Protein AF-0000000084346451 (afdb_homodimer)

Sequence (960 aa):
MKPGKTVTTVLALTLLNGCMVGPHYEKPTTPPISLVTAQKALFAQQAPAQAQWWSFFDDAELDHLIDTALAHNHDIRQAQANLLASRAVFDDRRLDQYPGVTARTAYGRSLEQQLPFDGGPPERMLSQTYRAGFDVQWEIDVFGRLQRLTASAMARSQAAQADLALMQLSIAADVARYYYEQQGLSRSLEVAQAQVSAWRETLTLTSAQVRAGSGQFEDQQNAHANLLLSEAAIPPLLTRIQETGYRLDVLTGQPPRQQQALAKAHFLAPLARQLPLGDVDQLIRNRPDVVSAERMLAASTEDVGVATADLYPRLNLGGFIGFFALRGGDLGSASRAYELAPSVDWPAFRLGNVRARLRASQAQAEGALARYQQSLLKAQEDVENALMRLAQDQTRLGALLASATHAEQAIDIASKRYRSGSGTYMAVLENQRAFFLIKKDVADAETASYLNAIALYKALGWGSGGAAQAQSADKPLASNMKPGKTVTTVLALTLLNGCMVGPHYEKPTTPPISLVTAQKALFAQQAPAQAQWWSFFDDAELDHLIDTALAHNHDIRQAQANLLASRAVFDDRRLDQYPGVTARTAYGRSLEQQLPFDGGPPERMLSQTYRAGFDVQWEIDVFGRLQRLTASAMARSQAAQADLALMQLSIAADVARYYYEQQGLSRSLEVAQAQVSAWRETLTLTSAQVRAGSGQFEDQQNAHANLLLSEAAIPPLLTRIQETGYRLDVLTGQPPRQQQALAKAHFLAPLARQLPLGDVDQLIRNRPDVVSAERMLAASTEDVGVATADLYPRLNLGGFIGFFALRGGDLGSASRAYELAPSVDWPAFRLGNVRARLRASQAQAEGALARYQQSLLKAQEDVENALMRLAQDQTRLGALLASATHAEQAIDIASKRYRSGSGTYMAVLENQRAFFLIKKDVADAETASYLNAIALYKALGWGSGGAAQAQSADKPLASN

Radius of gyration: 39.96 Å; Cα contacts (8 Å, |Δi|>4): 1493; chains: 2; bounding box: 71×135×92 Å

pLDDT: mean 83.05, std 15.13, range [22.14, 97.12]

InterPro domains:
  IPR003423 Outer membrane efflux protein [PF02321] (65-253)
  IPR003423 Outer membrane efflux protein [PF02321] (281-461)
  IPR010131 Multidrug resistance outer membrane protein MdtP/Nodulation protein T-like [PTHR30203] (6-468)
  IPR010131 Multidrug resistance outer membrane protein MdtP/Nodulation protein T-like [TIGR01845] (11-463)

Solvent-accessible surface area (backbone atoms only — not comparable to full-atom values): 48076 Å² total; per-residue (Å²): 130,69,72,64,63,56,51,50,54,52,50,56,56,58,62,37,76,67,47,58,47,55,66,78,79,66,84,78,88,68,78,85,59,75,82,82,63,79,64,58,76,70,34,34,61,78,42,80,88,84,54,59,63,72,61,77,68,73,44,71,67,58,51,51,50,38,53,42,20,75,74,42,19,38,70,51,47,30,34,51,16,51,27,48,23,33,45,20,51,23,50,26,40,53,50,62,64,46,61,33,30,30,38,37,39,36,41,38,42,32,37,28,44,38,72,45,70,85,69,52,74,70,40,66,39,81,44,45,38,39,36,40,35,37,36,36,43,28,60,56,61,47,40,27,34,50,61,22,49,23,50,18,32,44,24,45,25,51,16,32,48,21,47,34,43,36,45,50,50,50,52,43,45,49,48,52,41,40,53,47,48,35,44,28,42,45,44,43,44,52,52,43,52,50,51,30,53,50,28,50,51,50,29,52,51,35,46,52,31,37,75,71,68,76,39,54,69,38,58,30,26,42,30,50,14,50,26,27,45,39,54,30,59,46,32,64,43,54,36,52,39,50,44,34,44,24,49,49,26,40,49,38,53,36,66,49,58,68,68,67,76,73,64,79,58,68,81,72,71,73,82,78,66,64,53,49,63,36,62,56,41,60,30,46,61,51,14,29,67,32,41,19,32,46,24,43,25,44,16,32,34,22,45,28,11,29,35,45,26,60,76,45,66,44,40,35,42,35,33,36,45,36,35,49,24,65,54,87,88,47,80,52,83,88,9,58,40,71,45,80,47,74,45,76,50,60,62,76,92,46,45,68,60,40,51,52,51,28,51,51,32,47,53,50,24,52,50,30,46,53,50,28,54,47,39,52,54,50,38,52,50,42,33,53,49,23,50,52,50,40,55,53,42,53,54,49,40,54,52,38,54,54,48,42,54,55,30,52,52,49,29,51,53,29,46,52,30,32,75,73,65,78,40,46,70,64,53,30,53,54,30,47,54,51,33,54,53,41,50,49,50,38,36,51,38,52,34,44,48,56,45,27,52,46,46,28,42,53,38,34,30,58,63,59,62,66,69,66,64,63,69,72,70,60,77,69,81,73,81,122,131,68,72,63,64,55,49,51,52,52,50,56,54,57,63,36,74,69,48,58,46,54,66,79,79,66,84,79,88,68,77,85,59,70,84,55,62,77,63,56,76,69,35,33,60,76,44,81,91,84,56,60,64,72,62,76,67,72,43,70,67,59,51,52,51,37,54,43,20,76,73,42,19,63,69,50,51,51,33,50,51,49,28,53,51,33,47,50,51,24,52,53,38,53,55,61,64,46,67,44,76,44,80,48,74,47,79,42,77,44,76,42,74,39,69,44,69,84,69,49,75,69,38,79,41,82,44,44,40,41,37,41,36,40,37,36,43,29,58,57,62,45,40,27,34,52,57,22,48,24,51,18,31,44,25,45,25,52,16,33,48,23,48,34,45,36,44,48,50,50,51,43,42,47,47,53,41,40,52,46,49,33,44,27,40,43,44,43,46,49,53,42,52,51,51,29,52,52,27,50,53,50,28,53,52,34,47,52,28,36,74,70,68,77,37,53,68,68,57,28,51,49,30,49,53,51,27,52,52,37,52,63,58,44,59,66,43,54,50,50,39,46,51,34,41,30,50,48,26,47,51,37,54,38,75,68,59,85,66,64,75,73,64,79,55,69,81,74,70,74,84,78,66,63,53,50,63,35,61,54,43,59,32,48,63,49,14,28,68,34,41,19,34,47,23,43,27,43,17,31,33,22,46,28,11,29,35,44,25,59,76,48,66,43,39,35,39,36,34,35,45,36,34,29,21,62,52,89,88,48,80,51,83,61,7,48,23,41,34,44,35,44,30,37,44,25,55,66,61,35,44,67,37,41,49,20,50,27,48,19,31,46,21,48,26,52,22,30,48,29,51,29,55,43,40,52,36,51,38,50,37,40,34,52,42,23,51,42,46,40,55,29,43,53,56,21,40,55,28,30,54,56,14,42,53,30,20,52,53,16,30,52,50,26,45,54,30,33,75,71,66,78,39,49,68,67,52,31,52,53,31,48,53,51,31,53,55,41,49,49,51,37,36,51,37,52,33,46,49,54,46,27,51,46,46,30,42,54,38,37,29,60,65,57,60,67,67,64,64,62,65,73,70,62,76,70,80,74,78,121

Nearest PDB structures (foldseek):
  5azs-assembly1_B  TM=8.892E-01  e=1.170E-25  Pseudomonas aeruginosa PAO1
  6zre-assembly2_B  TM=9.127E-01  e=3.983E-24  Pseudomonas aeruginosa PAO1
  1wp1-assembly1_A  TM=9.079E-01  e=5.895E-24  Pseudomonas aeruginosa
  7akz-assembly1_A  TM=9.043E-01  e=4.539E-24  Pseudomonas aeruginosa PAO1
  4k7r-assembly1_A  TM=8.711E-01  e=1.537E-23  Escherichia coli K-12

Secondary structure (DSSP, 8-state):
--HHHHHHHHHHHHGGGG---SPPP-----PPP----GGGGGSBS---TT--GGGGG--HHHHHHHHHHHHH-HHHHHHHHHHHHHHHHHHHHHHTTS-EEEEEEEEEEEEEEE--TTS-S-EEEEEEEEEEEEEEEEEE-TTSHHHHHHHHHHHHHHHHHHHHHHHHHHHHHHHHHHHHHHHHHHHHHHHHHHHHHHHHHHHHHHHHHHHTTSS-HHHHHHHHHHHHHHHTTHHHHHHHHHHHHHHHHHHTT----------S--------S--B---HHHHHHT-HHHHHHHHHHHHHHHHHHHHHHTTSPEEEEEEEEEEEESSTT--SGGGEEEEEEEEEE--GGGHHHHHHHHHHHHHHHHHHHHHHHHHHHHHHHHHHHHHHHHHHHHHHHHHHHHHHHHHHHHHHHHHHHHHHTSS-HHHHHHHHHHHHHHHHHHHHHHHHHHHHHHHHHHHHTTTSSHHHHHHHSS------/--HHHHHHHHHHHHGGGG---SPPP-PPP-PPP----GGGGGSBS---TT--GGGGG--HHHHHHHHHHHHH-HHHHHHHHHHHHHHHHHHHHHHTTS-EEEEEEEEEEEEEEE--TTS-S-EEEEEEEEEEEEEEEEEE-TTSHHHHHHHHHHHHHHHHHHHHHHHHHHHHHHHHHHHHHHHHHHHHHHHHHHHHHHHHHHHHHHHHHHHTT-S-HHHHHHHHHHHHHHHHTHHHHHHHHHHHHHHHHHHTT----------S--------S--B---HHHHHHT-HHHHHHHHHHHHHHHHHHHHHHTTS-EEEEEEEEEEEESSTT--SGGGEEEEEEEEEEE-GGGHHHHHHHHHHHHHHHHHHHHHHHHHHHHHHHHHHHHHHHHHHHHHHHHHHHHHHHHHHHHHHHHHHHHHHTSS-HHHHHHHHHHHHHHHHHHHHHHHHHHHHHHHHHHHHTTTSSTTHHHHHSS------

Organism: NCBI:txid76758

Foldseek 3Di:
DDPPVVVVVVVVLVVLVPAADADDDDQDDDDFDDAPDPLCVLFAADDDAFDDLCCLLVDVVLVVLLVLLLVAAVVLVVLVVVLVVLVVVLVVLVCLQDKDKDWDWDKDWDWDWDQDPVRDGTDTDIWIKTWTWIKIKHWNCSHCLSVLLSQLSVLLSQLSVLVSLLVSLVLSLLLLLLVLVLLLLLLLLVLLVVLLVVLVVQLVLQVVCVVVVNHDPVLNVVSVVSSVVSVVVNVVSVVSNQVSQQVSQNSSNHGRDDDDPPPRSDPLPQSPDRHHCYSLSVLLCSNSQLSSLSSNLSSLSSVLSNLRSLQAKIKMWIKIWAFMDRDPPPRDPVGTDMDIDIDIGHPPVCSVVSVVVSVVSVVVSVVSVVSSVVSSVVLSVQLNVLSVQLVVLVVVLVVLVVVLVVLVVQLVVQVVCVSVVNHDSVSNVVSSVSNSVSSSVNSVSSSSNSSSSSSNCSSSSPNSPPPVVPPVPPDDPPPD/DDPPVVVVVVVVLVVLVPAADADAD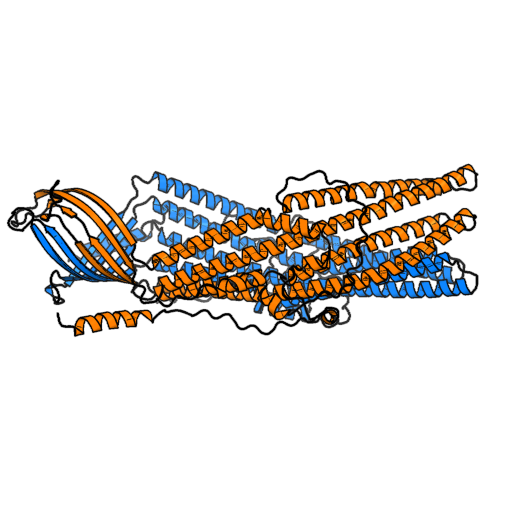DQDDDDFDDADDPLCVLFAADDDPFDDLCCLLVDVVLVVLLVLLLVAAVVLVVLVVVLVVLVVVLVVLVCLQDKDKDWDWDKDWDFDFDQDPVNDDTDTDIWIKTDTFIKIKHWNCRHCLSVLLSQLSVLLSQLSVLVSLLVSLVLSLLLLLLVLVLLLLLLLLVLLVVLLVVLVVQLVLQVVCVVVVNHDPVLNVVSVVSSVVSVVVNVVSVVSSQVSQQVSQNSSNHGRDDDDDPPRSPPLPQSPDRHHCYSLSVLLCSNSNLSSLSSNLSSLSSVLSNLRSLQAKIKMKMKIWAFMDRDPPPRDPVGTDMDIDIDIGHPVVCSVVSVVVSVVSVVVSVVSVVSSVVSSVVLSVLQNVLSVQLVVLVVVLVVLVVVLVVLVVQLVVQVVCVSVVNHDSVSNVVSSVSNSVSSSVNSVSSSSNSSSSSSNCSSSSPNSPPPVVPPVPPDDPPPD

Structure (mmCIF, N/CA/C/O backbone):
data_AF-0000000084346451-model_v1
#
loop_
_entity.id
_entity.type
_entity.pdbx_description
1 polymer 'Outer membrane protein, multidrug efflux system'
#
loop_
_atom_site.group_PDB
_atom_site.id
_atom_site.type_symbol
_atom_site.label_atom_id
_atom_site.label_alt_id
_atom_site.label_comp_id
_atom_site.label_asym_id
_atom_site.label_entity_id
_atom_site.label_seq_id
_atom_site.pdbx_PDB_ins_code
_atom_site.Cartn_x
_atom_site.Cartn_y
_atom_site.Cartn_z
_atom_site.occupancy
_atom_site.B_iso_or_equiv
_atom_site.auth_seq_id
_atom_site.auth_comp_id
_atom_site.auth_asym_id
_atom_site.auth_atom_id
_atom_site.pdbx_PDB_model_num
ATOM 1 N N . MET A 1 1 ? -29.625 56.5 29.547 1 35.94 1 MET A N 1
ATOM 2 C CA . MET A 1 1 ? -29.172 55.812 28.328 1 35.94 1 MET A CA 1
ATOM 3 C C . MET A 1 1 ? -30.312 55.125 27.625 1 35.94 1 MET A C 1
ATOM 5 O O . MET A 1 1 ? -31.031 54.312 28.234 1 35.94 1 MET A O 1
ATOM 9 N N . LYS A 1 2 ? -30.875 55.719 26.578 1 56.06 2 LYS A N 1
ATOM 10 C CA . LYS A 1 2 ? -32.25 55.5 26.094 1 56.06 2 LYS A CA 1
ATOM 11 C C . LYS A 1 2 ? -32.406 54.062 25.594 1 56.06 2 LYS A C 1
ATOM 13 O O . LYS A 1 2 ? -31.547 53.531 24.922 1 56.06 2 LYS A O 1
ATOM 18 N N . PRO A 1 3 ? -33.281 53.312 26.109 1 58.31 3 PRO A N 1
ATOM 19 C CA . PRO A 1 3 ? -33.562 51.906 25.875 1 58.31 3 PRO A CA 1
ATOM 20 C C . PRO A 1 3 ? -33.594 51.562 24.375 1 58.31 3 PRO A C 1
ATOM 22 O O . PRO A 1 3 ? -33.375 50.406 24 1 58.31 3 PRO A O 1
ATOM 25 N N . GLY A 1 4 ? -33.844 52.531 23.516 1 54.69 4 GLY A N 1
ATOM 26 C CA . GLY A 1 4 ? -34.031 52.219 22.109 1 54.69 4 GLY A CA 1
ATOM 27 C C . GLY A 1 4 ? -32.719 51.906 21.391 1 54.69 4 GLY A C 1
ATOM 28 O O . GLY A 1 4 ? -32.719 51.094 20.469 1 54.69 4 GLY A O 1
ATOM 29 N N . LYS A 1 5 ? -31.609 52.562 21.734 1 59.12 5 LYS A N 1
ATOM 30 C CA . LYS A 1 5 ? -30.344 52.406 21.047 1 59.12 5 LYS A CA 1
ATOM 31 C C . LYS A 1 5 ? -29.734 51.031 21.344 1 59.12 5 LYS A C 1
ATOM 33 O O . LYS A 1 5 ? -29.062 50.438 20.484 1 59.12 5 LYS A O 1
ATOM 38 N N . THR A 1 6 ? -30.109 50.5 22.5 1 57.5 6 THR A N 1
ATOM 39 C CA . THR A 1 6 ? -29.578 49.188 22.812 1 57.5 6 THR A CA 1
ATOM 40 C C . THR A 1 6 ? -30.25 48.094 21.984 1 57.5 6 THR A C 1
ATOM 42 O O . THR A 1 6 ? -29.609 47.156 21.531 1 57.5 6 THR A O 1
ATOM 45 N N . VAL A 1 7 ? -31.562 48.344 21.75 1 59.06 7 VAL A N 1
ATOM 46 C CA . VAL A 1 7 ? -32.312 47.312 21.016 1 59.06 7 VAL A CA 1
ATOM 47 C C . VAL A 1 7 ? -31.844 47.312 19.547 1 59.06 7 VAL A C 1
ATOM 49 O O . VAL A 1 7 ? -31.719 46.25 18.938 1 59.06 7 VAL A O 1
ATOM 52 N N . THR A 1 8 ? -31.562 48.531 19.031 1 57.16 8 THR A N 1
ATOM 53 C CA . THR A 1 8 ? -31.141 48.594 17.625 1 57.16 8 THR A CA 1
ATOM 54 C C . THR A 1 8 ? -29.766 47.969 17.438 1 57.16 8 THR A C 1
ATOM 56 O O . THR A 1 8 ? -29.516 47.312 16.438 1 57.16 8 THR A O 1
ATOM 59 N N . THR A 1 9 ? -28.922 48.156 18.453 1 55.91 9 THR A N 1
ATOM 60 C CA . THR A 1 9 ? -27.609 47.531 18.359 1 55.91 9 THR A CA 1
ATOM 61 C C . THR A 1 9 ? -27.688 46.031 18.406 1 55.91 9 THR A C 1
ATOM 63 O O . THR A 1 9 ? -27.016 45.312 17.656 1 55.91 9 THR A O 1
ATOM 66 N N . VAL A 1 10 ? -28.578 45.562 19.297 1 55.34 10 VAL A N 1
ATOM 67 C CA . VAL A 1 10 ? -28.734 44.125 19.391 1 55.34 10 VAL A CA 1
ATOM 68 C C . VAL A 1 10 ? -29.422 43.562 18.141 1 55.34 10 VAL A C 1
ATOM 70 O O . VAL A 1 10 ? -29.062 42.5 17.641 1 55.34 10 VAL A O 1
ATOM 73 N N . LEU A 1 11 ? -30.406 44.312 17.656 1 53.81 11 LEU A N 1
ATOM 74 C CA . LEU A 1 11 ? -31.094 43.875 16.453 1 53.81 11 LEU A CA 1
ATOM 75 C C . LEU A 1 11 ? -30.156 43.875 15.25 1 53.81 11 LEU A C 1
ATOM 77 O O . LEU A 1 11 ? -30.219 42.969 14.391 1 53.81 11 LEU A O 1
ATOM 81 N N . ALA A 1 12 ? -29.281 44.844 15.125 1 51.56 12 ALA A N 1
ATOM 82 C CA . ALA A 1 12 ? -28.312 44.875 14.039 1 51.56 12 ALA A CA 1
ATOM 83 C C . ALA A 1 12 ? -27.359 43.688 14.133 1 51.56 12 ALA A C 1
ATOM 85 O O . ALA A 1 12 ? -26.938 43.156 13.102 1 51.56 12 ALA A O 1
ATOM 86 N N . LEU A 1 13 ? -27.062 43.312 15.32 1 51.19 13 LEU A N 1
ATOM 87 C CA . LEU A 1 13 ? -26.172 42.188 15.492 1 51.19 13 LEU A CA 1
ATOM 88 C C . LEU A 1 13 ? -26.875 40.875 15.078 1 51.19 13 LEU A C 1
ATOM 90 O O . LEU A 1 13 ? -26.219 39.969 14.578 1 51.19 13 LEU A O 1
ATOM 94 N N . THR A 1 14 ? -28.156 40.812 15.391 1 51.22 14 THR A N 1
ATOM 95 C CA . THR A 1 14 ? -28.859 39.594 15.023 1 51.22 14 THR A CA 1
ATOM 96 C C . THR A 1 14 ? -29.031 39.5 13.508 1 51.22 14 THR A C 1
ATOM 98 O O . THR A 1 14 ? -29.219 38.406 12.961 1 51.22 14 THR A O 1
ATOM 101 N N . LEU A 1 15 ? -29.188 40.594 12.852 1 48.06 15 LEU A N 1
ATOM 102 C CA . LEU A 1 15 ? -29.328 40.531 11.398 1 48.06 15 LEU A CA 1
ATOM 103 C C . LEU A 1 15 ? -28.047 40.031 10.75 1 48.06 15 LEU A C 1
ATOM 105 O O . LEU A 1 15 ? -28.031 39.688 9.562 1 48.06 15 LEU A O 1
ATOM 109 N N . LEU A 1 16 ? -26.953 40.062 11.43 1 48.56 16 LEU A N 1
ATOM 110 C CA . LEU A 1 16 ? -25.688 39.625 10.859 1 48.56 16 LEU A CA 1
ATOM 111 C C . LEU A 1 16 ? -25.625 38.125 10.75 1 48.56 16 LEU A C 1
ATOM 113 O O . LEU A 1 16 ? -24.672 37.562 10.195 1 48.56 16 LEU A O 1
ATOM 117 N N . ASN A 1 17 ? -26.375 37.438 11.531 1 49.38 17 ASN A N 1
ATOM 118 C CA . ASN A 1 17 ? -26.297 36 11.523 1 49.38 17 ASN A CA 1
ATOM 119 C C . ASN A 1 17 ? -26.672 35.406 10.164 1 49.38 17 ASN A C 1
ATOM 121 O O . ASN A 1 17 ? -26.562 34.219 9.945 1 49.38 17 ASN A O 1
ATOM 125 N N . GLY A 1 18 ? -27.203 36.156 9.258 1 54.12 18 GLY A N 1
ATOM 126 C CA . GLY A 1 18 ? -27.906 35.531 8.141 1 54.12 18 GLY A CA 1
ATOM 127 C C . GLY A 1 18 ? -27.094 35.531 6.855 1 54.12 18 GLY A C 1
ATOM 128 O O . GLY A 1 18 ? -27.484 34.906 5.871 1 54.12 18 GLY A O 1
ATOM 129 N N . CYS A 1 19 ? -25.969 36.188 6.652 1 65.19 19 CYS A N 1
ATOM 130 C CA . CYS A 1 19 ? -25.531 36.312 5.27 1 65.19 19 CYS A CA 1
ATOM 131 C C . CYS A 1 19 ? -24.375 35.375 4.965 1 65.19 19 CYS A C 1
ATOM 133 O O . CYS A 1 19 ? -23.219 35.75 4.965 1 65.19 19 CYS A O 1
ATOM 135 N N . MET A 1 20 ? -24.516 34.062 5.238 1 78.62 20 MET A N 1
ATOM 136 C CA . MET A 1 20 ? -23.5 33.125 4.801 1 78.62 20 MET A CA 1
ATOM 137 C C . MET A 1 20 ? -23.422 33.094 3.277 1 78.62 20 MET A C 1
ATOM 139 O O . MET A 1 20 ? -24.359 32.656 2.613 1 78.62 20 MET A O 1
ATOM 143 N N . VAL A 1 21 ? -22.297 33.406 2.727 1 80.19 21 VAL A N 1
ATOM 144 C CA . VAL A 1 21 ? -22.125 33.5 1.279 1 80.19 21 VAL A CA 1
ATOM 145 C C . VAL A 1 21 ? -21.609 32.156 0.74 1 80.19 21 VAL A C 1
ATOM 147 O O . VAL A 1 21 ? -21.203 31.281 1.511 1 80.19 21 VAL A O 1
ATOM 150 N N . GLY A 1 22 ? -21.656 32 -0.548 1 83.38 22 GLY A N 1
ATOM 151 C CA . GLY A 1 22 ? -21.188 30.797 -1.197 1 83.38 22 GLY A CA 1
ATOM 152 C C . GLY A 1 22 ? -22.281 29.75 -1.354 1 83.38 22 GLY A C 1
ATOM 153 O O . GLY A 1 22 ? -23.422 29.969 -0.942 1 83.38 22 GLY A O 1
ATOM 154 N N . PRO A 1 23 ? -21.906 28.641 -1.952 1 83.38 23 PRO A N 1
ATOM 155 C CA . PRO A 1 23 ? -22.906 27.625 -2.24 1 83.38 23 PRO A CA 1
ATOM 156 C C . PRO A 1 23 ? -23.266 26.781 -1.016 1 83.38 23 PRO A C 1
ATOM 158 O O . PRO A 1 23 ? -22.422 26.562 -0.139 1 83.38 23 PRO A O 1
ATOM 161 N N . HIS A 1 24 ? -24.547 26.406 -0.885 1 84.44 24 HIS A N 1
ATOM 162 C CA . HIS A 1 24 ? -25 25.406 0.083 1 84.44 24 HIS A CA 1
ATOM 163 C C . HIS A 1 24 ? -24.922 24 -0.497 1 84.44 24 HIS A C 1
ATOM 165 O O . HIS A 1 24 ? -25.391 23.766 -1.61 1 84.44 24 HIS A O 1
ATOM 171 N N . TYR A 1 25 ? -24.297 23.203 0.245 1 89.44 25 TYR A N 1
ATOM 172 C CA . TYR A 1 25 ? -24.125 21.859 -0.261 1 89.44 25 TYR A CA 1
ATOM 173 C C . TYR A 1 25 ? -25.453 21.094 -0.249 1 89.44 25 TYR A C 1
ATOM 175 O O . TYR A 1 25 ? -26.188 21.125 0.749 1 89.44 25 TYR A O 1
ATOM 183 N N . GLU A 1 26 ? -25.797 20.453 -1.335 1 87.38 26 GLU A N 1
ATOM 184 C CA . GLU A 1 26 ? -26.875 19.484 -1.494 1 87.38 26 GLU A CA 1
ATOM 185 C C . GLU A 1 26 ? -26.375 18.203 -2.17 1 87.38 26 GLU A C 1
ATOM 187 O O . GLU A 1 26 ? -25.703 18.266 -3.201 1 87.38 26 GLU A O 1
ATOM 192 N N . LYS A 1 27 ? -26.641 17.172 -1.436 1 89.56 27 LYS A N 1
ATOM 193 C CA . LYS A 1 27 ? -26.234 15.898 -2.033 1 89.56 27 LYS A CA 1
ATOM 194 C C . LYS A 1 27 ? -26.781 15.75 -3.445 1 89.56 27 LYS A C 1
ATOM 196 O O . LYS A 1 27 ? -27.984 15.945 -3.67 1 89.56 27 LYS A O 1
ATOM 201 N N . PRO A 1 28 ? -26 15.469 -4.379 1 87.56 28 PRO A N 1
ATOM 202 C CA . PRO A 1 28 ? -26.484 15.32 -5.758 1 87.56 28 PRO A CA 1
ATOM 203 C C . PRO A 1 28 ? -27.547 14.227 -5.898 1 87.56 28 PRO A C 1
ATOM 205 O O . PRO A 1 28 ? -27.453 13.18 -5.242 1 87.56 28 PRO A O 1
ATOM 208 N N . THR A 1 29 ? -28.562 14.555 -6.668 1 83.94 29 THR A N 1
ATOM 209 C CA . THR A 1 29 ? -29.594 13.562 -6.98 1 83.94 29 THR A CA 1
ATOM 210 C C . THR A 1 29 ? -29.094 12.594 -8.047 1 83.94 29 THR A C 1
ATOM 212 O O . THR A 1 29 ? -28.703 13.008 -9.141 1 83.94 29 THR A O 1
ATOM 215 N N . THR A 1 30 ? -28.906 11.406 -7.668 1 83.44 30 THR A N 1
ATOM 216 C CA . THR A 1 30 ? -28.484 10.383 -8.625 1 83.44 30 THR A CA 1
ATOM 217 C C . THR A 1 30 ? -29.641 9.438 -8.938 1 83.44 30 THR A C 1
ATOM 219 O O . THR A 1 30 ? -30.422 9.086 -8.055 1 83.44 30 THR A O 1
ATOM 222 N N . PRO A 1 31 ? -29.828 9.094 -10.211 1 84.38 31 PRO A N 1
ATOM 223 C CA . PRO A 1 31 ? -30.859 8.125 -10.562 1 84.38 31 PRO A CA 1
ATOM 224 C C . PRO A 1 31 ? -30.688 6.789 -9.844 1 84.38 31 PRO A C 1
ATOM 226 O O . PRO A 1 31 ? -29.578 6.449 -9.422 1 84.38 31 PRO A O 1
ATOM 229 N N . PRO A 1 32 ? -31.844 6.156 -9.688 1 85.31 32 PRO A N 1
ATOM 230 C CA . PRO A 1 32 ? -31.734 4.844 -9.047 1 85.31 32 PRO A CA 1
ATOM 231 C C . PRO A 1 32 ? -30.812 3.891 -9.797 1 85.31 32 PRO A C 1
ATOM 233 O O . PRO A 1 32 ? -30.781 3.895 -11.031 1 85.31 32 PRO A O 1
ATOM 236 N N . ILE A 1 33 ? -30.031 3.23 -9.094 1 85.19 33 ILE A N 1
ATOM 237 C CA . ILE A 1 33 ? -29.078 2.277 -9.648 1 85.19 33 ILE A CA 1
ATOM 238 C C . ILE A 1 33 ? -29.75 0.918 -9.828 1 85.19 33 ILE A C 1
ATOM 240 O O . ILE A 1 33 ? -30.25 0.335 -8.859 1 85.19 33 ILE A O 1
ATOM 244 N N . SER A 1 34 ? -29.859 0.466 -11.055 1 83 34 SER A N 1
ATOM 245 C CA . SER A 1 34 ? -30.438 -0.841 -11.359 1 83 34 SER A CA 1
ATOM 246 C C . SER A 1 34 ? -29.391 -1.791 -11.914 1 83 34 SER A C 1
ATOM 248 O O . SER A 1 34 ? -28.5 -1.374 -12.664 1 83 34 SER A O 1
ATOM 250 N N . LEU A 1 35 ? -29.453 -2.973 -11.453 1 82.94 35 LEU A N 1
ATOM 251 C CA . LEU A 1 35 ? -28.547 -3.988 -11.969 1 82.94 35 LEU A CA 1
ATOM 252 C C . LEU A 1 35 ? -29.016 -4.496 -13.328 1 82.94 35 LEU A C 1
ATOM 254 O O . LEU A 1 35 ? -30.219 -4.645 -13.555 1 82.94 35 LEU A O 1
ATOM 258 N N . VAL A 1 36 ? -28.109 -4.738 -14.234 1 79.56 36 VAL A N 1
ATOM 259 C CA . VAL A 1 36 ? -28.422 -5.117 -15.609 1 79.56 36 VAL A CA 1
ATOM 260 C C . VAL A 1 36 ? -28.406 -6.641 -15.742 1 79.56 36 VAL A C 1
ATOM 262 O O . VAL A 1 36 ? -29.078 -7.199 -16.609 1 79.56 36 VAL A O 1
ATOM 265 N N . THR A 1 37 ? -27.734 -7.254 -14.844 1 77.5 37 THR A N 1
ATOM 266 C CA . THR A 1 37 ? -27.516 -8.688 -15 1 77.5 37 THR A CA 1
ATOM 267 C C . THR A 1 37 ? -28.812 -9.453 -14.75 1 77.5 37 THR A C 1
ATOM 269 O O . THR A 1 37 ? -29.531 -9.164 -13.789 1 77.5 37 THR A O 1
ATOM 272 N N . ALA A 1 38 ? -29.141 -10.391 -15.633 1 72.62 38 ALA A N 1
ATOM 273 C CA . ALA A 1 38 ? -30.297 -11.266 -15.516 1 72.62 38 ALA A CA 1
ATOM 274 C C . ALA A 1 38 ? -30.156 -12.203 -14.32 1 72.62 38 ALA A C 1
ATOM 276 O O . ALA A 1 38 ? -31.156 -12.75 -13.836 1 72.62 38 ALA A O 1
ATOM 277 N N . GLN A 1 39 ? -28.984 -12.25 -13.859 1 69.94 39 GLN A N 1
ATOM 278 C CA . GLN A 1 39 ? -28.672 -13.203 -12.805 1 69.94 39 GLN A CA 1
ATOM 279 C C . GLN A 1 39 ? -29.203 -12.727 -11.461 1 69.94 39 GLN A C 1
ATOM 281 O O . GLN A 1 39 ? -29.297 -13.508 -10.508 1 69.94 39 GLN A O 1
ATOM 286 N N . LYS A 1 40 ? -29.703 -11.555 -11.438 1 70.75 40 LYS A N 1
ATOM 287 C CA . LYS A 1 40 ? -30.25 -11.008 -10.195 1 70.75 40 LYS A CA 1
ATOM 288 C C . LYS A 1 40 ? -31.453 -11.812 -9.719 1 70.75 40 LYS A C 1
ATOM 290 O O . LYS A 1 40 ? -31.703 -11.914 -8.516 1 70.75 40 LYS A O 1
ATOM 295 N N . ALA A 1 41 ? -32.062 -12.383 -10.641 1 66.69 41 ALA A N 1
ATOM 296 C CA . ALA A 1 41 ? -33.281 -13.148 -10.328 1 66.69 41 ALA A CA 1
ATOM 297 C C . ALA A 1 41 ? -32.938 -14.398 -9.523 1 66.69 41 ALA A C 1
ATOM 299 O O . ALA A 1 41 ? -33.812 -14.977 -8.867 1 66.69 41 ALA A O 1
ATOM 300 N N . LEU A 1 42 ? -31.641 -14.75 -9.555 1 66.75 42 LEU A N 1
ATOM 301 C CA . LEU A 1 42 ? -31.203 -15.953 -8.859 1 66.75 42 LEU A CA 1
ATOM 302 C C . LEU A 1 42 ? -31.047 -15.695 -7.367 1 66.75 42 LEU A C 1
ATOM 304 O O . LEU A 1 42 ? -30.906 -16.641 -6.582 1 66.75 42 LEU A O 1
ATOM 308 N N . PHE A 1 43 ? -31.203 -14.484 -7.023 1 71.12 43 PHE A N 1
ATOM 309 C CA . PHE A 1 43 ? -30.906 -14.117 -5.641 1 71.12 43 PHE A CA 1
ATOM 310 C C . PHE A 1 43 ? -32.156 -13.609 -4.938 1 71.12 43 PHE A C 1
ATOM 312 O O . PHE A 1 43 ? -33.062 -13.109 -5.586 1 71.12 43 PHE A O 1
ATOM 319 N N . ALA A 1 44 ? -32.188 -13.875 -3.594 1 64.75 44 ALA A N 1
ATOM 320 C CA . ALA A 1 44 ? -33.312 -13.445 -2.795 1 64.75 44 ALA A CA 1
ATOM 321 C C . ALA A 1 44 ? -33.344 -11.93 -2.611 1 64.75 44 ALA A C 1
ATOM 323 O O . ALA A 1 44 ? -32.281 -11.312 -2.445 1 64.75 44 ALA A O 1
ATOM 324 N N . GLN A 1 45 ? -34.531 -11.398 -2.846 1 62.62 45 GLN A N 1
ATOM 325 C CA . GLN A 1 45 ? -34.688 -9.953 -2.725 1 62.62 45 GLN A CA 1
ATOM 326 C C . GLN A 1 45 ? -34.625 -9.508 -1.266 1 62.62 45 GLN A C 1
ATOM 328 O O . GLN A 1 45 ? -34.125 -8.43 -0.958 1 62.62 45 GLN A O 1
ATOM 333 N N . GLN A 1 46 ? -35.281 -10.414 -0.307 1 59.81 46 GLN A N 1
ATOM 334 C CA . GLN A 1 46 ? -35.375 -9.898 1.052 1 59.81 46 GLN A CA 1
ATOM 335 C C . GLN A 1 46 ? -34.156 -10.266 1.888 1 59.81 46 GLN A C 1
ATOM 337 O O . GLN A 1 46 ? -33.688 -11.398 1.849 1 59.81 46 GLN A O 1
ATOM 342 N N . ALA A 1 47 ? -33.25 -9.383 2.191 1 56.62 47 ALA A N 1
ATOM 343 C CA . ALA A 1 47 ? -32.125 -9.633 3.082 1 56.62 47 ALA A CA 1
ATOM 344 C C . ALA A 1 47 ? -32.469 -9.234 4.516 1 56.62 47 ALA A C 1
ATOM 346 O O . ALA A 1 47 ? -33.094 -8.211 4.746 1 56.62 47 ALA A O 1
ATOM 347 N N . PRO A 1 48 ? -32.281 -10.109 5.547 1 52.34 48 PRO A N 1
ATOM 348 C CA . PRO A 1 48 ? -32.438 -9.625 6.918 1 52.34 48 PRO A CA 1
ATOM 349 C C . PRO A 1 48 ? -31.562 -8.422 7.223 1 52.34 48 PRO A C 1
ATOM 351 O O . PRO A 1 48 ? -30.406 -8.383 6.789 1 52.34 48 PRO A O 1
ATOM 354 N N . ALA A 1 49 ? -32.156 -7.262 7.578 1 51.41 49 ALA A N 1
ATOM 355 C CA . ALA A 1 49 ? -31.609 -5.922 7.812 1 51.41 49 ALA A CA 1
ATOM 356 C C . ALA A 1 49 ? -30.281 -5.977 8.562 1 51.41 49 ALA A C 1
ATOM 358 O O . ALA A 1 49 ? -29.391 -5.168 8.305 1 51.41 49 ALA A O 1
ATOM 359 N N . GLN A 1 50 ? -30.203 -6.758 9.727 1 55.28 50 GLN A N 1
ATOM 360 C CA . GLN A 1 50 ? -29.234 -6.422 10.758 1 55.28 50 GLN A CA 1
ATOM 361 C C . GLN A 1 50 ? -28.109 -7.465 10.812 1 55.28 50 GLN A C 1
ATOM 363 O O . GLN A 1 50 ? -27.172 -7.332 11.602 1 55.28 50 GLN A O 1
ATOM 368 N N . ALA A 1 51 ? -28 -8.414 9.812 1 62.16 51 ALA A N 1
ATOM 369 C CA . ALA A 1 51 ? -27.047 -9.477 10.109 1 62.16 51 ALA A CA 1
ATOM 370 C C . ALA A 1 51 ? -25.703 -9.219 9.406 1 62.16 51 ALA A C 1
ATOM 372 O O . ALA A 1 51 ? -25.672 -8.562 8.367 1 62.16 51 ALA A O 1
ATOM 373 N N . GLN A 1 52 ? -24.609 -9.453 10.281 1 77.75 52 GLN A N 1
ATOM 374 C CA . GLN A 1 52 ? -23.281 -9.5 9.68 1 77.75 52 GLN A CA 1
ATOM 375 C C . GLN A 1 52 ? -23.234 -10.477 8.516 1 77.75 52 GLN A C 1
ATOM 377 O O . GLN A 1 52 ? -23.812 -11.57 8.586 1 77.75 52 GLN A O 1
ATOM 382 N N . TRP A 1 53 ? -22.891 -10.039 7.328 1 80.69 53 TRP A N 1
ATOM 383 C CA . TRP A 1 53 ? -22.938 -10.812 6.094 1 80.69 53 TRP A CA 1
ATOM 384 C C . TRP A 1 53 ? -22.25 -12.156 6.266 1 80.69 53 TRP A C 1
ATOM 386 O O . TRP A 1 53 ? -22.641 -13.148 5.641 1 80.69 53 TRP A O 1
ATOM 396 N N . TRP A 1 54 ? -21.203 -12.219 7.133 1 85.12 54 TRP A N 1
ATOM 397 C CA . TRP A 1 54 ? -20.438 -13.461 7.234 1 85.12 54 TRP A CA 1
ATOM 398 C C . TRP A 1 54 ? -21.234 -14.516 8.008 1 85.12 54 TRP A C 1
ATOM 400 O O . TRP A 1 54 ? -20.891 -15.703 7.977 1 85.12 54 TRP A O 1
ATOM 410 N N . SER A 1 55 ? -22.297 -14.141 8.633 1 79.56 55 SER A N 1
ATOM 411 C CA . SER A 1 55 ? -23.156 -15.102 9.32 1 79.56 55 SER A CA 1
ATOM 412 C C . SER A 1 55 ? -23.844 -16.031 8.328 1 79.56 55 SER A C 1
ATOM 414 O O . SER A 1 55 ? -24.297 -17.109 8.703 1 79.56 55 SER A O 1
ATOM 416 N N . PHE A 1 56 ? -23.844 -15.656 7.086 1 76.06 56 PHE A N 1
ATOM 417 C CA . PHE A 1 56 ? -24.484 -16.453 6.047 1 76.06 56 PHE A CA 1
ATOM 418 C C . PHE A 1 56 ? -23.719 -17.75 5.809 1 76.06 56 PHE A C 1
ATOM 420 O O . PHE A 1 56 ? -24.281 -18.719 5.293 1 76.06 56 PHE A O 1
ATOM 427 N N . PHE A 1 57 ? -22.469 -17.781 6.199 1 82 57 PHE A N 1
ATOM 428 C CA . PHE A 1 57 ? -21.656 -18.969 5.969 1 82 57 PHE A CA 1
ATOM 429 C C . PHE A 1 57 ? -21.828 -19.984 7.094 1 82 57 PHE A C 1
ATOM 431 O O . PHE A 1 57 ? -21.438 -21.141 6.965 1 82 57 PHE A O 1
ATOM 438 N N . ASP A 1 58 ? -22.469 -19.594 8.18 1 81.81 58 ASP A N 1
ATOM 439 C CA . ASP A 1 58 ? -22.75 -20.453 9.32 1 81.81 58 ASP A CA 1
ATOM 440 C C . ASP A 1 58 ? -21.484 -21.188 9.773 1 81.81 58 ASP A C 1
ATOM 442 O O . ASP A 1 58 ? -21.484 -22.422 9.891 1 81.81 58 ASP A O 1
ATOM 446 N N . ASP A 1 59 ? -20.453 -20.516 9.922 1 87.19 59 ASP A N 1
ATOM 447 C CA . ASP A 1 59 ? -19.141 -21.031 10.32 1 87.19 59 ASP A CA 1
ATOM 448 C C . ASP A 1 59 ? -18.609 -20.297 11.547 1 87.19 59 ASP A C 1
ATOM 450 O O . ASP A 1 59 ? -18.156 -19.156 11.438 1 87.19 59 ASP A O 1
ATOM 454 N N . ALA A 1 60 ? -18.609 -20.984 12.719 1 89.56 60 ALA A N 1
ATOM 455 C CA . ALA A 1 60 ? -18.25 -20.359 13.992 1 89.56 60 ALA A CA 1
ATOM 456 C C . ALA A 1 60 ? -16.766 -19.969 14.008 1 89.56 60 ALA A C 1
ATOM 458 O O . ALA A 1 60 ? -16.406 -18.953 14.609 1 89.56 60 ALA A O 1
ATOM 459 N N . GLU A 1 61 ? -15.977 -20.781 13.359 1 90 61 GLU A N 1
ATOM 460 C CA . GLU A 1 61 ? -14.555 -20.453 13.32 1 90 61 GLU A CA 1
ATOM 461 C C . GLU A 1 61 ? -14.312 -19.172 12.516 1 90 61 GLU A C 1
ATOM 463 O O . GLU A 1 61 ? -13.508 -18.328 12.914 1 90 61 GLU A O 1
ATOM 468 N N . LEU A 1 62 ? -15.023 -19.031 11.367 1 92 62 LEU A N 1
ATOM 469 C CA . LEU A 1 62 ? -14.93 -17.812 10.578 1 92 62 LEU A CA 1
ATOM 470 C C . LEU A 1 62 ? -15.375 -16.594 11.398 1 92 62 LEU A C 1
ATOM 472 O O . LEU A 1 62 ? -14.711 -15.562 11.398 1 92 62 LEU A O 1
ATOM 476 N N . ASP A 1 63 ? -16.469 -16.75 12.148 1 92.44 63 ASP A N 1
ATOM 477 C CA . ASP A 1 63 ? -16.984 -15.664 12.961 1 92.44 63 ASP A CA 1
ATOM 478 C C . ASP A 1 63 ? -15.953 -15.203 13.984 1 92.44 63 ASP A C 1
ATOM 480 O O . ASP A 1 63 ? -15.727 -14 14.148 1 92.44 63 ASP A O 1
ATOM 484 N N . HIS A 1 64 ? -15.359 -16.172 14.617 1 93.69 64 HIS A N 1
ATOM 485 C CA . HIS A 1 64 ? -14.359 -15.859 15.633 1 93.69 64 HIS A CA 1
ATOM 486 C C . HIS A 1 64 ? -13.164 -15.125 15.031 1 93.69 64 HIS A C 1
ATOM 488 O O . HIS A 1 64 ? -12.695 -14.133 15.594 1 93.69 64 HIS A O 1
ATOM 494 N N . LEU A 1 65 ? -12.711 -15.57 13.852 1 95.31 65 LEU A N 1
ATOM 495 C CA . LEU A 1 65 ? -11.562 -14.945 13.195 1 95.31 65 LEU A CA 1
ATOM 496 C C . LEU A 1 65 ? -11.883 -13.508 12.797 1 95.31 65 LEU A C 1
ATOM 498 O O . LEU A 1 65 ? -11.062 -12.609 12.992 1 95.31 65 LEU A O 1
ATOM 502 N N . ILE A 1 66 ? -13.086 -13.281 12.297 1 95.44 66 ILE A N 1
ATOM 503 C CA . ILE A 1 66 ? -13.469 -11.938 11.859 1 95.44 66 ILE A CA 1
ATOM 504 C C . ILE A 1 66 ? -13.602 -11.023 13.078 1 95.44 66 ILE A C 1
ATOM 506 O O . ILE A 1 66 ? -13.094 -9.898 13.07 1 95.44 66 ILE A O 1
ATOM 510 N N . ASP A 1 67 ? -14.203 -11.508 14.148 1 94.94 67 ASP A N 1
ATOM 511 C CA . ASP A 1 67 ? -14.328 -10.711 15.367 1 94.94 67 ASP A CA 1
ATOM 512 C C . ASP A 1 67 ? -12.961 -10.328 15.914 1 94.94 67 ASP A C 1
ATOM 514 O O . ASP A 1 67 ? -12.75 -9.18 16.328 1 94.94 67 ASP A O 1
ATOM 518 N N . THR A 1 68 ? -12.094 -11.297 15.914 1 96.25 68 THR A N 1
ATOM 519 C CA . THR A 1 68 ? -10.75 -11.047 16.422 1 96.25 68 THR A CA 1
ATOM 520 C C . THR A 1 68 ? -10.039 -10.008 15.547 1 96.25 68 THR A C 1
ATOM 522 O O . THR A 1 68 ? -9.391 -9.102 16.062 1 96.25 68 THR A O 1
ATOM 525 N N . ALA A 1 69 ? -10.133 -10.117 14.219 1 97 69 ALA A N 1
ATOM 526 C CA . ALA A 1 69 ? -9.5 -9.172 13.312 1 97 69 ALA A CA 1
ATOM 527 C C . ALA A 1 69 ? -10.078 -7.77 13.492 1 97 69 ALA A C 1
ATOM 529 O O . ALA A 1 69 ? -9.336 -6.781 13.516 1 97 69 ALA A O 1
ATOM 530 N N . LEU A 1 70 ? -11.406 -7.672 13.641 1 95.75 70 LEU A N 1
ATOM 531 C CA . LEU A 1 70 ? -12.055 -6.375 13.812 1 95.75 70 LEU A CA 1
ATOM 532 C C . LEU A 1 70 ? -11.586 -5.699 15.102 1 95.75 70 LEU A C 1
ATOM 534 O O . LEU A 1 70 ? -11.508 -4.469 15.164 1 95.75 70 LEU A O 1
ATOM 538 N N . ALA A 1 71 ? -11.188 -6.48 16.031 1 94.75 71 ALA A N 1
ATOM 539 C CA . ALA A 1 71 ? -10.789 -5.949 17.328 1 94.75 71 ALA A CA 1
ATOM 540 C C . ALA A 1 71 ? -9.305 -5.605 17.359 1 94.75 71 ALA A C 1
ATOM 542 O O . ALA A 1 71 ? -8.883 -4.699 18.078 1 94.75 71 ALA A O 1
ATOM 543 N N . HIS A 1 72 ? -8.453 -6.324 16.5 1 95.31 72 HIS A N 1
ATOM 544 C CA . HIS A 1 72 ? -7.027 -6.25 16.797 1 95.31 72 HIS A CA 1
ATOM 545 C C . HIS A 1 72 ? -6.234 -5.867 15.547 1 95.31 72 HIS A C 1
ATOM 547 O O . HIS A 1 72 ? -5.02 -5.664 15.609 1 95.31 72 HIS A O 1
ATOM 553 N N . ASN A 1 73 ? -6.84 -5.746 14.359 1 96.62 73 ASN A N 1
ATOM 554 C CA . ASN A 1 73 ? -6.117 -5.445 13.125 1 96.62 73 ASN A CA 1
ATOM 555 C C . ASN A 1 73 ? -5.492 -4.055 13.164 1 96.62 73 ASN A C 1
ATOM 557 O O . ASN A 1 73 ? -6.152 -3.084 13.539 1 96.62 73 ASN A O 1
ATOM 561 N N . HIS A 1 74 ? -4.27 -3.984 12.742 1 95.38 74 HIS A N 1
ATOM 562 C CA . HIS A 1 74 ? -3.52 -2.742 12.891 1 95.38 74 HIS A CA 1
ATOM 563 C C . HIS A 1 74 ? -3.941 -1.714 11.852 1 95.38 74 HIS A C 1
ATOM 565 O O . HIS A 1 74 ? -3.832 -0.508 12.078 1 95.38 74 HIS A O 1
ATOM 571 N N . ASP A 1 75 ? -4.391 -2.139 10.633 1 95.81 75 ASP A N 1
ATOM 572 C CA . ASP A 1 75 ? -4.926 -1.189 9.664 1 95.81 75 ASP A CA 1
ATOM 573 C C . ASP A 1 75 ? -6.164 -0.481 10.211 1 95.81 75 ASP A C 1
ATOM 575 O O . ASP A 1 75 ? -6.348 0.717 9.992 1 95.81 75 ASP A O 1
ATOM 579 N N . ILE A 1 76 ? -7.023 -1.228 10.914 1 95.25 76 ILE A N 1
ATOM 580 C CA . ILE A 1 76 ? -8.211 -0.651 11.531 1 95.25 76 ILE A CA 1
ATOM 581 C C . ILE A 1 76 ? -7.805 0.329 12.625 1 95.25 76 ILE A C 1
ATOM 583 O O . ILE A 1 76 ? -8.375 1.414 12.75 1 95.25 76 ILE A O 1
ATOM 587 N N . ARG A 1 77 ? -6.789 -0.003 13.406 1 94.56 77 ARG A N 1
ATOM 588 C CA . ARG A 1 77 ? -6.297 0.887 14.453 1 94.56 77 ARG A CA 1
ATOM 589 C C . ARG A 1 77 ? -5.77 2.189 13.859 1 94.56 77 ARG A C 1
ATOM 591 O O . ARG A 1 77 ? -5.992 3.266 14.414 1 94.56 77 ARG A O 1
ATOM 598 N N . GLN A 1 78 ? -5.082 2.09 12.758 1 96.06 78 GLN A N 1
ATOM 599 C CA . GLN A 1 78 ? -4.59 3.281 12.078 1 96.06 78 GLN A CA 1
ATOM 600 C C . GLN A 1 78 ? -5.742 4.141 11.562 1 96.06 78 GLN A C 1
ATOM 602 O O . GLN A 1 78 ? -5.711 5.367 11.688 1 96.06 78 GLN A O 1
ATOM 607 N N . ALA A 1 79 ? -6.789 3.49 11 1 94.5 79 ALA A N 1
ATOM 608 C CA . ALA A 1 79 ? -7.961 4.219 10.523 1 94.5 79 ALA A CA 1
ATOM 609 C C . ALA A 1 79 ? -8.703 4.887 11.68 1 94.5 79 ALA A C 1
ATOM 611 O O . ALA A 1 79 ? -9.211 6 11.539 1 94.5 79 ALA A O 1
ATOM 612 N N . GLN A 1 80 ? -8.781 4.219 12.828 1 94.25 80 GLN A N 1
ATOM 613 C CA . GLN A 1 80 ? -9.383 4.793 14.031 1 94.25 80 GLN A CA 1
ATOM 614 C C . GLN A 1 80 ? -8.625 6.031 14.492 1 94.25 80 GLN A C 1
ATOM 616 O O . GLN A 1 80 ? -9.227 7.043 14.852 1 94.25 80 GLN A O 1
ATOM 621 N N . ALA A 1 81 ? -7.289 5.969 14.477 1 95.38 81 ALA A N 1
ATOM 622 C CA . ALA A 1 81 ? -6.457 7.109 14.844 1 95.38 81 ALA A CA 1
ATOM 623 C C . ALA A 1 81 ? -6.695 8.289 13.906 1 95.38 81 ALA A C 1
ATOM 625 O O . ALA A 1 81 ? -6.789 9.438 14.352 1 95.38 81 ALA A O 1
ATOM 626 N N . ASN A 1 82 ? -6.82 8.023 12.609 1 93.62 82 ASN A N 1
ATOM 627 C CA . ASN A 1 82 ? -7.09 9.07 11.633 1 93.62 82 ASN A CA 1
ATOM 628 C C . ASN A 1 82 ? -8.445 9.727 11.875 1 93.62 82 ASN A C 1
ATOM 630 O O . ASN A 1 82 ? -8.578 10.945 11.727 1 93.62 82 ASN A O 1
ATOM 634 N N . LEU A 1 83 ? -9.508 8.93 12.242 1 94.12 83 LEU A N 1
ATOM 635 C CA . LEU A 1 83 ? -10.812 9.477 12.594 1 94.12 83 LEU A CA 1
ATOM 636 C C . LEU A 1 83 ? -10.711 10.398 13.797 1 94.12 83 LEU A C 1
ATOM 638 O O . LEU A 1 83 ? -11.227 11.523 13.773 1 94.12 83 LEU A O 1
ATOM 642 N N . LEU A 1 84 ? -9.969 9.961 14.812 1 94.06 84 LEU A N 1
ATOM 643 C CA . LEU A 1 84 ? -9.82 10.766 16.016 1 94.06 84 LEU A CA 1
ATOM 644 C C . LEU A 1 84 ? -9.078 12.07 15.719 1 94.06 84 LEU A C 1
ATOM 646 O O . LEU A 1 84 ? -9.453 13.133 16.219 1 94.06 84 LEU A O 1
ATOM 650 N N . ALA A 1 85 ? -8.055 12.008 14.875 1 94.38 85 ALA A N 1
ATOM 651 C CA . ALA A 1 85 ? -7.324 13.211 14.461 1 94.38 85 ALA A CA 1
ATOM 652 C C . ALA A 1 85 ? -8.242 14.18 13.719 1 94.38 85 ALA A C 1
ATOM 654 O O . ALA A 1 85 ? -8.219 15.383 13.969 1 94.38 85 ALA A O 1
ATOM 655 N N . SER A 1 86 ? -9.078 13.641 12.805 1 92.25 86 SER A N 1
ATOM 656 C CA . SER A 1 86 ? -9.977 14.484 12.031 1 92.25 86 SER A CA 1
ATOM 657 C C . SER A 1 86 ? -11.039 15.125 12.914 1 92.25 86 SER A C 1
ATOM 659 O O . SER A 1 86 ? -11.43 16.266 12.688 1 92.25 86 SER A O 1
ATOM 661 N N . ARG A 1 87 ? -11.516 14.43 13.969 1 91.06 87 ARG A N 1
ATOM 662 C CA . ARG A 1 87 ? -12.477 14.984 14.922 1 91.06 87 ARG A CA 1
ATOM 663 C C . ARG A 1 87 ? -11.844 16.109 15.742 1 91.06 87 ARG A C 1
ATOM 665 O O . ARG A 1 87 ? -12.5 17.094 16.047 1 91.06 87 ARG A O 1
ATOM 672 N N . ALA A 1 88 ? -10.562 15.914 16.031 1 93.19 88 ALA A N 1
ATOM 673 C CA . ALA A 1 88 ? -9.844 16.953 16.766 1 93.19 88 ALA A CA 1
ATOM 674 C C . ALA A 1 88 ? -9.703 18.219 15.906 1 93.19 88 ALA A C 1
ATOM 676 O O . ALA A 1 88 ? -9.828 19.328 16.406 1 93.19 88 ALA A O 1
ATOM 677 N N . VAL A 1 89 ? -9.492 18.109 14.594 1 91.12 89 VAL A N 1
ATOM 678 C CA . VAL A 1 89 ? -9.406 19.25 13.68 1 91.12 89 VAL A CA 1
ATOM 679 C C . VAL A 1 89 ? -10.766 19.953 13.586 1 91.12 89 VAL A C 1
ATOM 681 O O . VAL A 1 89 ? -10.836 21.172 13.562 1 91.12 89 VAL A O 1
ATOM 684 N N . PHE A 1 90 ? -11.914 19.219 13.672 1 90.94 90 PHE A N 1
ATOM 685 C CA . PHE A 1 90 ? -13.258 19.797 13.711 1 90.94 90 PHE A CA 1
ATOM 686 C C . PHE A 1 90 ? -13.453 20.609 14.977 1 90.94 90 PHE A C 1
ATOM 688 O O . PHE A 1 90 ? -13.961 21.734 14.914 1 90.94 90 PHE A O 1
ATOM 695 N N . ASP A 1 91 ? -12.969 20.047 16.062 1 88.5 91 ASP A N 1
ATOM 696 C CA . ASP A 1 91 ? -13.078 20.766 17.344 1 88.5 91 ASP A CA 1
ATOM 697 C C . ASP A 1 91 ? -12.273 22.062 17.312 1 88.5 91 ASP A C 1
ATOM 699 O O . ASP A 1 91 ? -12.742 23.094 17.781 1 88.5 91 ASP A O 1
ATOM 703 N N . ASP A 1 92 ? -11.102 22.047 16.703 1 89.44 92 ASP A N 1
ATOM 704 C CA . ASP A 1 92 ? -10.242 23.219 16.594 1 89.44 92 ASP A CA 1
ATOM 705 C C . ASP A 1 92 ? -10.914 24.312 15.758 1 89.44 92 ASP A C 1
ATOM 707 O O . ASP A 1 92 ? -10.961 25.469 16.172 1 89.44 92 ASP A O 1
ATOM 711 N N . ARG A 1 93 ? -11.523 23.938 14.602 1 87.25 93 ARG A N 1
ATOM 712 C CA . ARG A 1 93 ? -12.188 24.891 13.727 1 87.25 93 ARG A CA 1
ATOM 713 C C . ARG A 1 93 ? -13.438 25.469 14.383 1 87.25 93 ARG A C 1
ATOM 715 O O . ARG A 1 93 ? -13.734 26.656 14.227 1 87.25 93 ARG A O 1
ATOM 722 N N . ARG A 1 94 ? -14.188 24.672 15.148 1 87.88 94 ARG A N 1
ATOM 723 C CA . ARG A 1 94 ? -15.375 25.125 15.859 1 87.88 94 ARG A CA 1
ATOM 724 C C . ARG A 1 94 ? -15.016 26.172 16.906 1 87.88 94 ARG A C 1
ATOM 726 O O . ARG A 1 94 ? -15.711 27.172 17.062 1 87.88 94 ARG A O 1
ATOM 733 N N . LEU A 1 95 ? -13.844 25.984 17.547 1 87.25 95 LEU A N 1
ATOM 734 C CA . LEU A 1 95 ? -13.414 26.906 18.594 1 87.25 95 LEU A CA 1
ATOM 735 C C . LEU A 1 95 ? -12.906 28.203 18 1 87.25 95 LEU A C 1
ATOM 737 O O . LEU A 1 95 ? -12.898 29.234 18.688 1 87.25 95 LEU A O 1
ATOM 741 N N . ASP A 1 96 ? -12.531 28.281 16.688 1 86.25 96 ASP A N 1
ATOM 742 C CA . ASP A 1 96 ? -12.078 29.484 16.016 1 86.25 96 ASP A CA 1
ATOM 743 C C . ASP A 1 96 ? -13.211 30.5 15.883 1 86.25 96 ASP A C 1
ATOM 745 O O . ASP A 1 96 ? -12.969 31.672 15.617 1 86.25 96 ASP A O 1
ATOM 749 N N . GLN A 1 97 ? -14.492 30.078 16.047 1 84.56 97 GLN A N 1
ATOM 750 C CA . GLN A 1 97 ? -15.641 30.969 15.922 1 84.56 97 GLN A CA 1
ATOM 751 C C . GLN A 1 97 ? -15.797 31.844 17.156 1 84.56 97 GLN A C 1
ATOM 753 O O . GLN A 1 97 ? -16.531 32.844 17.141 1 84.56 97 GLN A O 1
ATOM 758 N N . TYR A 1 98 ? -15.016 31.562 18.25 1 80.81 98 TYR A N 1
ATOM 759 C CA . TYR A 1 98 ? -15.086 32.312 19.5 1 80.81 98 TYR A CA 1
ATOM 760 C C . TYR A 1 98 ? -13.859 33.219 19.656 1 80.81 98 TYR A C 1
ATOM 762 O O . TYR A 1 98 ? -12.828 32.969 19.016 1 80.81 98 TYR A O 1
ATOM 770 N N . PRO A 1 99 ? -13.992 34.375 20.406 1 80.69 99 PRO A N 1
ATOM 771 C CA . PRO A 1 99 ? -12.836 35.25 20.609 1 80.69 99 PRO A CA 1
ATOM 772 C C . PRO A 1 99 ? -11.648 34.5 21.219 1 80.69 99 PRO A C 1
ATOM 774 O O . PRO A 1 99 ? -11.82 33.656 22.094 1 80.69 99 PRO A O 1
ATOM 777 N N . GLY A 1 100 ? -10.547 34.719 20.734 1 78.81 100 GLY A N 1
ATOM 778 C CA . GLY A 1 100 ? -9.312 34.281 21.359 1 78.81 100 GLY A CA 1
ATOM 779 C C . GLY A 1 100 ? -8.75 35.281 22.344 1 78.81 100 GLY A C 1
ATOM 780 O O . GLY A 1 100 ? -8.766 36.5 22.094 1 78.81 100 GLY A O 1
ATOM 781 N N . VAL A 1 101 ? -8.406 34.844 23.484 1 73.62 101 VAL A N 1
ATOM 782 C CA . VAL A 1 101 ? -7.828 35.719 24.516 1 73.62 101 VAL A CA 1
ATOM 783 C C . VAL A 1 101 ? -6.398 35.25 24.828 1 73.62 101 VAL A C 1
ATOM 785 O O . VAL A 1 101 ? -6.152 34.062 25.047 1 73.62 101 VAL A O 1
ATOM 788 N N . THR A 1 102 ? -5.512 36.125 24.672 1 75.81 102 THR A N 1
ATOM 789 C CA . THR A 1 102 ? -4.109 35.875 24.969 1 75.81 102 THR A CA 1
ATOM 790 C C . THR A 1 102 ? -3.629 36.75 26.109 1 75.81 102 THR A C 1
ATOM 792 O O . THR A 1 102 ? -3.854 37.969 26.094 1 75.81 102 THR A O 1
ATOM 795 N N . ALA A 1 103 ? -3.102 36.156 27.141 1 71.75 103 ALA A N 1
ATOM 796 C CA . ALA A 1 103 ? -2.424 36.938 28.188 1 71.75 103 ALA A CA 1
ATOM 797 C C . ALA A 1 103 ? -1.022 37.344 27.734 1 71.75 103 ALA A C 1
ATOM 799 O O . ALA A 1 103 ? -0.256 36.5 27.234 1 71.75 103 ALA A O 1
ATOM 800 N N . ARG A 1 104 ? -0.792 38.562 27.766 1 80.25 104 ARG A N 1
ATOM 801 C CA . ARG A 1 104 ? 0.502 39.062 27.312 1 80.25 104 ARG A CA 1
ATOM 802 C C . ARG A 1 104 ? 1.114 40.031 28.344 1 80.25 104 ARG A C 1
ATOM 804 O O . ARG A 1 104 ? 0.41 40.844 28.938 1 80.25 104 ARG A O 1
ATOM 811 N N . THR A 1 105 ? 2.377 39.844 28.766 1 72.19 105 THR A N 1
ATOM 812 C CA . THR A 1 105 ? 3.207 40.781 29.5 1 72.19 105 THR A CA 1
ATOM 813 C C . THR A 1 105 ? 4.426 41.188 28.688 1 72.19 105 THR A C 1
ATOM 815 O O . THR A 1 105 ? 5.016 40.375 27.984 1 72.19 105 THR A O 1
ATOM 818 N N . ALA A 1 106 ? 4.562 42.5 28.594 1 78.44 106 ALA A N 1
ATOM 819 C CA . ALA A 1 106 ? 5.668 43 27.781 1 78.44 106 ALA A CA 1
ATOM 820 C C . ALA A 1 106 ? 6.367 44.156 28.484 1 78.44 106 ALA A C 1
ATOM 822 O O . ALA A 1 106 ? 5.727 44.938 29.188 1 78.44 106 ALA A O 1
ATOM 823 N N . TYR A 1 107 ? 7.664 44.25 28.453 1 71.44 107 TYR A N 1
ATOM 824 C CA . TYR A 1 107 ? 8.508 45.375 28.875 1 71.44 107 TYR A CA 1
ATOM 825 C C . TYR A 1 107 ? 9.266 45.969 27.688 1 71.44 107 TYR A C 1
ATOM 827 O O . TYR A 1 107 ? 9.75 45.219 26.828 1 71.44 107 TYR A O 1
ATOM 835 N N . GLY A 1 108 ? 9.102 47.219 27.484 1 73.38 108 GLY A N 1
ATOM 836 C CA . GLY A 1 108 ? 9.852 47.938 26.453 1 73.38 108 GLY A CA 1
ATOM 837 C C . GLY A 1 108 ? 10.734 49.031 26.984 1 73.38 108 GLY A C 1
ATOM 838 O O . GLY A 1 108 ? 10.289 49.844 27.797 1 73.38 108 GLY A O 1
ATOM 839 N N . ARG A 1 109 ? 12.008 49 26.656 1 71.19 109 ARG A N 1
ATOM 840 C CA . ARG A 1 109 ? 12.961 50.062 26.922 1 71.19 109 ARG A CA 1
ATOM 841 C C . ARG A 1 109 ? 13.625 50.531 25.641 1 71.19 109 ARG A C 1
ATOM 843 O O . ARG A 1 109 ? 14.117 49.719 24.844 1 71.19 109 ARG A O 1
ATOM 850 N N . SER A 1 110 ? 13.367 51.75 25.375 1 77.44 110 SER A N 1
ATOM 851 C CA . SER A 1 110 ? 13.953 52.281 24.141 1 77.44 110 SER A CA 1
ATOM 852 C C . SER A 1 110 ? 14.586 53.625 24.359 1 77.44 110 SER A C 1
ATOM 854 O O . SER A 1 110 ? 14.148 54.406 25.234 1 77.44 110 SER A O 1
ATOM 856 N N . LEU A 1 111 ? 15.719 53.875 23.828 1 72.31 111 LEU A N 1
ATOM 857 C CA . LEU A 1 111 ? 16.359 55.156 23.688 1 72.31 111 LEU A CA 1
ATOM 858 C C . LEU A 1 111 ? 16.344 55.625 22.234 1 72.31 111 LEU A C 1
ATOM 860 O O . LEU A 1 111 ? 16.891 54.969 21.359 1 72.31 111 LEU A O 1
ATOM 864 N N . GLU A 1 112 ? 15.539 56.625 21.984 1 74.94 112 GLU A N 1
ATOM 865 C CA . GLU A 1 112 ? 15.43 57.125 20.609 1 74.94 112 GLU A CA 1
ATOM 866 C C . GLU A 1 112 ? 15.125 58.625 20.594 1 74.94 112 GLU A C 1
ATOM 868 O O . GLU A 1 112 ? 14.781 59.219 21.625 1 74.94 112 GLU A O 1
ATOM 873 N N . GLN A 1 113 ? 15.359 59.188 19.391 1 74.69 113 GLN A N 1
ATOM 874 C CA . GLN A 1 113 ? 15.031 60.594 19.219 1 74.69 113 GLN A CA 1
ATOM 875 C C . GLN A 1 113 ? 13.539 60.844 19.391 1 74.69 113 GLN A C 1
ATOM 877 O O . GLN A 1 113 ? 12.719 60.094 18.891 1 74.69 113 GLN A O 1
ATOM 882 N N . GLN A 1 114 ? 13.164 61.781 20.219 1 75.19 114 GLN A N 1
ATOM 883 C CA . GLN A 1 114 ? 11.789 62.219 20.391 1 75.19 114 GLN A CA 1
ATOM 884 C C . GLN A 1 114 ? 11.703 63.75 20.359 1 75.19 114 GLN A C 1
ATOM 886 O O . GLN A 1 114 ? 12.703 64.438 20.594 1 75.19 114 GLN A O 1
ATOM 891 N N . LEU A 1 115 ? 10.57 64.188 19.969 1 71.12 115 LEU A N 1
ATOM 892 C CA . LEU A 1 115 ? 10.328 65.625 20.031 1 71.12 115 LEU A CA 1
ATOM 893 C C . LEU A 1 115 ? 9.938 66.062 21.453 1 71.12 115 LEU A C 1
ATOM 895 O O . LEU A 1 115 ? 8.984 65.5 22.016 1 71.12 115 LEU A O 1
ATOM 899 N N . PRO A 1 116 ? 10.766 66.938 21.984 1 65.25 116 PRO A N 1
ATOM 900 C CA . PRO A 1 116 ? 10.414 67.375 23.344 1 65.25 116 PRO A CA 1
ATOM 901 C C . PRO A 1 116 ? 9.109 68.188 23.375 1 65.25 116 PRO A C 1
ATOM 903 O O . PRO A 1 116 ? 8.672 68.688 22.344 1 65.25 116 PRO A O 1
ATOM 906 N N . PHE A 1 117 ? 8.453 68.125 24.5 1 66 117 PHE A N 1
ATOM 907 C CA . PHE A 1 117 ? 7.176 68.812 24.703 1 66 117 PHE A CA 1
ATOM 908 C C . PHE A 1 117 ? 7.312 70.312 24.469 1 66 117 PHE A C 1
ATOM 910 O O . PHE A 1 117 ? 6.348 71 24.094 1 66 117 PHE A O 1
ATOM 917 N N . ASP A 1 118 ? 8.5 70.812 24.688 1 64.19 118 ASP A N 1
ATOM 918 C CA . ASP A 1 118 ? 8.695 72.312 24.609 1 64.19 118 ASP A CA 1
ATOM 919 C C . ASP A 1 118 ? 8.93 72.75 23.172 1 64.19 118 ASP A C 1
ATOM 921 O O . ASP A 1 118 ? 9.156 73.938 22.922 1 64.19 118 ASP A O 1
ATOM 925 N N . GLY A 1 119 ? 8.711 71.812 22.156 1 64.88 119 GLY A N 1
ATOM 926 C CA . GLY A 1 119 ? 8.844 72.188 20.766 1 64.88 119 GLY A CA 1
ATOM 927 C C . GLY A 1 119 ? 10.289 72.312 20.312 1 64.88 119 GLY A C 1
ATOM 928 O O . GLY A 1 119 ? 10.562 72.812 19.219 1 64.88 119 GLY A O 1
ATOM 929 N N . GLY A 1 120 ? 11.18 72 21.219 1 67.06 120 GLY A N 1
ATOM 930 C CA . GLY A 1 120 ? 12.586 72.125 20.875 1 67.06 120 GLY A CA 1
ATOM 931 C C . GLY A 1 120 ? 13.008 71.062 19.859 1 67.06 120 GLY A C 1
ATOM 932 O O . GLY A 1 120 ? 12.164 70.375 19.281 1 67.06 120 GLY A O 1
ATOM 933 N N . PRO A 1 121 ? 14.312 71.125 19.484 1 73.81 121 PRO A N 1
ATOM 934 C CA . PRO A 1 121 ? 14.828 70.125 18.547 1 73.81 121 PRO A CA 1
ATOM 935 C C . PRO A 1 121 ? 14.75 68.688 19.094 1 73.81 121 PRO A C 1
ATOM 937 O O . PRO A 1 121 ? 14.711 68.5 20.312 1 73.81 121 PRO A O 1
ATOM 940 N N . PRO A 1 122 ? 14.617 67.688 18.219 1 75.31 122 PRO A N 1
ATOM 941 C CA . PRO A 1 122 ? 14.562 66.312 18.656 1 75.31 122 PRO A CA 1
ATOM 942 C C . PRO A 1 122 ? 15.75 65.938 19.547 1 75.31 122 PRO A C 1
ATOM 944 O O . PRO A 1 122 ? 16.875 66.375 19.281 1 75.31 122 PRO A O 1
ATOM 947 N N . GLU A 1 123 ? 15.469 65.375 20.703 1 75.94 123 GLU A N 1
ATOM 948 C CA . GLU A 1 123 ? 16.484 64.875 21.609 1 75.94 123 GLU A CA 1
ATOM 949 C C . GLU A 1 123 ? 16.297 63.375 21.906 1 75.94 123 GLU A C 1
ATOM 951 O O . GLU A 1 123 ? 15.195 62.844 21.766 1 75.94 123 GLU A O 1
ATOM 956 N N . ARG A 1 124 ? 17.453 62.688 22.156 1 81.81 124 ARG A N 1
ATOM 957 C CA . ARG A 1 124 ? 17.375 61.281 22.578 1 81.81 124 ARG A CA 1
ATOM 958 C C . ARG A 1 124 ? 16.75 61.156 23.953 1 81.81 124 ARG A C 1
ATOM 960 O O . ARG A 1 124 ? 17.234 61.75 24.922 1 81.81 124 ARG A O 1
ATOM 967 N N . MET A 1 125 ? 15.617 60.5 23.953 1 78.5 125 MET A N 1
ATOM 968 C CA . MET A 1 125 ? 14.938 60.312 25.219 1 78.5 125 MET A CA 1
ATOM 969 C C . MET A 1 125 ? 14.734 58.812 25.516 1 78.5 125 MET A C 1
ATOM 971 O O . MET A 1 125 ? 14.445 58.031 24.609 1 78.5 125 MET A O 1
ATOM 975 N N . LEU A 1 126 ? 15.133 58.5 26.828 1 76.94 126 LEU A N 1
ATOM 976 C CA . LEU A 1 126 ? 14.875 57.125 27.297 1 76.94 126 LEU A CA 1
ATOM 977 C C . LEU A 1 126 ? 13.391 56.938 27.578 1 76.94 126 LEU A C 1
ATOM 979 O O . LEU A 1 126 ? 12.742 57.781 28.203 1 76.94 126 LEU A O 1
ATOM 983 N N . SER A 1 127 ? 12.82 55.969 26.891 1 77.75 127 SER A N 1
ATOM 984 C CA . SER A 1 127 ? 11.43 55.625 27.125 1 77.75 127 SER A CA 1
ATOM 985 C C . SER A 1 127 ? 11.297 54.188 27.656 1 77.75 127 SER A C 1
ATOM 987 O O . SER A 1 127 ? 12.031 53.312 27.219 1 77.75 127 SER A O 1
ATOM 989 N N . GLN A 1 128 ? 10.617 53.969 28.797 1 77.31 128 GLN A N 1
ATOM 990 C CA . GLN A 1 128 ? 10.297 52.656 29.344 1 77.31 128 GLN A CA 1
ATOM 991 C C . GLN A 1 128 ? 8.789 52.438 29.359 1 77.31 128 GLN A C 1
ATOM 993 O O . GLN A 1 128 ? 8.016 53.344 29.609 1 77.31 128 GLN A O 1
ATOM 998 N N . THR A 1 129 ? 8.422 51.344 28.859 1 76.5 129 THR A N 1
ATOM 999 C CA . THR A 1 129 ? 7.008 50.969 28.891 1 76.5 129 THR A CA 1
ATOM 1000 C C . THR A 1 129 ? 6.809 49.594 29.5 1 76.5 129 THR A C 1
ATOM 1002 O O . THR A 1 129 ? 7.641 48.719 29.312 1 76.5 129 THR A O 1
ATOM 1005 N N . TYR A 1 130 ? 5.863 49.406 30.406 1 72.94 130 TYR A N 1
ATOM 1006 C CA . TYR A 1 130 ? 5.414 48.156 30.984 1 72.94 130 TYR A CA 1
ATOM 1007 C C . TYR A 1 130 ? 3.969 47.875 30.609 1 72.94 130 TYR A C 1
ATOM 1009 O O . TYR A 1 130 ? 3.092 48.719 30.766 1 72.94 130 TYR A O 1
ATOM 1017 N N . ARG A 1 131 ? 3.791 46.781 30.047 1 76.75 131 ARG A N 1
ATOM 1018 C CA . ARG A 1 131 ? 2.441 46.375 29.656 1 76.75 131 ARG A CA 1
ATOM 1019 C C . ARG A 1 131 ? 2.104 45 30.203 1 76.75 131 ARG A C 1
ATOM 1021 O O . ARG A 1 131 ? 2.949 44.094 30.188 1 76.75 131 ARG A O 1
ATOM 1028 N N . ALA A 1 132 ? 0.99 44.781 30.859 1 77.5 132 ALA A N 1
ATOM 1029 C CA . ALA A 1 132 ? 0.475 43.5 31.328 1 77.5 132 ALA A CA 1
ATOM 1030 C C . ALA A 1 132 ? -1.044 43.438 31.188 1 77.5 132 ALA A C 1
ATOM 1032 O O . ALA A 1 132 ? -1.751 44.344 31.656 1 77.5 132 ALA A O 1
ATOM 1033 N N . GLY A 1 133 ? -1.509 42.531 30.484 1 79.81 133 GLY A N 1
ATOM 1034 C CA . GLY A 1 133 ? -2.953 42.406 30.344 1 79.81 133 GLY A CA 1
ATOM 1035 C C . GLY A 1 133 ? -3.375 41.281 29.406 1 79.81 133 GLY A C 1
ATOM 1036 O O . GLY A 1 133 ? -2.658 40.312 29.25 1 79.81 133 GLY A O 1
ATOM 1037 N N . PHE A 1 134 ? -4.625 41.312 28.984 1 77 134 PHE A N 1
ATOM 1038 C CA . PHE A 1 134 ? -5.254 40.312 28.109 1 77 134 PHE A CA 1
ATOM 1039 C C . PHE A 1 134 ? -5.625 40.938 26.766 1 77 134 PHE A C 1
ATOM 1041 O O . PHE A 1 134 ? -6.254 42 26.719 1 77 134 PHE A O 1
ATOM 1048 N N . ASP A 1 135 ? -5.035 40.312 25.719 1 79.38 135 ASP A N 1
ATOM 1049 C CA . ASP A 1 135 ? -5.414 40.688 24.359 1 79.38 135 ASP A CA 1
ATOM 1050 C C . ASP A 1 135 ? -6.527 39.812 23.828 1 79.38 135 ASP A C 1
ATOM 1052 O O . ASP A 1 135 ? -6.461 38.562 23.969 1 79.38 135 ASP A O 1
ATOM 1056 N N . VAL A 1 136 ? -7.648 40.344 23.438 1 77.06 136 VAL A N 1
ATOM 1057 C CA . VAL A 1 136 ? -8.766 39.625 22.828 1 77.06 136 VAL A CA 1
ATOM 1058 C C . VAL A 1 136 ? -8.758 39.844 21.312 1 77.06 136 VAL A C 1
ATOM 1060 O O . VAL A 1 136 ? -8.523 40.938 20.844 1 77.06 136 VAL A O 1
ATOM 1063 N N . GLN A 1 137 ? -8.789 38.781 20.562 1 80.56 137 GLN A N 1
ATOM 1064 C CA . GLN A 1 137 ? -8.945 38.812 19.109 1 80.56 137 GLN A CA 1
ATOM 1065 C C . GLN A 1 137 ? -10.141 38 18.672 1 80.56 137 GLN A C 1
ATOM 1067 O O . GLN A 1 137 ? -10.258 36.812 19.047 1 80.56 137 GLN A O 1
ATOM 1072 N N . TRP A 1 138 ? -11.078 38.594 17.984 1 80.75 138 TRP A N 1
ATOM 1073 C CA . TRP A 1 138 ? -12.289 37.906 17.531 1 80.75 138 TRP A CA 1
ATOM 1074 C C . TRP A 1 138 ? -12.633 38.281 16.094 1 80.75 138 TRP A C 1
ATOM 1076 O O . TRP A 1 138 ? -12.641 39.469 15.758 1 80.75 138 TRP A O 1
ATOM 1086 N N . GLU A 1 139 ? -12.805 37.375 15.281 1 80.75 139 GLU A N 1
ATOM 1087 C CA . GLU A 1 139 ? -13.367 37.625 13.961 1 80.75 139 GLU A CA 1
ATOM 1088 C C . GLU A 1 139 ? -14.883 37.438 13.961 1 80.75 139 GLU A C 1
ATOM 1090 O O . GLU A 1 139 ? -15.391 36.375 14.305 1 80.75 139 GLU A O 1
ATOM 1095 N N . ILE A 1 140 ? -15.523 38.531 13.742 1 80.06 140 ILE A N 1
ATOM 1096 C CA . ILE A 1 140 ? -16.969 38.469 13.625 1 80.06 140 ILE A CA 1
ATOM 1097 C C . ILE A 1 140 ? -17.359 37.875 12.266 1 80.06 140 ILE A C 1
ATOM 1099 O O . ILE A 1 140 ? -17.156 38.5 11.234 1 80.06 140 ILE A O 1
ATOM 1103 N N . ASP A 1 141 ? -17.922 36.781 12.273 1 83.88 141 ASP A N 1
ATOM 1104 C CA . ASP A 1 141 ? -18.172 35.969 11.07 1 83.88 141 ASP A CA 1
ATOM 1105 C C . ASP A 1 141 ? -19.453 36.438 10.367 1 83.88 141 ASP A C 1
ATOM 1107 O O . ASP A 1 141 ? -20.406 35.688 10.25 1 83.88 141 ASP A O 1
ATOM 1111 N N . VAL A 1 142 ? -19.406 37.531 9.75 1 79.94 142 VAL A N 1
ATOM 1112 C CA . VAL A 1 142 ? -20.578 38.156 9.133 1 79.94 142 VAL A CA 1
ATOM 1113 C C . VAL A 1 142 ? -20.953 37.406 7.848 1 79.94 142 VAL A C 1
ATOM 1115 O O . VAL A 1 142 ? -22.125 37.188 7.566 1 79.94 142 VAL A O 1
ATOM 1118 N N . PHE A 1 143 ? -19.938 36.938 7.156 1 82.31 143 PHE A N 1
ATOM 1119 C CA . PHE A 1 143 ? -20.219 36.375 5.836 1 82.31 143 PHE A CA 1
ATOM 1120 C C . PHE A 1 143 ? -20.094 34.844 5.848 1 82.31 143 PHE A C 1
ATOM 1122 O O . PHE A 1 143 ? -20.156 34.219 4.797 1 82.31 143 PHE A O 1
ATOM 1129 N N . GLY A 1 144 ? -19.781 34.25 7.004 1 85.81 144 GLY A N 1
ATOM 1130 C CA . GLY A 1 144 ? -19.891 32.812 7.18 1 85.81 144 GLY A CA 1
ATOM 1131 C C . GLY A 1 144 ? -18.594 32.062 6.879 1 85.81 144 GLY A C 1
ATOM 1132 O O . GLY A 1 144 ? -18.594 30.859 6.629 1 85.81 144 GLY A O 1
ATOM 1133 N N . ARG A 1 145 ? -17.438 32.75 6.777 1 86.56 145 ARG A N 1
ATOM 1134 C CA . ARG A 1 145 ? -16.156 32.125 6.488 1 86.56 145 ARG A CA 1
ATOM 1135 C C . ARG A 1 145 ? -15.82 31.047 7.523 1 86.56 145 ARG A C 1
ATOM 1137 O O . ARG A 1 145 ? -15.484 29.906 7.164 1 86.56 145 ARG A O 1
ATOM 1144 N N . LEU A 1 146 ? -15.93 31.359 8.844 1 86.38 146 LEU A N 1
ATOM 1145 C CA . LEU A 1 146 ? -15.586 30.438 9.922 1 86.38 146 LEU A CA 1
ATOM 1146 C C . LEU A 1 146 ? -16.594 29.297 10.008 1 86.38 146 LEU A C 1
ATOM 1148 O O . LEU A 1 146 ? -16.234 28.156 10.289 1 86.38 146 LEU A O 1
ATOM 1152 N N . GLN A 1 147 ? -17.844 29.656 9.812 1 85.31 147 GLN A N 1
ATOM 1153 C CA . GLN A 1 147 ? -18.859 28.625 9.781 1 85.31 147 GLN A CA 1
ATOM 1154 C C . GLN A 1 147 ? -18.578 27.625 8.664 1 85.31 147 GLN A C 1
ATOM 1156 O O . GLN A 1 147 ? -18.703 26.406 8.867 1 85.31 147 GLN A O 1
ATOM 1161 N N . ARG A 1 148 ? -18.203 28.156 7.5 1 87.75 148 ARG A N 1
ATOM 1162 C CA . ARG A 1 148 ? -17.906 27.297 6.355 1 87.75 148 ARG A CA 1
ATOM 1163 C C . ARG A 1 148 ? -16.672 26.453 6.629 1 87.75 148 ARG A C 1
ATOM 1165 O O . ARG A 1 148 ? -16.609 25.281 6.242 1 87.75 148 ARG A O 1
ATOM 1172 N N . LEU A 1 149 ? -15.625 26.969 7.25 1 88.19 149 LEU A N 1
ATOM 1173 C CA . LEU A 1 149 ? -14.445 26.219 7.625 1 88.19 149 LEU A CA 1
ATOM 1174 C C . LEU A 1 149 ? -14.812 25.078 8.57 1 88.19 149 LEU A C 1
ATOM 1176 O O . LEU A 1 149 ? -14.305 23.953 8.43 1 88.19 149 LEU A O 1
ATOM 1180 N N . THR A 1 150 ? -15.68 25.297 9.586 1 88.62 150 THR A N 1
ATOM 1181 C CA . THR A 1 150 ? -16.141 24.281 10.523 1 88.62 150 THR A CA 1
ATOM 1182 C C . THR A 1 150 ? -16.938 23.203 9.805 1 88.62 150 THR A C 1
ATOM 1184 O O . THR A 1 150 ? -16.734 22 10.047 1 88.62 150 THR A O 1
ATOM 1187 N N . ALA A 1 151 ? -17.812 23.672 8.914 1 88.88 151 ALA A N 1
ATOM 1188 C CA . ALA A 1 151 ? -18.609 22.719 8.148 1 88.88 151 ALA A CA 1
ATOM 1189 C C . ALA A 1 151 ? -17.734 21.844 7.27 1 88.88 151 ALA A C 1
ATOM 1191 O O . ALA A 1 151 ? -17.984 20.641 7.129 1 88.88 151 ALA A O 1
ATOM 1192 N N . SER A 1 152 ? -16.703 22.422 6.625 1 91.75 152 SER A N 1
ATOM 1193 C CA . SER A 1 152 ? -15.742 21.672 5.832 1 91.75 152 SER A CA 1
ATOM 1194 C C . SER A 1 152 ? -15.031 20.609 6.676 1 91.75 152 SER A C 1
ATOM 1196 O O . SER A 1 152 ? -14.914 19.453 6.27 1 91.75 152 SER A O 1
ATOM 1198 N N . ALA A 1 153 ? -14.555 20.953 7.875 1 91.88 153 ALA A N 1
ATOM 1199 C CA . ALA A 1 153 ? -13.875 20.031 8.781 1 91.88 153 ALA A CA 1
ATOM 1200 C C . ALA A 1 153 ? -14.812 18.906 9.227 1 91.88 153 ALA A C 1
ATOM 1202 O O . ALA A 1 153 ? -14.391 17.766 9.359 1 91.88 153 ALA A O 1
ATOM 1203 N N . MET A 1 154 ? -16.094 19.25 9.531 1 90.62 154 MET A N 1
ATOM 1204 C CA . MET A 1 154 ? -17.078 18.25 9.891 1 90.62 154 MET A CA 1
ATOM 1205 C C . MET A 1 154 ? -17.25 17.219 8.781 1 90.62 154 MET A C 1
ATOM 1207 O O . MET A 1 154 ? -17.234 16.016 9.031 1 90.62 154 MET A O 1
ATOM 1211 N N . ALA A 1 155 ? -17.391 17.719 7.551 1 92.88 155 ALA A N 1
ATOM 1212 C CA . ALA A 1 155 ? -17.562 16.828 6.406 1 92.88 155 ALA A CA 1
ATOM 1213 C C . ALA A 1 155 ? -16.344 15.93 6.242 1 92.88 155 ALA A C 1
ATOM 1215 O O . ALA A 1 155 ? -16.484 14.742 5.938 1 92.88 155 ALA A O 1
ATOM 1216 N N . ARG A 1 156 ? -15.117 16.438 6.422 1 94.19 156 ARG A N 1
ATOM 1217 C CA . ARG A 1 156 ? -13.906 15.633 6.328 1 94.19 156 ARG A CA 1
ATOM 1218 C C . ARG A 1 156 ? -13.852 14.586 7.438 1 94.19 156 ARG A C 1
ATOM 1220 O O . ARG A 1 156 ? -13.359 13.477 7.23 1 94.19 156 ARG A O 1
ATOM 1227 N N . SER A 1 157 ? -14.367 14.883 8.695 1 92.44 157 SER A N 1
ATOM 1228 C CA . SER A 1 157 ? -14.469 13.898 9.773 1 92.44 157 SER A CA 1
ATOM 1229 C C . SER A 1 157 ? -15.453 12.797 9.422 1 92.44 157 SER A C 1
ATOM 1231 O O . SER A 1 157 ? -15.211 11.617 9.711 1 92.44 157 SER A O 1
ATOM 1233 N N . GLN A 1 158 ? -16.531 13.188 8.812 1 91.81 158 GLN A N 1
ATOM 1234 C CA . GLN A 1 158 ? -17.516 12.203 8.375 1 91.81 158 GLN A CA 1
ATOM 1235 C C . GLN A 1 158 ? -16.953 11.305 7.285 1 91.81 158 GLN A C 1
ATOM 1237 O O . GLN A 1 158 ? -17.234 10.109 7.246 1 91.81 158 GLN A O 1
ATOM 1242 N N . ALA A 1 159 ? -16.125 11.883 6.352 1 94.44 159 ALA A N 1
ATOM 1243 C CA . ALA A 1 159 ? -15.43 11.078 5.355 1 94.44 159 ALA A CA 1
ATOM 1244 C C . ALA A 1 159 ? -14.484 10.078 6.023 1 94.44 159 ALA A C 1
ATOM 1246 O O . ALA A 1 159 ? -14.414 8.922 5.617 1 94.44 159 ALA A O 1
ATOM 1247 N N . ALA A 1 160 ? -13.766 10.508 7.07 1 93.5 160 ALA A N 1
ATOM 1248 C CA . ALA A 1 160 ? -12.859 9.633 7.805 1 93.5 160 ALA A CA 1
ATOM 1249 C C . ALA A 1 160 ? -13.625 8.5 8.484 1 93.5 160 ALA A C 1
ATOM 1251 O O . ALA A 1 160 ? -13.125 7.375 8.586 1 93.5 160 ALA A O 1
ATOM 1252 N N . GLN A 1 161 ? -14.82 8.812 9.023 1 92.88 161 GLN A N 1
ATOM 1253 C CA . GLN A 1 161 ? -15.672 7.789 9.609 1 92.88 161 GLN A CA 1
ATOM 1254 C C . GLN A 1 161 ? -16.047 6.73 8.57 1 92.88 161 GLN A C 1
ATOM 1256 O O . GLN A 1 161 ? -16.031 5.531 8.859 1 92.88 161 GLN A O 1
ATOM 1261 N N . ALA A 1 162 ? -16.438 7.16 7.371 1 93.19 162 ALA A N 1
ATOM 1262 C CA . ALA A 1 162 ? -16.734 6.238 6.281 1 93.19 162 ALA A CA 1
ATOM 1263 C C . ALA A 1 162 ? -15.508 5.422 5.891 1 93.19 162 ALA A C 1
ATOM 1265 O O . ALA A 1 162 ? -15.617 4.238 5.57 1 93.19 162 ALA A O 1
ATOM 1266 N N . ASP A 1 163 ? -14.344 6.016 5.887 1 93.94 163 ASP A N 1
ATOM 1267 C CA . ASP A 1 163 ? -13.102 5.316 5.578 1 93.94 163 ASP A CA 1
ATOM 1268 C C . ASP A 1 163 ? -12.812 4.219 6.602 1 93.94 163 ASP A C 1
ATOM 1270 O O . ASP A 1 163 ? -12.289 3.158 6.254 1 93.94 163 ASP A O 1
ATOM 1274 N N . LEU A 1 164 ? -13.078 4.484 7.914 1 93.81 164 LEU A N 1
ATOM 1275 C CA . LEU A 1 164 ? -12.953 3.449 8.938 1 93.81 164 LEU A CA 1
ATOM 1276 C C . LEU A 1 164 ? -13.891 2.279 8.641 1 93.81 164 LEU A C 1
ATOM 1278 O O . LEU A 1 164 ? -13.484 1.118 8.727 1 93.81 164 LEU A O 1
ATOM 1282 N N . ALA A 1 165 ? -15.102 2.58 8.273 1 92.94 165 ALA A N 1
ATOM 1283 C CA . ALA A 1 165 ? -16.062 1.535 7.922 1 92.94 165 ALA A CA 1
ATOM 1284 C C . ALA A 1 165 ? -15.578 0.719 6.727 1 92.94 165 ALA A C 1
ATOM 1286 O O . ALA A 1 165 ? -15.734 -0.504 6.699 1 92.94 165 ALA A O 1
ATOM 1287 N N . LEU A 1 166 ? -15.039 1.371 5.727 1 92.94 166 LEU A N 1
ATOM 1288 C CA . LEU A 1 166 ? -14.492 0.692 4.555 1 92.94 166 LEU A CA 1
ATOM 1289 C C . LEU A 1 166 ? -13.352 -0.244 4.953 1 92.94 166 LEU A C 1
ATOM 1291 O O . LEU A 1 166 ? -13.266 -1.365 4.449 1 92.94 166 LEU A O 1
ATOM 1295 N N . MET A 1 167 ? -12.484 0.243 5.84 1 94.62 167 MET A N 1
ATOM 1296 C CA . MET A 1 167 ? -11.367 -0.582 6.305 1 94.62 167 MET A CA 1
ATOM 1297 C C . MET A 1 167 ? -11.883 -1.825 7.027 1 94.62 167 MET A C 1
ATOM 1299 O O . MET A 1 167 ? -11.375 -2.926 6.809 1 94.62 167 MET A O 1
ATOM 1303 N N . GLN A 1 168 ? -12.883 -1.669 7.863 1 94.25 168 GLN A N 1
ATOM 1304 C CA . GLN A 1 168 ? -13.477 -2.789 8.586 1 94.25 168 GLN A CA 1
ATOM 1305 C C . GLN A 1 168 ? -14.094 -3.799 7.625 1 94.25 168 GLN A C 1
ATOM 1307 O O . GLN A 1 168 ? -13.906 -5.008 7.777 1 94.25 168 GLN A O 1
ATOM 1312 N N . LEU A 1 169 ? -14.812 -3.289 6.625 1 92.06 169 LEU A N 1
ATOM 1313 C CA . LEU A 1 169 ? -15.398 -4.141 5.602 1 92.06 169 LEU A CA 1
ATOM 1314 C C . LEU A 1 169 ? -14.32 -4.898 4.836 1 92.06 169 LEU A C 1
ATOM 1316 O O . LEU A 1 169 ? -14.438 -6.109 4.621 1 92.06 169 LEU A O 1
ATOM 1320 N N . SER A 1 170 ? -13.266 -4.223 4.441 1 95.56 170 SER A N 1
ATOM 1321 C CA . SER A 1 170 ? -12.188 -4.812 3.666 1 95.56 170 SER A CA 1
ATOM 1322 C C . SER A 1 170 ? -11.453 -5.887 4.465 1 95.56 170 SER A C 1
ATOM 1324 O O . SER A 1 170 ? -11.164 -6.965 3.945 1 95.56 170 SER A O 1
ATOM 1326 N N . ILE A 1 171 ? -11.18 -5.598 5.762 1 96 171 ILE A N 1
ATOM 1327 C CA . ILE A 1 171 ? -10.469 -6.551 6.598 1 96 171 ILE A CA 1
ATOM 1328 C C . ILE A 1 171 ? -11.328 -7.789 6.828 1 96 171 ILE A C 1
ATOM 1330 O O . ILE A 1 171 ? -10.844 -8.922 6.766 1 96 171 ILE A O 1
ATOM 1334 N N . ALA A 1 172 ? -12.617 -7.609 7.086 1 94.69 172 ALA A N 1
ATOM 1335 C CA . ALA A 1 172 ? -13.516 -8.75 7.254 1 94.69 172 ALA A CA 1
ATOM 1336 C C . ALA A 1 172 ? -13.547 -9.609 5.992 1 94.69 172 ALA A C 1
ATOM 1338 O O . ALA A 1 172 ? -13.477 -10.844 6.07 1 94.69 172 ALA A O 1
ATOM 1339 N N . ALA A 1 173 ? -13.641 -9.008 4.836 1 95.5 173 ALA A N 1
ATOM 1340 C CA . ALA A 1 173 ? -13.656 -9.727 3.564 1 95.5 173 ALA A CA 1
ATOM 1341 C C . ALA A 1 173 ? -12.344 -10.461 3.33 1 95.5 173 ALA A C 1
ATOM 1343 O O . ALA A 1 173 ? -12.336 -11.602 2.854 1 95.5 173 ALA A O 1
ATOM 1344 N N . ASP A 1 174 ? -11.234 -9.812 3.656 1 96.56 174 ASP A N 1
ATOM 1345 C CA . ASP A 1 174 ? -9.922 -10.438 3.48 1 96.56 174 ASP A CA 1
ATOM 1346 C C . ASP A 1 174 ? -9.773 -11.672 4.367 1 96.56 174 ASP A C 1
ATOM 1348 O O . ASP A 1 174 ? -9.281 -12.703 3.918 1 96.56 174 ASP A O 1
ATOM 1352 N N . VAL A 1 175 ? -10.219 -11.523 5.633 1 95.94 175 VAL A N 1
ATOM 1353 C CA . VAL A 1 175 ? -10.164 -12.664 6.539 1 95.94 175 VAL A CA 1
ATOM 1354 C C . VAL A 1 175 ? -10.984 -13.82 5.973 1 95.94 175 VAL A C 1
ATOM 1356 O O . VAL A 1 175 ? -10.516 -14.961 5.91 1 95.94 175 VAL A O 1
ATOM 1359 N N . ALA A 1 176 ? -12.18 -13.57 5.535 1 93.81 176 ALA A N 1
ATOM 1360 C CA . ALA A 1 176 ? -13.031 -14.609 4.969 1 93.81 176 ALA A CA 1
ATOM 1361 C C . ALA A 1 176 ? -12.391 -15.234 3.734 1 93.81 176 ALA A C 1
ATOM 1363 O O . ALA A 1 176 ? -12.398 -16.453 3.572 1 93.81 176 ALA A O 1
ATOM 1364 N N . ARG A 1 177 ? -11.836 -14.406 2.869 1 95.56 177 ARG A N 1
ATOM 1365 C CA . ARG A 1 177 ? -11.195 -14.883 1.644 1 95.56 177 ARG A CA 1
ATOM 1366 C C . ARG A 1 177 ? -10.047 -15.828 1.954 1 95.56 177 ARG A C 1
ATOM 1368 O O . ARG A 1 177 ? -9.977 -16.938 1.406 1 95.56 177 ARG A O 1
ATOM 1375 N N . TYR A 1 178 ? -9.141 -15.406 2.838 1 95.5 178 TYR A N 1
ATOM 1376 C CA . TYR A 1 178 ? -7.984 -16.25 3.141 1 95.5 178 TYR A CA 1
ATOM 1377 C C . TYR A 1 178 ? -8.406 -17.5 3.895 1 95.5 178 TYR A C 1
ATOM 1379 O O . TYR A 1 178 ? -7.801 -18.562 3.727 1 95.5 178 TYR A O 1
ATOM 1387 N N . TYR A 1 179 ? -9.445 -17.438 4.707 1 93.69 179 TYR A N 1
ATOM 1388 C CA . TYR A 1 179 ? -9.961 -18.609 5.414 1 93.69 179 TYR A CA 1
ATOM 1389 C C . TYR A 1 179 ? -10.445 -19.672 4.434 1 93.69 179 TYR A C 1
ATOM 1391 O O . TYR A 1 179 ? -10.023 -20.828 4.508 1 93.69 179 TYR A O 1
ATOM 1399 N N . TYR A 1 180 ? -11.266 -19.266 3.473 1 92.19 180 TYR A N 1
ATOM 1400 C CA . TYR A 1 180 ? -11.812 -20.25 2.541 1 92.19 180 TYR A CA 1
ATOM 1401 C C . TYR A 1 180 ? -10.781 -20.625 1.491 1 92.19 180 TYR A C 1
ATOM 1403 O O . TYR A 1 180 ? -10.797 -21.75 0.978 1 92.19 180 TYR A O 1
ATOM 1411 N N . GLU A 1 181 ? -9.859 -19.734 1.169 1 93.62 181 GLU A N 1
ATOM 1412 C CA . GLU A 1 181 ? -8.727 -20.125 0.331 1 93.62 181 GLU A CA 1
ATOM 1413 C C . GLU A 1 181 ? -7.922 -21.25 0.988 1 93.62 181 GLU A C 1
ATOM 1415 O O . GLU A 1 181 ? -7.516 -22.203 0.322 1 93.62 181 GLU A O 1
ATOM 1420 N N . GLN A 1 182 ? -7.723 -21.109 2.322 1 92.44 182 GLN A N 1
ATOM 1421 C CA . GLN A 1 182 ? -6.984 -22.141 3.045 1 92.44 182 GLN A CA 1
ATOM 1422 C C . GLN A 1 182 ? -7.723 -23.469 3.01 1 92.44 182 GLN A C 1
ATOM 1424 O O . GLN A 1 182 ? -7.113 -24.516 2.793 1 92.44 182 GLN A O 1
ATOM 1429 N N . GLN A 1 183 ? -9.008 -23.453 3.133 1 90.62 183 GLN A N 1
ATOM 1430 C CA . GLN A 1 183 ? -9.812 -24.656 3.059 1 90.62 183 GLN A CA 1
ATOM 1431 C C . GLN A 1 183 ? -9.758 -25.266 1.661 1 90.62 183 GLN A C 1
ATOM 1433 O O . GLN A 1 183 ? -9.656 -26.484 1.513 1 90.62 183 GLN A O 1
ATOM 1438 N N . GLY A 1 184 ? -9.875 -24.375 0.654 1 92.25 184 GLY A N 1
ATOM 1439 C CA . GLY A 1 184 ? -9.766 -24.859 -0.714 1 92.25 184 GLY A CA 1
ATOM 1440 C C . GLY A 1 184 ? -8.422 -25.5 -1.013 1 92.25 184 GLY A C 1
ATOM 1441 O O . GLY A 1 184 ? -8.352 -26.516 -1.702 1 92.25 184 GLY A O 1
ATOM 1442 N N . LEU A 1 185 ? -7.355 -24.922 -0.487 1 93.56 185 LEU A N 1
ATOM 1443 C CA . LEU A 1 185 ? -6.023 -25.484 -0.661 1 93.56 185 LEU A CA 1
ATOM 1444 C C . LEU A 1 185 ? -5.914 -26.844 0.023 1 93.56 185 LEU A C 1
ATOM 1446 O O . LEU A 1 185 ? -5.254 -27.75 -0.49 1 93.56 185 LEU A O 1
ATOM 1450 N N . SER A 1 186 ? -6.547 -27 1.129 1 91.81 186 SER A N 1
ATOM 1451 C CA . SER A 1 186 ? -6.574 -28.281 1.811 1 91.81 186 SER A CA 1
ATOM 1452 C C . SER A 1 186 ? -7.281 -29.344 0.966 1 91.81 186 SER A C 1
ATOM 1454 O O . SER A 1 186 ? -6.836 -30.484 0.897 1 91.81 186 SER A O 1
ATOM 1456 N N . ARG A 1 187 ? -8.336 -28.953 0.324 1 90.69 187 ARG A N 1
ATOM 1457 C CA . ARG A 1 187 ? -9.031 -29.844 -0.586 1 90.69 187 ARG A CA 1
ATOM 1458 C C . ARG A 1 187 ? -8.156 -30.219 -1.775 1 90.69 187 ARG A C 1
ATOM 1460 O O . ARG A 1 187 ? -8.094 -31.391 -2.172 1 90.69 187 ARG A O 1
ATOM 1467 N N . SER A 1 188 ? -7.488 -29.266 -2.322 1 93.94 188 SER A N 1
ATOM 1468 C CA . SER A 1 188 ? -6.562 -29.516 -3.422 1 93.94 188 SER A CA 1
ATOM 1469 C C . SER A 1 188 ? -5.445 -30.453 -3 1 93.94 188 SER A C 1
ATOM 1471 O O . SER A 1 188 ? -5.008 -31.297 -3.787 1 93.94 188 SER A O 1
ATOM 1473 N N . LEU A 1 189 ? -5.008 -30.312 -1.73 1 93.69 189 LEU A N 1
ATOM 1474 C CA . LEU A 1 189 ? -3.982 -31.203 -1.197 1 93.69 189 LEU A CA 1
ATOM 1475 C C . LEU A 1 189 ? -4.5 -32.625 -1.117 1 93.69 189 LEU A C 1
ATOM 1477 O O . LEU A 1 189 ? -3.789 -33.594 -1.468 1 93.69 189 LEU A O 1
ATOM 1481 N N . GLU A 1 190 ? -5.707 -32.844 -0.754 1 92.75 190 GLU A N 1
ATOM 1482 C CA . GLU A 1 190 ? -6.316 -34.156 -0.706 1 92.75 190 GLU A CA 1
ATOM 1483 C C . GLU A 1 190 ? -6.379 -34.812 -2.094 1 92.75 190 GLU A C 1
ATOM 1485 O O . GLU A 1 190 ? -6.078 -35.969 -2.258 1 92.75 190 GLU A O 1
ATOM 1490 N N . VAL A 1 191 ? -6.758 -33.969 -3.035 1 94.44 191 VAL A N 1
ATOM 1491 C CA . VAL A 1 191 ? -6.828 -34.438 -4.41 1 94.44 191 VAL A CA 1
ATOM 1492 C C . VAL A 1 191 ? -5.438 -34.844 -4.891 1 94.44 191 VAL A C 1
ATOM 1494 O O . VAL A 1 191 ? -5.27 -35.906 -5.508 1 94.44 191 VAL A O 1
ATOM 1497 N N . ALA A 1 192 ? -4.469 -34.031 -4.609 1 95.81 192 ALA A N 1
ATOM 1498 C CA . ALA A 1 192 ? -3.098 -34.312 -5.016 1 95.81 192 ALA A CA 1
ATOM 1499 C C . ALA A 1 192 ? -2.59 -35.594 -4.348 1 95.81 192 ALA A C 1
ATOM 1501 O O . ALA A 1 192 ? -1.917 -36.406 -4.98 1 95.81 192 ALA A O 1
ATOM 1502 N N . GLN A 1 193 ? -2.9 -35.812 -3.092 1 95.81 193 GLN A N 1
ATOM 1503 C CA . GLN A 1 193 ? -2.49 -37 -2.365 1 95.81 193 GLN A CA 1
ATOM 1504 C C . GLN A 1 193 ? -3.186 -38.25 -2.916 1 95.81 193 GLN A C 1
ATOM 1506 O O . GLN A 1 193 ? -2.578 -39.312 -3.008 1 95.81 193 GLN A O 1
ATOM 1511 N N . ALA A 1 194 ? -4.434 -38.125 -3.266 1 94.75 194 ALA A N 1
ATOM 1512 C CA . ALA A 1 194 ? -5.148 -39.25 -3.9 1 94.75 194 ALA A CA 1
ATOM 1513 C C . ALA A 1 194 ? -4.512 -39.594 -5.238 1 94.75 194 ALA A C 1
ATOM 1515 O O . ALA A 1 194 ? -4.445 -40.781 -5.594 1 94.75 194 ALA A O 1
ATOM 1516 N N . GLN A 1 195 ? -4.094 -38.594 -5.969 1 95.44 195 GLN A N 1
ATOM 1517 C CA . GLN A 1 195 ? -3.412 -38.844 -7.234 1 95.44 195 GLN A CA 1
ATOM 1518 C C . GLN A 1 195 ? -2.111 -39.625 -7.016 1 95.44 195 GLN A C 1
ATOM 1520 O O . GLN A 1 195 ? -1.797 -40.531 -7.77 1 95.44 195 GLN A O 1
ATOM 1525 N N . VAL A 1 196 ? -1.341 -39.25 -6.004 1 97.06 196 VAL A N 1
ATOM 1526 C CA . VAL A 1 196 ? -0.113 -39.969 -5.66 1 97.06 196 VAL A CA 1
ATOM 1527 C C . VAL A 1 196 ? -0.43 -41.406 -5.352 1 97.06 196 VAL A C 1
ATOM 1529 O O . VAL A 1 196 ? 0.245 -42.312 -5.844 1 97.06 196 VAL A O 1
ATOM 1532 N N . SER A 1 197 ? -1.454 -41.656 -4.621 1 96.44 197 SER A N 1
ATOM 1533 C CA . SER A 1 197 ? -1.849 -43.031 -4.262 1 96.44 197 SER A CA 1
ATOM 1534 C C . SER A 1 197 ? -2.25 -43.812 -5.492 1 96.44 197 SER A C 1
ATOM 1536 O O . SER A 1 197 ? -1.889 -45 -5.625 1 96.44 197 SER A O 1
ATOM 1538 N N . ALA A 1 198 ? -2.949 -43.188 -6.387 1 94.81 198 ALA A N 1
ATOM 1539 C CA . ALA A 1 198 ? -3.383 -43.844 -7.613 1 94.81 198 ALA A CA 1
ATOM 1540 C C . ALA A 1 198 ? -2.186 -44.25 -8.469 1 94.81 198 ALA A C 1
ATOM 1542 O O . ALA A 1 198 ? -2.146 -45.375 -9.008 1 94.81 198 ALA A O 1
ATOM 1543 N N . TRP A 1 199 ? -1.215 -43.406 -8.57 1 96.19 199 TRP A N 1
ATOM 1544 C CA . TRP A 1 199 ? -0.026 -43.719 -9.359 1 96.19 199 TRP A CA 1
ATOM 1545 C C . TRP A 1 199 ? 0.82 -44.781 -8.68 1 96.19 199 TRP A C 1
ATOM 1547 O O . TRP A 1 199 ? 1.457 -45.594 -9.352 1 96.19 199 TRP A O 1
ATOM 1557 N N . ARG A 1 200 ? 0.835 -44.781 -7.352 1 96.38 200 ARG A N 1
ATOM 1558 C CA . ARG A 1 200 ? 1.532 -45.844 -6.637 1 96.38 200 ARG A CA 1
ATOM 1559 C C . ARG A 1 200 ? 0.924 -47.188 -6.949 1 96.38 200 ARG A C 1
ATOM 1561 O O . ARG A 1 200 ? 1.648 -48.188 -7.164 1 96.38 200 ARG A O 1
ATOM 1568 N N . GLU A 1 201 ? -0.368 -47.281 -7.035 1 94.69 201 GLU A N 1
ATOM 1569 C CA . GLU A 1 201 ? -1.056 -48.531 -7.402 1 94.69 201 GLU A CA 1
ATOM 1570 C C . GLU A 1 201 ? -0.75 -48.906 -8.844 1 94.69 201 GLU A C 1
ATOM 1572 O O . GLU A 1 201 ? -0.512 -50.094 -9.133 1 94.69 201 GLU A O 1
ATOM 1577 N N . THR A 1 202 ? -0.753 -47.938 -9.703 1 93.94 202 THR A N 1
ATOM 1578 C CA . THR A 1 202 ? -0.445 -48.188 -11.102 1 93.94 202 THR A CA 1
ATOM 1579 C C . THR A 1 202 ? 0.98 -48.719 -11.25 1 93.94 202 THR A C 1
ATOM 1581 O O . THR A 1 202 ? 1.229 -49.625 -12.031 1 93.94 202 THR A O 1
ATOM 1584 N N . LEU A 1 203 ? 1.902 -48.125 -10.508 1 95.69 203 LEU A N 1
ATOM 1585 C CA . LEU A 1 203 ? 3.285 -48.594 -10.547 1 95.69 203 LEU A CA 1
ATOM 1586 C C . LEU A 1 203 ? 3.393 -50.031 -10.031 1 95.69 203 LEU A C 1
ATOM 1588 O O . LEU A 1 203 ? 4.109 -50.844 -10.617 1 95.69 203 LEU A O 1
ATOM 1592 N N . THR A 1 204 ? 2.662 -50.344 -9 1 95.62 204 THR A N 1
ATOM 1593 C CA . THR A 1 204 ? 2.65 -51.719 -8.477 1 95.62 204 THR A CA 1
ATOM 1594 C C . THR A 1 204 ? 2.141 -52.688 -9.523 1 95.62 204 THR A C 1
ATOM 1596 O O . THR A 1 204 ? 2.734 -53.75 -9.727 1 95.62 204 THR A O 1
ATOM 1599 N N . LEU A 1 205 ? 1.104 -52.312 -10.211 1 92.06 205 LEU A N 1
ATOM 1600 C CA . LEU A 1 205 ? 0.5 -53.156 -11.219 1 92.06 205 LEU A CA 1
ATOM 1601 C C . LEU A 1 205 ? 1.448 -53.375 -12.398 1 92.06 205 LEU A C 1
ATOM 1603 O O . LEU A 1 205 ? 1.684 -54.5 -12.828 1 92.06 205 LEU A O 1
ATOM 1607 N N . THR A 1 206 ? 1.964 -52.312 -12.914 1 94.5 206 THR A N 1
ATOM 1608 C CA . THR A 1 206 ? 2.859 -52.406 -14.062 1 94.5 206 THR A CA 1
ATOM 1609 C C . THR A 1 206 ? 4.125 -53.156 -13.695 1 94.5 206 THR A C 1
ATOM 1611 O O . THR A 1 206 ? 4.648 -53.938 -14.508 1 94.5 206 THR A O 1
ATOM 1614 N N . SER A 1 207 ? 4.617 -53.031 -12.469 1 95 207 SER A N 1
ATOM 1615 C CA . SER A 1 207 ? 5.785 -53.75 -12.008 1 95 207 SER A CA 1
ATOM 1616 C C . SER A 1 207 ? 5.504 -55.25 -11.938 1 95 207 SER A C 1
ATOM 1618 O O . SER A 1 207 ? 6.344 -56.062 -12.32 1 95 207 SER A O 1
ATOM 1620 N N . ALA A 1 208 ? 4.352 -55.625 -11.477 1 93.06 208 ALA A N 1
ATOM 1621 C CA . ALA A 1 208 ? 3.955 -57.031 -11.398 1 93.06 208 ALA A CA 1
ATOM 1622 C C . ALA A 1 208 ? 3.861 -57.656 -12.789 1 93.06 208 ALA A C 1
ATOM 1624 O O . ALA A 1 208 ? 4.293 -58.781 -13 1 93.06 208 ALA A O 1
ATOM 1625 N N . GLN A 1 209 ? 3.361 -56.969 -13.75 1 92.06 209 GLN A N 1
ATOM 1626 C CA . GLN A 1 209 ? 3.223 -57.469 -15.117 1 92.06 209 GLN A CA 1
ATOM 1627 C C . GLN A 1 209 ? 4.586 -57.656 -15.766 1 92.06 209 GLN A C 1
ATOM 1629 O O . GLN A 1 209 ? 4.801 -58.625 -16.484 1 92.06 209 GLN A O 1
ATOM 1634 N N . VAL A 1 210 ? 5.477 -56.688 -15.508 1 93.06 210 VAL A N 1
ATOM 1635 C CA . VAL A 1 210 ? 6.82 -56.812 -16.062 1 93.06 210 VAL A CA 1
ATOM 1636 C C . VAL A 1 210 ? 7.527 -58.031 -15.453 1 93.06 210 VAL A C 1
ATOM 1638 O O . VAL A 1 210 ? 8.164 -58.812 -16.172 1 93.06 210 VAL A O 1
ATOM 1641 N N . ARG A 1 211 ? 7.352 -58.281 -14.211 1 94.31 211 ARG A N 1
ATOM 1642 C CA . ARG A 1 211 ? 7.953 -59.438 -13.539 1 94.31 211 ARG A CA 1
ATOM 1643 C C . ARG A 1 211 ? 7.379 -60.75 -14.07 1 94.31 211 ARG A C 1
ATOM 1645 O O . ARG A 1 211 ? 8.094 -61.75 -14.18 1 94.31 211 ARG A O 1
ATOM 1652 N N . ALA A 1 212 ? 6.148 -60.688 -14.492 1 92.81 212 ALA A N 1
ATOM 1653 C CA . ALA A 1 212 ? 5.469 -61.875 -15.008 1 92.81 212 ALA A CA 1
ATOM 1654 C C . ALA A 1 212 ? 5.75 -62.062 -16.5 1 92.81 212 ALA A C 1
ATOM 1656 O O . ALA A 1 212 ? 5.328 -63.062 -17.094 1 92.81 212 ALA A O 1
ATOM 1657 N N . GLY A 1 213 ? 6.434 -61.094 -17.062 1 90.81 213 GLY A N 1
ATOM 1658 C CA . GLY A 1 213 ? 6.801 -61.188 -18.469 1 90.81 213 GLY A CA 1
ATOM 1659 C C . GLY A 1 213 ? 5.699 -60.75 -19.406 1 90.81 213 GLY A C 1
ATOM 1660 O O . GLY A 1 213 ? 5.848 -60.812 -20.625 1 90.81 213 GLY A O 1
ATOM 1661 N N . SER A 1 214 ? 4.621 -60.25 -18.859 1 87.81 214 SER A N 1
ATOM 1662 C CA . SER A 1 214 ? 3.475 -59.844 -19.672 1 87.81 214 SER A CA 1
ATOM 1663 C C . SER A 1 214 ? 3.4 -58.344 -19.844 1 87.81 214 SER A C 1
ATOM 1665 O O . SER A 1 214 ? 2.566 -57.844 -20.594 1 87.81 214 SER A O 1
ATOM 1667 N N . GLY A 1 215 ? 4.273 -57.594 -19.125 1 88.12 215 GLY A N 1
ATOM 1668 C CA . GLY A 1 215 ? 4.215 -56.125 -19.188 1 88.12 215 GLY A CA 1
ATOM 1669 C C . GLY A 1 215 ? 5.383 -55.5 -19.922 1 88.12 215 GLY A C 1
ATOM 1670 O O . GLY A 1 215 ? 6.352 -56.188 -20.25 1 88.12 215 GLY A O 1
ATOM 1671 N N . GLN A 1 216 ? 5.242 -54.25 -20.266 1 90 216 GLN A N 1
ATOM 1672 C CA . GLN A 1 216 ? 6.293 -53.469 -20.938 1 90 216 GLN A CA 1
ATOM 1673 C C . GLN A 1 216 ? 7.082 -52.656 -19.938 1 90 216 GLN A C 1
ATOM 1675 O O . GLN A 1 216 ? 6.492 -51.969 -19.094 1 90 216 GLN A O 1
ATOM 1680 N N . PHE A 1 217 ? 8.43 -52.688 -20.062 1 91.62 217 PHE A N 1
ATOM 1681 C CA . PHE A 1 217 ? 9.297 -51.938 -19.172 1 91.62 217 PHE A CA 1
ATOM 1682 C C . PHE A 1 217 ? 9.055 -50.438 -19.344 1 91.62 217 PHE A C 1
ATOM 1684 O O . PHE A 1 217 ? 9.164 -49.656 -18.375 1 91.62 217 PHE A O 1
ATOM 1691 N N . GLU A 1 218 ? 8.656 -49.969 -20.453 1 92.62 218 GLU A N 1
ATOM 1692 C CA . GLU A 1 218 ? 8.32 -48.562 -20.75 1 92.62 218 GLU A CA 1
ATOM 1693 C C . GLU A 1 218 ? 7.148 -48.094 -19.906 1 92.62 218 GLU A C 1
ATOM 1695 O O . GLU A 1 218 ? 7.152 -46.969 -19.406 1 92.62 218 GLU A O 1
ATOM 1700 N N . ASP A 1 219 ? 6.16 -48.938 -19.766 1 93.12 219 ASP A N 1
ATOM 1701 C CA . ASP A 1 219 ? 4.984 -48.594 -18.953 1 93.12 219 ASP A CA 1
ATOM 1702 C C . ASP A 1 219 ? 5.355 -48.406 -17.484 1 93.12 219 ASP A C 1
ATOM 1704 O O . ASP A 1 219 ? 4.871 -47.5 -16.828 1 93.12 219 ASP A O 1
ATOM 1708 N N . GLN A 1 220 ? 6.23 -49.281 -17.016 1 94.69 220 GLN A N 1
ATOM 1709 C CA . GLN A 1 220 ? 6.695 -49.188 -15.633 1 94.69 220 GLN A CA 1
ATOM 1710 C C . GLN A 1 220 ? 7.461 -47.906 -15.383 1 94.69 220 GLN A C 1
ATOM 1712 O O . GLN A 1 220 ? 7.234 -47.219 -14.383 1 94.69 220 GLN A O 1
ATOM 1717 N N . GLN A 1 221 ? 8.359 -47.531 -16.328 1 95.06 221 GLN A N 1
ATOM 1718 C CA . GLN A 1 221 ? 9.133 -46.312 -16.188 1 95.06 221 GLN A CA 1
ATOM 1719 C C . GLN A 1 221 ? 8.234 -45.094 -16.281 1 95.06 221 GLN A C 1
ATOM 1721 O O . GLN A 1 221 ? 8.43 -44.094 -15.57 1 95.06 221 GLN A O 1
ATOM 1726 N N . ASN A 1 222 ? 7.27 -45.094 -17.188 1 94.81 222 ASN A N 1
ATOM 1727 C CA . ASN A 1 222 ? 6.293 -44.031 -17.297 1 94.81 222 ASN A CA 1
ATOM 1728 C C . ASN A 1 222 ? 5.492 -43.844 -16.016 1 94.81 222 ASN A C 1
ATOM 1730 O O . ASN A 1 222 ? 5.328 -42.719 -15.523 1 94.81 222 ASN A O 1
ATOM 1734 N N . ALA A 1 223 ? 5.055 -44.906 -15.438 1 95.12 223 ALA A N 1
ATOM 1735 C CA . ALA A 1 223 ? 4.309 -44.875 -14.18 1 95.12 223 ALA A CA 1
ATOM 1736 C C . ALA A 1 223 ? 5.156 -44.281 -13.055 1 95.12 223 ALA A C 1
ATOM 1738 O O . ALA A 1 223 ? 4.664 -43.5 -12.242 1 95.12 223 ALA A O 1
ATOM 1739 N N . HIS A 1 224 ? 6.461 -44.688 -13.023 1 95.75 224 HIS A N 1
ATOM 1740 C CA . HIS A 1 224 ? 7.379 -44.156 -12.023 1 95.75 224 HIS A CA 1
ATOM 1741 C C . HIS A 1 224 ? 7.531 -42.625 -12.188 1 95.75 224 HIS A C 1
ATOM 1743 O O . HIS A 1 224 ? 7.48 -41.906 -11.203 1 95.75 224 HIS A O 1
ATOM 1749 N N . ALA A 1 225 ? 7.684 -42.188 -13.383 1 95.81 225 ALA A N 1
ATOM 1750 C CA . ALA A 1 225 ? 7.82 -40.75 -13.672 1 95.81 225 ALA A CA 1
ATOM 1751 C C . ALA A 1 225 ? 6.578 -39.969 -13.227 1 95.81 225 ALA A C 1
ATOM 1753 O O . ALA A 1 225 ? 6.691 -38.906 -12.617 1 95.81 225 ALA A O 1
ATOM 1754 N N . ASN A 1 226 ? 5.461 -40.531 -13.523 1 95.38 226 ASN A N 1
ATOM 1755 C CA . ASN A 1 226 ? 4.215 -39.844 -13.18 1 95.38 226 ASN A CA 1
ATOM 1756 C C . ASN A 1 226 ? 3.977 -39.844 -11.672 1 95.38 226 ASN A C 1
ATOM 1758 O O . ASN A 1 226 ? 3.416 -38.875 -11.125 1 95.38 226 ASN A O 1
ATOM 1762 N N . LEU A 1 227 ? 4.352 -40.938 -10.953 1 96.25 227 LEU A N 1
ATOM 1763 C CA . LEU A 1 227 ? 4.285 -40.938 -9.5 1 96.25 227 LEU A CA 1
ATOM 1764 C C . LEU A 1 227 ? 5.109 -39.812 -8.914 1 96.25 227 LEU A C 1
ATOM 1766 O O . LEU A 1 227 ? 4.594 -39 -8.125 1 96.25 227 LEU A O 1
ATOM 1770 N N . LEU A 1 228 ? 6.336 -39.688 -9.367 1 96.5 228 LEU A N 1
ATOM 1771 C CA . LEU A 1 228 ? 7.246 -38.688 -8.836 1 96.5 228 LEU A CA 1
ATOM 1772 C C . LEU A 1 228 ? 6.805 -37.281 -9.234 1 96.5 228 LEU A C 1
ATOM 1774 O O . LEU A 1 228 ? 6.941 -36.344 -8.461 1 96.5 228 LEU A O 1
ATOM 1778 N N . LEU A 1 229 ? 6.254 -37.062 -10.422 1 95.31 229 LEU A N 1
ATOM 1779 C CA . LEU A 1 229 ? 5.676 -35.812 -10.852 1 95.31 229 LEU A CA 1
ATOM 1780 C C . LEU A 1 229 ? 4.504 -35.406 -9.961 1 95.31 229 LEU A C 1
ATOM 1782 O O . LEU A 1 229 ? 4.363 -34.25 -9.594 1 95.31 229 LEU A O 1
ATOM 1786 N N . SER A 1 230 ? 3.662 -36.375 -9.68 1 96.31 230 SER A N 1
ATOM 1787 C CA . SER A 1 230 ? 2.537 -36.125 -8.789 1 96.31 230 SER A CA 1
ATOM 1788 C C . SER A 1 230 ? 3.014 -35.75 -7.387 1 96.31 230 SER A C 1
ATOM 1790 O O . SER A 1 230 ? 2.422 -34.906 -6.727 1 96.31 230 SER A O 1
ATOM 1792 N N . GLU A 1 231 ? 4.066 -36.406 -6.883 1 96.5 231 GLU A N 1
ATOM 1793 C CA . GLU A 1 231 ? 4.652 -36.062 -5.59 1 96.5 231 GLU A CA 1
ATOM 1794 C C . GLU A 1 231 ? 5.199 -34.625 -5.59 1 96.5 231 GLU A C 1
ATOM 1796 O O . GLU A 1 231 ? 5.102 -33.938 -4.586 1 96.5 231 GLU A O 1
ATOM 1801 N N . ALA A 1 232 ? 5.707 -34.188 -6.668 1 96.19 232 ALA A N 1
ATOM 1802 C CA . ALA A 1 232 ? 6.289 -32.844 -6.809 1 96.19 232 ALA A CA 1
ATOM 1803 C C . ALA A 1 232 ? 5.207 -31.766 -6.773 1 96.19 232 ALA A C 1
ATOM 1805 O O . ALA A 1 232 ? 5.504 -30.578 -6.602 1 96.19 232 ALA A O 1
ATOM 1806 N N . ALA A 1 233 ? 3.957 -32.125 -6.918 1 95.88 233 ALA A N 1
ATOM 1807 C CA . ALA A 1 233 ? 2.854 -31.172 -6.914 1 95.88 233 ALA A CA 1
ATOM 1808 C C . ALA A 1 233 ? 2.402 -30.859 -5.488 1 95.88 233 ALA A C 1
ATOM 1810 O O . ALA A 1 233 ? 1.651 -29.906 -5.266 1 95.88 233 ALA A O 1
ATOM 1811 N N . ILE A 1 234 ? 2.932 -31.578 -4.473 1 95.94 234 ILE A N 1
ATOM 1812 C CA . ILE A 1 234 ? 2.453 -31.469 -3.1 1 95.94 234 ILE A CA 1
ATOM 1813 C C . ILE A 1 234 ? 3.121 -30.281 -2.414 1 95.94 234 ILE A C 1
ATOM 1815 O O . ILE A 1 234 ? 2.445 -29.438 -1.811 1 95.94 234 ILE A O 1
ATOM 1819 N N . PRO A 1 235 ? 4.414 -30.047 -2.533 1 94.62 235 PRO A N 1
ATOM 1820 C CA . PRO A 1 235 ? 5.094 -29.016 -1.755 1 94.62 235 PRO A CA 1
ATOM 1821 C C . PRO A 1 235 ? 4.543 -27.609 -2.02 1 94.62 235 PRO A C 1
ATOM 1823 O O . PRO A 1 235 ? 4.328 -26.844 -1.082 1 94.62 235 PRO A O 1
ATOM 1826 N N . PRO A 1 236 ? 4.227 -27.172 -3.295 1 95.44 236 PRO A N 1
ATOM 1827 C CA . PRO A 1 236 ? 3.652 -25.844 -3.498 1 95.44 236 PRO A CA 1
ATOM 1828 C C . PRO A 1 236 ? 2.322 -25.656 -2.77 1 95.44 236 PRO A C 1
ATOM 1830 O O . PRO A 1 236 ? 2.012 -24.547 -2.318 1 95.44 236 PRO A O 1
ATOM 1833 N N . LEU A 1 237 ? 1.524 -26.703 -2.67 1 95 237 LEU A N 1
ATOM 1834 C CA . LEU A 1 237 ? 0.259 -26.625 -1.948 1 95 237 LEU A CA 1
ATOM 1835 C C . LEU A 1 237 ? 0.497 -26.422 -0.456 1 95 237 LEU A C 1
ATOM 1837 O O . LEU A 1 237 ? -0.172 -25.609 0.177 1 95 237 LEU A O 1
ATOM 1841 N N . LEU A 1 238 ? 1.455 -27.172 0.069 1 92.75 238 LEU A N 1
ATOM 1842 C CA . LEU A 1 238 ? 1.8 -27.016 1.478 1 92.75 238 LEU A CA 1
ATOM 1843 C C . LEU A 1 238 ? 2.287 -25.594 1.764 1 92.75 238 LEU A C 1
ATOM 1845 O O . LEU A 1 238 ? 1.921 -25 2.781 1 92.75 238 LEU A O 1
ATOM 1849 N N . THR A 1 239 ? 3.072 -25.047 0.912 1 93.69 239 THR A N 1
ATOM 1850 C CA . THR A 1 239 ? 3.562 -23.672 1.038 1 93.69 239 THR A CA 1
ATOM 1851 C C . THR A 1 239 ? 2.402 -22.688 1.091 1 93.69 239 THR A C 1
ATOM 1853 O O . THR A 1 239 ? 2.326 -21.859 2 1 93.69 239 THR A O 1
ATOM 1856 N N . ARG A 1 240 ? 1.505 -22.812 0.15 1 94.94 240 ARG A N 1
ATOM 1857 C CA . ARG A 1 240 ? 0.393 -21.859 0.068 1 94.94 240 ARG A CA 1
ATOM 1858 C C . ARG A 1 240 ? -0.524 -22 1.278 1 94.94 240 ARG A C 1
ATOM 1860 O O . ARG A 1 240 ? -1.083 -21 1.75 1 94.94 240 ARG A O 1
ATOM 1867 N N . ILE A 1 241 ? -0.706 -23.188 1.792 1 93.25 241 ILE A N 1
ATOM 1868 C CA . ILE A 1 241 ? -1.509 -23.406 2.992 1 93.25 241 ILE A CA 1
ATOM 1869 C C . ILE A 1 241 ? -0.882 -22.656 4.172 1 93.25 241 ILE A C 1
ATOM 1871 O O . ILE A 1 241 ? -1.575 -21.953 4.906 1 93.25 241 ILE A O 1
ATOM 1875 N N . GLN A 1 242 ? 0.405 -22.766 4.344 1 92.69 242 GLN A N 1
ATOM 1876 C CA . GLN A 1 242 ? 1.082 -22.094 5.445 1 92.69 242 GLN A CA 1
ATOM 1877 C C . GLN A 1 242 ? 1.06 -20.578 5.262 1 92.69 242 GLN A C 1
ATOM 1879 O O . GLN A 1 242 ? 0.824 -19.828 6.219 1 92.69 242 GLN A O 1
ATOM 1884 N N . GLU A 1 243 ? 1.298 -20.141 4.031 1 94.44 243 GLU A N 1
ATOM 1885 C CA . GLU A 1 243 ? 1.29 -18.703 3.74 1 94.44 243 GLU A CA 1
ATOM 1886 C C . GLU A 1 243 ? -0.061 -18.078 4.078 1 94.44 243 GLU A C 1
ATOM 1888 O O . GLU A 1 243 ? -0.121 -16.984 4.641 1 94.44 243 GLU A O 1
ATOM 1893 N N . THR A 1 244 ? -1.145 -18.734 3.697 1 94.81 244 THR A N 1
ATOM 1894 C CA . THR A 1 244 ? -2.475 -18.219 4.012 1 94.81 244 THR A CA 1
ATOM 1895 C C . THR A 1 244 ? -2.699 -18.188 5.52 1 94.81 244 THR A C 1
ATOM 1897 O O . THR A 1 244 ? -3.334 -17.266 6.043 1 94.81 244 THR A O 1
ATOM 1900 N N . GLY A 1 245 ? -2.162 -19.172 6.191 1 93.5 245 GLY A N 1
ATOM 1901 C CA . GLY A 1 245 ? -2.232 -19.172 7.645 1 93.5 245 GLY A CA 1
ATOM 1902 C C . GLY A 1 245 ? -1.503 -18 8.273 1 93.5 245 GLY A C 1
ATOM 1903 O O . GLY A 1 245 ? -2.033 -17.344 9.172 1 93.5 245 GLY A O 1
ATOM 1904 N N . TYR A 1 246 ? -0.287 -17.734 7.844 1 94.25 246 TYR A N 1
ATOM 1905 C CA . TYR A 1 246 ? 0.485 -16.594 8.328 1 94.25 246 TYR A CA 1
ATOM 1906 C C . TYR A 1 246 ? -0.258 -15.289 8.086 1 94.25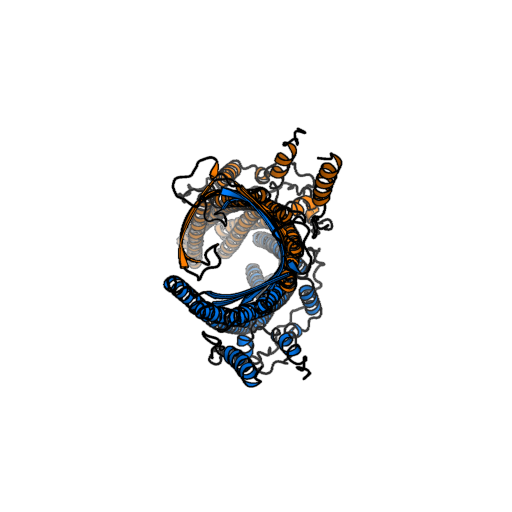 246 TYR A C 1
ATOM 1908 O O . TYR A 1 246 ? -0.292 -14.414 8.953 1 94.25 246 TYR A O 1
ATOM 1916 N N . ARG A 1 247 ? -0.851 -15.195 6.891 1 95.81 247 ARG A N 1
ATOM 1917 C CA . ARG A 1 247 ? -1.602 -13.992 6.555 1 95.81 247 ARG A CA 1
ATOM 1918 C C . ARG A 1 247 ? -2.781 -13.797 7.5 1 95.81 247 ARG A C 1
ATOM 1920 O O . ARG A 1 247 ? -3.059 -12.68 7.938 1 95.81 247 ARG A O 1
ATOM 1927 N N . LEU A 1 248 ? -3.492 -14.859 7.82 1 95.5 248 LEU A N 1
ATOM 1928 C CA . LEU A 1 248 ? -4.605 -14.789 8.758 1 95.5 248 LEU A CA 1
ATOM 1929 C C . LEU A 1 248 ? -4.133 -14.344 10.141 1 95.5 248 LEU A C 1
ATOM 1931 O O . LEU A 1 248 ? -4.801 -13.547 10.805 1 95.5 248 LEU A O 1
ATOM 1935 N N . ASP A 1 249 ? -2.982 -14.844 10.562 1 95.12 249 ASP A N 1
ATOM 1936 C CA . ASP A 1 249 ? -2.414 -14.43 11.844 1 95.12 249 ASP A CA 1
ATOM 1937 C C . ASP A 1 249 ? -2.168 -12.922 11.883 1 95.12 249 ASP A C 1
ATOM 1939 O O . ASP A 1 249 ? -2.604 -12.242 12.812 1 95.12 249 ASP A O 1
ATOM 1943 N N . VAL A 1 250 ? -1.581 -12.414 10.844 1 95.19 250 VAL A N 1
ATOM 1944 C CA . VAL A 1 250 ? -1.229 -11 10.797 1 95.19 250 VAL A CA 1
ATOM 1945 C C . VAL A 1 250 ? -2.496 -10.148 10.719 1 95.19 250 VAL A C 1
ATOM 1947 O O . VAL A 1 250 ? -2.596 -9.109 11.375 1 95.19 250 VAL A O 1
ATOM 1950 N N . LEU A 1 251 ? -3.51 -10.617 9.938 1 96.5 251 LEU A N 1
ATOM 1951 C CA . LEU A 1 251 ? -4.773 -9.898 9.836 1 96.5 251 LEU A CA 1
ATOM 1952 C C . LEU A 1 251 ? -5.461 -9.812 11.195 1 96.5 251 LEU A C 1
ATOM 1954 O O . LEU A 1 251 ? -6.176 -8.844 11.469 1 96.5 251 LEU A O 1
ATOM 1958 N N . THR A 1 252 ? -5.246 -10.773 12.078 1 95.94 252 THR A N 1
ATOM 1959 C CA . THR A 1 252 ? -5.875 -10.789 13.391 1 95.94 252 THR A CA 1
ATOM 1960 C C . THR A 1 252 ? -4.969 -10.156 14.438 1 95.94 252 THR A C 1
ATOM 1962 O O . THR A 1 252 ? -5.203 -10.289 15.641 1 95.94 252 THR A O 1
ATOM 1965 N N . GLY A 1 253 ? -3.902 -9.492 13.984 1 94 253 GLY A N 1
ATOM 1966 C CA . GLY A 1 253 ? -3.02 -8.75 14.875 1 94 253 GLY A CA 1
ATOM 1967 C C . GLY A 1 253 ? -2.07 -9.641 15.656 1 94 253 GLY A C 1
ATOM 1968 O O . GLY A 1 253 ? -1.568 -9.242 16.703 1 94 253 GLY A O 1
ATOM 1969 N N . GLN A 1 254 ? -1.864 -10.875 15.188 1 92.75 254 GLN A N 1
ATOM 1970 C CA . GLN A 1 254 ? -1.01 -11.852 15.867 1 92.75 254 GLN A CA 1
ATOM 1971 C C . GLN A 1 254 ? 0.207 -12.195 15.008 1 92.75 254 GLN A C 1
ATOM 1973 O O . GLN A 1 254 ? 0.153 -12.117 13.781 1 92.75 254 GLN A O 1
ATOM 1978 N N . PRO A 1 255 ? 1.361 -12.539 15.695 1 92.5 255 PRO A N 1
ATOM 1979 C CA . PRO A 1 255 ? 2.496 -13.031 14.914 1 92.5 255 PRO A CA 1
ATOM 1980 C C . PRO A 1 255 ? 2.209 -14.383 14.25 1 92.5 255 PRO A C 1
ATOM 1982 O O . PRO A 1 255 ? 1.406 -15.164 14.758 1 92.5 255 PRO A O 1
ATOM 1985 N N . PRO A 1 256 ? 2.838 -14.602 13.109 1 92.31 256 PRO A N 1
ATOM 1986 C CA . PRO A 1 256 ? 2.658 -15.883 12.43 1 92.31 256 PRO A CA 1
ATOM 1987 C C . PRO A 1 256 ? 2.898 -17.078 13.352 1 92.31 256 PRO A C 1
ATOM 1989 O O . PRO A 1 256 ? 3.865 -17.078 14.117 1 92.31 256 PRO A O 1
ATOM 1992 N N . ARG A 1 257 ? 1.967 -18.141 13.367 1 87.19 257 ARG A N 1
ATOM 1993 C CA . ARG A 1 257 ? 2.062 -19.359 14.148 1 87.19 257 ARG A CA 1
ATOM 1994 C C . ARG A 1 257 ? 2.055 -20.594 13.25 1 87.19 257 ARG A C 1
ATOM 1996 O O . ARG A 1 257 ? 1.641 -20.516 12.094 1 87.19 257 ARG A O 1
ATOM 2003 N N . GLN A 1 258 ? 2.699 -21.562 13.828 1 75.94 258 GLN A N 1
ATOM 2004 C CA . GLN A 1 258 ? 2.613 -22.812 13.086 1 75.94 258 GLN A CA 1
ATOM 2005 C C . GLN A 1 258 ? 1.166 -23.281 12.961 1 75.94 258 GLN A C 1
ATOM 2007 O O . GLN A 1 258 ? 0.438 -23.344 13.953 1 75.94 258 GLN A O 1
ATOM 2012 N N . GLN A 1 259 ? 0.769 -23.281 11.742 1 68.62 259 GLN A N 1
ATOM 2013 C CA . GLN A 1 259 ? -0.607 -23.703 11.5 1 68.62 259 GLN A CA 1
ATOM 2014 C C . GLN A 1 259 ? -0.784 -25.188 11.773 1 68.62 259 GLN A C 1
ATOM 2016 O O . GLN A 1 259 ? 0.084 -26 11.43 1 68.62 259 GLN A O 1
ATOM 2021 N N . GLN A 1 260 ? -1.542 -25.438 12.875 1 58.19 260 GLN A N 1
ATOM 2022 C CA . GLN A 1 260 ? -1.86 -26.859 13.047 1 58.19 260 GLN A CA 1
ATOM 2023 C C . GLN A 1 260 ? -2.582 -27.406 11.828 1 58.19 260 GLN A C 1
ATOM 2025 O O . GLN A 1 260 ? -3.283 -26.688 11.125 1 58.19 260 GLN A O 1
ATOM 2030 N N . ALA A 1 261 ? -2.07 -28.5 11.383 1 53.09 261 ALA A N 1
ATOM 2031 C CA . ALA A 1 261 ? -2.73 -29.188 10.273 1 53.09 261 ALA A CA 1
ATOM 2032 C C . ALA A 1 261 ? -4.23 -28.922 10.273 1 53.09 261 ALA A C 1
ATOM 2034 O O . ALA A 1 261 ? -4.891 -29.031 11.312 1 53.09 261 ALA A O 1
ATOM 2035 N N . LEU A 1 262 ? -4.59 -27.984 9.367 1 51.97 262 LEU A N 1
ATOM 2036 C CA . LEU A 1 262 ? -6.035 -27.797 9.266 1 51.97 262 LEU A CA 1
ATOM 2037 C C . LEU A 1 262 ? -6.762 -29.125 9.453 1 51.97 262 LEU A C 1
ATOM 2039 O O . LEU A 1 262 ? -6.289 -30.172 8.992 1 51.97 262 LEU A O 1
ATOM 2043 N N . ALA A 1 263 ? -7.48 -29.297 10.508 1 49.62 263 ALA A N 1
ATOM 2044 C CA . ALA A 1 263 ? -8.375 -30.453 10.562 1 49.62 263 ALA A CA 1
ATOM 2045 C C . ALA A 1 263 ? -8.844 -30.844 9.164 1 49.62 263 ALA A C 1
ATOM 2047 O O . ALA A 1 263 ? -8.688 -30.078 8.211 1 49.62 263 ALA A O 1
ATOM 2048 N N . LYS A 1 264 ? -9.297 -32.094 8.984 1 53.06 264 LYS A N 1
ATOM 2049 C CA . LYS A 1 264 ? -9.914 -32.594 7.758 1 53.06 264 LYS A CA 1
ATOM 2050 C C . LYS A 1 264 ? -10.742 -31.516 7.074 1 53.06 264 LYS A C 1
ATOM 2052 O O . LYS A 1 264 ? -11.523 -30.812 7.723 1 53.06 264 LYS A O 1
ATOM 2057 N N . ALA A 1 265 ? -10.133 -31.078 5.957 1 53.91 265 ALA A N 1
ATOM 2058 C CA . ALA A 1 265 ? -10.875 -30.125 5.141 1 53.91 265 ALA A CA 1
ATOM 2059 C C . ALA A 1 265 ? -12.367 -30.453 5.133 1 53.91 265 ALA A C 1
ATOM 2061 O O . ALA A 1 265 ? -12.75 -31.625 4.953 1 53.91 265 ALA A O 1
ATOM 2062 N N . HIS A 1 266 ? -13.109 -29.734 5.859 1 54.91 266 HIS A N 1
ATOM 2063 C CA . HIS A 1 266 ? -14.547 -29.938 5.691 1 54.91 266 HIS A CA 1
ATOM 2064 C C . HIS A 1 266 ? -14.992 -29.594 4.273 1 54.91 266 HIS A C 1
ATOM 2066 O O . HIS A 1 266 ? -14.445 -28.688 3.648 1 54.91 266 HIS A O 1
ATOM 2072 N N . PHE A 1 267 ? -15.641 -30.656 3.633 1 55.84 267 PHE A N 1
ATOM 2073 C CA . PHE A 1 267 ? -16.297 -30.391 2.357 1 55.84 267 PHE A CA 1
ATOM 2074 C C . PHE A 1 267 ? -17.062 -29.062 2.402 1 55.84 267 PHE A C 1
ATOM 2076 O O . PHE A 1 267 ? -17.844 -28.828 3.326 1 55.84 267 PHE A O 1
ATOM 2083 N N . LEU A 1 268 ? -16.5 -28.078 1.635 1 62.47 268 LEU A N 1
ATOM 2084 C CA . LEU A 1 268 ? -17.312 -26.875 1.466 1 62.47 268 LEU A CA 1
ATOM 2085 C C . LEU A 1 268 ? -18.547 -27.156 0.62 1 62.47 268 LEU A C 1
ATOM 2087 O O . LEU A 1 268 ? -18.422 -27.422 -0.581 1 62.47 268 LEU A O 1
ATOM 2091 N N . ALA A 1 269 ? -19.703 -27.453 1.299 1 60.94 269 ALA A N 1
ATOM 2092 C CA . ALA A 1 269 ? -20.922 -27.609 0.509 1 60.94 269 ALA A CA 1
ATOM 2093 C C . ALA A 1 269 ? -21.156 -26.391 -0.39 1 60.94 269 ALA A C 1
ATOM 2095 O O . ALA A 1 269 ? -20.844 -25.266 -0.009 1 60.94 269 ALA A O 1
ATOM 2096 N N . PRO A 1 270 ? -21.391 -26.734 -1.761 1 59.88 270 PRO A N 1
ATOM 2097 C CA . PRO A 1 270 ? -21.703 -25.609 -2.627 1 59.88 270 PRO A CA 1
ATOM 2098 C C . PRO A 1 270 ? -22.656 -24.609 -1.969 1 59.88 270 PRO A C 1
ATOM 2100 O O . PRO A 1 270 ? -23.578 -25.016 -1.237 1 59.88 270 PRO A O 1
ATOM 2103 N N . LEU A 1 271 ? -22.219 -23.359 -1.949 1 61.12 271 LEU A N 1
ATOM 2104 C CA . LEU A 1 271 ? -23.078 -22.312 -1.406 1 61.12 271 LEU A CA 1
ATOM 2105 C C . LEU A 1 271 ? -24.438 -22.312 -2.084 1 61.12 271 LEU A C 1
ATOM 2107 O O . LEU A 1 271 ? -24.578 -21.812 -3.201 1 61.12 271 LEU A O 1
ATOM 2111 N N . ALA A 1 272 ? -25.234 -23.391 -1.974 1 56.34 272 ALA A N 1
ATOM 2112 C CA . ALA A 1 272 ? -26.547 -23.547 -2.609 1 56.34 272 ALA A CA 1
ATOM 2113 C C . ALA A 1 272 ? -27.516 -22.484 -2.143 1 56.34 272 ALA A C 1
ATOM 2115 O O . ALA A 1 272 ? -28.625 -22.359 -2.686 1 56.34 272 ALA A O 1
ATOM 2116 N N . ARG A 1 273 ? -27.125 -21.625 -1.236 1 57.88 273 ARG A N 1
ATOM 2117 C CA . ARG A 1 273 ? -28.156 -20.781 -0.651 1 57.88 273 ARG A CA 1
ATOM 2118 C C . ARG A 1 273 ? -28.359 -19.516 -1.483 1 57.88 273 ARG A C 1
ATOM 2120 O O . ARG A 1 273 ? -27.422 -19.016 -2.1 1 57.88 273 ARG A O 1
ATOM 2127 N N . GLN A 1 274 ? -29.672 -19.266 -1.699 1 65.38 274 GLN A N 1
ATOM 2128 C CA . GLN A 1 274 ? -30.016 -17.969 -2.281 1 65.38 274 GLN A CA 1
ATOM 2129 C C . GLN A 1 274 ? -29.562 -16.828 -1.386 1 65.38 274 GLN A C 1
ATOM 2131 O O . GLN A 1 274 ? -30.078 -16.656 -0.279 1 65.38 274 GLN A O 1
ATOM 2136 N N . LEU A 1 275 ? -28.453 -16.281 -1.804 1 73.81 275 LEU A N 1
ATOM 2137 C CA . LEU A 1 275 ? -27.922 -15.141 -1.058 1 73.81 275 LEU A CA 1
ATOM 2138 C C . LEU A 1 275 ? -28.828 -13.922 -1.204 1 73.81 275 LEU A C 1
ATOM 2140 O O . LEU A 1 275 ? -29.25 -13.586 -2.312 1 73.81 275 LEU A O 1
ATOM 2144 N N . PRO A 1 276 ? -29.219 -13.375 -0.054 1 75.5 276 PRO A N 1
ATOM 2145 C CA . PRO A 1 276 ? -30.031 -12.156 -0.176 1 75.5 276 PRO A CA 1
ATOM 2146 C C . PRO A 1 276 ? -29.25 -10.977 -0.73 1 75.5 276 PRO A C 1
ATOM 2148 O O . PRO A 1 276 ? -28.141 -10.695 -0.272 1 75.5 276 PRO A O 1
ATOM 2151 N N . LEU A 1 277 ? -29.75 -10.328 -1.722 1 77.75 277 LEU A N 1
ATOM 2152 C CA . LEU A 1 277 ? -29.094 -9.164 -2.285 1 77.75 277 LEU A CA 1
ATOM 2153 C C . LEU A 1 277 ? -29.531 -7.887 -1.58 1 77.75 277 LEU A C 1
ATOM 2155 O O . LEU A 1 277 ? -28.781 -6.918 -1.5 1 77.75 277 LEU A O 1
ATOM 2159 N N . GLY A 1 278 ? -30.828 -7.871 -0.982 1 77.38 278 GLY A N 1
ATOM 2160 C CA . GLY A 1 278 ? -31.375 -6.652 -0.404 1 77.38 278 GLY A CA 1
ATOM 2161 C C . GLY A 1 278 ? -31.609 -5.559 -1.43 1 77.38 278 GLY A C 1
ATOM 2162 O O . GLY A 1 278 ? -31.797 -5.844 -2.615 1 77.38 278 GLY A O 1
ATOM 2163 N N . ASP A 1 279 ? -31.766 -4.262 -0.896 1 81.81 279 ASP A N 1
ATOM 2164 C CA . ASP A 1 279 ? -31.922 -3.102 -1.767 1 81.81 279 ASP A CA 1
ATOM 2165 C C . ASP A 1 279 ? -30.578 -2.654 -2.342 1 81.81 279 ASP A C 1
ATOM 2167 O O . ASP A 1 279 ? -29.859 -1.871 -1.718 1 81.81 279 ASP A O 1
ATOM 2171 N N . VAL A 1 280 ? -30.297 -3.129 -3.561 1 85.19 280 VAL A N 1
ATOM 2172 C CA . VAL A 1 280 ? -28.984 -2.938 -4.176 1 85.19 280 VAL A CA 1
ATOM 2173 C C . VAL A 1 280 ? -28.703 -1.446 -4.336 1 85.19 280 VAL A C 1
ATOM 2175 O O . VAL A 1 280 ? -27.578 -0.992 -4.105 1 85.19 280 VAL A O 1
ATOM 2178 N N . ASP A 1 281 ? -29.719 -0.683 -4.734 1 86.88 281 ASP A N 1
ATOM 2179 C CA . ASP A 1 281 ? -29.547 0.759 -4.883 1 86.88 281 ASP A CA 1
ATOM 2180 C C . ASP A 1 281 ? -29.109 1.397 -3.564 1 86.88 281 ASP A C 1
ATOM 2182 O O . ASP A 1 281 ? -28.109 2.107 -3.514 1 86.88 281 ASP A O 1
ATOM 2186 N N . GLN A 1 282 ? -29.828 1.068 -2.535 1 86.12 282 GLN A N 1
ATOM 2187 C CA . GLN A 1 282 ? -29.516 1.635 -1.228 1 86.12 282 GLN A CA 1
ATOM 2188 C C . GLN A 1 282 ? -28.156 1.144 -0.721 1 86.12 282 GLN A C 1
ATOM 2190 O O . GLN A 1 282 ? -27.406 1.905 -0.116 1 86.12 282 GLN A O 1
ATOM 2195 N N . LEU A 1 283 ? -27.828 -0.083 -0.956 1 88 283 LEU A N 1
ATOM 2196 C CA . LEU A 1 283 ? -26.562 -0.645 -0.491 1 88 283 LEU A CA 1
ATOM 2197 C C . LEU A 1 283 ? -25.391 0.019 -1.193 1 88 283 LEU A C 1
ATOM 2199 O O . LEU A 1 283 ? -24.391 0.359 -0.553 1 88 283 LEU A O 1
ATOM 2203 N N . ILE A 1 284 ? -25.531 0.269 -2.504 1 89.5 284 ILE A N 1
ATOM 2204 C CA . ILE A 1 284 ? -24.453 0.907 -3.268 1 89.5 284 ILE A CA 1
ATOM 2205 C C . ILE A 1 284 ? -24.266 2.342 -2.783 1 89.5 284 ILE A C 1
ATOM 2207 O O . ILE A 1 284 ? -23.141 2.789 -2.58 1 89.5 284 ILE A O 1
ATOM 2211 N N . ARG A 1 285 ? -25.359 3.002 -2.525 1 90.12 285 ARG A N 1
ATOM 2212 C CA . ARG A 1 285 ? -25.297 4.395 -2.094 1 90.12 285 ARG A CA 1
ATOM 2213 C C . ARG A 1 285 ? -24.703 4.504 -0.693 1 90.12 285 ARG A C 1
ATOM 2215 O O . ARG A 1 285 ? -24.078 5.512 -0.354 1 90.12 285 ARG A O 1
ATOM 2222 N N . ASN A 1 286 ? -24.875 3.432 0.069 1 89.38 286 ASN A N 1
ATOM 2223 C CA . ASN A 1 286 ? -24.406 3.455 1.449 1 89.38 286 ASN A CA 1
ATOM 2224 C C . ASN A 1 286 ? -23.047 2.77 1.591 1 89.38 286 ASN A C 1
ATOM 2226 O O . ASN A 1 286 ? -22.562 2.578 2.705 1 89.38 286 ASN A O 1
ATOM 2230 N N . ARG A 1 287 ? -22.484 2.322 0.459 1 92.25 287 ARG A N 1
ATOM 2231 C CA . ARG A 1 287 ? -21.141 1.768 0.529 1 92.25 287 ARG A CA 1
ATOM 2232 C C . ARG A 1 287 ? -20.156 2.781 1.107 1 92.25 287 ARG A C 1
ATOM 2234 O O . ARG A 1 287 ? -20.203 3.961 0.753 1 92.25 287 ARG A O 1
ATOM 2241 N N . PRO A 1 288 ? -19.281 2.307 2 1 93.44 288 PRO A N 1
ATOM 2242 C CA . PRO A 1 288 ? -18.438 3.256 2.721 1 93.44 288 PRO A CA 1
ATOM 2243 C C . PRO A 1 288 ? -17.562 4.09 1.787 1 93.44 288 PRO A C 1
ATOM 2245 O O . PRO A 1 288 ? -17.328 5.273 2.051 1 93.44 288 PRO A O 1
ATOM 2248 N N . ASP A 1 289 ? -17.047 3.543 0.67 1 94.44 289 ASP A N 1
ATOM 2249 C CA . ASP A 1 289 ? -16.234 4.324 -0.249 1 94.44 289 ASP A CA 1
ATOM 2250 C C . ASP A 1 289 ? -17.062 5.379 -0.969 1 94.44 289 ASP A C 1
ATOM 2252 O O . ASP A 1 289 ? -16.578 6.48 -1.245 1 94.44 289 ASP A O 1
ATOM 2256 N N . VAL A 1 290 ? -18.281 5.09 -1.227 1 94.12 290 VAL A N 1
ATOM 2257 C CA . VAL A 1 290 ? -19.188 6.051 -1.846 1 94.12 290 VAL A CA 1
ATOM 2258 C C . VAL A 1 290 ? -19.516 7.156 -0.85 1 94.12 290 VAL A C 1
ATOM 2260 O O . VAL A 1 290 ? -19.484 8.344 -1.192 1 94.12 290 VAL A O 1
ATOM 2263 N N . VAL A 1 291 ? -19.844 6.77 0.38 1 93.94 291 VAL A N 1
ATOM 2264 C CA . VAL A 1 291 ? -20.172 7.734 1.425 1 93.94 291 VAL A CA 1
ATOM 2265 C C . VAL A 1 291 ? -18.984 8.656 1.67 1 93.94 291 VAL A C 1
ATOM 2267 O O . VAL A 1 291 ? -19.141 9.867 1.805 1 93.94 291 VAL A O 1
ATOM 2270 N N . SER A 1 292 ? -17.75 8.094 1.72 1 95 292 SER A N 1
ATOM 2271 C CA . SER A 1 292 ? -16.547 8.898 1.898 1 95 292 SER A CA 1
ATOM 2272 C C . SER A 1 292 ? -16.406 9.93 0.789 1 95 292 SER A C 1
ATOM 2274 O O . SER A 1 292 ? -16.156 11.109 1.06 1 95 292 SER A O 1
ATOM 2276 N N . ALA A 1 293 ? -16.562 9.492 -0.449 1 92.88 293 ALA A N 1
ATOM 2277 C CA . ALA A 1 293 ? -16.453 10.398 -1.588 1 92.88 293 ALA A CA 1
ATOM 2278 C C . ALA A 1 293 ? -17.516 11.5 -1.518 1 92.88 293 ALA A C 1
ATOM 2280 O O . ALA A 1 293 ? -17.234 12.656 -1.842 1 92.88 293 ALA A O 1
ATOM 2281 N N . GLU A 1 294 ? -18.766 11.164 -1.11 1 94.25 294 GLU A N 1
ATOM 2282 C CA . GLU A 1 294 ? -19.844 12.141 -0.971 1 94.25 294 GLU A CA 1
ATOM 2283 C C . GLU A 1 294 ? -19.5 13.172 0.099 1 94.25 294 GLU A C 1
ATOM 2285 O O . GLU A 1 294 ? -19.75 14.367 -0.093 1 94.25 294 GLU A O 1
ATOM 2290 N N . ARG A 1 295 ? -18.953 12.758 1.196 1 94.12 295 ARG A N 1
ATOM 2291 C CA . ARG A 1 295 ? -18.625 13.68 2.275 1 94.12 295 ARG A CA 1
ATOM 2292 C C . ARG A 1 295 ? -17.453 14.578 1.886 1 94.12 295 ARG A C 1
ATOM 2294 O O . ARG A 1 295 ? -17.391 15.742 2.289 1 94.12 295 ARG A O 1
ATOM 2301 N N . MET A 1 296 ? -16.547 14.047 1.088 1 94.44 296 MET A N 1
ATOM 2302 C CA . MET A 1 296 ? -15.445 14.867 0.584 1 94.44 296 MET A CA 1
ATOM 2303 C C . MET A 1 296 ? -15.961 15.93 -0.382 1 94.44 296 MET A C 1
ATOM 2305 O O . MET A 1 296 ? -15.422 17.031 -0.437 1 94.44 296 MET A O 1
ATOM 2309 N N . LEU A 1 297 ? -17 15.547 -1.181 1 92.94 297 LEU A N 1
ATOM 2310 C CA . LEU A 1 297 ? -17.672 16.531 -2.027 1 92.94 297 LEU A CA 1
ATOM 2311 C C . LEU A 1 297 ? -18.297 17.641 -1.186 1 92.94 297 LEU A C 1
ATOM 2313 O O . LEU A 1 297 ? -18.172 18.828 -1.509 1 92.94 297 LEU A O 1
ATOM 2317 N N . ALA A 1 298 ? -18.922 17.266 -0.098 1 93.25 298 ALA A N 1
ATOM 2318 C CA . ALA A 1 298 ? -19.484 18.25 0.82 1 93.25 298 ALA A CA 1
ATOM 2319 C C . ALA A 1 298 ? -18.406 19.172 1.371 1 93.25 298 ALA A C 1
ATOM 2321 O O . ALA A 1 298 ? -18.578 20.391 1.387 1 93.25 298 ALA A O 1
ATOM 2322 N N . ALA A 1 299 ? -17.281 18.609 1.789 1 94.06 299 ALA A N 1
ATOM 2323 C CA . ALA A 1 299 ? -16.172 19.406 2.316 1 94.06 299 ALA A CA 1
ATOM 2324 C C . ALA A 1 299 ? -15.648 20.391 1.274 1 94.06 299 ALA A C 1
ATOM 2326 O O . ALA A 1 299 ? -15.414 21.562 1.581 1 94.06 299 ALA A O 1
ATOM 2327 N N . SER A 1 300 ? -15.484 19.891 0.056 1 90.75 300 SER A N 1
ATOM 2328 C CA . SER A 1 300 ? -14.953 20.734 -1.018 1 90.75 300 SER A CA 1
ATOM 2329 C C . SER A 1 300 ? -15.914 21.859 -1.356 1 90.75 300 SER A C 1
ATOM 2331 O O . SER A 1 300 ? -15.484 22.969 -1.699 1 90.75 300 SER A O 1
ATOM 2333 N N . THR A 1 301 ? -17.219 21.609 -1.283 1 90.75 301 THR A N 1
ATOM 2334 C CA . THR A 1 301 ? -18.219 22.656 -1.506 1 90.75 301 THR A CA 1
ATOM 2335 C C . THR A 1 301 ? -18.141 23.719 -0.423 1 90.75 301 THR A C 1
ATOM 2337 O O . THR A 1 301 ? -18.234 24.922 -0.714 1 90.75 301 THR A O 1
ATOM 2340 N N . GLU A 1 302 ? -17.984 23.25 0.829 1 90.88 302 GLU A N 1
ATOM 2341 C CA . GLU A 1 302 ? -17.781 24.203 1.918 1 90.88 302 GLU A CA 1
ATOM 2342 C C . GLU A 1 302 ? -16.531 25.047 1.709 1 90.88 302 GLU A C 1
ATOM 2344 O O . GLU A 1 302 ? -16.5 26.234 2.039 1 90.88 302 GLU A O 1
ATOM 2349 N N . ASP A 1 303 ? -15.484 24.484 1.131 1 90.12 303 ASP A N 1
ATOM 2350 C CA . ASP A 1 303 ? -14.258 25.203 0.838 1 90.12 303 ASP A CA 1
ATOM 2351 C C . ASP A 1 303 ? -14.5 26.312 -0.184 1 90.12 303 ASP A C 1
ATOM 2353 O O . ASP A 1 303 ? -13.875 27.375 -0.121 1 90.12 303 ASP A O 1
ATOM 2357 N N . VAL A 1 304 ? -15.352 26.094 -1.179 1 90.81 304 VAL A N 1
ATOM 2358 C CA . VAL A 1 304 ? -15.75 27.156 -2.1 1 90.81 304 VAL A CA 1
ATOM 2359 C C . VAL A 1 304 ? -16.422 28.297 -1.327 1 90.81 304 VAL A C 1
ATOM 2361 O O . VAL A 1 304 ? -16.203 29.469 -1.627 1 90.81 304 VAL A O 1
ATOM 2364 N N . GLY A 1 305 ? -17.25 27.922 -0.346 1 88.88 305 GLY A N 1
ATOM 2365 C CA . GLY A 1 305 ? -17.859 28.922 0.521 1 88.88 305 GLY A CA 1
ATOM 2366 C C . GLY A 1 305 ? -16.844 29.75 1.27 1 88.88 305 GLY A C 1
ATOM 2367 O O . GLY A 1 305 ? -16.984 30.969 1.391 1 88.88 305 GLY A O 1
ATOM 2368 N N . VAL A 1 306 ? -15.812 29.141 1.765 1 87.94 306 VAL A N 1
ATOM 2369 C CA . VAL A 1 306 ? -14.727 29.844 2.451 1 87.94 306 VAL A CA 1
ATOM 2370 C C . VAL A 1 306 ? -14.062 30.828 1.492 1 87.94 306 VAL A C 1
ATOM 2372 O O . VAL A 1 306 ? -13.867 32 1.827 1 87.94 306 VAL A O 1
ATOM 2375 N N . ALA A 1 307 ? -13.734 30.375 0.278 1 86.19 307 ALA A N 1
ATOM 2376 C CA . ALA A 1 307 ? -13.086 31.219 -0.718 1 86.19 307 ALA A CA 1
ATOM 2377 C C . ALA A 1 307 ? -14 32.375 -1.145 1 86.19 307 ALA A C 1
ATOM 2379 O O . ALA A 1 307 ? -13.539 33.469 -1.421 1 86.19 307 ALA A O 1
ATOM 2380 N N . THR A 1 308 ? -15.273 32.094 -1.238 1 88.69 308 THR A N 1
ATOM 2381 C CA . THR A 1 308 ? -16.234 33.156 -1.562 1 88.69 308 THR A CA 1
ATOM 2382 C C . THR A 1 308 ? -16.25 34.219 -0.471 1 88.69 308 THR A C 1
ATOM 2384 O O . THR A 1 308 ? -16.297 35.406 -0.765 1 88.69 308 THR A O 1
ATOM 2387 N N . ALA A 1 309 ? -16.234 33.75 0.751 1 84.88 309 ALA A N 1
ATOM 2388 C CA . ALA A 1 309 ? -16.25 34.688 1.878 1 84.88 309 ALA A CA 1
ATOM 2389 C C . ALA A 1 309 ? -15.023 35.594 1.862 1 84.88 309 ALA A C 1
ATOM 2391 O O . ALA A 1 309 ? -15.07 36.719 2.344 1 84.88 309 ALA A O 1
ATOM 2392 N N . ASP A 1 310 ? -13.969 35.156 1.252 1 85.25 310 ASP A N 1
ATOM 2393 C CA . ASP A 1 310 ? -12.727 35.938 1.197 1 85.25 310 ASP A CA 1
ATOM 2394 C C . ASP A 1 310 ? -12.859 37.125 0.249 1 85.25 310 ASP A C 1
ATOM 2396 O O . ASP A 1 310 ? -12.023 38.031 0.258 1 85.25 310 ASP A O 1
ATOM 2400 N N . LEU A 1 311 ? -13.906 37.219 -0.583 1 86.81 311 LEU A N 1
ATOM 2401 C CA . LEU A 1 311 ? -14.164 38.344 -1.455 1 86.81 311 LEU A CA 1
ATOM 2402 C C . LEU A 1 311 ? -14.711 39.531 -0.658 1 86.81 311 LEU A C 1
ATOM 2404 O O . LEU A 1 311 ? -14.719 40.656 -1.148 1 86.81 311 LEU A O 1
ATOM 2408 N N . TYR A 1 312 ? -15.133 39.25 0.584 1 82.88 312 TYR A N 1
ATOM 2409 C CA . TYR A 1 312 ? -15.797 40.281 1.394 1 82.88 312 TYR A CA 1
ATOM 2410 C C . TYR A 1 312 ? -14.906 40.719 2.539 1 82.88 312 TYR A C 1
ATOM 2412 O O . TYR A 1 312 ? -13.938 40.031 2.893 1 82.88 312 TYR A O 1
ATOM 2420 N N . PRO A 1 313 ? -15.094 41.938 3.115 1 81.19 313 PRO A N 1
ATOM 2421 C CA . PRO A 1 313 ? -14.266 42.438 4.219 1 81.19 313 PRO A CA 1
ATOM 2422 C C . PRO A 1 313 ? -14.32 41.531 5.445 1 81.19 313 PRO A C 1
ATOM 2424 O O . PRO A 1 313 ? -15.352 40.906 5.707 1 81.19 313 PRO A O 1
ATOM 2427 N N . ARG A 1 314 ? -13.305 41.469 6.141 1 82.94 314 ARG A N 1
ATOM 2428 C CA . ARG A 1 314 ? -13.234 40.781 7.422 1 82.94 314 ARG A CA 1
ATOM 2429 C C . ARG A 1 314 ? -13.305 41.75 8.586 1 82.94 314 ARG A C 1
ATOM 2431 O O . ARG A 1 314 ? -12.617 42.781 8.586 1 82.94 314 ARG A O 1
ATOM 2438 N N . LEU A 1 315 ? -14.242 41.469 9.438 1 79.31 315 LEU A N 1
ATOM 2439 C CA . LEU A 1 315 ? -14.398 42.281 10.641 1 79.31 315 LEU A CA 1
ATOM 2440 C C . LEU A 1 315 ? -13.656 41.656 11.82 1 79.31 315 LEU A C 1
ATOM 2442 O O . LEU A 1 315 ? -13.922 40.5 12.188 1 79.31 315 LEU A O 1
ATOM 2446 N N . ASN A 1 316 ? -12.766 42.375 12.258 1 78.5 316 ASN A N 1
ATOM 2447 C CA . ASN A 1 316 ? -11.992 41.906 13.406 1 78.5 316 ASN A CA 1
ATOM 2448 C C . ASN A 1 316 ? -12.18 42.844 14.609 1 78.5 316 ASN A C 1
ATOM 2450 O O . ASN A 1 316 ? -12.312 44.031 14.453 1 78.5 316 ASN A O 1
ATOM 2454 N N . LEU A 1 317 ? -12.359 42.25 15.758 1 73.25 317 LEU A N 1
ATOM 2455 C CA . LEU A 1 317 ? -12.414 42.969 17 1 73.25 317 LEU A CA 1
ATOM 2456 C C . LEU A 1 317 ? -11.195 42.688 17.875 1 73.25 317 LEU A C 1
ATOM 2458 O O . LEU A 1 317 ? -11 41.531 18.297 1 73.25 317 LEU A O 1
ATOM 2462 N N . GLY A 1 318 ? -10.312 43.625 17.953 1 74.56 318 GLY A N 1
ATOM 2463 C CA . GLY A 1 318 ? -9.18 43.562 18.859 1 74.56 318 GLY A CA 1
ATOM 2464 C C . GLY A 1 318 ? -9.383 44.344 20.141 1 74.56 318 GLY A C 1
ATOM 2465 O O . GLY A 1 318 ? -10.102 45.344 20.141 1 74.56 318 GLY A O 1
ATOM 2466 N N . GLY A 1 319 ? -8.953 43.844 21.234 1 70.19 319 GLY A N 1
ATOM 2467 C CA . GLY A 1 319 ? -9.055 44.531 22.516 1 70.19 319 GLY A CA 1
ATOM 2468 C C . GLY A 1 319 ? -7.934 44.188 23.469 1 70.19 319 GLY A C 1
ATOM 2469 O O . GLY A 1 319 ? -7.223 43.219 23.266 1 70.19 319 GLY A O 1
ATOM 2470 N N . PHE A 1 320 ? -7.625 45.125 24.359 1 78.56 320 PHE A N 1
ATOM 2471 C CA . PHE A 1 320 ? -6.648 44.938 25.422 1 78.56 320 PHE A CA 1
ATOM 2472 C C . PHE A 1 320 ? -7.207 45.438 26.75 1 78.56 320 PHE A C 1
ATOM 2474 O O . PHE A 1 320 ? -7.883 46.469 26.797 1 78.56 320 PHE A O 1
ATOM 2481 N N . ILE A 1 321 ? -7.242 44.688 27.75 1 72.12 321 ILE A N 1
ATOM 2482 C CA . ILE A 1 321 ? -7.539 45.125 29.109 1 72.12 321 ILE A CA 1
ATOM 2483 C C . ILE A 1 321 ? -6.383 44.781 30.047 1 72.12 321 ILE A C 1
ATOM 2485 O O . ILE A 1 321 ? -5.879 43.656 30.016 1 72.12 321 ILE A O 1
ATOM 2489 N N . GLY A 1 322 ? -5.902 45.781 30.641 1 81.19 322 GLY A N 1
ATOM 2490 C CA . GLY A 1 322 ? -4.805 45.531 31.562 1 81.19 322 GLY A CA 1
ATOM 2491 C C . GLY A 1 322 ? -4.148 46.812 32.062 1 81.19 322 GLY A C 1
ATOM 2492 O O . GLY A 1 322 ? -4.84 47.75 32.406 1 81.19 322 GLY A O 1
ATOM 2493 N N . PHE A 1 323 ? -2.838 46.719 32.281 1 73.31 323 PHE A N 1
ATOM 2494 C CA . PHE A 1 323 ? -2.061 47.812 32.812 1 73.31 323 PHE A CA 1
ATOM 2495 C C . PHE A 1 323 ? -1.012 48.281 31.828 1 73.31 323 PHE A C 1
ATOM 2497 O O . PHE A 1 323 ? -0.396 47.469 31.141 1 73.31 323 PHE A O 1
ATOM 2504 N N . PHE A 1 324 ? -0.928 49.469 31.578 1 75.62 324 PHE A N 1
ATOM 2505 C CA . PHE A 1 324 ? 0.112 50.125 30.797 1 75.62 324 PHE A CA 1
ATOM 2506 C C . PHE A 1 324 ? 0.784 51.219 31.594 1 75.62 324 PHE A C 1
ATOM 2508 O O . PHE A 1 324 ? 0.121 52.156 32.062 1 75.62 324 PHE A O 1
ATOM 2515 N N . ALA A 1 325 ? 2.074 51.094 31.938 1 71.62 325 ALA A N 1
ATOM 2516 C CA . ALA A 1 325 ? 2.811 52.062 32.75 1 71.62 325 ALA A CA 1
ATOM 2517 C C . ALA A 1 325 ? 4.059 52.562 32 1 71.62 325 ALA A C 1
ATOM 2519 O O . ALA A 1 325 ? 4.656 51.812 31.219 1 71.62 325 ALA A O 1
ATOM 2520 N N . LEU A 1 326 ? 4.371 53.781 32.062 1 72 326 LEU A N 1
ATOM 2521 C CA . LEU A 1 326 ? 5.566 54.375 31.469 1 72 326 LEU A CA 1
ATOM 2522 C C . LEU A 1 326 ? 6.719 54.375 32.469 1 72 326 LEU A C 1
ATOM 2524 O O . LEU A 1 326 ? 7.855 54.688 32.094 1 72 326 LEU A O 1
ATOM 2528 N N . ARG A 1 327 ? 6.398 54.219 33.781 1 67.94 327 ARG A N 1
ATOM 2529 C CA . ARG A 1 327 ? 7.41 54.062 34.812 1 67.94 327 ARG A CA 1
ATOM 2530 C C . ARG A 1 327 ? 7.219 52.781 35.594 1 67.94 327 ARG A C 1
ATOM 2532 O O . ARG A 1 327 ? 6.09 52.312 35.75 1 67.94 327 ARG A O 1
ATOM 2539 N N . GLY A 1 328 ? 8.258 52.125 35.969 1 63.38 328 GLY A N 1
ATOM 2540 C CA . GLY A 1 328 ? 8.234 50.875 36.688 1 63.38 328 GLY A CA 1
ATOM 2541 C C . GLY A 1 328 ? 7.453 50.938 38 1 63.38 328 GLY A C 1
ATOM 2542 O O . GLY A 1 328 ? 7.496 51.969 38.688 1 63.38 328 GLY A O 1
ATOM 2543 N N . GLY A 1 329 ? 6.781 49.906 38.438 1 59.53 329 GLY A N 1
ATOM 2544 C CA . GLY A 1 329 ? 6.184 49.781 39.75 1 59.53 329 GLY A CA 1
ATOM 2545 C C . GLY A 1 329 ? 4.785 50.375 39.844 1 59.53 329 GLY A C 1
ATOM 2546 O O . GLY A 1 329 ? 4.09 50.188 40.844 1 59.53 329 GLY A O 1
ATOM 2547 N N . ASP A 1 330 ? 4.359 51.125 38.844 1 58.47 330 ASP A N 1
ATOM 2548 C CA . ASP A 1 330 ? 3.057 51.781 39 1 58.47 330 ASP A CA 1
ATOM 2549 C C . ASP A 1 330 ? 1.936 50.875 38.469 1 58.47 330 ASP A C 1
ATOM 2551 O O . ASP A 1 330 ? 1.502 51.031 37.312 1 58.47 330 ASP A O 1
ATOM 2555 N N . LEU A 1 331 ? 1.648 49.781 39.188 1 66.38 331 LEU A N 1
ATOM 2556 C CA . LEU A 1 331 ? 0.49 48.969 38.844 1 66.38 331 LEU A CA 1
ATOM 2557 C C . LEU A 1 331 ? -0.75 49.469 39.594 1 66.38 331 LEU A C 1
ATOM 2559 O O . LEU A 1 331 ? -1.661 48.656 39.875 1 66.38 331 LEU A O 1
ATOM 2563 N N . GLY A 1 332 ? -0.698 50.625 40.062 1 65.75 332 GLY A N 1
ATOM 2564 C CA . GLY A 1 332 ? -1.849 51.219 40.75 1 65.75 332 GLY A CA 1
ATOM 2565 C C . GLY A 1 332 ? -2.949 51.656 39.812 1 65.75 332 GLY A C 1
ATOM 2566 O O . GLY A 1 332 ? -2.971 51.25 38.656 1 65.75 332 GLY A O 1
ATOM 2567 N N . SER A 1 333 ? -3.963 52.312 40.188 1 73.19 333 SER A N 1
ATOM 2568 C CA . SER A 1 333 ? -5.16 52.719 39.469 1 73.19 333 SER A CA 1
ATOM 2569 C C . SER A 1 333 ? -4.809 53.594 38.25 1 73.19 333 SER A C 1
ATOM 2571 O O . SER A 1 333 ? -5.5 53.562 37.25 1 73.19 333 SER A O 1
ATOM 2573 N N . ALA A 1 334 ? -3.621 54.25 38.312 1 70.31 334 ALA A N 1
ATOM 2574 C CA . ALA A 1 334 ? -3.234 55.188 37.25 1 70.31 334 ALA A CA 1
ATOM 2575 C C . ALA A 1 334 ? -2.727 54.406 36.031 1 70.31 334 ALA A C 1
ATOM 2577 O O . ALA A 1 334 ? -2.676 54.969 34.906 1 70.31 334 ALA A O 1
ATOM 2578 N N . SER A 1 335 ? -2.449 53.125 36.219 1 72.94 335 SER A N 1
ATOM 2579 C CA . SER A 1 335 ? -1.854 52.375 35.125 1 72.94 335 SER A CA 1
ATOM 2580 C C . SER A 1 335 ? -2.889 51.469 34.469 1 72.94 335 SER A C 1
ATOM 2582 O O . SER A 1 335 ? -2.6 50.844 33.438 1 72.94 335 SER A O 1
ATOM 2584 N N . ARG A 1 336 ? -4.133 51.406 34.938 1 76.12 336 ARG A N 1
ATOM 2585 C CA . ARG A 1 336 ? -5.184 50.625 34.312 1 76.12 336 ARG A CA 1
ATOM 2586 C C . ARG A 1 336 ? -5.473 51.156 32.906 1 76.12 336 ARG A C 1
ATOM 2588 O O . ARG A 1 336 ? -5.52 52.375 32.688 1 76.12 336 ARG A O 1
ATOM 2595 N N . ALA A 1 337 ? -5.461 50.281 31.953 1 71.62 337 ALA A N 1
ATOM 2596 C CA . ALA A 1 337 ? -5.672 50.719 30.562 1 71.62 337 ALA A CA 1
ATOM 2597 C C . ALA A 1 337 ? -6.551 49.719 29.828 1 71.62 337 ALA A C 1
ATOM 2599 O O . ALA A 1 337 ? -6.625 48.531 30.203 1 71.62 337 ALA A O 1
ATOM 2600 N N . TYR A 1 338 ? -7.395 50.156 28.922 1 73.69 338 TYR A N 1
ATOM 2601 C CA . TYR A 1 338 ? -8.141 49.312 28 1 73.69 338 TYR A CA 1
ATOM 2602 C C . TYR A 1 338 ? -8.086 49.875 26.578 1 73.69 338 TYR A C 1
ATOM 2604 O O . TYR A 1 338 ? -7.828 51.062 26.391 1 73.69 338 TYR A O 1
ATOM 2612 N N . GLU A 1 339 ? -7.98 49.062 25.688 1 75 339 GLU A N 1
ATOM 2613 C CA . GLU A 1 339 ? -8.039 49.406 24.266 1 75 339 GLU A CA 1
ATOM 2614 C C . GLU A 1 339 ? -9.078 48.562 23.531 1 75 339 GLU A C 1
ATOM 2616 O O . GLU A 1 339 ? -9.211 47.375 23.797 1 75 339 GLU A O 1
ATOM 2621 N N . LEU A 1 340 ? -10.039 49.156 22.859 1 74.44 340 LEU A N 1
ATOM 2622 C CA . LEU A 1 340 ? -10.93 48.5 21.906 1 74.44 340 LEU A CA 1
ATOM 2623 C C . LEU A 1 340 ? -10.602 48.938 20.469 1 74.44 340 LEU A C 1
ATOM 2625 O O . LEU A 1 340 ? -10.547 50.125 20.172 1 74.44 340 LEU A O 1
ATOM 2629 N N . ALA A 1 341 ? -10.242 48.031 19.688 1 76.69 341 ALA A N 1
ATOM 2630 C CA . ALA A 1 341 ? -9.773 48.344 18.344 1 76.69 341 ALA A CA 1
ATOM 2631 C C . ALA A 1 341 ? -10.516 47.531 17.297 1 76.69 341 ALA A C 1
ATOM 2633 O O . ALA A 1 341 ? -9.961 46.562 16.75 1 76.69 341 ALA A O 1
ATOM 2634 N N . PRO A 1 342 ? -11.766 47.875 16.984 1 74.81 342 PRO A N 1
ATOM 2635 C CA . PRO A 1 342 ? -12.43 47.219 15.844 1 74.81 342 PRO A CA 1
ATOM 2636 C C . PRO A 1 342 ? -11.789 47.594 14.508 1 74.81 342 PRO A C 1
ATOM 2638 O O . PRO A 1 342 ? -11.328 48.719 14.336 1 74.81 342 PRO A O 1
ATOM 2641 N N . SER A 1 343 ? -11.555 46.594 13.734 1 79.75 343 SER A N 1
ATOM 2642 C CA . SER A 1 343 ? -10.977 46.875 12.422 1 79.75 343 SER A CA 1
ATOM 2643 C C . SER A 1 343 ? -11.688 46.094 11.32 1 79.75 343 SER A C 1
ATOM 2645 O O . SER A 1 343 ? -12.281 45.031 11.578 1 79.75 343 SER A O 1
ATOM 2647 N N . VAL A 1 344 ? -11.742 46.656 10.125 1 79.62 344 VAL A N 1
ATOM 2648 C CA . VAL A 1 344 ? -12.25 46 8.914 1 79.62 344 VAL A CA 1
ATOM 2649 C C . VAL A 1 344 ? -11.141 45.906 7.875 1 79.62 344 VAL A C 1
ATOM 2651 O O . VAL A 1 344 ? -10.477 46.906 7.566 1 79.62 344 VAL A O 1
ATOM 2654 N N . ASP A 1 345 ? -10.836 44.688 7.496 1 78.81 345 ASP A N 1
ATOM 2655 C CA . ASP A 1 345 ? -9.828 44.469 6.469 1 78.81 345 ASP A CA 1
ATOM 2656 C C . ASP A 1 345 ? -10.461 43.906 5.191 1 78.81 345 ASP A C 1
ATOM 2658 O O . ASP A 1 345 ? -11.281 43 5.242 1 78.81 345 ASP A O 1
ATOM 2662 N N . TRP A 1 346 ? -10.164 44.562 4.016 1 82.69 346 TRP A N 1
ATOM 2663 C CA . TRP A 1 346 ? -10.688 44.125 2.723 1 82.69 346 TRP A CA 1
ATOM 2664 C C . TRP A 1 346 ? -9.602 44.156 1.656 1 82.69 346 TRP A C 1
ATOM 2666 O O . TRP A 1 346 ? -8.906 45.156 1.492 1 82.69 346 TRP A O 1
ATOM 2676 N N . PRO A 1 347 ? -9.406 43.031 1.007 1 76.81 347 PRO A N 1
ATOM 2677 C CA . PRO A 1 347 ? -8.344 42.969 0 1 76.81 347 PRO A CA 1
ATOM 2678 C C . PRO A 1 347 ? -8.75 43.656 -1.313 1 76.81 347 PRO A C 1
ATOM 2680 O O . PRO A 1 347 ? -8.672 43.031 -2.375 1 76.81 347 PRO A O 1
ATOM 2683 N N . ALA A 1 348 ? -8.977 44.875 -1.251 1 77.5 348 ALA A N 1
ATOM 2684 C CA . ALA A 1 348 ? -9.57 45.594 -2.363 1 77.5 348 ALA A CA 1
ATOM 2685 C C . ALA A 1 348 ? -8.695 45.531 -3.607 1 77.5 348 ALA A C 1
ATOM 2687 O O . ALA A 1 348 ? -9.188 45.281 -4.711 1 77.5 348 ALA A O 1
ATOM 2688 N N . PHE A 1 349 ? -7.301 45.625 -3.426 1 77.88 349 PHE A N 1
ATOM 2689 C CA . PHE A 1 349 ? -6.434 45.656 -4.598 1 77.88 349 PHE A CA 1
ATOM 2690 C C . PHE A 1 349 ? -5.859 44.281 -4.867 1 77.88 349 PHE A C 1
ATOM 2692 O O . PHE A 1 349 ? -5.008 44.094 -5.742 1 77.88 349 PHE A O 1
ATOM 2699 N N . ARG A 1 350 ? -6.211 43.312 -4.012 1 82.12 350 ARG A N 1
ATOM 2700 C CA . ARG A 1 350 ? -5.758 41.938 -4.211 1 82.12 350 ARG A CA 1
ATOM 2701 C C . ARG A 1 350 ? -6.926 41.031 -4.566 1 82.12 350 ARG A C 1
ATOM 2703 O O . ARG A 1 350 ? -6.855 39.812 -4.359 1 82.12 350 ARG A O 1
ATOM 2710 N N . LEU A 1 351 ? -8 41.656 -5.059 1 85.38 351 LEU A N 1
ATOM 2711 C CA . LEU A 1 351 ? -9.203 40.906 -5.391 1 85.38 351 LEU A CA 1
ATOM 2712 C C . LEU A 1 351 ? -8.93 39.906 -6.512 1 85.38 351 LEU A C 1
ATOM 2714 O O . LEU A 1 351 ? -9.562 38.844 -6.582 1 85.38 351 LEU A O 1
ATOM 2718 N N . GLY A 1 352 ? -8.016 40.25 -7.441 1 85.69 352 GLY A N 1
ATOM 2719 C CA . GLY A 1 352 ? -7.609 39.281 -8.453 1 85.69 352 GLY A CA 1
ATOM 2720 C C . GLY A 1 352 ? -7.074 38 -7.867 1 85.69 352 GLY A C 1
ATOM 2721 O O . GLY A 1 352 ? -7.398 36.906 -8.344 1 85.69 352 GLY A O 1
ATOM 2722 N N . ASN A 1 353 ? -6.219 38.094 -6.777 1 87.06 353 ASN A N 1
ATOM 2723 C CA . ASN A 1 353 ? -5.695 36.906 -6.086 1 87.06 353 ASN A CA 1
ATOM 2724 C C . ASN A 1 353 ? -6.809 36.094 -5.438 1 87.06 353 ASN A C 1
ATOM 2726 O O . ASN A 1 353 ? -6.816 34.875 -5.527 1 87.06 353 ASN A O 1
ATOM 2730 N N . VAL A 1 354 ? -7.797 36.781 -4.812 1 86.06 354 VAL A N 1
ATOM 2731 C CA . VAL A 1 354 ? -8.898 36.125 -4.137 1 86.06 354 VAL A CA 1
ATOM 2732 C C . VAL A 1 354 ? -9.766 35.375 -5.164 1 86.06 354 VAL A C 1
ATOM 2734 O O . VAL A 1 354 ? -10.172 34.25 -4.941 1 86.06 354 VAL A O 1
ATOM 2737 N N . ARG A 1 355 ? -9.984 36.031 -6.293 1 89 355 ARG A N 1
ATOM 2738 C CA . ARG A 1 355 ? -10.781 35.406 -7.344 1 89 355 ARG A CA 1
ATOM 2739 C C . ARG A 1 355 ? -10.062 34.188 -7.914 1 89 355 ARG A C 1
ATOM 2741 O O . ARG A 1 355 ? -10.703 33.188 -8.258 1 89 355 ARG A O 1
ATOM 2748 N N . ALA A 1 356 ? -8.727 34.281 -8.078 1 91.31 356 ALA A N 1
ATOM 2749 C CA . ALA A 1 356 ? -7.957 33.125 -8.539 1 91.31 356 ALA A CA 1
ATOM 2750 C C . ALA A 1 356 ? -8.078 31.953 -7.57 1 91.31 356 ALA A C 1
ATOM 2752 O O . ALA A 1 356 ? -8.25 30.812 -7.988 1 91.31 356 ALA A O 1
ATOM 2753 N N . ARG A 1 357 ? -8.055 32.125 -6.266 1 89 357 ARG A N 1
ATOM 2754 C CA . ARG A 1 357 ? -8.227 31.094 -5.258 1 89 357 ARG A CA 1
ATOM 2755 C C . ARG A 1 357 ? -9.633 30.516 -5.297 1 89 357 ARG A C 1
ATOM 2757 O O . ARG A 1 357 ? -9.82 29.312 -5.102 1 89 357 ARG A O 1
ATOM 2764 N N . LEU A 1 358 ? -10.633 31.406 -5.445 1 88.81 358 LEU A N 1
ATOM 2765 C CA . LEU A 1 358 ? -12.008 30.938 -5.582 1 88.81 358 LEU A CA 1
ATOM 2766 C C . LEU A 1 358 ? -12.148 30 -6.777 1 88.81 358 LEU A C 1
ATOM 2768 O O . LEU A 1 358 ? -12.75 28.938 -6.664 1 88.81 358 LEU A O 1
ATOM 2772 N N . ARG A 1 359 ? -11.492 30.406 -7.918 1 91.94 359 ARG A N 1
ATOM 2773 C CA . ARG A 1 359 ? -11.531 29.547 -9.094 1 91.94 359 ARG A CA 1
ATOM 2774 C C . ARG A 1 359 ? -10.867 28.203 -8.812 1 91.94 359 ARG A C 1
ATOM 2776 O O . ARG A 1 359 ? -11.352 27.156 -9.258 1 91.94 359 ARG A O 1
ATOM 2783 N N . ALA A 1 360 ? -9.781 28.203 -8.102 1 91.44 360 ALA A N 1
ATOM 2784 C CA . ALA A 1 360 ? -9.102 26.969 -7.727 1 91.44 360 ALA A CA 1
ATOM 2785 C C . ALA A 1 360 ? -10 26.094 -6.871 1 91.44 360 ALA A C 1
ATOM 2787 O O . ALA A 1 360 ? -10.086 24.875 -7.09 1 91.44 360 ALA A O 1
ATOM 2788 N N . SER A 1 361 ? -10.68 26.656 -5.883 1 90.06 361 SER A N 1
ATOM 2789 C CA . SER A 1 361 ? -11.586 25.906 -5.012 1 90.06 361 SER A CA 1
ATOM 2790 C C . SER A 1 361 ? -12.758 25.328 -5.797 1 90.06 361 SER A C 1
ATOM 2792 O O . SER A 1 361 ? -13.164 24.188 -5.559 1 90.06 361 SER A O 1
ATOM 2794 N N . GLN A 1 362 ? -13.266 26.141 -6.668 1 92.56 362 GLN A N 1
ATOM 2795 C CA . GLN A 1 362 ? -14.352 25.656 -7.516 1 92.56 362 GLN A CA 1
ATOM 2796 C C . GLN A 1 362 ? -13.906 24.484 -8.375 1 92.56 362 GLN A C 1
ATOM 2798 O O . GLN A 1 362 ? -14.641 23.5 -8.523 1 92.56 362 GLN A O 1
ATOM 2803 N N . ALA A 1 363 ? -12.703 24.578 -8.984 1 94.44 363 ALA A N 1
ATOM 2804 C CA . ALA A 1 363 ? -12.148 23.484 -9.773 1 94.44 363 ALA A CA 1
ATOM 2805 C C . ALA A 1 363 ? -12 22.219 -8.93 1 94.44 363 ALA A C 1
ATOM 2807 O O . ALA A 1 363 ? -12.297 21.109 -9.383 1 94.44 363 ALA A O 1
ATOM 2808 N N . GLN A 1 364 ? -11.617 22.344 -7.703 1 91.5 364 GLN A N 1
ATOM 2809 C CA . GLN A 1 364 ? -11.469 21.219 -6.789 1 91.5 364 GLN A CA 1
ATOM 2810 C C . GLN A 1 364 ? -12.812 20.594 -6.457 1 91.5 364 GLN A C 1
ATOM 2812 O O . GLN A 1 364 ? -12.93 19.375 -6.344 1 91.5 364 GLN A O 1
ATOM 2817 N N . ALA A 1 365 ? -13.82 21.406 -6.246 1 91.25 365 ALA A N 1
ATOM 2818 C CA . ALA A 1 365 ? -15.164 20.906 -5.98 1 91.25 365 ALA A CA 1
ATOM 2819 C C . ALA A 1 365 ? -15.695 20.125 -7.176 1 91.25 365 ALA A C 1
ATOM 2821 O O . ALA A 1 365 ? -16.344 19.094 -7.008 1 91.25 365 ALA A O 1
ATOM 2822 N N . GLU A 1 366 ? -15.391 20.625 -8.391 1 92.75 366 GLU A N 1
ATOM 2823 C CA . GLU A 1 366 ? -15.766 19.875 -9.594 1 92.75 366 GLU A CA 1
ATOM 2824 C C . GLU A 1 366 ? -15.062 18.516 -9.648 1 92.75 366 GLU A C 1
ATOM 2826 O O . GLU A 1 366 ? -15.672 17.516 -10.031 1 92.75 366 GLU A O 1
ATOM 2831 N N . GLY A 1 367 ? -13.789 18.531 -9.32 1 93.75 367 GLY A N 1
ATOM 2832 C CA . GLY A 1 367 ? -13.062 17.281 -9.227 1 93.75 367 GLY A CA 1
ATOM 2833 C C . GLY A 1 367 ? -13.664 16.312 -8.211 1 93.75 367 GLY A C 1
ATOM 2834 O O . GLY A 1 367 ? -13.773 15.117 -8.477 1 93.75 367 GLY A O 1
ATOM 2835 N N . ALA A 1 368 ? -14.086 16.812 -7.039 1 92.94 368 ALA A N 1
ATOM 2836 C CA . ALA A 1 368 ? -14.711 15.992 -6.008 1 92.94 368 ALA A CA 1
ATOM 2837 C C . ALA A 1 368 ? -16.047 15.422 -6.492 1 92.94 368 ALA A C 1
ATOM 2839 O O . ALA A 1 368 ? -16.391 14.281 -6.18 1 92.94 368 ALA A O 1
ATOM 2840 N N . LEU A 1 369 ? -16.812 16.25 -7.207 1 92.62 369 LEU A N 1
ATOM 2841 C CA . LEU A 1 369 ? -18.062 15.766 -7.797 1 92.62 369 LEU A CA 1
ATOM 2842 C C . LEU A 1 369 ? -17.797 14.609 -8.75 1 92.62 369 LEU A C 1
ATOM 2844 O O . LEU A 1 369 ? -18.484 13.586 -8.695 1 92.62 369 LEU A O 1
ATOM 2848 N N . ALA A 1 370 ? -16.781 14.75 -9.648 1 93.19 370 ALA A N 1
ATOM 2849 C CA . ALA A 1 370 ? -16.422 13.695 -10.586 1 93.19 370 ALA A CA 1
ATOM 2850 C C . ALA A 1 370 ? -16 12.422 -9.844 1 93.19 370 ALA A C 1
ATOM 2852 O O . ALA A 1 370 ? -16.375 11.32 -10.242 1 93.19 370 ALA A O 1
ATOM 2853 N N . ARG A 1 371 ? -15.312 12.57 -8.75 1 93.06 371 ARG A N 1
ATOM 2854 C CA . ARG A 1 371 ? -14.883 11.43 -7.949 1 93.06 371 ARG A CA 1
ATOM 2855 C C . ARG A 1 371 ? -16.078 10.711 -7.328 1 93.06 371 ARG A C 1
ATOM 2857 O O . ARG A 1 371 ? -16.109 9.484 -7.281 1 93.06 371 ARG A O 1
ATOM 2864 N N . TYR A 1 372 ? -17.031 11.508 -6.824 1 93.69 372 TYR A N 1
ATOM 2865 C CA . TYR A 1 372 ? -18.234 10.93 -6.25 1 93.69 372 TYR A CA 1
ATOM 2866 C C . TYR A 1 372 ? -19.016 10.141 -7.297 1 93.69 372 TYR A C 1
ATOM 2868 O O . TYR A 1 372 ? -19.375 8.984 -7.074 1 93.69 372 TYR A O 1
ATOM 2876 N N . GLN A 1 373 ? -19.188 10.711 -8.43 1 93.75 373 GLN A N 1
ATOM 2877 C CA . GLN A 1 373 ? -19.891 10.047 -9.516 1 93.75 373 GLN A CA 1
ATOM 2878 C C . GLN A 1 373 ? -19.156 8.789 -9.969 1 93.75 373 GLN A C 1
ATOM 2880 O O . GLN A 1 373 ? -19.781 7.758 -10.227 1 93.75 373 GLN A O 1
ATOM 2885 N N . GLN A 1 374 ? -17.859 8.852 -10.062 1 93.56 374 GLN A N 1
ATOM 2886 C CA . GLN A 1 374 ? -17.047 7.691 -10.414 1 93.56 374 GLN A CA 1
ATOM 2887 C C . GLN A 1 374 ? -17.203 6.574 -9.383 1 93.56 374 GLN A C 1
ATOM 2889 O O . GLN A 1 374 ? -17.281 5.398 -9.75 1 93.56 374 GLN A O 1
ATOM 2894 N N . SER A 1 375 ? -17.25 6.902 -8.117 1 94.81 375 SER A N 1
ATOM 2895 C CA . SER A 1 375 ? -17.375 5.898 -7.066 1 94.81 375 SER A CA 1
ATOM 2896 C C . SER A 1 375 ? -18.703 5.141 -7.188 1 94.81 375 SER A C 1
ATOM 2898 O O . SER A 1 375 ? -18.75 3.934 -6.938 1 94.81 375 SER A O 1
ATOM 2900 N N . LEU A 1 376 ? -19.734 5.82 -7.566 1 93.06 376 LEU A N 1
ATOM 2901 C CA . LEU A 1 376 ? -21.031 5.172 -7.793 1 93.06 376 LEU A CA 1
ATOM 2902 C C . LEU A 1 376 ? -20.938 4.176 -8.945 1 93.06 376 LEU A C 1
ATOM 2904 O O . LEU A 1 376 ? -21.391 3.037 -8.828 1 93.06 376 LEU A O 1
ATOM 2908 N N . LEU A 1 377 ? -20.328 4.578 -10.078 1 93.75 377 LEU A N 1
ATOM 2909 C CA . LEU A 1 377 ? -20.188 3.723 -11.25 1 93.75 377 LEU A CA 1
ATOM 2910 C C . LEU A 1 377 ? -19.312 2.504 -10.938 1 93.75 377 LEU A C 1
ATOM 2912 O O . LEU A 1 377 ? -19.656 1.384 -11.328 1 93.75 377 LEU A O 1
ATOM 2916 N N . LYS A 1 378 ? -18.266 2.734 -10.219 1 94.25 378 LYS A N 1
ATOM 2917 C CA . LYS A 1 378 ? -17.375 1.637 -9.859 1 94.25 378 LYS A CA 1
ATOM 2918 C C . LYS A 1 378 ? -18.047 0.661 -8.906 1 94.25 378 LYS A C 1
ATOM 2920 O O . LYS A 1 378 ? -17.859 -0.551 -9.008 1 94.25 378 LYS A O 1
ATOM 2925 N N . ALA A 1 379 ? -18.781 1.207 -7.965 1 93.81 379 ALA A N 1
ATOM 2926 C CA . ALA A 1 379 ? -19.531 0.343 -7.051 1 93.81 379 ALA A CA 1
ATOM 2927 C C . ALA A 1 379 ? -20.516 -0.539 -7.809 1 93.81 379 ALA A C 1
ATOM 2929 O O . ALA A 1 379 ? -20.641 -1.733 -7.523 1 93.81 379 ALA A O 1
ATOM 2930 N N . GLN A 1 380 ? -21.234 0.012 -8.789 1 92.81 380 GLN A N 1
ATOM 2931 C CA . GLN A 1 380 ? -22.156 -0.76 -9.617 1 92.81 380 GLN A CA 1
ATOM 2932 C C . GLN A 1 380 ? -21.406 -1.823 -10.414 1 92.81 380 GLN A C 1
ATOM 2934 O O . GLN A 1 380 ? -21.859 -2.965 -10.516 1 92.81 380 GLN A O 1
ATOM 2939 N N . GLU A 1 381 ? -20.297 -1.457 -11.016 1 94.06 381 GLU A N 1
ATOM 2940 C CA . GLU A 1 381 ? -19.453 -2.398 -11.75 1 94.06 381 GLU A CA 1
ATOM 2941 C C . GLU A 1 381 ? -19.031 -3.566 -10.867 1 94.06 381 GLU A C 1
ATOM 2943 O O . GLU A 1 381 ? -19.109 -4.727 -11.281 1 94.06 381 GLU A O 1
ATOM 2948 N N . ASP A 1 382 ? -18.625 -3.254 -9.641 1 94.19 382 ASP A N 1
ATOM 2949 C CA . ASP A 1 382 ? -18.188 -4.281 -8.703 1 94.19 382 ASP A CA 1
ATOM 2950 C C . ASP A 1 382 ? -19.297 -5.293 -8.43 1 94.19 382 ASP A C 1
ATOM 2952 O O . ASP A 1 382 ? -19.062 -6.5 -8.438 1 94.19 382 ASP A O 1
ATOM 2956 N N . VAL A 1 383 ? -20.453 -4.793 -8.211 1 90.44 383 VAL A N 1
ATOM 2957 C CA . VAL A 1 383 ? -21.594 -5.652 -7.887 1 90.44 383 VAL A CA 1
ATOM 2958 C C . VAL A 1 383 ? -21.953 -6.508 -9.102 1 90.44 383 VAL A C 1
ATOM 2960 O O . VAL A 1 383 ? -22.141 -7.723 -8.984 1 90.44 383 VAL A O 1
ATOM 2963 N N . GLU A 1 384 ? -22.031 -5.875 -10.297 1 91.5 384 GLU A N 1
ATOM 2964 C CA . GLU A 1 384 ? -22.344 -6.598 -11.523 1 91.5 384 GLU A CA 1
ATOM 2965 C C . GLU A 1 384 ? -21.328 -7.703 -11.797 1 91.5 384 GLU A C 1
ATOM 2967 O O . GLU A 1 384 ? -21.703 -8.836 -12.102 1 91.5 384 GLU A O 1
ATOM 2972 N N . ASN A 1 385 ? -20.094 -7.406 -11.641 1 92.94 385 ASN A N 1
ATOM 2973 C CA . ASN A 1 385 ? -19.031 -8.391 -11.828 1 92.94 385 ASN A CA 1
ATOM 2974 C C . ASN A 1 385 ? -19.172 -9.562 -10.859 1 92.94 385 ASN A C 1
ATOM 2976 O O . ASN A 1 385 ? -19.078 -10.719 -11.258 1 92.94 385 ASN A O 1
ATOM 2980 N N . ALA A 1 386 ? -19.375 -9.234 -9.594 1 91.19 386 ALA A N 1
ATOM 2981 C CA . ALA A 1 386 ? -19.469 -10.266 -8.562 1 91.19 386 ALA A CA 1
ATOM 2982 C C . ALA A 1 386 ? -20.656 -11.18 -8.812 1 91.19 386 ALA A C 1
ATOM 2984 O O . ALA A 1 386 ? -20.547 -12.398 -8.664 1 91.19 386 ALA A O 1
ATOM 2985 N N . LEU A 1 387 ? -21.766 -10.617 -9.227 1 88.69 387 LEU A N 1
ATOM 2986 C CA . LEU A 1 387 ? -22.953 -11.406 -9.523 1 88.69 387 LEU A CA 1
ATOM 2987 C C . LEU A 1 387 ? -22.719 -12.32 -10.719 1 88.69 387 LEU A C 1
ATOM 2989 O O . LEU A 1 387 ? -23.094 -13.492 -10.688 1 88.69 387 LEU A O 1
ATOM 2993 N N . MET A 1 388 ? -22.125 -11.742 -11.758 1 88.88 388 MET A N 1
ATOM 2994 C CA . MET A 1 388 ? -21.859 -12.516 -12.969 1 88.88 388 MET A CA 1
ATOM 2995 C C . MET A 1 388 ? -20.891 -13.664 -12.672 1 88.88 388 MET A C 1
ATOM 2997 O O . MET A 1 388 ? -21.125 -14.797 -13.102 1 88.88 388 MET A O 1
ATOM 3001 N N . ARG A 1 389 ? -19.875 -13.414 -11.906 1 91.31 389 ARG A N 1
ATOM 3002 C CA . ARG A 1 389 ? -18.922 -14.453 -11.555 1 91.31 389 ARG A CA 1
ATOM 3003 C C . ARG A 1 389 ? -19.578 -15.555 -10.727 1 91.31 389 ARG A C 1
ATOM 3005 O O . ARG A 1 389 ? -19.359 -16.734 -10.984 1 91.31 389 ARG A O 1
ATOM 3012 N N . LEU A 1 390 ? -20.359 -15.141 -9.695 1 88.31 390 LEU A N 1
ATOM 3013 C CA . LEU A 1 390 ? -21.016 -16.109 -8.828 1 88.31 390 LEU A CA 1
ATOM 3014 C C . LEU A 1 390 ? -21.953 -17.016 -9.625 1 88.31 390 LEU A C 1
ATOM 3016 O O . LEU A 1 390 ? -21.922 -18.234 -9.469 1 88.31 390 LEU A O 1
ATOM 3020 N N . ALA A 1 391 ? -22.703 -16.453 -10.547 1 86.44 391 ALA A N 1
ATOM 3021 C CA . ALA A 1 391 ? -23.656 -17.203 -11.352 1 86.44 391 ALA A CA 1
ATOM 3022 C C . ALA A 1 391 ? -22.938 -18.156 -12.305 1 86.44 391 ALA A C 1
ATOM 3024 O O . ALA A 1 391 ? -23.281 -19.344 -12.391 1 86.44 391 ALA A O 1
ATOM 3025 N N . GLN A 1 392 ? -21.922 -17.656 -13.008 1 90.12 392 GLN A N 1
ATOM 3026 C CA . GLN A 1 392 ? -21.219 -18.484 -13.992 1 90.12 392 GLN A CA 1
ATOM 3027 C C . GLN A 1 392 ? -20.406 -19.578 -13.312 1 90.12 392 GLN A C 1
ATOM 3029 O O . GLN A 1 392 ? -20.25 -20.672 -13.859 1 90.12 392 GLN A O 1
ATOM 3034 N N . ASP A 1 393 ? -19.938 -19.297 -12.156 1 90.69 393 ASP A N 1
ATOM 3035 C CA . ASP A 1 393 ? -19.188 -20.297 -11.422 1 90.69 393 ASP A CA 1
ATOM 3036 C C . ASP A 1 393 ? -20.078 -21.453 -10.984 1 90.69 393 ASP A C 1
ATOM 3038 O O . ASP A 1 393 ? -19.656 -22.609 -10.953 1 90.69 393 ASP A O 1
ATOM 3042 N N . GLN A 1 394 ? -21.281 -21.156 -10.617 1 85.38 394 GLN A N 1
ATOM 3043 C CA . GLN A 1 394 ? -22.219 -22.219 -10.242 1 85.38 394 GLN A CA 1
ATOM 3044 C C . GLN A 1 394 ? -22.5 -23.141 -11.422 1 85.38 394 GLN A C 1
ATOM 3046 O O . GLN A 1 394 ? -22.547 -24.359 -11.266 1 85.38 394 GLN A O 1
ATOM 3051 N N . THR A 1 395 ? -22.641 -22.547 -12.57 1 87.44 395 THR A N 1
ATOM 3052 C CA . THR A 1 395 ? -22.828 -23.328 -13.781 1 87.44 395 THR A CA 1
ATOM 3053 C C . THR A 1 395 ? -21.609 -24.203 -14.07 1 87.44 395 THR A C 1
ATOM 3055 O O . THR A 1 395 ? -21.734 -25.391 -14.359 1 87.44 395 THR A O 1
ATOM 3058 N N . ARG A 1 396 ? -20.469 -23.547 -13.898 1 93.06 396 ARG A N 1
ATOM 3059 C CA . ARG A 1 396 ? -19.219 -24.266 -14.117 1 93.06 396 ARG A CA 1
ATOM 3060 C C . ARG A 1 396 ? -19.094 -25.438 -13.148 1 93.06 396 ARG A C 1
ATOM 3062 O O . ARG A 1 396 ? -18.75 -26.562 -13.562 1 93.06 396 ARG A O 1
ATOM 3069 N N . LEU A 1 397 ? -19.391 -25.234 -11.875 1 91.06 397 LEU A N 1
ATOM 3070 C CA . LEU A 1 397 ? -19.266 -26.281 -10.859 1 91.06 397 LEU A CA 1
ATOM 3071 C C . LEU A 1 397 ? -20.203 -27.453 -11.148 1 91.06 397 LEU A C 1
ATOM 3073 O O . LEU A 1 397 ? -19.812 -28.609 -11.031 1 91.06 397 LEU A O 1
ATOM 3077 N N . GLY A 1 398 ? -21.406 -27.172 -11.641 1 89.75 398 GLY A N 1
ATOM 3078 C CA . GLY A 1 398 ? -22.328 -28.234 -12.008 1 89.75 398 GLY A CA 1
ATOM 3079 C C . GLY A 1 398 ? -21.812 -29.109 -13.133 1 89.75 398 GLY A C 1
ATOM 3080 O O . GLY A 1 398 ? -21.875 -30.344 -13.039 1 89.75 398 GLY A O 1
ATOM 3081 N N . ALA A 1 399 ? -21.266 -28.484 -14.109 1 94.38 399 ALA A N 1
ATOM 3082 C CA . ALA A 1 399 ? -20.719 -29.219 -15.242 1 94.38 399 ALA A CA 1
ATOM 3083 C C . ALA A 1 399 ? -19.5 -30.047 -14.82 1 94.38 399 ALA A C 1
ATOM 3085 O O . ALA A 1 399 ? -19.359 -31.203 -15.25 1 94.38 399 ALA A O 1
ATOM 3086 N N . LEU A 1 400 ? -18.688 -29.516 -13.938 1 95.19 400 LEU A N 1
ATOM 3087 C CA . LEU A 1 400 ? -17.484 -30.203 -13.492 1 95.19 400 LEU A CA 1
ATOM 3088 C C . LEU A 1 400 ? -17.828 -31.406 -12.633 1 95.19 400 LEU A C 1
ATOM 3090 O O . LEU A 1 400 ? -17.203 -32.469 -12.742 1 95.19 400 LEU A O 1
ATOM 3094 N N . LEU A 1 401 ? -18.812 -31.281 -11.812 1 92.5 401 LEU A N 1
ATOM 3095 C CA . LEU A 1 401 ? -19.219 -32.406 -10.977 1 92.5 401 LEU A CA 1
ATOM 3096 C C . LEU A 1 401 ? -19.766 -33.531 -11.82 1 92.5 401 LEU A C 1
ATOM 3098 O O . LEU A 1 401 ? -19.453 -34.719 -11.57 1 92.5 401 LEU A O 1
ATOM 3102 N N . ALA A 1 402 ? -20.531 -33.188 -12.875 1 94.12 402 ALA A N 1
ATOM 3103 C CA . ALA A 1 402 ? -21.031 -34.219 -13.805 1 94.12 402 ALA A CA 1
ATOM 3104 C C . ALA A 1 402 ? -19.875 -34.875 -14.555 1 94.12 402 ALA A C 1
ATOM 3106 O O . ALA A 1 402 ? -19.859 -36.094 -14.711 1 94.12 402 ALA A O 1
ATOM 3107 N N . SER A 1 403 ? -19 -34.031 -14.945 1 96.69 403 SER A N 1
ATOM 3108 C CA . SER A 1 403 ? -17.828 -34.531 -15.656 1 96.69 403 SER A CA 1
ATOM 3109 C C . SER A 1 403 ? -17.031 -35.5 -14.781 1 96.69 403 SER A C 1
ATOM 3111 O O . SER A 1 403 ? -16.594 -36.531 -15.25 1 96.69 403 SER A O 1
ATOM 3113 N N . ALA A 1 404 ? -16.859 -35.188 -13.5 1 95.75 404 ALA A N 1
ATOM 3114 C CA . ALA A 1 404 ? -16.094 -36 -12.57 1 95.75 404 ALA A CA 1
ATOM 3115 C C . ALA A 1 404 ? -16.719 -37.375 -12.406 1 95.75 404 ALA A C 1
ATOM 3117 O O . ALA A 1 404 ? -16.016 -38.375 -12.289 1 95.75 404 ALA A O 1
ATOM 3118 N N . THR A 1 405 ? -17.969 -37.5 -12.5 1 95.31 405 THR A N 1
ATOM 3119 C CA . THR A 1 405 ? -18.688 -38.75 -12.375 1 95.31 405 THR A CA 1
ATOM 3120 C C . THR A 1 405 ? -18.375 -39.656 -13.555 1 95.31 405 THR A C 1
ATOM 3122 O O . THR A 1 405 ? -18.078 -40.844 -13.375 1 95.31 405 THR A O 1
ATOM 3125 N N . HIS A 1 406 ? -18.422 -39.094 -14.75 1 97 406 HIS A N 1
ATOM 3126 C CA . HIS A 1 406 ? -18.125 -39.875 -15.945 1 97 406 HIS A CA 1
ATOM 3127 C C . HIS A 1 406 ? -16.672 -40.281 -15.984 1 97 406 HIS A C 1
ATOM 3129 O O . HIS A 1 406 ? -16.344 -41.406 -16.375 1 97 406 HIS A O 1
ATOM 3135 N N . ALA A 1 407 ? -15.828 -39.375 -15.516 1 96.69 407 ALA A N 1
ATOM 3136 C CA . ALA A 1 407 ? -14.398 -39.688 -15.516 1 96.69 407 ALA A CA 1
ATOM 3137 C C . ALA A 1 407 ? -14.078 -40.812 -14.531 1 96.69 407 ALA A C 1
ATOM 3139 O O . ALA A 1 407 ? -13.211 -41.656 -14.797 1 96.69 407 ALA A O 1
ATOM 3140 N N . GLU A 1 408 ? -14.719 -40.844 -13.438 1 95.88 408 GLU A N 1
ATOM 3141 C CA . GLU A 1 408 ? -14.531 -41.875 -12.438 1 95.88 408 GLU A CA 1
ATOM 3142 C C . GLU A 1 408 ? -14.922 -43.25 -12.992 1 95.88 408 GLU A C 1
ATOM 3144 O O . GLU A 1 408 ? -14.203 -44.219 -12.797 1 95.88 408 GLU A O 1
ATOM 3149 N N . GLN A 1 409 ? -16 -43.312 -13.758 1 96.38 409 GLN A N 1
ATOM 3150 C CA . GLN A 1 409 ? -16.438 -44.562 -14.383 1 96.38 409 GLN A CA 1
ATOM 3151 C C . GLN A 1 409 ? -15.461 -45 -15.453 1 96.38 409 GLN A C 1
ATOM 3153 O O . GLN A 1 409 ? -15.148 -46.188 -15.562 1 96.38 409 GLN A O 1
ATOM 3158 N N . ALA A 1 410 ? -14.992 -44.031 -16.172 1 96.06 410 ALA A N 1
ATOM 3159 C CA . ALA A 1 410 ? -14.062 -44.344 -17.25 1 96.06 410 ALA A CA 1
ATOM 3160 C C . ALA A 1 410 ? -12.773 -44.969 -16.703 1 96.06 410 ALA A C 1
ATOM 3162 O O . ALA A 1 410 ? -12.281 -45.969 -17.234 1 96.06 410 ALA A O 1
ATOM 3163 N N . ILE A 1 411 ? -12.25 -44.406 -15.664 1 95.12 411 ILE A N 1
ATOM 3164 C CA . ILE A 1 411 ? -10.992 -44.906 -15.117 1 95.12 411 ILE A CA 1
ATOM 3165 C C . ILE A 1 411 ? -11.234 -46.281 -14.461 1 95.12 411 ILE A C 1
ATOM 3167 O O . ILE A 1 411 ? -10.375 -47.156 -14.516 1 95.12 411 ILE A O 1
ATOM 3171 N N . ASP A 1 412 ? -12.375 -46.531 -13.914 1 95 412 ASP A N 1
ATOM 3172 C CA . ASP A 1 412 ? -12.727 -47.844 -13.344 1 95 412 ASP A CA 1
ATOM 3173 C C . ASP A 1 412 ? -12.75 -48.906 -14.414 1 95 412 ASP A C 1
ATOM 3175 O O . ASP A 1 412 ? -12.141 -49.969 -14.25 1 95 412 ASP A O 1
ATOM 3179 N N . ILE A 1 413 ? -13.398 -48.625 -15.547 1 95.69 413 ILE A N 1
ATOM 3180 C CA . ILE A 1 413 ? -13.508 -49.562 -16.656 1 95.69 413 ILE A CA 1
ATOM 3181 C C . ILE A 1 413 ? -12.125 -49.812 -17.25 1 95.69 413 ILE A C 1
ATOM 3183 O O . ILE A 1 413 ? -11.742 -50.969 -17.453 1 95.69 413 ILE A O 1
ATOM 3187 N N . ALA A 1 414 ? -11.414 -48.719 -17.438 1 94.44 414 ALA A N 1
ATOM 3188 C CA . ALA A 1 414 ? -10.094 -48.875 -18.047 1 94.44 414 ALA A CA 1
ATOM 3189 C C . ALA A 1 414 ? -9.172 -49.719 -17.156 1 94.44 414 ALA A C 1
ATOM 3191 O O . ALA A 1 414 ? -8.43 -50.562 -17.656 1 94.44 414 ALA A O 1
ATOM 3192 N N . SER A 1 415 ? -9.18 -49.562 -15.883 1 93.38 415 SER A N 1
ATOM 3193 C CA . SER A 1 415 ? -8.336 -50.281 -14.938 1 93.38 415 SER A CA 1
ATOM 3194 C C . SER A 1 415 ? -8.703 -51.75 -14.898 1 93.38 415 SER A C 1
ATOM 3196 O O . SER A 1 415 ? -7.816 -52.625 -14.891 1 93.38 415 SER A O 1
ATOM 3198 N N . LYS A 1 416 ? -9.984 -52.094 -14.961 1 93.88 416 LYS A N 1
ATOM 3199 C CA . LYS A 1 416 ? -10.445 -53.469 -14.961 1 93.88 416 LYS A CA 1
ATOM 3200 C C . LYS A 1 416 ? -10.023 -54.188 -16.234 1 93.88 416 LYS A C 1
ATOM 3202 O O . LYS A 1 416 ? -9.547 -55.312 -16.188 1 93.88 416 LYS A O 1
ATOM 3207 N N . ARG A 1 417 ? -10.156 -53.531 -17.328 1 94.12 417 ARG A N 1
ATOM 3208 C CA . ARG A 1 417 ? -9.766 -54.125 -18.609 1 94.12 417 ARG A CA 1
ATOM 3209 C C . ARG A 1 417 ? -8.266 -54.375 -18.656 1 94.12 417 ARG A C 1
ATOM 3211 O O . ARG A 1 417 ? -7.812 -55.406 -19.156 1 94.12 417 ARG A O 1
ATOM 3218 N N . TYR A 1 418 ? -7.57 -53.438 -18.156 1 92.5 418 TYR A N 1
ATOM 3219 C CA . TYR A 1 418 ? -6.117 -53.594 -18.156 1 92.5 418 TYR A CA 1
ATOM 3220 C C . TYR A 1 418 ? -5.691 -54.75 -17.266 1 92.5 418 TYR A C 1
ATOM 3222 O O . TYR A 1 418 ? -4.848 -55.562 -17.656 1 92.5 418 TYR A O 1
ATOM 3230 N N . ARG A 1 419 ? -6.27 -54.875 -16.109 1 90.12 419 ARG A N 1
ATOM 3231 C CA . ARG A 1 419 ? -5.949 -55.938 -15.18 1 90.12 419 ARG A CA 1
ATOM 3232 C C . ARG A 1 419 ? -6.285 -57.312 -15.773 1 90.12 419 ARG A C 1
ATOM 3234 O O . ARG A 1 419 ? -5.578 -58.281 -15.531 1 90.12 419 ARG A O 1
ATOM 3241 N N . SER A 1 420 ? -7.312 -57.375 -16.641 1 90.38 420 SER A N 1
ATOM 3242 C CA . SER A 1 420 ? -7.738 -58.625 -17.25 1 90.38 420 SER A CA 1
ATOM 3243 C C . SER A 1 420 ? -6.973 -58.938 -18.531 1 90.38 420 SER A C 1
ATOM 3245 O O . SER A 1 420 ? -7.125 -60 -19.125 1 90.38 420 SER A O 1
ATOM 3247 N N . GLY A 1 421 ? -6.184 -57.969 -18.891 1 88 421 GLY A N 1
ATOM 3248 C CA . GLY A 1 421 ? -5.398 -58.156 -20.094 1 88 421 GLY A CA 1
ATOM 3249 C C . GLY A 1 421 ? -6.137 -57.75 -21.359 1 88 421 GLY A C 1
ATOM 3250 O O . GLY A 1 421 ? -5.598 -57.875 -22.453 1 88 421 GLY A O 1
ATOM 3251 N N . SER A 1 422 ? -7.289 -57.156 -21.219 1 91.31 422 SER A N 1
ATOM 3252 C CA . SER A 1 422 ? -8.109 -56.812 -22.375 1 91.31 422 SER A CA 1
ATOM 3253 C C . SER A 1 422 ? -7.973 -55.312 -22.703 1 91.31 422 SER A C 1
ATOM 3255 O O . SER A 1 422 ? -8.57 -54.844 -23.672 1 91.31 422 SER A O 1
ATOM 3257 N N . GLY A 1 423 ? -7.25 -54.594 -21.875 1 89.31 423 GLY A N 1
ATOM 3258 C CA . GLY A 1 423 ? -7.035 -53.156 -22.078 1 89.31 423 GLY A CA 1
ATOM 3259 C C . GLY A 1 423 ? -5.57 -52.781 -22.047 1 89.31 423 GLY A C 1
ATOM 3260 O O . GLY A 1 423 ? -4.703 -53.594 -21.781 1 89.31 423 GLY A O 1
ATOM 3261 N N . THR A 1 424 ? -5.324 -51.5 -22.375 1 89.94 424 THR A N 1
ATOM 3262 C CA . THR A 1 424 ? -3.943 -51.031 -22.469 1 89.94 424 THR A CA 1
ATOM 3263 C C . THR A 1 424 ? -3.604 -50.125 -21.312 1 89.94 424 THR A C 1
ATOM 3265 O O . THR A 1 424 ? -4.488 -49.469 -20.734 1 89.94 424 THR A O 1
ATOM 3268 N N . TYR A 1 425 ? -2.314 -50.062 -21.016 1 90.44 425 TYR A N 1
ATOM 3269 C CA . TYR A 1 425 ? -1.806 -49.094 -20.047 1 90.44 425 TYR A CA 1
ATOM 3270 C C . TYR A 1 425 ? -2.143 -47.656 -20.453 1 90.44 425 TYR A C 1
ATOM 3272 O O . TYR A 1 425 ? -2.475 -46.844 -19.594 1 90.44 425 TYR A O 1
ATOM 3280 N N . MET A 1 426 ? -2.115 -47.375 -21.719 1 89.44 426 MET A N 1
ATOM 3281 C CA . MET A 1 426 ? -2.365 -46.062 -22.234 1 89.44 426 MET A CA 1
ATOM 3282 C C . MET A 1 426 ? -3.777 -45.594 -21.891 1 89.44 426 MET A C 1
ATOM 3284 O O . MET A 1 426 ? -3.994 -44.406 -21.594 1 89.44 426 MET A O 1
ATOM 3288 N N . ALA A 1 427 ? -4.699 -46.531 -21.969 1 91.44 427 ALA A N 1
ATOM 3289 C CA . ALA A 1 427 ? -6.074 -46.188 -21.609 1 91.44 427 ALA A CA 1
ATOM 3290 C C . ALA A 1 427 ? -6.184 -45.812 -20.125 1 91.44 427 ALA A C 1
ATOM 3292 O O . ALA A 1 427 ? -6.879 -44.844 -19.766 1 91.44 427 ALA A O 1
ATOM 3293 N N . VAL A 1 428 ? -5.477 -46.562 -19.266 1 92.19 428 VAL A N 1
ATOM 3294 C CA . VAL A 1 428 ? -5.457 -46.25 -17.844 1 92.19 428 VAL A CA 1
ATOM 3295 C C . VAL A 1 428 ? -4.812 -44.875 -17.609 1 92.19 428 VAL A C 1
ATOM 3297 O O . VAL A 1 428 ? -5.375 -44.031 -16.922 1 92.19 428 VAL A O 1
ATOM 3300 N N . LEU A 1 429 ? -3.67 -44.625 -18.25 1 92.19 429 LEU A N 1
ATOM 3301 C CA . LEU A 1 429 ? -2.92 -43.375 -18.125 1 92.19 429 LEU A CA 1
ATOM 3302 C C . LEU A 1 429 ? -3.785 -42.188 -18.516 1 92.19 429 LEU A C 1
ATOM 3304 O O . LEU A 1 429 ? -3.891 -41.219 -17.75 1 92.19 429 LEU A O 1
ATOM 3308 N N . GLU A 1 430 ? -4.453 -42.188 -19.578 1 91.06 430 GLU A N 1
ATOM 3309 C CA . GLU A 1 430 ? -5.242 -41.094 -20.109 1 91.06 430 GLU A CA 1
ATOM 3310 C C . GLU A 1 430 ? -6.449 -40.781 -19.219 1 91.06 430 GLU A C 1
ATOM 3312 O O . GLU A 1 430 ? -6.746 -39.625 -18.922 1 91.06 430 GLU A O 1
ATOM 3317 N N . ASN A 1 431 ? -7.074 -41.906 -18.844 1 92.88 431 ASN A N 1
ATOM 3318 C CA . ASN A 1 431 ? -8.258 -41.719 -18.016 1 92.88 431 ASN A CA 1
ATOM 3319 C C . ASN A 1 431 ? -7.895 -41.219 -16.625 1 92.88 431 ASN A C 1
ATOM 3321 O O . ASN A 1 431 ? -8.633 -40.438 -16.016 1 92.88 431 ASN A O 1
ATOM 3325 N N . GLN A 1 432 ? -6.797 -41.688 -16.062 1 94.38 432 GLN A N 1
ATOM 3326 C CA . GLN A 1 432 ? -6.336 -41.25 -14.758 1 94.38 432 GLN A CA 1
ATOM 3327 C C . GLN A 1 432 ? -5.953 -39.781 -14.797 1 94.38 432 GLN A C 1
ATOM 3329 O O . GLN A 1 432 ? -6.332 -39 -13.914 1 94.38 432 GLN A O 1
ATOM 3334 N N . ARG A 1 433 ? -5.246 -39.344 -15.758 1 92.94 433 ARG A N 1
ATOM 3335 C CA . ARG A 1 433 ? -4.875 -37.938 -15.93 1 92.94 433 ARG A CA 1
ATOM 3336 C C . ARG A 1 433 ? -6.113 -37.062 -16.047 1 92.94 433 ARG A C 1
ATOM 3338 O O . ARG A 1 433 ? -6.207 -36 -15.406 1 92.94 433 ARG A O 1
ATOM 3345 N N . ALA A 1 434 ? -7.008 -37.469 -16.891 1 92.38 434 ALA A N 1
ATOM 3346 C CA . ALA A 1 434 ? -8.234 -36.719 -17.078 1 92.38 434 ALA A CA 1
ATOM 3347 C C . ALA A 1 434 ? -9.016 -36.594 -15.773 1 92.38 434 ALA A C 1
ATOM 3349 O O . ALA A 1 434 ? -9.484 -35.5 -15.422 1 92.38 434 ALA A O 1
ATOM 3350 N N . PHE A 1 435 ? -9.133 -37.719 -15.039 1 95.06 435 PHE A N 1
ATOM 3351 C CA . PHE A 1 435 ? -9.898 -37.75 -13.797 1 95.06 435 PHE A CA 1
ATOM 3352 C C . PHE A 1 435 ? -9.32 -36.75 -12.781 1 95.06 435 PHE A C 1
ATOM 3354 O O . PHE A 1 435 ? -10.055 -35.938 -12.227 1 95.06 435 PHE A O 1
ATOM 3361 N N . PHE A 1 436 ? -8.055 -36.75 -12.555 1 95.06 436 PHE A N 1
ATOM 3362 C CA . PHE A 1 436 ? -7.473 -35.938 -11.5 1 95.06 436 PHE A CA 1
ATOM 3363 C C . PHE A 1 436 ? -7.387 -34.469 -11.938 1 95.06 436 PHE A C 1
ATOM 3365 O O . PHE A 1 436 ? -7.465 -33.562 -11.102 1 95.06 436 PHE A O 1
ATOM 3372 N N . LEU A 1 437 ? -7.277 -34.156 -13.25 1 94.69 437 LEU A N 1
ATOM 3373 C CA . LEU A 1 437 ? -7.398 -32.781 -13.734 1 94.69 437 LEU A CA 1
ATOM 3374 C C . LEU A 1 437 ? -8.781 -32.219 -13.438 1 94.69 437 LEU A C 1
ATOM 3376 O O . LEU A 1 437 ? -8.914 -31.094 -12.977 1 94.69 437 LEU A O 1
ATOM 3380 N N . ILE A 1 438 ? -9.766 -33.062 -13.688 1 94.38 438 ILE A N 1
ATOM 3381 C CA . ILE A 1 438 ? -11.141 -32.656 -13.438 1 94.38 438 ILE A CA 1
ATOM 3382 C C . ILE A 1 438 ? -11.359 -32.469 -11.938 1 94.38 438 ILE A C 1
ATOM 3384 O O . ILE A 1 438 ? -11.992 -31.5 -11.523 1 94.38 438 ILE A O 1
ATOM 3388 N N . LYS A 1 439 ? -10.82 -33.375 -11.125 1 94.81 439 LYS A N 1
ATOM 3389 C CA . LYS A 1 439 ? -10.953 -33.25 -9.68 1 94.81 439 LYS A CA 1
ATOM 3390 C C . LYS A 1 439 ? -10.289 -31.984 -9.164 1 94.81 439 LYS A C 1
ATOM 3392 O O . LYS A 1 439 ? -10.805 -31.344 -8.25 1 94.81 439 LYS A O 1
ATOM 3397 N N . LYS A 1 440 ? -9.211 -31.641 -9.703 1 94.75 440 LYS A N 1
ATOM 3398 C CA . LYS A 1 440 ? -8.555 -30.391 -9.359 1 94.75 440 LYS A CA 1
ATOM 3399 C C . LYS A 1 440 ? -9.438 -29.188 -9.711 1 94.75 440 LYS A C 1
ATOM 3401 O O . LYS A 1 440 ? -9.578 -28.266 -8.906 1 94.75 440 LYS A O 1
ATOM 3406 N N . ASP A 1 441 ? -10.047 -29.234 -10.891 1 93.62 441 ASP A N 1
ATOM 3407 C CA . ASP A 1 441 ? -10.93 -28.156 -11.328 1 93.62 441 ASP A CA 1
ATOM 3408 C C . ASP A 1 441 ? -12.156 -28.047 -10.43 1 93.62 441 ASP A C 1
ATOM 3410 O O . ASP A 1 441 ? -12.648 -26.953 -10.172 1 93.62 441 ASP A O 1
ATOM 3414 N N . VAL A 1 442 ? -12.664 -29.203 -9.969 1 92.69 442 VAL A N 1
ATOM 3415 C CA . VAL A 1 442 ? -13.797 -29.203 -9.039 1 92.69 442 VAL A CA 1
ATOM 3416 C C . VAL A 1 442 ? -13.406 -28.5 -7.746 1 92.69 442 VAL A C 1
ATOM 3418 O O . VAL A 1 442 ? -14.125 -27.625 -7.266 1 92.69 442 VAL A O 1
ATOM 3421 N N . ALA A 1 443 ? -12.258 -28.875 -7.199 1 92.19 443 ALA A N 1
ATOM 3422 C CA . ALA A 1 443 ? -11.789 -28.25 -5.961 1 92.19 443 ALA A CA 1
ATOM 3423 C C . ALA A 1 443 ? -11.633 -26.734 -6.129 1 92.19 443 ALA A C 1
ATOM 3425 O O . ALA A 1 443 ? -12.031 -25.969 -5.254 1 92.19 443 ALA A O 1
ATOM 3426 N N . ASP A 1 444 ? -11.141 -26.297 -7.262 1 92.56 444 ASP A N 1
ATOM 3427 C CA . ASP A 1 444 ? -10.961 -24.875 -7.555 1 92.56 444 ASP A CA 1
ATOM 3428 C C . ASP A 1 444 ? -12.305 -24.156 -7.656 1 92.56 444 ASP A C 1
ATOM 3430 O O . ASP A 1 444 ? -12.469 -23.062 -7.121 1 92.56 444 ASP A O 1
ATOM 3434 N N . ALA A 1 445 ? -13.188 -24.797 -8.344 1 91.44 445 ALA A N 1
ATOM 3435 C CA . ALA A 1 445 ? -14.5 -24.188 -8.547 1 91.44 445 ALA A CA 1
ATOM 3436 C C . ALA A 1 445 ? -15.273 -24.125 -7.238 1 91.44 445 ALA A C 1
ATOM 3438 O O . ALA A 1 445 ? -16.016 -23.156 -6.992 1 91.44 445 ALA A O 1
ATOM 3439 N N . GLU A 1 446 ? -15.18 -25.172 -6.434 1 89.94 446 GLU A N 1
ATOM 3440 C CA . GLU A 1 446 ? -15.797 -25.156 -5.109 1 89.94 446 GLU A CA 1
ATOM 3441 C C . GLU A 1 446 ? -15.273 -23.984 -4.277 1 89.94 446 GLU A C 1
ATOM 3443 O O . GLU A 1 446 ? -16.047 -23.25 -3.662 1 89.94 446 GLU A O 1
ATOM 3448 N N . THR A 1 447 ? -14 -23.797 -4.219 1 91.75 447 THR A N 1
ATOM 3449 C CA . THR A 1 447 ? -13.383 -22.688 -3.492 1 91.75 447 THR A CA 1
ATOM 3450 C C . THR A 1 447 ? -13.844 -21.344 -4.051 1 91.75 447 THR A C 1
ATOM 3452 O O . THR A 1 447 ? -14.18 -20.438 -3.295 1 91.75 447 THR A O 1
ATOM 3455 N N . ALA A 1 448 ? -13.883 -21.219 -5.379 1 91.88 448 ALA A N 1
ATOM 3456 C CA . ALA A 1 448 ? -14.289 -20 -6.055 1 91.88 448 ALA A CA 1
ATOM 3457 C C . ALA A 1 448 ? -15.711 -19.594 -5.676 1 91.88 448 ALA A C 1
ATOM 3459 O O . ALA A 1 448 ? -16.031 -18.406 -5.59 1 91.88 448 ALA A O 1
ATOM 3460 N N . SER A 1 449 ? -16.547 -20.609 -5.461 1 89.62 449 SER A N 1
ATOM 3461 C CA . SER A 1 449 ? -17.922 -20.312 -5.07 1 89.62 449 SER A CA 1
ATOM 3462 C C . SER A 1 449 ? -17.984 -19.5 -3.779 1 89.62 449 SER A C 1
ATOM 3464 O O . SER A 1 449 ? -18.734 -18.531 -3.676 1 89.62 449 SER A O 1
ATOM 3466 N N . TYR A 1 450 ? -17.172 -19.812 -2.832 1 89.81 450 TYR A N 1
ATOM 3467 C CA . TYR A 1 450 ? -17.125 -19.094 -1.569 1 89.81 450 TYR A CA 1
ATOM 3468 C C . TYR A 1 450 ? -16.469 -17.719 -1.749 1 89.81 450 TYR A C 1
ATOM 3470 O O . TYR A 1 450 ? -16.953 -16.719 -1.214 1 89.81 450 TYR A O 1
ATOM 3478 N N . LEU A 1 451 ? -15.391 -17.688 -2.527 1 93.19 451 LEU A N 1
ATOM 3479 C CA . LEU A 1 451 ? -14.688 -16.438 -2.758 1 93.19 451 LEU A CA 1
ATOM 3480 C C . LEU A 1 451 ? -15.578 -15.438 -3.494 1 93.19 451 LEU A C 1
ATOM 3482 O O . LEU A 1 451 ? -15.547 -14.242 -3.201 1 93.19 451 LEU A O 1
ATOM 3486 N N . ASN A 1 452 ? -16.359 -15.961 -4.422 1 90.88 452 ASN A N 1
ATOM 3487 C CA . ASN A 1 452 ? -17.266 -15.102 -5.172 1 90.88 452 ASN A CA 1
ATOM 3488 C C . ASN A 1 452 ? -18.391 -14.562 -4.285 1 90.88 452 ASN A C 1
ATOM 3490 O O . ASN A 1 452 ? -18.797 -13.414 -4.43 1 90.88 452 ASN A O 1
ATOM 3494 N N . ALA A 1 453 ? -18.891 -15.375 -3.414 1 88.81 453 ALA A N 1
ATOM 3495 C CA . ALA A 1 453 ? -19.891 -14.906 -2.467 1 88.81 453 ALA A CA 1
ATOM 3496 C C . ALA A 1 453 ? -19.344 -13.789 -1.583 1 88.81 453 ALA A C 1
ATOM 3498 O O . ALA A 1 453 ? -20.016 -12.781 -1.349 1 88.81 453 ALA A O 1
ATOM 3499 N N . ILE A 1 454 ? -18.156 -13.984 -1.075 1 91.62 454 ILE A N 1
ATOM 3500 C CA . ILE A 1 454 ? -17.5 -12.977 -0.253 1 91.62 454 ILE A CA 1
ATOM 3501 C C . ILE A 1 454 ? -17.328 -11.688 -1.057 1 91.62 454 ILE A C 1
ATOM 3503 O O . ILE A 1 454 ? -17.594 -10.594 -0.557 1 91.62 454 ILE A O 1
ATOM 3507 N N . ALA A 1 455 ? -16.859 -11.797 -2.322 1 92.75 455 ALA A N 1
ATOM 3508 C CA . ALA A 1 455 ? -16.672 -10.641 -3.197 1 92.75 455 ALA A CA 1
ATOM 3509 C C . ALA A 1 455 ? -17.969 -9.891 -3.406 1 92.75 455 ALA A C 1
ATOM 3511 O O . ALA A 1 455 ? -17.984 -8.656 -3.453 1 92.75 455 ALA A O 1
ATOM 3512 N N . LEU A 1 456 ? -19.031 -10.602 -3.537 1 89.19 456 LEU A N 1
ATOM 3513 C CA . LEU A 1 456 ? -20.328 -9.984 -3.727 1 89.19 456 LEU A CA 1
ATOM 3514 C C . LEU A 1 456 ? -20.734 -9.156 -2.506 1 89.19 456 LEU A C 1
ATOM 3516 O O . LEU A 1 456 ? -21.141 -8 -2.639 1 89.19 456 LEU A O 1
ATOM 3520 N N . TYR A 1 457 ? -20.562 -9.664 -1.381 1 87.94 457 TYR A N 1
ATOM 3521 C CA . TYR A 1 457 ? -21 -8.961 -0.179 1 87.94 457 TYR A CA 1
ATOM 3522 C C . TYR A 1 457 ? -20.078 -7.777 0.121 1 87.94 457 TYR A C 1
ATOM 3524 O O . TYR A 1 457 ? -20.531 -6.75 0.636 1 87.94 457 TYR A O 1
ATOM 3532 N N . LYS A 1 458 ? -18.812 -7.988 -0.173 1 91.25 458 LYS A N 1
ATOM 3533 C CA . LYS A 1 458 ? -17.922 -6.832 -0.092 1 91.25 458 LYS A CA 1
ATOM 3534 C C . LYS A 1 458 ? -18.344 -5.742 -1.072 1 91.25 458 LYS A C 1
ATOM 3536 O O . LYS A 1 458 ? -18.391 -4.562 -0.718 1 91.25 458 LYS A O 1
ATOM 3541 N N . ALA A 1 459 ? -18.656 -6.137 -2.283 1 92.31 459 ALA A N 1
ATOM 3542 C CA . ALA A 1 459 ? -19.078 -5.195 -3.322 1 92.31 459 ALA A CA 1
ATOM 3543 C C . ALA A 1 459 ? -20.344 -4.461 -2.92 1 92.31 459 ALA A C 1
ATOM 3545 O O . ALA A 1 459 ? -20.516 -3.277 -3.227 1 92.31 459 ALA A O 1
ATOM 3546 N N . LEU A 1 460 ? -21.219 -5.09 -2.184 1 88.12 460 LEU A N 1
ATOM 3547 C CA . LEU A 1 460 ? -22.484 -4.516 -1.756 1 88.12 460 LEU A CA 1
ATOM 3548 C C . LEU A 1 460 ? -22.297 -3.629 -0.528 1 88.12 460 LEU A C 1
ATOM 3550 O O . LEU A 1 460 ? -23.188 -2.84 -0.183 1 88.12 460 LEU A O 1
ATOM 3554 N N . GLY A 1 461 ? -21.109 -3.734 0.025 1 87.81 461 GLY A N 1
ATOM 3555 C CA . GLY A 1 461 ? -20.906 -3.01 1.27 1 87.81 461 GLY A CA 1
ATOM 3556 C C . GLY A 1 461 ? -21.828 -3.477 2.387 1 87.81 461 GLY A C 1
ATOM 3557 O O . GLY A 1 461 ? -22.25 -2.678 3.227 1 87.81 461 GLY A O 1
ATOM 3558 N N . TRP A 1 462 ? -22.156 -4.633 2.354 1 80.06 462 TRP A N 1
ATOM 3559 C CA . TRP A 1 462 ? -23.125 -5.176 3.293 1 80.06 462 TRP A CA 1
ATOM 3560 C C . TRP A 1 462 ? -22.609 -5.098 4.723 1 80.06 462 TRP A C 1
ATOM 3562 O O . TRP A 1 462 ? -21.469 -5.469 4.996 1 80.06 462 TRP A O 1
ATOM 3572 N N . GLY A 1 463 ? -23.453 -4.637 5.695 1 71.44 463 GLY A N 1
ATOM 3573 C CA . GLY A 1 463 ? -23.125 -4.57 7.109 1 71.44 463 GLY A CA 1
ATOM 3574 C C . GLY A 1 463 ? -22.531 -3.238 7.52 1 71.44 463 GLY A C 1
ATOM 3575 O O . GLY A 1 463 ? -22.281 -2.998 8.703 1 71.44 463 GLY A O 1
ATOM 3576 N N . SER A 1 464 ? -22.094 -2.461 6.637 1 68.31 464 SER A N 1
ATOM 3577 C CA . SER A 1 464 ? -21.453 -1.196 6.969 1 68.31 464 SER A CA 1
ATOM 3578 C C . SER A 1 464 ? -22.453 -0.16 7.441 1 68.31 464 SER A C 1
ATOM 3580 O O . SER A 1 464 ? -22.094 0.855 8.031 1 68.31 464 SER A O 1
ATOM 3582 N N . GLY A 1 465 ? -23.734 -0.242 7.168 1 57.19 465 GLY A N 1
ATOM 3583 C CA . GLY A 1 465 ? -24.734 0.771 7.449 1 57.19 465 GLY A CA 1
ATOM 3584 C C . GLY A 1 465 ? -25.188 0.784 8.898 1 57.19 465 GLY A C 1
ATOM 3585 O O . GLY A 1 465 ? -25.812 1.742 9.352 1 57.19 465 GLY A O 1
ATOM 3586 N N . GLY A 1 466 ? -25.094 -0.244 9.703 1 47.66 466 GLY A N 1
ATOM 3587 C CA . GLY A 1 466 ? -25.812 -0.233 10.961 1 47.66 466 GLY A CA 1
ATOM 3588 C C . GLY A 1 466 ? -25.234 0.731 11.977 1 47.66 466 GLY A C 1
ATOM 3589 O O . GLY A 1 466 ? -25.891 1.069 12.969 1 47.66 466 GLY A O 1
ATOM 3590 N N . ALA A 1 467 ? -24.047 1.123 12.055 1 39.38 467 ALA A N 1
ATOM 3591 C CA . ALA A 1 467 ? -23.547 1.938 13.164 1 39.38 467 ALA A CA 1
ATOM 3592 C C . ALA A 1 467 ? -24.078 3.369 13.07 1 39.38 467 ALA A C 1
ATOM 3594 O O . ALA A 1 467 ? -24.172 4.066 14.078 1 39.38 467 ALA A O 1
ATOM 3595 N N . ALA A 1 468 ? -24.328 4.012 11.977 1 39.62 468 ALA A N 1
ATOM 3596 C CA . ALA A 1 468 ? -24.766 5.406 11.922 1 39.62 468 ALA A CA 1
ATOM 3597 C C . ALA A 1 468 ? -26.141 5.582 12.562 1 39.62 468 ALA A C 1
ATOM 3599 O O . ALA A 1 468 ? -26.469 6.664 13.047 1 39.62 468 ALA A O 1
ATOM 3600 N N . GLN A 1 469 ? -26.953 4.715 12.43 1 37.75 469 GLN A N 1
ATOM 3601 C CA . GLN A 1 469 ? -28.266 5.066 12.938 1 37.75 469 GLN A CA 1
ATOM 3602 C C . GLN A 1 469 ? -28.281 5.113 14.461 1 37.75 469 GLN A C 1
ATOM 3604 O O . GLN A 1 469 ? -29.188 5.688 15.062 1 37.75 469 GLN A O 1
ATOM 3609 N N . ALA A 1 470 ? -27.453 4.496 15.211 1 35.22 470 ALA A N 1
ATOM 3610 C CA . ALA A 1 470 ? -27.656 4.547 16.656 1 35.22 470 ALA A CA 1
ATOM 3611 C C . ALA A 1 470 ? -27.391 5.953 17.188 1 35.22 470 ALA A C 1
ATOM 3613 O O . ALA A 1 470 ? -28 6.363 18.188 1 35.22 470 ALA A O 1
ATOM 3614 N N . GLN A 1 471 ? -26.25 6.684 16.734 1 32.84 471 GLN A N 1
ATOM 3615 C CA . GLN A 1 471 ? -25.938 7.855 17.547 1 32.84 471 GLN A CA 1
ATOM 3616 C C . GLN A 1 471 ? -26.891 9.008 17.234 1 32.84 471 GLN A C 1
ATOM 3618 O O . GLN A 1 471 ? -26.859 10.039 17.906 1 32.84 471 GLN A O 1
ATOM 3623 N N . SER A 1 472 ? -27.516 8.984 16.078 1 34.94 472 SER A N 1
ATOM 3624 C CA . SER A 1 472 ? -28.281 10.211 15.922 1 34.94 472 SER A CA 1
ATOM 3625 C C . SER A 1 472 ? -29.484 10.25 16.859 1 34.94 472 SER A C 1
ATOM 3627 O O . SER A 1 472 ? -30.172 11.266 16.969 1 34.94 472 SER A O 1
ATOM 3629 N N . ALA A 1 473 ? -30.047 9.141 17.344 1 34.06 473 ALA A N 1
ATOM 3630 C CA . ALA A 1 473 ? -31.328 9.273 18.047 1 34.06 473 ALA A CA 1
ATOM 3631 C C . ALA A 1 473 ? -31.141 9.914 19.422 1 34.06 473 ALA A C 1
ATOM 3633 O O . ALA A 1 473 ? -32.125 10.234 20.094 1 34.06 473 ALA A O 1
ATOM 3634 N N . ASP A 1 474 ? -30.016 9.695 20.203 1 30.02 474 ASP A N 1
ATOM 3635 C CA . ASP A 1 474 ? -30.266 9.969 21.625 1 30.02 474 ASP A CA 1
ATOM 3636 C C . ASP A 1 474 ? -30.234 11.469 21.906 1 30.02 474 ASP A C 1
ATOM 3638 O O . ASP A 1 474 ? -30.656 11.914 22.984 1 30.02 474 ASP A O 1
ATOM 3642 N N . LYS A 1 475 ? -29.328 12.281 21.516 1 32.38 475 LYS A N 1
ATOM 3643 C CA . LYS A 1 475 ? -29.312 13.414 22.438 1 32.38 475 LYS A CA 1
ATOM 3644 C C . LYS A 1 475 ? -30.516 14.32 22.203 1 32.38 475 LYS A C 1
ATOM 3646 O O . LYS A 1 475 ? -30.656 14.906 21.125 1 32.38 475 LYS A O 1
ATOM 3651 N N . PRO A 1 476 ? -31.641 14.156 22.797 1 31.25 476 PRO A N 1
ATOM 3652 C CA . PRO A 1 476 ? -32.656 15.195 22.906 1 31.25 476 PRO A CA 1
ATOM 3653 C C . PRO A 1 476 ? -32.094 16.562 23.25 1 31.25 476 PRO A C 1
ATOM 3655 O O . PRO A 1 476 ? -31.094 16.656 24 1 31.25 476 PRO A O 1
ATOM 3658 N N . LEU A 1 477 ? -31.984 17.516 22.328 1 27.97 477 LEU A N 1
ATOM 3659 C CA . LEU A 1 477 ? -31.766 18.922 22.656 1 27.97 477 LEU A CA 1
ATOM 3660 C C . LEU A 1 477 ? -32.562 19.328 23.891 1 27.97 477 LEU A C 1
ATOM 3662 O O . LEU A 1 477 ? -33.781 19.219 23.922 1 27.97 477 LEU A O 1
ATOM 3666 N N . ALA A 1 478 ? -32.312 18.828 25.156 1 27.5 478 ALA A N 1
ATOM 3667 C CA . ALA A 1 478 ? -32.875 19.484 26.344 1 27.5 478 ALA A CA 1
ATOM 3668 C C . ALA A 1 478 ? -33 20.984 26.125 1 27.5 478 ALA A C 1
ATOM 3670 O O . ALA A 1 478 ? -32.031 21.625 25.656 1 27.5 478 ALA A O 1
ATOM 3671 N N . SER A 1 479 ? -34.156 21.531 25.953 1 26.44 479 SER A N 1
ATOM 3672 C CA . SER A 1 479 ? -34.75 22.844 26.141 1 26.44 479 SER A CA 1
ATOM 3673 C C . SER A 1 479 ? -34.281 23.5 27.438 1 26.44 479 SER A C 1
ATOM 3675 O O . SER A 1 479 ? -34.719 24.609 27.766 1 26.44 479 SER A O 1
ATOM 3677 N N . ASN A 1 480 ? -33.062 23.312 28.031 1 22.14 480 ASN A N 1
ATOM 3678 C CA . ASN A 1 480 ? -33.031 24.469 28.922 1 22.14 480 ASN A CA 1
ATOM 3679 C C . ASN A 1 480 ? -32.875 25.766 28.125 1 22.14 480 ASN A C 1
ATOM 3681 O O . ASN A 1 480 ? -32.188 25.797 27.125 1 22.14 480 ASN A O 1
ATOM 3685 N N . MET B 1 1 ? 26.094 47.656 41.781 1 35.03 1 MET B N 1
ATOM 3686 C CA . MET B 1 1 ? 25.141 46.688 41.281 1 35.03 1 MET B CA 1
ATOM 3687 C C . MET B 1 1 ? 25.391 45.312 41.969 1 35.03 1 MET B C 1
ATOM 3689 O O . MET B 1 1 ? 26.484 44.781 41.875 1 35.03 1 MET B O 1
ATOM 3693 N N . LYS B 1 2 ? 24.688 45.031 43.031 1 51.88 2 LYS B N 1
ATOM 3694 C CA . LYS B 1 2 ? 25.047 44.031 44.031 1 51.88 2 LYS B CA 1
ATOM 3695 C C . LYS B 1 2 ? 25.141 42.656 43.406 1 51.88 2 LYS B C 1
ATOM 3697 O O . LYS B 1 2 ? 24.281 42.281 42.594 1 51.88 2 LYS B O 1
ATOM 3702 N N . PRO B 1 3 ? 26.234 41.969 43.438 1 57.97 3 PRO B N 1
ATOM 3703 C CA . PRO B 1 3 ? 26.562 40.688 42.844 1 57.97 3 PRO B CA 1
ATOM 3704 C C . PRO B 1 3 ? 25.484 39.625 43.062 1 57.97 3 PRO B C 1
ATOM 3706 O O . PRO B 1 3 ? 25.344 38.719 42.25 1 57.97 3 PRO B O 1
ATOM 3709 N N . GLY B 1 4 ? 24.688 39.781 44.031 1 53.75 4 GLY B N 1
ATOM 3710 C CA . GLY B 1 4 ? 23.719 38.75 44.375 1 53.75 4 GLY B CA 1
ATOM 3711 C C . GLY B 1 4 ? 22.562 38.688 43.406 1 53.75 4 GLY B C 1
ATOM 3712 O O . GLY B 1 4 ? 22.047 37.594 43.125 1 53.75 4 GLY B O 1
ATOM 3713 N N . LYS B 1 5 ? 22.062 39.875 42.938 1 57.38 5 LYS B N 1
ATOM 3714 C CA . LYS B 1 5 ? 20.891 39.906 42.062 1 57.38 5 LYS B CA 1
ATOM 3715 C C . LYS B 1 5 ? 21.219 39.312 40.688 1 57.38 5 LYS B C 1
ATOM 3717 O O . LYS B 1 5 ? 20.359 38.688 40.062 1 57.38 5 LYS B O 1
ATOM 3722 N N . THR B 1 6 ? 22.5 39.375 40.344 1 55.53 6 THR B N 1
ATOM 3723 C CA . THR B 1 6 ? 22.875 38.812 39.062 1 55.53 6 THR B CA 1
ATOM 3724 C C . THR B 1 6 ? 22.891 37.281 39.125 1 55.53 6 THR B C 1
ATOM 3726 O O . THR B 1 6 ? 22.484 36.625 38.188 1 55.53 6 THR B O 1
ATOM 3729 N N . VAL B 1 7 ? 23.328 36.812 40.281 1 58.22 7 VAL B N 1
ATOM 3730 C CA . VAL B 1 7 ? 23.406 35.375 40.406 1 58.22 7 VAL B CA 1
ATOM 3731 C C . VAL B 1 7 ? 22 34.75 40.438 1 58.22 7 VAL B C 1
ATOM 3733 O O . VAL B 1 7 ? 21.766 33.719 39.844 1 58.22 7 VAL B O 1
ATOM 3736 N N . THR B 1 8 ? 21.078 35.469 41.094 1 55.97 8 THR B N 1
ATOM 3737 C CA . THR B 1 8 ? 19.719 34.938 41.188 1 55.97 8 THR B CA 1
ATOM 3738 C C . THR B 1 8 ? 19.062 34.938 39.812 1 55.97 8 THR B C 1
ATOM 3740 O O . THR B 1 8 ? 18.328 34 39.469 1 55.97 8 THR B O 1
ATOM 3743 N N . THR B 1 9 ? 19.391 35.969 39.031 1 54.72 9 THR B N 1
ATOM 3744 C CA . THR B 1 9 ? 18.828 36 37.688 1 54.72 9 THR B CA 1
ATOM 3745 C C . THR B 1 9 ? 19.406 34.875 36.844 1 54.72 9 THR B C 1
ATOM 3747 O O . THR B 1 9 ? 18.688 34.25 36.094 1 54.72 9 THR B O 1
ATOM 3750 N N . VAL B 1 10 ? 20.703 34.719 37 1 53.97 10 VAL B N 1
ATOM 3751 C CA . VAL B 1 10 ? 21.344 33.656 36.219 1 53.97 10 VAL B CA 1
ATOM 3752 C C . VAL B 1 10 ? 20.859 32.281 36.719 1 53.97 10 VAL B C 1
ATOM 3754 O O . VAL B 1 10 ? 20.609 31.391 35.938 1 53.97 10 VAL B O 1
ATOM 3757 N N . LEU B 1 11 ? 20.75 32.156 38 1 53.41 11 LEU B N 1
ATOM 3758 C CA . LEU B 1 11 ? 20.281 30.875 38.562 1 53.41 11 LEU B CA 1
ATOM 3759 C C . LEU B 1 11 ? 18.844 30.609 38.156 1 53.41 11 LEU B C 1
ATOM 3761 O O . LEU B 1 11 ? 18.469 29.469 37.844 1 53.41 11 LEU B O 1
ATOM 3765 N N . ALA B 1 12 ? 18 31.609 38.125 1 51.53 12 ALA B N 1
ATOM 3766 C CA . ALA B 1 12 ? 16.625 31.422 37.688 1 51.53 12 ALA B CA 1
ATOM 3767 C C . ALA B 1 12 ? 16.578 31 36.219 1 51.53 12 ALA B C 1
ATOM 3769 O O . ALA B 1 12 ? 15.719 30.203 35.812 1 51.53 12 ALA B O 1
ATOM 3770 N N . LEU B 1 13 ? 17.516 31.547 35.5 1 50.28 13 LEU B N 1
ATOM 3771 C CA . LEU B 1 13 ? 17.562 31.172 34.094 1 50.28 13 LEU B CA 1
ATOM 3772 C C . LEU B 1 13 ? 18.016 29.719 33.938 1 50.28 13 LEU B C 1
ATOM 3774 O O . LEU B 1 13 ? 17.578 29.031 33.031 1 50.28 13 LEU B O 1
ATOM 3778 N N . THR B 1 14 ? 18.969 29.375 34.781 1 51.31 14 THR B N 1
ATOM 3779 C CA . THR B 1 14 ? 19.438 28 34.656 1 51.31 14 THR B CA 1
ATOM 3780 C C . THR B 1 14 ? 18.344 27.016 35.062 1 51.31 14 THR B C 1
ATOM 3782 O O . THR B 1 14 ? 18.359 25.844 34.656 1 51.31 14 THR B O 1
ATOM 3785 N N . LEU B 1 15 ? 17.547 27.328 36 1 48.28 15 LEU B N 1
ATOM 3786 C CA . LEU B 1 15 ? 16.484 26.422 36.375 1 48.28 15 LEU B CA 1
ATOM 3787 C C . LEU B 1 15 ? 15.5 26.219 35.219 1 48.28 15 LEU B C 1
ATOM 3789 O O . LEU B 1 15 ? 14.656 25.312 35.281 1 48.28 15 LEU B O 1
ATOM 3793 N N . LEU B 1 16 ? 15.492 27.078 34.281 1 48.56 16 LEU B N 1
ATOM 3794 C CA . LEU B 1 16 ? 14.523 26.969 33.188 1 48.56 16 LEU B CA 1
ATOM 3795 C C . LEU B 1 16 ? 14.914 25.844 32.219 1 48.56 16 LEU B C 1
ATOM 3797 O O . LEU B 1 16 ? 14.18 25.531 31.297 1 48.56 16 LEU B O 1
ATOM 3801 N N . ASN B 1 17 ? 16.172 25.516 32.156 1 49.38 17 ASN B N 1
ATOM 3802 C CA . ASN B 1 17 ? 16.609 24.516 31.203 1 49.38 17 ASN B CA 1
ATOM 3803 C C . ASN B 1 17 ? 15.867 23.188 31.391 1 49.38 17 ASN B C 1
ATOM 3805 O O . ASN B 1 17 ? 15.969 22.281 30.547 1 49.38 17 ASN B O 1
ATOM 3809 N N . GLY B 1 18 ? 15.242 22.953 32.438 1 54.28 18 GLY B N 1
ATOM 3810 C CA . GLY B 1 18 ? 14.875 21.578 32.75 1 54.28 18 GLY B CA 1
ATOM 3811 C C . GLY B 1 18 ? 13.438 21.25 32.438 1 54.28 18 GLY B C 1
ATOM 3812 O O . GLY B 1 18 ? 13.008 20.094 32.594 1 54.28 18 GLY B O 1
ATOM 3813 N N . CYS B 1 19 ? 12.516 22.141 32.031 1 66.94 19 CYS B N 1
ATOM 3814 C CA . CYS B 1 19 ? 11.133 21.672 32.125 1 66.94 19 CYS B CA 1
ATOM 3815 C C . CYS B 1 19 ? 10.594 21.312 30.734 1 66.94 19 CYS B C 1
ATOM 3817 O O . CYS B 1 19 ? 9.898 22.109 30.109 1 66.94 19 CYS B O 1
ATOM 3819 N N . MET B 1 20 ? 11.289 20.547 29.984 1 78.62 20 MET B N 1
ATOM 3820 C CA . MET B 1 20 ? 10.703 20.062 28.75 1 78.62 20 MET B CA 1
ATOM 3821 C C . MET B 1 20 ? 9.422 19.281 29.016 1 78.62 20 MET B C 1
ATOM 3823 O O . MET B 1 20 ? 9.469 18.203 29.625 1 78.62 20 MET B O 1
ATOM 3827 N N . VAL B 1 21 ? 8.336 19.703 28.562 1 81 21 VAL B N 1
ATOM 3828 C CA . VAL B 1 21 ? 7.035 19.094 28.828 1 81 21 VAL B CA 1
ATOM 3829 C C . VAL B 1 21 ? 6.707 18.062 27.75 1 81 21 VAL B C 1
ATOM 3831 O O . VAL B 1 21 ? 7.379 18.016 26.719 1 81 21 VAL B O 1
ATOM 3834 N N . GLY B 1 22 ? 5.711 17.266 27.969 1 82.88 22 GLY B N 1
ATOM 3835 C CA . GLY B 1 22 ? 5.289 16.234 27.031 1 82.88 22 GLY B CA 1
ATOM 3836 C C . GLY B 1 22 ? 5.977 14.906 27.25 1 82.88 22 GLY B C 1
ATOM 3837 O O . GLY B 1 22 ? 6.801 14.773 28.156 1 82.88 22 GLY B O 1
ATOM 3838 N N . PRO B 1 23 ? 5.609 13.945 26.422 1 83.12 23 PRO B N 1
ATOM 3839 C CA . PRO B 1 23 ? 6.152 12.602 26.625 1 83.12 23 PRO B CA 1
ATOM 3840 C C . PRO B 1 23 ? 7.578 12.453 26.094 1 83.12 23 PRO B C 1
ATOM 3842 O O . PRO B 1 23 ? 7.945 13.117 25.125 1 83.12 23 PRO B O 1
ATOM 3845 N N . HIS B 1 24 ? 8.391 11.695 26.781 1 84.12 24 HIS B N 1
ATOM 3846 C CA . HIS B 1 24 ? 9.688 11.266 26.281 1 84.12 24 HIS B CA 1
ATOM 3847 C C . HIS B 1 24 ? 9.57 9.961 25.5 1 84.12 24 HIS B C 1
ATOM 3849 O O . HIS B 1 24 ? 8.953 9.008 25.969 1 84.12 24 HIS B O 1
ATOM 3855 N N . TYR B 1 25 ? 10.117 10.055 24.391 1 88.94 25 TYR B N 1
ATOM 3856 C CA . TYR B 1 25 ? 10.008 8.867 23.547 1 88.94 25 TYR B CA 1
ATOM 3857 C C . TYR B 1 25 ? 10.867 7.73 24.109 1 88.94 25 TYR B C 1
ATOM 3859 O O . TYR B 1 25 ? 12.031 7.938 24.438 1 88.94 25 TYR B O 1
ATOM 3867 N N . GLU B 1 26 ? 10.234 6.562 24.203 1 86.56 26 GLU B N 1
ATOM 3868 C CA . GLU B 1 26 ? 10.898 5.289 24.469 1 86.56 26 GLU B CA 1
ATOM 3869 C C . GLU B 1 26 ? 10.477 4.223 23.453 1 86.56 26 GLU B C 1
ATOM 3871 O O . GLU B 1 26 ? 9.281 4.027 23.219 1 86.56 26 GLU B O 1
ATOM 3876 N N . LYS B 1 27 ? 11.531 3.715 22.891 1 89.69 27 LYS B N 1
ATOM 3877 C CA . LYS B 1 27 ? 11.211 2.654 21.953 1 89.69 27 LYS B CA 1
ATOM 3878 C C . LYS B 1 27 ? 10.367 1.567 22.594 1 89.69 27 LYS B C 1
ATOM 3880 O O . LYS B 1 27 ? 10.695 1.077 23.672 1 89.69 27 LYS B O 1
ATOM 3885 N N . PRO B 1 28 ? 9.242 1.207 22.031 1 87.31 28 PRO B N 1
ATOM 3886 C CA . PRO B 1 28 ? 8.391 0.173 22.609 1 87.31 28 PRO B CA 1
ATOM 3887 C C . PRO B 1 28 ? 9.102 -1.166 22.781 1 87.31 28 PRO B C 1
ATOM 3889 O O . PRO B 1 28 ? 9.891 -1.554 21.906 1 87.31 28 PRO B O 1
ATOM 3892 N N . THR B 1 29 ? 8.836 -1.794 23.906 1 84.12 29 THR B N 1
ATOM 3893 C CA . THR B 1 29 ? 9.383 -3.125 24.141 1 84.12 29 THR B CA 1
ATOM 3894 C C . THR B 1 29 ? 8.555 -4.184 23.406 1 84.12 29 THR B C 1
ATOM 3896 O O . THR B 1 29 ? 7.344 -4.266 23.594 1 84.12 29 THR B O 1
ATOM 3899 N N . THR B 1 30 ? 9.18 -4.816 22.562 1 83.38 30 THR B N 1
ATOM 3900 C CA . THR B 1 30 ? 8.508 -5.891 21.828 1 83.38 30 THR B CA 1
ATOM 3901 C C . THR B 1 30 ? 9.094 -7.246 22.219 1 83.38 30 THR B C 1
ATOM 3903 O O . THR B 1 30 ? 10.305 -7.375 22.422 1 83.38 30 THR B O 1
ATOM 3906 N N . PRO B 1 31 ? 8.219 -8.227 22.391 1 82.69 31 PRO B N 1
ATOM 3907 C CA . PRO B 1 31 ? 8.734 -9.57 22.672 1 82.69 31 PRO B CA 1
ATOM 3908 C C . PRO B 1 31 ? 9.656 -10.094 21.562 1 82.69 31 PRO B C 1
ATOM 3910 O O . PRO B 1 31 ? 9.586 -9.633 20.422 1 82.69 31 PRO B O 1
ATOM 3913 N N . PRO B 1 32 ? 10.523 -11 22.031 1 85.75 32 PRO B N 1
ATOM 3914 C CA . PRO B 1 32 ? 11.414 -11.57 21.031 1 85.75 32 PRO B CA 1
ATOM 3915 C C . PRO B 1 32 ? 10.656 -12.25 19.891 1 85.75 32 PRO B C 1
ATOM 3917 O O . PRO B 1 32 ? 9.625 -12.883 20.125 1 85.75 32 PRO B O 1
ATOM 3920 N N . ILE B 1 33 ? 11.133 -12.023 18.797 1 86.44 33 ILE B N 1
ATOM 3921 C CA . ILE B 1 33 ? 10.531 -12.594 17.594 1 86.44 33 ILE B CA 1
ATOM 3922 C C . ILE B 1 33 ? 11.141 -13.969 17.312 1 86.44 33 ILE B C 1
ATOM 3924 O O . ILE B 1 33 ? 12.359 -14.094 17.172 1 86.44 33 ILE B O 1
ATOM 3928 N N . SER B 1 34 ? 10.281 -14.961 17.297 1 82.62 34 SER B N 1
ATOM 3929 C CA . SER B 1 34 ? 10.734 -16.312 17 1 82.62 34 SER B CA 1
ATOM 3930 C C . SER B 1 34 ? 10.039 -16.859 15.758 1 82.62 34 SER B C 1
ATOM 3932 O O . SER B 1 34 ? 8.859 -16.578 15.516 1 82.62 34 SER B O 1
ATOM 3934 N N . LEU B 1 35 ? 10.836 -17.547 15 1 84.5 35 LEU B N 1
ATOM 3935 C CA . LEU B 1 35 ? 10.273 -18.203 13.828 1 84.5 35 LEU B CA 1
ATOM 3936 C C . LEU B 1 35 ? 9.57 -19.5 14.219 1 84.5 35 LEU B C 1
ATOM 3938 O O . LEU B 1 35 ? 10.008 -20.203 15.133 1 84.5 35 LEU B O 1
ATOM 3942 N N . VAL B 1 36 ? 8.516 -19.828 13.562 1 81.06 36 VAL B N 1
ATOM 3943 C CA . VAL B 1 36 ? 7.684 -20.969 13.938 1 81.06 36 VAL B CA 1
ATOM 3944 C C . VAL B 1 36 ? 7.945 -22.125 12.977 1 81.06 36 VAL B C 1
ATOM 3946 O O . VAL B 1 36 ? 7.664 -23.281 13.305 1 81.06 36 VAL B O 1
ATOM 3949 N N . THR B 1 37 ? 8.477 -21.781 11.867 1 78.56 37 THR B N 1
ATOM 3950 C CA . THR B 1 37 ? 8.641 -22.828 10.852 1 78.56 37 THR B CA 1
ATOM 3951 C C . THR B 1 37 ? 9.703 -23.828 11.289 1 78.56 37 THR B C 1
ATOM 3953 O O . THR B 1 37 ? 10.781 -23.453 11.742 1 78.56 37 THR B O 1
ATOM 3956 N N . ALA B 1 38 ? 9.328 -25.078 11.141 1 70.81 38 ALA B N 1
ATOM 3957 C CA . ALA B 1 38 ? 10.242 -26.156 11.477 1 70.81 38 ALA B CA 1
ATOM 3958 C C . ALA B 1 38 ? 11.445 -26.188 10.531 1 70.81 38 ALA B C 1
ATOM 3960 O O . ALA B 1 38 ? 12.5 -26.734 10.867 1 70.81 38 ALA B O 1
ATOM 3961 N N . GLN B 1 39 ? 11.289 -25.531 9.523 1 69.12 39 GLN B N 1
ATOM 3962 C CA . GLN B 1 39 ? 12.297 -25.562 8.469 1 69.12 39 GLN B CA 1
ATOM 3963 C C . GLN B 1 39 ? 13.516 -24.719 8.844 1 69.12 39 GLN B C 1
ATOM 3965 O O . GLN B 1 39 ? 14.57 -24.812 8.219 1 69.12 39 GLN B O 1
ATOM 3970 N N . LYS B 1 40 ? 13.414 -24.031 9.922 1 70.75 40 LYS B N 1
ATOM 3971 C CA . LYS B 1 40 ? 14.531 -23.203 10.367 1 70.75 40 LYS B CA 1
ATOM 3972 C C . LYS B 1 40 ? 15.758 -24.047 10.688 1 70.75 40 LYS B C 1
ATOM 3974 O O . LYS B 1 40 ? 16.891 -23.594 10.523 1 70.75 40 LYS B O 1
ATOM 3979 N N . ALA B 1 41 ? 15.438 -25.25 11.008 1 67.38 41 ALA B N 1
ATOM 3980 C CA . ALA B 1 41 ? 16.516 -26.156 11.375 1 67.38 41 ALA B CA 1
ATOM 3981 C C . ALA B 1 41 ? 17.391 -26.5 10.164 1 67.38 41 ALA B C 1
ATOM 3983 O O . ALA B 1 41 ? 18.531 -26.938 10.312 1 67.38 41 ALA B O 1
ATOM 3984 N N . LEU B 1 42 ? 16.844 -26.203 8.984 1 67.25 42 LEU B N 1
ATOM 3985 C CA . LEU B 1 42 ? 17.547 -26.531 7.754 1 67.25 42 LEU B CA 1
ATOM 3986 C C . LEU B 1 42 ? 18.594 -25.484 7.434 1 67.25 42 LEU B C 1
ATOM 3988 O O . LEU B 1 42 ? 19.438 -25.672 6.555 1 67.25 42 LEU B O 1
ATOM 3992 N N . PHE B 1 43 ? 18.578 -24.453 8.289 1 70.81 43 PHE B N 1
ATOM 3993 C CA . PHE B 1 43 ? 19.438 -23.312 7.961 1 70.81 43 PHE B CA 1
ATOM 3994 C C . PHE B 1 43 ? 20.5 -23.109 9.039 1 70.81 43 PHE B C 1
ATOM 3996 O O . PHE B 1 43 ? 20.281 -23.453 10.203 1 70.81 43 PHE B O 1
ATOM 4003 N N . ALA B 1 44 ? 21.672 -22.594 8.609 1 65.88 44 ALA B N 1
ATOM 4004 C CA . ALA B 1 44 ? 22.781 -22.359 9.531 1 65.88 44 ALA B CA 1
ATOM 4005 C C . ALA B 1 44 ? 22.5 -21.156 10.438 1 65.88 44 ALA B C 1
ATOM 4007 O O . ALA B 1 44 ? 21.922 -20.156 9.992 1 65.88 44 ALA B O 1
ATOM 4008 N N . GLN B 1 45 ? 22.734 -21.406 11.703 1 64.06 45 GLN B N 1
ATOM 4009 C CA . GLN B 1 45 ? 22.484 -20.359 12.695 1 64.06 45 GLN B CA 1
ATOM 4010 C C . GLN B 1 45 ? 23.5 -19.234 12.594 1 64.06 45 GLN B C 1
ATOM 4012 O O . GLN B 1 45 ? 23.172 -18.078 12.812 1 64.06 45 GLN B O 1
ATOM 4017 N N . GLN B 1 46 ? 24.828 -19.656 12.336 1 61.12 46 GLN B N 1
ATOM 4018 C CA . GLN B 1 46 ? 25.844 -18.625 12.414 1 61.12 46 GLN B CA 1
ATOM 4019 C C . GLN B 1 46 ? 26.078 -17.953 11.062 1 61.12 46 GLN B C 1
ATOM 4021 O O . GLN B 1 46 ? 26.141 -18.641 10.039 1 61.12 46 GLN B O 1
ATOM 4026 N N . ALA B 1 47 ? 25.609 -16.688 10.844 1 57.69 47 ALA B N 1
ATOM 4027 C CA . ALA B 1 47 ? 25.875 -15.938 9.617 1 57.69 47 ALA B CA 1
ATOM 4028 C C . ALA B 1 47 ? 27.172 -15.141 9.727 1 57.69 47 ALA B C 1
ATOM 4030 O O . ALA B 1 47 ? 27.469 -14.586 10.789 1 57.69 47 ALA B O 1
ATOM 4031 N N . PRO B 1 48 ? 28.062 -15.203 8.734 1 53.59 48 PRO B N 1
ATOM 4032 C CA . PRO B 1 48 ? 29.203 -14.273 8.789 1 53.59 48 PRO B CA 1
ATOM 4033 C C . PRO B 1 48 ? 28.766 -12.812 8.852 1 53.59 48 PRO B C 1
ATOM 4035 O O . PRO B 1 48 ? 27.797 -12.422 8.18 1 53.59 48 PRO B O 1
ATOM 4038 N N . ALA B 1 49 ? 29.078 -12.055 9.906 1 52.09 49 ALA B N 1
ATOM 4039 C CA . ALA B 1 49 ? 28.75 -10.695 10.336 1 52.09 49 ALA B CA 1
ATOM 4040 C C . ALA B 1 49 ? 28.656 -9.75 9.148 1 52.09 49 ALA B C 1
ATOM 4042 O O . ALA B 1 49 ? 27.797 -8.859 9.117 1 52.09 49 ALA B O 1
ATOM 4043 N N . GLN B 1 50 ? 29.734 -9.711 8.234 1 55.16 50 GLN B N 1
ATOM 4044 C CA . GLN B 1 50 ? 29.984 -8.516 7.441 1 55.16 50 GLN B CA 1
ATOM 4045 C C . GLN B 1 50 ? 29.734 -8.773 5.961 1 55.16 50 GLN B C 1
ATOM 4047 O O . GLN B 1 50 ? 29.875 -7.875 5.133 1 55.16 50 GLN B O 1
ATOM 4052 N N . ALA B 1 51 ? 29.078 -9.906 5.555 1 62.03 51 ALA B N 1
ATOM 4053 C CA . ALA B 1 51 ? 29.109 -10.125 4.113 1 62.03 51 ALA B CA 1
ATOM 4054 C C . ALA B 1 51 ? 27.797 -9.703 3.465 1 62.03 51 ALA B C 1
ATOM 4056 O O . ALA B 1 51 ? 26.75 -9.734 4.105 1 62.03 51 ALA B O 1
ATOM 4057 N N . GLN B 1 52 ? 28.047 -8.938 2.268 1 77.75 52 GLN B N 1
ATOM 4058 C CA . GLN B 1 52 ? 26.906 -8.695 1.396 1 77.75 52 GLN B CA 1
ATOM 4059 C C . GLN B 1 52 ? 26.203 -10 1.035 1 77.75 52 GLN B C 1
ATOM 4061 O O . GLN B 1 52 ? 26.844 -11.008 0.773 1 77.75 52 GLN B O 1
ATOM 4066 N N . TRP B 1 53 ? 24.953 -10.148 1.31 1 80.19 53 TRP B N 1
ATOM 4067 C CA . TRP B 1 53 ? 24.203 -11.391 1.173 1 80.19 53 TRP B CA 1
ATOM 4068 C C . TRP B 1 53 ? 24.375 -11.984 -0.219 1 80.19 53 TRP B C 1
ATOM 4070 O O . TRP B 1 53 ? 24.328 -13.203 -0.387 1 80.19 53 TRP B O 1
ATOM 4080 N N . TRP B 1 54 ? 24.578 -11.102 -1.265 1 85 54 TRP B N 1
ATOM 4081 C CA . TRP B 1 54 ? 24.641 -11.633 -2.623 1 85 54 TRP B CA 1
ATOM 4082 C C . TRP B 1 54 ? 25.969 -12.352 -2.863 1 85 54 TRP B C 1
ATOM 4084 O O . TRP B 1 54 ? 26.125 -13.086 -3.842 1 85 54 TRP B O 1
ATOM 4094 N N . SER B 1 55 ? 26.922 -12.211 -1.99 1 79.56 55 SER B N 1
ATOM 4095 C CA . SER B 1 55 ? 28.188 -12.938 -2.098 1 79.56 55 SER B CA 1
ATOM 4096 C C . SER B 1 55 ? 27.984 -14.438 -1.901 1 79.56 55 SER B C 1
ATOM 4098 O O . SER B 1 55 ? 28.828 -15.242 -2.311 1 79.56 55 SER B O 1
ATOM 4100 N N . PHE B 1 56 ? 26.859 -14.797 -1.36 1 76.06 56 PHE B N 1
ATOM 4101 C CA . PHE B 1 56 ? 26.547 -16.203 -1.109 1 76.06 56 PHE B CA 1
ATOM 4102 C C . PHE B 1 56 ? 26.344 -16.953 -2.418 1 76.06 56 PHE B C 1
ATOM 4104 O O . PHE B 1 56 ? 26.469 -18.172 -2.461 1 76.06 56 PHE B O 1
ATOM 4111 N N . PHE B 1 57 ? 26.078 -16.234 -3.482 1 82.06 57 PHE B N 1
ATOM 4112 C CA . PHE B 1 57 ? 25.828 -16.859 -4.77 1 82.06 57 PHE B CA 1
ATOM 4113 C C . PHE B 1 57 ? 27.125 -17.109 -5.52 1 82.06 57 PHE B C 1
ATOM 4115 O O . PHE B 1 57 ? 27.156 -17.859 -6.5 1 82.06 57 PHE B O 1
ATOM 4122 N N . ASP B 1 58 ? 28.188 -16.547 -5.043 1 81.81 58 ASP B N 1
ATOM 4123 C CA . ASP B 1 58 ? 29.516 -16.719 -5.637 1 81.81 58 ASP B CA 1
ATOM 4124 C C . ASP B 1 58 ? 29.469 -16.469 -7.145 1 81.81 58 ASP B C 1
ATOM 4126 O O . ASP B 1 58 ? 29.906 -17.312 -7.926 1 81.81 58 ASP B O 1
ATOM 4130 N N . ASP B 1 59 ? 28.891 -15.43 -7.543 1 86.88 59 ASP B N 1
ATOM 4131 C CA . ASP B 1 59 ? 28.719 -15.039 -8.938 1 86.88 59 ASP B CA 1
ATOM 4132 C C . ASP B 1 59 ? 29.266 -13.633 -9.188 1 86.88 59 ASP B C 1
ATOM 4134 O O . ASP B 1 59 ? 28.625 -12.648 -8.82 1 86.88 59 ASP B O 1
ATOM 4138 N N . ALA B 1 60 ? 30.391 -13.555 -9.914 1 89.56 60 ALA B N 1
ATOM 4139 C CA . ALA B 1 60 ? 31.094 -12.281 -10.117 1 89.56 60 ALA B CA 1
ATOM 4140 C C . ALA B 1 60 ? 30.25 -11.336 -10.984 1 89.56 60 ALA B C 1
ATOM 4142 O O . ALA B 1 60 ? 30.281 -10.125 -10.781 1 89.56 60 ALA B O 1
ATOM 4143 N N . GLU B 1 61 ? 29.562 -11.914 -11.93 1 89.31 61 GLU B N 1
ATOM 4144 C CA . GLU B 1 61 ? 28.719 -11.078 -12.781 1 89.31 61 GLU B CA 1
ATOM 4145 C C . GLU B 1 61 ? 27.578 -10.445 -11.992 1 89.31 61 GLU B C 1
ATOM 4147 O O . GLU B 1 61 ? 27.266 -9.273 -12.18 1 89.31 61 GLU B O 1
ATOM 4152 N N . LEU B 1 62 ? 26.953 -11.242 -11.102 1 92.25 62 LEU B N 1
ATOM 4153 C CA . LEU B 1 62 ? 25.906 -10.703 -10.234 1 92.25 62 LEU B CA 1
ATOM 4154 C C . LEU B 1 62 ? 26.469 -9.586 -9.352 1 92.25 62 LEU B C 1
ATOM 4156 O O . LEU B 1 62 ? 25.844 -8.531 -9.219 1 92.25 62 LEU B O 1
ATOM 4160 N N . ASP B 1 63 ? 27.656 -9.797 -8.82 1 92.38 63 ASP B N 1
ATOM 4161 C CA . ASP B 1 63 ? 28.266 -8.797 -7.961 1 92.38 63 ASP B CA 1
ATOM 4162 C C . ASP B 1 63 ? 28.469 -7.473 -8.703 1 92.38 63 ASP B C 1
ATOM 4164 O O . ASP B 1 63 ? 28.141 -6.406 -8.172 1 92.38 63 ASP B O 1
ATOM 4168 N N . HIS B 1 64 ? 28.938 -7.629 -9.898 1 93.25 64 HIS B N 1
ATOM 4169 C CA . HIS B 1 64 ? 29.203 -6.445 -10.711 1 93.25 64 HIS B CA 1
ATOM 4170 C C . HIS B 1 64 ? 27.906 -5.695 -11.008 1 93.25 64 HIS B C 1
ATOM 4172 O O . HIS B 1 64 ? 27.859 -4.465 -10.898 1 93.25 64 HIS B O 1
ATOM 4178 N N . LEU B 1 65 ? 26.844 -6.402 -11.344 1 95 65 LEU B N 1
ATOM 4179 C CA . LEU B 1 65 ? 25.547 -5.789 -11.664 1 95 65 LEU B CA 1
ATOM 4180 C C . LEU B 1 65 ? 24.984 -5.066 -10.445 1 95 65 LEU B C 1
ATOM 4182 O O . LEU B 1 65 ? 24.469 -3.947 -10.562 1 95 65 LEU B O 1
ATOM 4186 N N . ILE B 1 66 ? 25.094 -5.695 -9.281 1 95.88 66 ILE B N 1
ATOM 4187 C CA . ILE B 1 66 ? 24.547 -5.102 -8.062 1 95.88 66 ILE B CA 1
ATOM 4188 C C . ILE B 1 66 ? 25.344 -3.855 -7.695 1 95.88 66 ILE B C 1
ATOM 4190 O O . ILE B 1 66 ? 24.766 -2.811 -7.379 1 95.88 66 ILE B O 1
ATOM 4194 N N . ASP B 1 67 ? 26.672 -3.922 -7.812 1 94.88 67 ASP B N 1
ATOM 4195 C CA . ASP B 1 67 ? 27.5 -2.764 -7.52 1 94.88 67 ASP B CA 1
ATOM 4196 C C . ASP B 1 67 ? 27.172 -1.596 -8.445 1 94.88 67 ASP B C 1
ATOM 4198 O O . ASP B 1 67 ? 27.078 -0.451 -7.996 1 94.88 67 ASP B O 1
ATOM 4202 N N . THR B 1 68 ? 27 -1.93 -9.711 1 95.75 68 THR B N 1
ATOM 4203 C CA . THR B 1 68 ? 26.672 -0.902 -10.688 1 95.75 68 THR B CA 1
ATOM 4204 C C . THR B 1 68 ? 25.328 -0.274 -10.383 1 95.75 68 THR B C 1
ATOM 4206 O O . THR B 1 68 ? 25.172 0.948 -10.438 1 95.75 68 THR B O 1
ATOM 4209 N N . ALA B 1 69 ? 24.328 -1.079 -10.047 1 97.12 69 ALA B N 1
ATOM 4210 C CA . ALA B 1 69 ? 23 -0.568 -9.719 1 97.12 69 ALA B CA 1
ATOM 4211 C C . ALA B 1 69 ? 23.031 0.308 -8.469 1 97.12 69 ALA B C 1
ATOM 4213 O O . ALA B 1 69 ? 22.422 1.372 -8.43 1 97.12 69 ALA B O 1
ATOM 4214 N N . LEU B 1 70 ? 23.766 -0.115 -7.426 1 95.94 70 LEU B N 1
ATOM 4215 C CA . LEU B 1 70 ? 23.875 0.644 -6.184 1 95.94 70 LEU B CA 1
ATOM 4216 C C . LEU B 1 70 ? 24.5 2.01 -6.426 1 95.94 70 LEU B C 1
ATOM 4218 O O . LEU B 1 70 ? 24.172 2.982 -5.746 1 95.94 70 LEU B O 1
ATOM 4222 N N . ALA B 1 71 ? 25.312 2.086 -7.449 1 94.38 71 ALA B N 1
ATOM 4223 C CA . ALA B 1 71 ? 26.031 3.32 -7.734 1 94.38 71 ALA B CA 1
ATOM 4224 C C . ALA B 1 71 ? 25.219 4.238 -8.641 1 94.38 71 ALA B C 1
ATOM 4226 O O . ALA B 1 71 ? 25.328 5.461 -8.57 1 94.38 71 ALA B O 1
ATOM 4227 N N . HIS B 1 72 ? 24.344 3.598 -9.547 1 94.81 72 HIS B N 1
ATOM 4228 C CA . HIS B 1 72 ? 23.844 4.418 -10.648 1 94.81 72 HIS B CA 1
ATOM 4229 C C . HIS B 1 72 ? 22.312 4.41 -10.703 1 94.81 72 HIS B C 1
ATOM 4231 O O . HIS B 1 72 ? 21.719 5.129 -11.5 1 94.81 72 HIS B O 1
ATOM 4237 N N . ASN B 1 73 ? 21.594 3.662 -9.898 1 96.44 73 ASN B N 1
ATOM 4238 C CA . ASN B 1 73 ? 20.141 3.57 -9.969 1 96.44 73 ASN B CA 1
ATOM 4239 C C . ASN B 1 73 ? 19.469 4.891 -9.586 1 96.44 73 ASN B C 1
ATOM 4241 O O . ASN B 1 73 ? 19.844 5.512 -8.586 1 96.44 73 ASN B O 1
ATOM 4245 N N . HIS B 1 74 ? 18.422 5.227 -10.32 1 95.56 74 HIS B N 1
ATOM 4246 C CA . HIS B 1 74 ? 17.812 6.539 -10.156 1 95.56 74 HIS B CA 1
ATOM 4247 C C . HIS B 1 74 ? 16.875 6.57 -8.945 1 95.56 74 HIS B C 1
ATOM 4249 O O . HIS B 1 74 ? 16.672 7.629 -8.344 1 95.56 74 HIS B O 1
ATOM 4255 N N . ASP B 1 75 ? 16.297 5.465 -8.594 1 95.25 75 ASP B N 1
ATOM 4256 C CA . ASP B 1 75 ? 15.5 5.426 -7.375 1 95.25 75 ASP B CA 1
ATOM 4257 C C . ASP B 1 75 ? 16.359 5.68 -6.141 1 95.25 75 ASP B C 1
ATOM 4259 O O . ASP B 1 75 ? 15.93 6.363 -5.207 1 95.25 75 ASP B O 1
ATOM 4263 N N . ILE B 1 76 ? 17.531 5.094 -6.086 1 93.69 76 ILE B N 1
ATOM 4264 C CA . ILE B 1 76 ? 18.469 5.305 -4.984 1 93.69 76 ILE B CA 1
ATOM 4265 C C . ILE B 1 76 ? 18.891 6.773 -4.941 1 93.69 76 ILE B C 1
ATOM 4267 O O . ILE B 1 76 ? 18.953 7.375 -3.865 1 93.69 76 ILE B O 1
ATOM 4271 N N . ARG B 1 77 ? 19.109 7.387 -6.07 1 93 77 ARG B N 1
ATOM 4272 C CA . ARG B 1 77 ? 19.469 8.797 -6.129 1 93 77 ARG B CA 1
ATOM 4273 C C . ARG B 1 77 ? 18.344 9.68 -5.582 1 93 77 ARG B C 1
ATOM 4275 O O . ARG B 1 77 ? 18.609 10.664 -4.891 1 93 77 ARG B O 1
ATOM 4282 N N . GLN B 1 78 ? 17.156 9.297 -5.922 1 94.75 78 GLN B N 1
ATOM 4283 C CA . GLN B 1 78 ? 16 10.031 -5.395 1 94.75 78 GLN B CA 1
ATOM 4284 C C . GLN B 1 78 ? 15.93 9.906 -3.875 1 94.75 78 GLN B C 1
ATOM 4286 O O . GLN B 1 78 ? 15.68 10.891 -3.18 1 94.75 78 GLN B O 1
ATOM 4291 N N . ALA B 1 79 ? 16.172 8.734 -3.336 1 93.12 79 ALA B N 1
ATOM 4292 C CA . ALA B 1 79 ? 16.156 8.516 -1.892 1 93.12 79 ALA B CA 1
ATOM 4293 C C . ALA B 1 79 ? 17.281 9.281 -1.209 1 93.12 79 ALA B C 1
ATOM 4295 O O . ALA B 1 79 ? 17.109 9.805 -0.107 1 93.12 79 ALA B O 1
ATOM 4296 N N . GLN B 1 80 ? 18.406 9.344 -1.847 1 92.94 80 GLN B N 1
ATOM 4297 C CA . GLN B 1 80 ? 19.516 10.125 -1.328 1 92.94 80 GLN B CA 1
ATOM 4298 C C . GLN B 1 80 ? 19.172 11.609 -1.246 1 92.94 80 GLN B C 1
ATOM 4300 O O . GLN B 1 80 ? 19.469 12.266 -0.252 1 92.94 80 GLN B O 1
ATOM 4305 N N . ALA B 1 81 ? 18.516 12.156 -2.297 1 94.31 81 ALA B N 1
ATOM 4306 C CA . ALA B 1 81 ? 18.094 13.555 -2.307 1 94.31 81 ALA B CA 1
ATOM 4307 C C . ALA B 1 81 ? 17.094 13.828 -1.186 1 94.31 81 ALA B C 1
ATOM 4309 O O . ALA B 1 81 ? 17.172 14.859 -0.518 1 94.31 81 ALA B O 1
ATOM 4310 N N . ASN B 1 82 ? 16.25 12.883 -1.006 1 92.5 82 ASN B N 1
ATOM 4311 C CA . ASN B 1 82 ? 15.266 13.023 0.068 1 92.5 82 ASN B CA 1
ATOM 4312 C C . ASN B 1 82 ? 15.938 13.055 1.438 1 92.5 82 ASN B C 1
ATOM 4314 O O . ASN B 1 82 ? 15.523 13.805 2.322 1 92.5 82 ASN B O 1
ATOM 4318 N N . LEU B 1 83 ? 16.922 12.203 1.705 1 92.62 83 LEU B N 1
ATOM 4319 C CA . LEU B 1 83 ? 17.688 12.211 2.945 1 92.62 83 LEU B CA 1
ATOM 4320 C C . LEU B 1 83 ? 18.359 13.562 3.16 1 92.62 83 LEU B C 1
ATOM 4322 O O . LEU B 1 83 ? 18.266 14.148 4.246 1 92.62 83 LEU B O 1
ATOM 4326 N N . LEU B 1 84 ? 18.938 14.133 2.078 1 92.44 84 LEU B N 1
ATOM 4327 C CA . LEU B 1 84 ? 19.594 15.43 2.176 1 92.44 84 LEU B CA 1
ATOM 4328 C C . LEU B 1 84 ? 18.594 16.531 2.498 1 92.44 84 LEU B C 1
ATOM 4330 O O . LEU B 1 84 ? 18.875 17.406 3.322 1 92.44 84 LEU B O 1
ATOM 4334 N N . ALA B 1 85 ? 17.453 16.422 1.87 1 92.69 85 ALA B N 1
ATOM 4335 C CA . ALA B 1 85 ? 16.406 17.406 2.15 1 92.69 85 ALA B CA 1
ATOM 4336 C C . ALA B 1 85 ? 15.969 17.328 3.609 1 92.69 85 ALA B C 1
ATOM 4338 O O . ALA B 1 85 ? 15.797 18.359 4.266 1 92.69 85 ALA B O 1
ATOM 4339 N N . SER B 1 86 ? 15.82 16.125 4.113 1 90.44 86 SER B N 1
ATOM 4340 C CA . SER B 1 86 ? 15.383 15.945 5.496 1 90.44 86 SER B CA 1
ATOM 4341 C C . SER B 1 86 ? 16.438 16.422 6.477 1 90.44 86 SER B C 1
ATOM 4343 O O . SER B 1 86 ? 16.109 16.969 7.535 1 90.44 86 SER B O 1
ATOM 4345 N N . ARG B 1 87 ? 17.703 16.25 6.18 1 89.94 87 ARG B N 1
ATOM 4346 C CA . ARG B 1 87 ? 18.797 16.75 7.004 1 89.94 87 ARG B CA 1
ATOM 4347 C C . ARG B 1 87 ? 18.828 18.266 7.016 1 89.94 87 ARG B C 1
ATOM 4349 O O . ARG B 1 87 ? 19.094 18.891 8.055 1 89.94 87 ARG B O 1
ATOM 4356 N N . ALA B 1 88 ? 18.484 18.859 5.824 1 92.38 88 ALA B N 1
ATOM 4357 C CA . ALA B 1 88 ? 18.422 20.312 5.754 1 92.38 88 ALA B CA 1
ATOM 4358 C C . ALA B 1 88 ? 17.281 20.844 6.617 1 92.38 88 ALA B C 1
ATOM 4360 O O . ALA B 1 88 ? 17.422 21.891 7.273 1 92.38 88 ALA B O 1
ATOM 4361 N N . VAL B 1 89 ? 16.172 20.141 6.723 1 89.69 89 VAL B N 1
ATOM 4362 C CA . VAL B 1 89 ? 15.047 20.531 7.57 1 89.69 89 VAL B CA 1
ATOM 4363 C C . VAL B 1 89 ? 15.445 20.422 9.039 1 89.69 89 VAL B C 1
ATOM 4365 O O . VAL B 1 89 ? 15.109 21.297 9.852 1 89.69 89 VAL B O 1
ATOM 4368 N N . PHE B 1 90 ? 16.234 19.469 9.422 1 89.06 90 PHE B N 1
ATOM 4369 C CA . PHE B 1 90 ? 16.766 19.328 10.781 1 89.06 90 PHE B CA 1
ATOM 4370 C C . PHE B 1 90 ? 17.656 20.5 11.141 1 89.06 90 PHE B C 1
ATOM 4372 O O . PHE B 1 90 ? 17.531 21.078 12.227 1 89.06 90 PHE B O 1
ATOM 4379 N N . ASP B 1 91 ? 18.484 20.859 10.172 1 87.38 91 ASP B N 1
ATOM 4380 C CA . ASP B 1 91 ? 19.375 22 10.391 1 87.38 91 ASP B CA 1
ATOM 4381 C C . ASP B 1 91 ? 18.578 23.281 10.57 1 87.38 91 ASP B C 1
ATOM 4383 O O . ASP B 1 91 ? 18.891 24.094 11.453 1 87.38 91 ASP B O 1
ATOM 4387 N N . ASP B 1 92 ? 17.562 23.391 9.82 1 85.94 92 ASP B N 1
ATOM 4388 C CA . ASP B 1 92 ? 16.688 24.578 9.906 1 85.94 92 ASP B CA 1
ATOM 4389 C C . ASP B 1 92 ? 16.016 24.656 11.281 1 85.94 92 ASP B C 1
ATOM 4391 O O . ASP B 1 92 ? 16.047 25.703 11.93 1 85.94 92 ASP B O 1
ATOM 4395 N N . ARG B 1 93 ? 15.508 23.562 11.773 1 86 93 ARG B N 1
ATOM 4396 C CA . ARG B 1 93 ? 14.836 23.516 13.07 1 86 93 ARG B CA 1
ATOM 4397 C C . ARG B 1 93 ? 15.828 23.75 14.203 1 86 93 ARG B C 1
ATOM 4399 O O . ARG B 1 93 ? 15.5 24.406 15.203 1 86 93 ARG B O 1
ATOM 4406 N N . ARG B 1 94 ? 17.016 23.234 14.07 1 86.75 94 ARG B N 1
ATOM 4407 C CA . ARG B 1 94 ? 18.062 23.422 15.078 1 86.75 94 ARG B CA 1
ATOM 4408 C C . ARG B 1 94 ? 18.438 24.906 15.195 1 86.75 94 ARG B C 1
ATOM 4410 O O . ARG B 1 94 ? 18.609 25.422 16.297 1 86.75 94 ARG B O 1
ATOM 4417 N N . LEU B 1 95 ? 18.469 25.641 13.977 1 85.56 95 LEU B N 1
ATOM 4418 C CA . LEU B 1 95 ? 18.859 27.047 13.961 1 85.56 95 LEU B CA 1
ATOM 4419 C C . LEU B 1 95 ? 17.75 27.922 14.531 1 85.56 95 LEU B C 1
ATOM 4421 O O . LEU B 1 95 ? 18 29.031 15 1 85.56 95 LEU B O 1
ATOM 4425 N N . ASP B 1 96 ? 16.484 27.406 14.609 1 84.62 96 ASP B N 1
ATOM 4426 C CA . ASP B 1 96 ? 15.367 28.141 15.172 1 84.62 96 ASP B CA 1
ATOM 4427 C C . ASP B 1 96 ? 15.523 28.328 16.688 1 84.62 96 ASP B C 1
ATOM 4429 O O . ASP B 1 96 ? 14.852 29.156 17.281 1 84.62 96 ASP B O 1
ATOM 4433 N N . GLN B 1 97 ? 16.406 27.562 17.344 1 85.44 97 GLN B N 1
ATOM 4434 C CA . GLN B 1 97 ? 16.609 27.641 18.781 1 85.44 97 GLN B CA 1
ATOM 4435 C C . GLN B 1 97 ? 17.469 28.859 19.141 1 85.44 97 GLN B C 1
ATOM 4437 O O . GLN B 1 97 ? 17.531 29.25 20.312 1 85.44 97 GLN B O 1
ATOM 4442 N N . TYR B 1 98 ? 18.078 29.547 18.031 1 83.12 98 TYR B N 1
ATOM 4443 C CA . TYR B 1 98 ? 18.922 30.719 18.234 1 83.12 98 TYR B CA 1
ATOM 4444 C C . TYR B 1 98 ? 18.188 32 17.797 1 83.12 98 TYR B C 1
ATOM 4446 O O . TYR B 1 98 ? 17.234 31.938 17.031 1 83.12 98 TYR B O 1
ATOM 4454 N N . PRO B 1 99 ? 18.641 33.219 18.328 1 82.38 99 PRO B N 1
ATOM 4455 C CA . PRO B 1 99 ? 17.984 34.438 17.906 1 82.38 99 PRO B CA 1
ATOM 4456 C C . PRO B 1 99 ? 18.109 34.719 16.422 1 82.38 99 PRO B C 1
ATOM 4458 O O . PRO B 1 99 ? 19.156 34.469 15.828 1 82.38 99 PRO B O 1
ATOM 4461 N N . GLY B 1 100 ? 17.094 35.062 15.805 1 81.75 100 GLY B N 1
ATOM 4462 C CA . GLY B 1 100 ? 17.141 35.594 14.445 1 81.75 100 GLY B CA 1
ATOM 4463 C C . GLY B 1 100 ? 17.438 37.062 14.383 1 81.75 100 GLY B C 1
ATOM 4464 O O . GLY B 1 100 ? 16.969 37.844 15.219 1 81.75 100 GLY B O 1
ATOM 4465 N N . VAL B 1 101 ? 18.375 37.469 13.516 1 77.19 101 VAL B N 1
ATOM 4466 C CA . VAL B 1 101 ? 18.734 38.875 13.328 1 77.19 101 VAL B CA 1
ATOM 4467 C C . VAL B 1 101 ? 18.391 39.312 11.898 1 77.19 101 VAL B C 1
ATOM 4469 O O . VAL B 1 101 ? 18.75 38.625 10.938 1 77.19 101 VAL B O 1
ATOM 4472 N N . THR B 1 102 ? 17.578 40.281 11.805 1 79.56 102 THR B N 1
ATOM 4473 C CA . THR B 1 102 ? 17.203 40.812 10.5 1 79.56 102 THR B CA 1
ATOM 4474 C C . THR B 1 102 ? 17.656 42.281 10.367 1 79.56 102 THR B C 1
ATOM 4476 O O . THR B 1 102 ? 17.438 43.062 11.273 1 79.56 102 THR B O 1
ATOM 4479 N N . ALA B 1 103 ? 18.328 42.625 9.258 1 77 103 ALA B N 1
ATOM 4480 C CA . ALA B 1 103 ? 18.625 44 8.914 1 77 103 ALA B CA 1
ATOM 4481 C C . ALA B 1 103 ? 17.406 44.656 8.25 1 77 103 ALA B C 1
ATOM 4483 O O . ALA B 1 103 ? 16.828 44.125 7.312 1 77 103 ALA B O 1
ATOM 4484 N N . ARG B 1 104 ? 17.047 45.75 8.914 1 78.75 104 ARG B N 1
ATOM 4485 C CA . ARG B 1 104 ? 15.883 46.438 8.367 1 78.75 104 ARG B CA 1
ATOM 4486 C C . ARG B 1 104 ? 16.156 47.938 8.211 1 78.75 104 ARG B C 1
ATOM 4488 O O . ARG B 1 104 ? 16.797 48.531 9.07 1 78.75 104 ARG B O 1
ATOM 4495 N N . THR B 1 105 ? 15.883 48.531 7.047 1 71.06 105 THR B N 1
ATOM 4496 C CA . THR B 1 105 ? 15.82 49.969 6.785 1 71.06 105 THR B CA 1
ATOM 4497 C C . THR B 1 105 ? 14.422 50.375 6.352 1 71.06 105 THR B C 1
ATOM 4499 O O . THR B 1 105 ? 13.758 49.656 5.609 1 71.06 105 THR B O 1
ATOM 4502 N N . ALA B 1 106 ? 14.07 51.438 7.133 1 75.94 106 ALA B N 1
ATOM 4503 C CA . ALA B 1 106 ? 12.711 51.875 6.828 1 75.94 106 ALA B CA 1
ATOM 4504 C C . ALA B 1 106 ? 12.625 53.406 6.82 1 75.94 106 ALA B C 1
ATOM 4506 O O . ALA B 1 106 ? 13.32 54.062 7.59 1 75.94 106 ALA B O 1
ATOM 4507 N N . TYR B 1 107 ? 11.906 54.031 5.953 1 69.75 107 TYR B N 1
ATOM 4508 C CA . TYR B 1 107 ? 11.516 55.438 5.887 1 69.75 107 TYR B CA 1
ATOM 4509 C C . TYR B 1 107 ? 10 55.562 5.961 1 69.75 107 TYR B C 1
ATOM 4511 O O . TYR B 1 107 ? 9.266 54.812 5.316 1 69.75 107 TYR B O 1
ATOM 4519 N N . GLY B 1 108 ? 9.688 56.344 6.988 1 70.94 108 GLY B N 1
ATOM 4520 C CA . GLY B 1 108 ? 8.273 56.656 7.098 1 70.94 108 GLY B CA 1
ATOM 4521 C C . GLY B 1 108 ? 7.988 58.156 6.98 1 70.94 108 GLY B C 1
ATOM 4522 O O . GLY B 1 108 ? 8.719 58.969 7.535 1 70.94 108 GLY B O 1
ATOM 4523 N N . ARG B 1 109 ? 6.984 58.531 6.195 1 71.88 109 ARG B N 1
ATOM 4524 C CA . ARG B 1 109 ? 6.473 59.906 6.07 1 71.88 109 ARG B CA 1
ATOM 4525 C C . ARG B 1 109 ? 4.953 59.938 6.203 1 71.88 109 ARG B C 1
ATOM 4527 O O . ARG B 1 109 ? 4.254 59.125 5.574 1 71.88 109 ARG B O 1
ATOM 4534 N N . SER B 1 110 ? 4.648 60.656 7.207 1 76.5 110 SER B N 1
ATOM 4535 C CA . SER B 1 110 ? 3.203 60.75 7.391 1 76.5 110 SER B CA 1
ATOM 4536 C C . SER B 1 110 ? 2.754 62.156 7.648 1 76.5 110 SER B C 1
ATOM 4538 O O . SER B 1 110 ? 3.523 62.969 8.164 1 76.5 110 SER B O 1
ATOM 4540 N N . LEU B 1 111 ? 1.654 62.562 7.148 1 76 111 LEU B N 1
ATOM 4541 C CA . LEU B 1 111 ? 0.919 63.812 7.438 1 76 111 LEU B CA 1
ATOM 4542 C C . LEU B 1 111 ? -0.426 63.5 8.086 1 76 111 LEU B C 1
ATOM 4544 O O . LEU B 1 111 ? -1.307 62.906 7.445 1 76 111 LEU B O 1
ATOM 4548 N N . GLU B 1 112 ? -0.39 63.719 9.375 1 77.19 112 GLU B N 1
ATOM 4549 C CA . GLU B 1 112 ? -1.61 63.375 10.102 1 77.19 112 GLU B CA 1
ATOM 4550 C C . GLU B 1 112 ? -1.941 64.438 11.148 1 77.19 112 GLU B C 1
ATOM 4552 O O . GLU B 1 112 ? -1.091 65.25 11.5 1 77.19 112 GLU B O 1
ATOM 4557 N N . GLN B 1 113 ? -3.264 64.5 11.531 1 74.12 113 GLN B N 1
ATOM 4558 C CA . GLN B 1 113 ? -3.662 65.375 12.609 1 74.12 113 GLN B CA 1
ATOM 4559 C C . GLN B 1 113 ? -3.059 64.938 13.938 1 74.12 113 GLN B C 1
ATOM 4561 O O . GLN B 1 113 ? -3.064 63.781 14.273 1 74.12 113 GLN B O 1
ATOM 4566 N N . GLN B 1 114 ? -2.297 65.688 14.555 1 74.19 114 GLN B N 1
ATOM 4567 C CA . GLN B 1 114 ? -1.729 65.438 15.875 1 74.19 114 GLN B CA 1
ATOM 4568 C C . GLN B 1 114 ? -2.031 66.625 16.828 1 74.19 114 GLN B C 1
ATOM 4570 O O . GLN B 1 114 ? -2.289 67.75 16.391 1 74.19 114 GLN B O 1
ATOM 4575 N N . LEU B 1 115 ? -2.195 66.25 18.094 1 67.06 115 LEU B N 1
ATOM 4576 C CA . LEU B 1 115 ? -2.32 67.312 19.109 1 67.06 115 LEU B CA 1
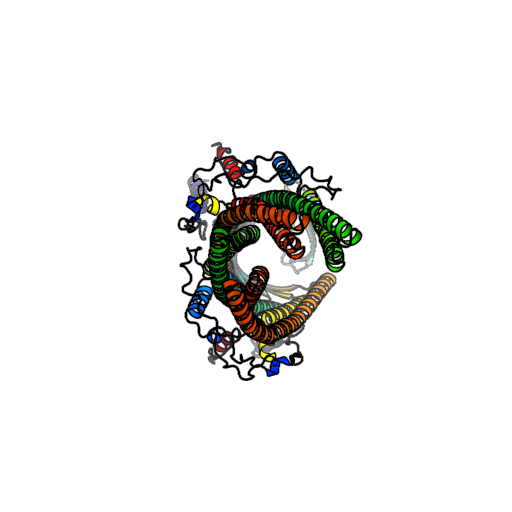ATOM 4577 C C . LEU B 1 115 ? -0.972 67.938 19.375 1 67.06 115 LEU B C 1
ATOM 4579 O O . LEU B 1 115 ? 0.006 67.25 19.688 1 67.06 115 LEU B O 1
ATOM 4583 N N . PRO B 1 116 ? -0.994 69.188 19.094 1 63.06 116 PRO B N 1
ATOM 4584 C CA . PRO B 1 116 ? 0.268 69.875 19.391 1 63.06 116 PRO B CA 1
ATOM 4585 C C . PRO B 1 116 ? 0.629 69.812 20.875 1 63.06 116 PRO B C 1
ATOM 4587 O O . PRO B 1 116 ? -0.247 69.625 21.719 1 63.06 116 PRO B O 1
ATOM 4590 N N . PHE B 1 117 ? 1.859 69.75 21.203 1 63.28 117 PHE B N 1
ATOM 4591 C CA . PHE B 1 117 ? 2.377 69.688 22.562 1 63.28 117 PHE B CA 1
ATOM 4592 C C . PHE B 1 117 ? 1.829 70.812 23.422 1 63.28 117 PHE B C 1
ATOM 4594 O O . PHE B 1 117 ? 1.734 70.688 24.641 1 63.28 117 PHE B O 1
ATOM 4601 N N . ASP B 1 118 ? 1.473 71.938 22.828 1 62.41 118 ASP B N 1
ATOM 4602 C CA . ASP B 1 118 ? 1.009 73.062 23.578 1 62.41 118 ASP B CA 1
ATOM 4603 C C . ASP B 1 118 ? -0.471 72.938 23.938 1 62.41 118 ASP B C 1
ATOM 4605 O O . ASP B 1 118 ? -1.048 73.875 24.547 1 62.41 118 ASP B O 1
ATOM 4609 N N . GLY B 1 119 ? -1.073 71.75 23.688 1 64.75 119 GLY B N 1
ATOM 4610 C CA . GLY B 1 119 ? -2.467 71.5 24.031 1 64.75 119 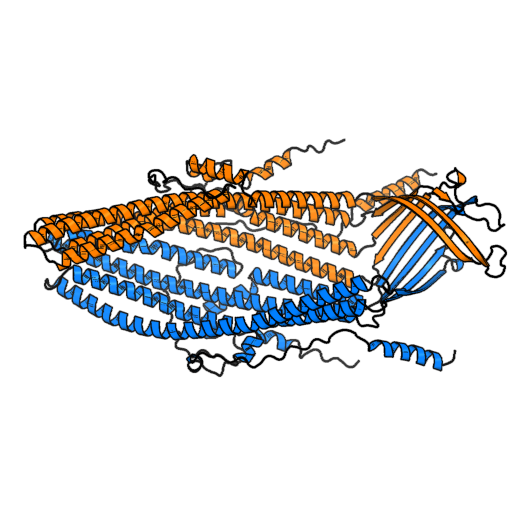GLY B CA 1
ATOM 4611 C C . GLY B 1 119 ? -3.436 72.188 23.078 1 64.75 119 GLY B C 1
ATOM 4612 O O . GLY B 1 119 ? -4.629 72.312 23.375 1 64.75 119 GLY B O 1
ATOM 4613 N N . GLY B 1 120 ? -2.895 72.875 22.125 1 68.38 120 GLY B N 1
ATOM 4614 C CA . GLY B 1 120 ? -3.764 73.5 21.156 1 68.38 120 GLY B CA 1
ATOM 4615 C C . GLY B 1 120 ? -4.605 72.562 20.359 1 68.38 120 GLY B C 1
ATOM 4616 O O . GLY B 1 120 ? -4.629 71.312 20.656 1 68.38 120 GLY B O 1
ATOM 4617 N N . PRO B 1 121 ? -5.473 73.125 19.484 1 76.25 121 PRO B N 1
ATOM 4618 C CA . PRO B 1 121 ? -6.312 72.25 18.641 1 76.25 121 PRO B CA 1
ATOM 4619 C C . PRO B 1 121 ? -5.496 71.312 17.734 1 76.25 121 PRO B C 1
ATOM 4621 O O . PRO B 1 121 ? -4.355 71.625 17.391 1 76.25 121 PRO B O 1
ATOM 4624 N N . PRO B 1 122 ? -5.992 70.125 17.344 1 78.25 122 PRO B N 1
ATOM 4625 C CA . PRO B 1 122 ? -5.293 69.25 16.453 1 78.25 122 PRO B CA 1
ATOM 4626 C C . PRO B 1 122 ? -4.895 69.875 15.125 1 78.25 122 PRO B C 1
ATOM 4628 O O . PRO B 1 122 ? -5.668 70.625 14.547 1 78.25 122 PRO B O 1
ATOM 4631 N N . GLU B 1 123 ? -3.639 69.812 14.789 1 77.12 123 GLU B N 1
ATOM 4632 C CA . GLU B 1 123 ? -3.131 70.312 13.516 1 77.12 123 GLU B CA 1
ATOM 4633 C C . GLU B 1 123 ? -2.473 69.188 12.711 1 77.12 123 GLU B C 1
ATOM 4635 O O . GLU B 1 123 ? -2.041 68.188 13.273 1 77.12 123 GLU B O 1
ATOM 4640 N N . ARG B 1 124 ? -2.586 69.375 11.312 1 82 124 ARG B N 1
ATOM 4641 C CA . ARG B 1 124 ? -1.862 68.438 10.461 1 82 124 ARG B CA 1
ATOM 4642 C C . ARG B 1 124 ? -0.356 68.625 10.594 1 82 124 ARG B C 1
ATOM 4644 O O . ARG B 1 124 ? 0.156 69.688 10.367 1 82 124 ARG B O 1
ATOM 4651 N N . MET B 1 125 ? 0.324 67.562 11.141 1 77.06 125 MET B N 1
ATOM 4652 C CA . MET B 1 125 ? 1.771 67.625 11.328 1 77.06 125 MET B CA 1
ATOM 4653 C C . MET B 1 125 ? 2.467 66.562 10.469 1 77.06 125 MET B C 1
ATOM 4655 O O . MET B 1 125 ? 2.006 65.438 10.391 1 77.06 125 MET B O 1
ATOM 4659 N N . LEU B 1 126 ? 3.459 67.125 9.625 1 77.12 126 LEU B N 1
ATOM 4660 C CA . LEU B 1 126 ? 4.309 66.188 8.875 1 77.12 126 LEU B CA 1
ATOM 4661 C C . LEU B 1 126 ? 5.289 65.5 9.797 1 77.12 126 LEU B C 1
ATOM 4663 O O . LEU B 1 126 ? 5.945 66.125 10.625 1 77.12 126 LEU B O 1
ATOM 4667 N N . SER B 1 127 ? 5.125 64.125 9.781 1 76 127 SER B N 1
ATOM 4668 C CA . SER B 1 127 ? 6.062 63.344 10.555 1 76 127 SER B CA 1
ATOM 4669 C C . SER B 1 127 ? 6.93 62.469 9.648 1 76 127 SER B C 1
ATOM 4671 O O . SER B 1 127 ? 6.438 61.906 8.664 1 76 127 SER B O 1
ATOM 4673 N N . GLN B 1 128 ? 8.266 62.594 9.719 1 75.69 128 GLN B N 1
ATOM 4674 C CA . GLN B 1 128 ? 9.211 61.75 9.016 1 75.69 128 GLN B CA 1
ATOM 4675 C C . GLN B 1 128 ? 10.023 60.906 10 1 75.69 128 GLN B C 1
ATOM 4677 O O . GLN B 1 128 ? 10.383 61.375 11.078 1 75.69 128 GLN B O 1
ATOM 4682 N N . THR B 1 129 ? 10.023 59.688 9.648 1 77.81 129 THR B N 1
ATOM 4683 C CA . THR B 1 129 ? 10.828 58.781 10.484 1 77.81 129 THR B CA 1
ATOM 4684 C C . THR B 1 129 ? 11.797 58 9.625 1 77.81 129 THR B C 1
ATOM 4686 O O . THR B 1 129 ? 11.461 57.594 8.516 1 77.81 129 THR B O 1
ATOM 4689 N N . TYR B 1 130 ? 13.07 57.906 9.992 1 72.69 130 TYR B N 1
ATOM 4690 C CA . TYR B 1 130 ? 14.117 57.062 9.398 1 72.69 130 TYR B CA 1
ATOM 4691 C C . TYR B 1 130 ? 14.617 56.031 10.391 1 72.69 130 TYR B C 1
ATOM 4693 O O . TYR B 1 130 ? 14.984 56.375 11.523 1 72.69 130 TYR B O 1
ATOM 4701 N N . ARG B 1 131 ? 14.453 54.938 9.945 1 78.38 131 ARG B N 1
ATOM 4702 C CA . ARG B 1 131 ? 14.922 53.844 10.797 1 78.38 131 ARG B CA 1
ATOM 4703 C C . ARG B 1 131 ? 15.898 52.938 10.055 1 78.38 131 ARG B C 1
ATOM 4705 O O . ARG B 1 131 ? 15.695 52.625 8.875 1 78.38 131 ARG B O 1
ATOM 4712 N N . ALA B 1 132 ? 17.094 52.594 10.586 1 76 132 ALA B N 1
ATOM 4713 C CA . ALA B 1 132 ? 18.078 51.656 10.055 1 76 132 ALA B CA 1
ATOM 4714 C C . ALA B 1 132 ? 18.781 50.906 11.18 1 76 132 ALA B C 1
ATOM 4716 O O . ALA B 1 132 ? 19.312 51.5 12.117 1 76 132 ALA B O 1
ATOM 4717 N N . GLY B 1 133 ? 18.672 49.656 11.109 1 81.81 133 GLY B N 1
ATOM 4718 C CA . GLY B 1 133 ? 19.344 48.875 12.156 1 81.81 133 GLY B CA 1
ATOM 4719 C C . GLY B 1 133 ? 19.062 47.375 12.055 1 81.81 133 GLY B C 1
ATOM 4720 O O . GLY B 1 133 ? 18.844 46.875 10.961 1 81.81 133 GLY B O 1
ATOM 4721 N N . PHE B 1 134 ? 19.359 46.688 13.141 1 78.5 134 PHE B N 1
ATOM 4722 C CA . PHE B 1 134 ? 19.203 45.25 13.25 1 78.5 134 PHE B CA 1
ATOM 4723 C C . PHE B 1 134 ? 18.125 44.906 14.273 1 78.5 134 PHE B C 1
ATOM 4725 O O . PHE B 1 134 ? 18.125 45.406 15.391 1 78.5 134 PHE B O 1
ATOM 4732 N N . ASP B 1 135 ? 17.109 44.125 13.797 1 82.38 135 ASP B N 1
ATOM 4733 C CA . ASP B 1 135 ? 16.078 43.594 14.68 1 82.38 135 ASP B CA 1
ATOM 4734 C C . ASP B 1 135 ? 16.438 42.188 15.133 1 82.38 135 ASP B C 1
ATOM 4736 O O . ASP B 1 135 ? 16.891 41.344 14.328 1 82.38 135 ASP B O 1
ATOM 4740 N N . VAL B 1 136 ? 16.438 41.844 16.422 1 79.06 136 VAL B N 1
ATOM 4741 C CA . VAL B 1 136 ? 16.672 40.531 17 1 79.06 136 VAL B CA 1
ATOM 4742 C C . VAL B 1 136 ? 15.367 39.938 17.516 1 79.06 136 VAL B C 1
ATOM 4744 O O . VAL B 1 136 ? 14.562 40.656 18.125 1 79.06 136 VAL B O 1
ATOM 4747 N N . GLN B 1 137 ? 15.031 38.812 17.094 1 83.56 137 GLN B N 1
ATOM 4748 C CA . GLN B 1 137 ? 13.906 38.031 17.609 1 83.56 137 GLN B CA 1
ATOM 4749 C C . GLN B 1 137 ? 14.359 36.688 18.125 1 83.56 137 GLN B C 1
ATOM 4751 O O . GLN B 1 137 ? 15.055 35.938 17.422 1 83.56 137 GLN B O 1
ATOM 4756 N N . TRP B 1 138 ? 14.039 36.344 19.391 1 82.62 138 TRP B N 1
ATOM 4757 C CA . TRP B 1 138 ? 14.445 35.094 20 1 82.62 138 TRP B CA 1
ATOM 4758 C C . TRP B 1 138 ? 13.336 34.5 20.875 1 82.62 138 TRP B C 1
ATOM 4760 O O . TRP B 1 138 ? 12.727 35.219 21.672 1 82.62 138 TRP B O 1
ATOM 4770 N N . GLU B 1 139 ? 13.031 33.312 20.672 1 84.88 139 GLU B N 1
ATOM 4771 C CA . GLU B 1 139 ? 12.164 32.594 21.594 1 84.88 139 GLU B CA 1
ATOM 4772 C C . GLU B 1 139 ? 12.969 31.797 22.625 1 84.88 139 GLU B C 1
ATOM 4774 O O . GLU B 1 139 ? 13.797 30.953 22.266 1 84.88 139 GLU B O 1
ATOM 4779 N N . ILE B 1 140 ? 12.781 32.156 23.859 1 82.19 140 ILE B N 1
ATOM 4780 C CA . ILE B 1 140 ? 13.422 31.422 24.938 1 82.19 140 ILE B CA 1
ATOM 4781 C C . ILE B 1 140 ? 12.641 30.125 25.219 1 82.19 140 ILE B C 1
ATOM 4783 O O . ILE B 1 140 ? 11.531 30.172 25.734 1 82.19 140 ILE B O 1
ATOM 4787 N N . ASP B 1 141 ? 13.227 29.062 24.953 1 84 141 ASP B N 1
ATOM 4788 C CA . ASP B 1 141 ? 12.562 27.766 24.953 1 84 141 ASP B CA 1
ATOM 4789 C C . ASP B 1 141 ? 12.492 27.188 26.359 1 84 141 ASP B C 1
ATOM 4791 O O . ASP B 1 141 ? 13.094 26.141 26.641 1 84 141 ASP B O 1
ATOM 4795 N N . VAL B 1 142 ? 11.688 27.703 27.156 1 79.88 142 VAL B N 1
ATOM 4796 C CA . VAL B 1 142 ? 11.594 27.312 28.578 1 79.88 142 VAL B CA 1
ATOM 4797 C C . VAL B 1 142 ? 10.922 25.953 28.703 1 79.88 142 VAL B C 1
ATOM 4799 O O . VAL B 1 142 ? 11.328 25.125 29.516 1 79.88 142 VAL B O 1
ATOM 4802 N N . PHE B 1 143 ? 9.977 25.656 27.844 1 83.44 143 PHE B N 1
ATOM 4803 C CA . PHE B 1 143 ? 9.172 24.453 28.031 1 83.44 143 PHE B CA 1
ATOM 4804 C C . PHE B 1 143 ? 9.539 23.391 27 1 83.44 143 PHE B C 1
ATOM 4806 O O . PHE B 1 143 ? 8.883 22.344 26.922 1 83.44 143 PHE B O 1
ATOM 4813 N N . GLY B 1 144 ? 10.508 23.641 26.125 1 86.38 144 GLY B N 1
ATOM 4814 C CA . GLY B 1 144 ? 11.094 22.625 25.281 1 86.38 144 GLY B CA 1
ATOM 4815 C C . GLY B 1 144 ? 10.406 22.5 23.922 1 86.38 144 GLY B C 1
ATOM 4816 O O . GLY B 1 144 ? 10.508 21.469 23.266 1 86.38 144 GLY B O 1
ATOM 4817 N N . ARG B 1 145 ? 9.586 23.453 23.5 1 86.75 145 ARG B N 1
ATOM 4818 C CA . ARG B 1 145 ? 8.891 23.406 22.219 1 86.75 145 ARG B CA 1
ATOM 4819 C C . ARG B 1 145 ? 9.883 23.281 21.062 1 86.75 145 ARG B C 1
ATOM 4821 O O . ARG B 1 145 ? 9.75 22.406 20.203 1 86.75 145 ARG B O 1
ATOM 4828 N N . LEU B 1 146 ? 10.859 24.172 21.016 1 85.38 146 LEU B N 1
ATOM 4829 C CA . LEU B 1 146 ? 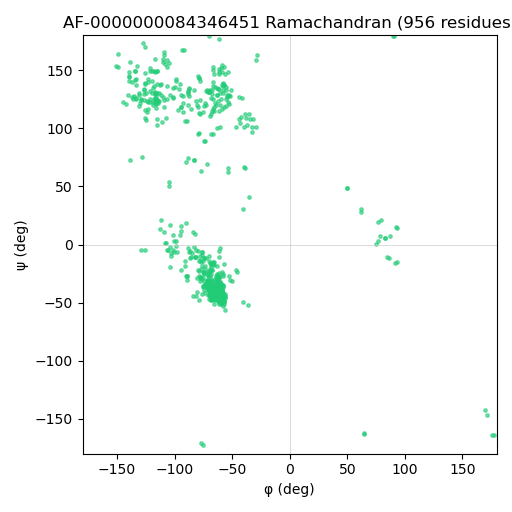11.836 24.188 19.922 1 85.38 146 LEU B CA 1
ATOM 4830 C C . LEU B 1 146 ? 12.727 22.953 19.969 1 85.38 146 LEU B C 1
ATOM 4832 O O . LEU B 1 146 ? 13.094 22.391 18.938 1 85.38 146 LEU B O 1
ATOM 4836 N N . GLN B 1 147 ? 13.055 22.594 21.203 1 86.31 147 GLN B N 1
ATOM 4837 C CA . GLN B 1 147 ? 13.82 21.359 21.359 1 86.31 147 GLN B CA 1
ATOM 4838 C C . GLN B 1 147 ? 13.055 20.172 20.812 1 86.31 147 GLN B C 1
ATOM 4840 O O . GLN B 1 147 ? 13.633 19.312 20.125 1 86.31 147 GLN B O 1
ATOM 4845 N N . ARG B 1 148 ? 11.781 20.094 21.156 1 88.38 148 ARG B N 1
ATOM 4846 C CA . ARG B 1 148 ? 10.938 19 20.672 1 88.38 148 ARG B CA 1
ATOM 4847 C C . ARG B 1 148 ? 10.797 19.047 19.156 1 88.38 148 ARG B C 1
ATOM 4849 O O . ARG B 1 148 ? 10.797 18.016 18.5 1 88.38 148 ARG B O 1
ATOM 4856 N N . LEU B 1 149 ? 10.664 20.203 18.516 1 87.12 149 LEU B N 1
ATOM 4857 C CA . LEU B 1 149 ? 10.617 20.344 17.062 1 87.12 149 LEU B CA 1
ATOM 4858 C C . LEU B 1 149 ? 11.898 19.828 16.422 1 87.12 149 LEU B C 1
ATOM 4860 O O . LEU B 1 149 ? 11.852 19.141 15.398 1 87.12 149 LEU B O 1
ATOM 4864 N N . THR B 1 150 ? 13.016 20.188 17.016 1 88.19 150 THR B N 1
ATOM 4865 C CA . THR B 1 150 ? 14.312 19.719 16.516 1 88.19 150 THR B CA 1
ATOM 4866 C C . THR B 1 150 ? 14.414 18.203 16.625 1 88.19 150 THR B C 1
ATOM 4868 O O . THR B 1 150 ? 14.844 17.547 15.672 1 88.19 150 THR B O 1
ATOM 4871 N N . ALA B 1 151 ? 13.992 17.688 17.781 1 89.81 151 ALA B N 1
ATOM 4872 C CA . ALA B 1 151 ? 14.023 16.234 17.984 1 89.81 151 ALA B CA 1
ATOM 4873 C C . ALA B 1 151 ? 13.125 15.516 16.984 1 89.81 151 ALA B C 1
ATOM 4875 O O . ALA B 1 151 ? 13.477 14.453 16.469 1 89.81 151 ALA B O 1
ATOM 4876 N N . SER B 1 152 ? 11.938 16.062 16.703 1 91.88 152 SER B N 1
ATOM 4877 C CA . SER B 1 152 ? 11.031 15.508 15.703 1 91.88 152 SER B CA 1
ATOM 4878 C C . SER B 1 152 ? 11.68 15.477 14.32 1 91.88 152 SER B C 1
ATOM 4880 O O . SER B 1 152 ? 11.625 14.461 13.625 1 91.88 152 SER B O 1
ATOM 4882 N N . ALA B 1 153 ? 12.336 16.547 13.945 1 90.56 153 ALA B N 1
ATOM 4883 C CA . ALA B 1 153 ? 13.008 16.625 12.648 1 90.56 153 ALA B CA 1
ATOM 4884 C C . ALA B 1 153 ? 14.156 15.641 12.562 1 90.56 153 ALA B C 1
ATOM 4886 O O . ALA B 1 153 ? 14.391 15.039 11.508 1 90.56 153 ALA B O 1
ATOM 4887 N N . MET B 1 154 ? 14.906 15.508 13.641 1 91.81 154 MET B N 1
ATOM 4888 C CA . MET B 1 154 ? 15.984 14.523 13.68 1 91.81 154 MET B CA 1
ATOM 4889 C C . MET B 1 154 ? 15.445 13.117 13.438 1 91.81 154 MET B C 1
ATOM 4891 O O . MET B 1 154 ? 16 12.367 12.633 1 91.81 154 MET B O 1
ATOM 4895 N N . ALA B 1 155 ? 14.398 12.773 14.172 1 94.19 155 ALA B N 1
ATOM 4896 C CA . ALA B 1 155 ? 13.797 11.453 14.016 1 94.19 155 ALA B CA 1
ATOM 4897 C C . ALA B 1 155 ? 13.328 11.234 12.578 1 94.19 155 ALA B C 1
ATOM 4899 O O . ALA B 1 155 ? 13.492 10.141 12.023 1 94.19 155 ALA B O 1
ATOM 4900 N N . ARG B 1 156 ? 12.75 12.219 11.883 1 93.5 156 ARG B N 1
ATOM 4901 C CA . ARG B 1 156 ? 12.305 12.102 10.492 1 93.5 156 ARG B CA 1
ATOM 4902 C C . ARG B 1 156 ? 13.492 11.938 9.555 1 93.5 156 ARG B C 1
ATOM 4904 O O . ARG B 1 156 ? 13.406 11.227 8.547 1 93.5 156 ARG B O 1
ATOM 4911 N N . SER B 1 157 ? 14.648 12.609 9.867 1 91.56 157 SER B N 1
ATOM 4912 C CA . SER B 1 157 ? 15.859 12.414 9.078 1 91.56 157 SER B CA 1
ATOM 4913 C C . SER B 1 157 ? 16.391 10.984 9.219 1 91.56 157 SER B C 1
ATOM 4915 O O . SER B 1 157 ? 16.844 10.383 8.242 1 91.56 157 SER B O 1
ATOM 4917 N N . GLN B 1 158 ? 16.312 10.484 10.422 1 92.88 158 GLN B N 1
ATOM 4918 C CA . GLN B 1 158 ? 16.719 9.102 10.664 1 92.88 158 GLN B CA 1
ATOM 4919 C C . GLN B 1 158 ? 15.805 8.125 9.93 1 92.88 158 GLN B C 1
ATOM 4921 O O . GLN B 1 158 ? 16.266 7.094 9.43 1 92.88 158 GLN B O 1
ATOM 4926 N N . ALA B 1 159 ? 14.5 8.398 9.883 1 94.44 159 ALA B N 1
ATOM 4927 C CA . ALA B 1 159 ? 13.57 7.582 9.094 1 94.44 159 ALA B CA 1
ATOM 4928 C C . ALA B 1 159 ? 13.945 7.605 7.613 1 94.44 159 ALA B C 1
ATOM 4930 O O . ALA B 1 159 ? 13.914 6.57 6.941 1 94.44 159 ALA B O 1
ATOM 4931 N N . ALA B 1 160 ? 14.328 8.789 7.121 1 92.12 160 ALA B N 1
ATOM 4932 C CA . ALA B 1 160 ? 14.734 8.922 5.723 1 92.12 160 ALA B CA 1
ATOM 4933 C C . ALA B 1 160 ? 16 8.109 5.441 1 92.12 160 ALA B C 1
ATOM 4935 O O . ALA B 1 160 ? 16.156 7.555 4.352 1 92.12 160 ALA B O 1
ATOM 4936 N N . GLN B 1 161 ? 16.891 8.117 6.391 1 93.25 161 GLN B N 1
ATOM 4937 C CA . GLN B 1 161 ? 18.094 7.293 6.266 1 93.25 161 GLN B CA 1
ATOM 4938 C C . GLN B 1 161 ? 17.734 5.816 6.145 1 93.25 161 GLN B C 1
ATOM 4940 O O . GLN B 1 161 ? 18.297 5.098 5.32 1 93.25 161 GLN B O 1
ATOM 4945 N N . ALA B 1 162 ? 16.844 5.336 7.008 1 93.38 162 ALA B N 1
ATOM 4946 C CA . ALA B 1 162 ? 16.375 3.957 6.926 1 93.38 162 ALA B CA 1
ATOM 4947 C C . ALA B 1 162 ? 15.68 3.691 5.59 1 93.38 162 ALA B C 1
ATOM 4949 O O . ALA B 1 162 ? 15.812 2.604 5.023 1 93.38 162 ALA B O 1
ATOM 4950 N N . ASP B 1 163 ? 14.977 4.645 5.027 1 93.12 163 ASP B N 1
ATOM 4951 C CA . ASP B 1 163 ? 14.312 4.512 3.734 1 93.12 163 ASP B CA 1
ATOM 4952 C C . ASP B 1 163 ? 15.328 4.355 2.607 1 93.12 163 ASP B C 1
ATOM 4954 O O . ASP B 1 163 ? 15.094 3.613 1.649 1 93.12 163 ASP B O 1
ATOM 4958 N N . LEU B 1 164 ? 16.391 5.09 2.666 1 92.88 164 LEU B N 1
ATOM 4959 C CA . LEU B 1 164 ? 17.469 4.914 1.7 1 92.88 164 LEU B CA 1
ATOM 4960 C C . LEU B 1 164 ? 18.016 3.492 1.753 1 92.88 164 LEU B C 1
ATOM 4962 O O . LEU B 1 164 ? 18.219 2.859 0.713 1 92.88 164 LEU B O 1
ATOM 4966 N N . ALA B 1 165 ? 18.25 3.016 2.971 1 93.38 165 ALA B N 1
ATOM 4967 C CA . ALA B 1 165 ? 18.734 1.646 3.135 1 93.38 165 ALA B CA 1
ATOM 4968 C C . ALA B 1 165 ? 17.75 0.642 2.547 1 93.38 165 ALA B C 1
ATOM 4970 O O . ALA B 1 165 ? 18.156 -0.345 1.928 1 93.38 165 ALA B O 1
ATOM 4971 N N . LEU B 1 166 ? 16.484 0.822 2.744 1 92.88 166 LEU B N 1
ATOM 4972 C CA . LEU B 1 166 ? 15.453 -0.046 2.189 1 92.88 166 LEU B CA 1
ATOM 4973 C C . LEU B 1 166 ? 15.492 -0.035 0.665 1 92.88 166 LEU B C 1
ATOM 4975 O O . LEU B 1 166 ? 15.359 -1.083 0.028 1 92.88 166 LEU B O 1
ATOM 4979 N N . MET B 1 167 ? 15.664 1.16 0.115 1 93.12 167 MET B N 1
ATOM 4980 C CA . MET B 1 167 ? 15.727 1.281 -1.338 1 93.12 167 MET B CA 1
ATOM 4981 C C . MET B 1 167 ? 16.922 0.52 -1.893 1 93.12 167 MET B C 1
ATOM 4983 O O . MET B 1 167 ? 16.812 -0.184 -2.896 1 93.12 167 MET B O 1
ATOM 4987 N N . GLN B 1 168 ? 18.031 0.633 -1.24 1 94.5 168 GLN B N 1
ATOM 4988 C CA . GLN B 1 168 ? 19.234 -0.078 -1.652 1 94.5 168 GLN B CA 1
ATOM 4989 C C . GLN B 1 168 ? 19.031 -1.589 -1.581 1 94.5 168 GLN B C 1
ATOM 4991 O O . GLN B 1 168 ? 19.406 -2.314 -2.504 1 94.5 168 GLN B O 1
ATOM 4996 N N . LEU B 1 169 ? 18.469 -2.043 -0.465 1 92.38 169 LEU B N 1
ATOM 4997 C CA . LEU B 1 169 ? 18.156 -3.461 -0.301 1 92.38 169 LEU B CA 1
ATOM 4998 C C . LEU B 1 169 ? 17.219 -3.945 -1.401 1 92.38 169 LEU B C 1
ATOM 5000 O O . LEU B 1 169 ? 17.453 -4.996 -2.002 1 92.38 169 LEU B O 1
ATOM 5004 N N . SER B 1 170 ? 16.203 -3.18 -1.732 1 95.62 170 SER B N 1
ATOM 5005 C CA . SER B 1 170 ? 15.203 -3.551 -2.729 1 95.62 170 SER B CA 1
ATOM 5006 C C . SER B 1 170 ? 15.805 -3.607 -4.125 1 95.62 170 SER B C 1
ATOM 5008 O O . SER B 1 170 ? 15.547 -4.543 -4.887 1 95.62 170 SER B O 1
ATOM 5010 N N . ILE B 1 171 ? 16.609 -2.631 -4.449 1 95.38 171 ILE B N 1
ATOM 5011 C CA . ILE B 1 171 ? 17.219 -2.582 -5.777 1 95.38 171 ILE B CA 1
ATOM 5012 C C . ILE B 1 171 ? 18.188 -3.75 -5.941 1 95.38 171 ILE B C 1
ATOM 5014 O O . ILE B 1 171 ? 18.219 -4.398 -6.988 1 95.38 171 ILE B O 1
ATOM 5018 N N . ALA B 1 172 ? 19 -4.039 -4.91 1 95.44 172 ALA B N 1
ATOM 5019 C CA . ALA B 1 172 ? 19.906 -5.184 -4.977 1 95.44 172 ALA B CA 1
ATOM 5020 C C . ALA B 1 172 ? 19.125 -6.484 -5.18 1 95.44 172 ALA B C 1
ATOM 5022 O O . ALA B 1 172 ? 19.516 -7.32 -6 1 95.44 172 ALA B O 1
ATOM 5023 N N . ALA B 1 173 ? 18.062 -6.68 -4.465 1 95.56 173 ALA B N 1
ATOM 5024 C CA . ALA B 1 173 ? 17.234 -7.875 -4.59 1 95.56 173 ALA B CA 1
ATOM 5025 C C . ALA B 1 173 ? 16.609 -7.965 -5.977 1 95.56 173 ALA B C 1
ATOM 5027 O O . ALA B 1 173 ? 16.531 -9.047 -6.562 1 95.56 173 ALA B O 1
ATOM 5028 N N . ASP B 1 174 ? 16.172 -6.828 -6.52 1 96.19 174 ASP B N 1
ATOM 5029 C CA . ASP B 1 174 ? 15.555 -6.809 -7.84 1 96.19 174 ASP B CA 1
ATOM 5030 C C . ASP B 1 174 ? 16.562 -7.191 -8.922 1 96.19 174 ASP B C 1
ATOM 5032 O O . ASP B 1 174 ? 16.25 -7.973 -9.82 1 96.19 174 ASP B O 1
ATOM 5036 N N . VAL B 1 175 ? 17.719 -6.68 -8.805 1 96.25 175 VAL B N 1
ATOM 5037 C CA . VAL B 1 175 ? 18.766 -7.02 -9.766 1 96.25 175 VAL B CA 1
ATOM 5038 C C . VAL B 1 175 ? 19.047 -8.523 -9.719 1 96.25 175 VAL B C 1
ATOM 5040 O O . VAL B 1 175 ? 19.078 -9.188 -10.758 1 96.25 175 VAL B O 1
ATOM 5043 N N . ALA B 1 176 ? 19.234 -9.031 -8.523 1 94.38 176 ALA B N 1
ATOM 5044 C CA . ALA B 1 176 ? 19.484 -10.461 -8.383 1 94.38 176 ALA B CA 1
ATOM 5045 C C . ALA B 1 176 ? 18.344 -11.289 -8.953 1 94.38 176 ALA B C 1
ATOM 5047 O O . ALA B 1 176 ? 18.562 -12.281 -9.648 1 94.38 176 ALA B O 1
ATOM 5048 N N . ARG B 1 177 ? 17.109 -10.883 -8.68 1 95.88 177 ARG B N 1
ATOM 5049 C CA . ARG B 1 177 ? 15.93 -11.602 -9.156 1 95.88 177 ARG B CA 1
ATOM 5050 C C . ARG B 1 177 ? 15.891 -11.641 -10.68 1 95.88 177 ARG B C 1
ATOM 5052 O O . ARG B 1 177 ? 15.742 -12.703 -11.281 1 95.88 177 ARG B O 1
ATOM 5059 N N . TYR B 1 178 ? 16.078 -10.484 -11.305 1 94.88 178 TYR B N 1
ATOM 5060 C CA . TYR B 1 178 ? 15.984 -10.438 -12.766 1 94.88 178 TYR B CA 1
ATOM 5061 C C . TYR B 1 178 ? 17.172 -11.148 -13.398 1 94.88 178 TYR B C 1
ATOM 5063 O O . TYR B 1 178 ? 17.047 -11.75 -14.469 1 94.88 178 TYR B O 1
ATOM 5071 N N . TYR B 1 179 ? 18.312 -11.133 -12.789 1 93.5 179 TYR B N 1
ATOM 5072 C CA . TYR B 1 179 ? 19.484 -11.844 -13.281 1 93.5 179 TYR B CA 1
ATOM 5073 C C . TYR B 1 179 ? 19.234 -13.344 -13.336 1 93.5 179 TYR B C 1
ATOM 5075 O O . TYR B 1 179 ? 19.422 -13.977 -14.375 1 93.5 179 TYR B O 1
ATOM 5083 N N . TYR B 1 180 ? 18.766 -13.859 -12.227 1 92.5 180 TYR B N 1
ATOM 5084 C CA . TYR B 1 180 ? 18.547 -15.305 -12.188 1 92.5 180 TYR B CA 1
ATOM 5085 C C . TYR B 1 180 ? 17.297 -15.695 -12.961 1 92.5 180 TYR B C 1
ATOM 5087 O O . TYR B 1 180 ? 17.219 -16.797 -13.508 1 92.5 180 TYR B O 1
ATOM 5095 N N . GLU B 1 181 ? 16.312 -14.805 -13.031 1 93.44 181 GLU B N 1
ATOM 5096 C CA . GLU B 1 181 ? 15.188 -15.055 -13.93 1 93.44 181 GLU B CA 1
ATOM 5097 C C . GLU B 1 181 ? 15.656 -15.18 -15.375 1 93.44 181 GLU B C 1
ATOM 5099 O O . GLU B 1 181 ? 15.188 -16.062 -16.109 1 93.44 181 GLU B O 1
ATOM 5104 N N . GLN B 1 182 ? 16.578 -14.336 -15.758 1 92.31 182 GLN B N 1
ATOM 5105 C CA . GLN B 1 182 ? 17.109 -14.398 -17.109 1 92.31 182 GLN B CA 1
ATOM 5106 C C . GLN B 1 182 ? 17.844 -15.711 -17.359 1 92.31 182 GLN B C 1
ATOM 5108 O O . GLN B 1 182 ? 17.672 -16.328 -18.406 1 92.31 182 GLN B O 1
ATOM 5113 N N . GLN B 1 183 ? 18.594 -16.125 -16.406 1 91.06 183 GLN B N 1
ATOM 5114 C CA . GLN B 1 183 ? 19.297 -17.406 -16.516 1 91.06 183 GLN B CA 1
ATOM 5115 C C . GLN B 1 183 ? 18.312 -18.562 -16.609 1 91.06 183 GLN B C 1
ATOM 5117 O O . GLN B 1 183 ? 18.516 -19.5 -17.391 1 91.06 183 GLN B O 1
ATOM 5122 N N . GLY B 1 184 ? 17.281 -18.469 -15.758 1 92.56 184 GLY B N 1
ATOM 5123 C CA . GLY B 1 184 ? 16.266 -19.484 -15.812 1 92.56 184 GLY B CA 1
ATOM 5124 C C . GLY B 1 184 ? 15.547 -19.547 -17.156 1 92.56 184 GLY B C 1
ATOM 5125 O O . GLY B 1 184 ? 15.266 -20.641 -17.656 1 92.56 184 GLY B O 1
ATOM 5126 N N . LEU B 1 185 ? 15.281 -18.391 -17.719 1 92.69 185 LEU B N 1
ATOM 5127 C CA . LEU B 1 185 ? 14.648 -18.328 -19.031 1 92.69 185 LEU B CA 1
ATOM 5128 C C . LEU B 1 185 ? 15.562 -18.906 -20.109 1 92.69 185 LEU B C 1
ATOM 5130 O O . LEU B 1 185 ? 15.086 -19.562 -21.031 1 92.69 185 LEU B O 1
ATOM 5134 N N . SER B 1 186 ? 16.797 -18.734 -19.984 1 92.06 186 SER B N 1
ATOM 5135 C CA . SER B 1 186 ? 17.766 -19.328 -20.922 1 92.06 186 SER B CA 1
ATOM 5136 C C . SER B 1 186 ? 17.75 -20.859 -20.828 1 92.06 186 SER B C 1
ATOM 5138 O O . SER B 1 186 ? 17.812 -21.547 -21.844 1 92.06 186 SER B O 1
ATOM 5140 N N . ARG B 1 187 ? 17.672 -21.312 -19.609 1 91.19 187 ARG B N 1
ATOM 5141 C CA . ARG B 1 187 ? 17.562 -22.75 -19.422 1 91.19 187 ARG B CA 1
ATOM 5142 C C . ARG B 1 187 ? 16.266 -23.281 -20.031 1 91.19 187 ARG B C 1
ATOM 5144 O O . ARG B 1 187 ? 16.266 -24.328 -20.688 1 91.19 187 ARG B O 1
ATOM 5151 N N . SER B 1 188 ? 15.18 -22.594 -19.859 1 93.88 188 SER B N 1
ATOM 5152 C CA . SER B 1 188 ? 13.906 -22.969 -20.453 1 93.88 188 SER B CA 1
ATOM 5153 C C . SER B 1 188 ? 13.984 -22.953 -21.984 1 93.88 188 SER B C 1
ATOM 5155 O O . SER B 1 188 ? 13.383 -23.812 -22.641 1 93.88 188 SER B O 1
ATOM 5157 N N . LEU B 1 189 ? 14.742 -22 -22.516 1 92.94 189 LEU B N 1
ATOM 5158 C CA . LEU B 1 189 ? 14.938 -21.938 -23.953 1 92.94 189 LEU B CA 1
ATOM 5159 C C . LEU B 1 189 ? 15.703 -23.156 -24.453 1 92.94 189 LEU B C 1
ATOM 5161 O O . LEU B 1 189 ? 15.352 -23.734 -25.484 1 92.94 189 LEU B O 1
ATOM 5165 N N . GLU B 1 190 ? 16.672 -23.594 -23.75 1 93 190 GLU B N 1
ATOM 5166 C CA . GLU B 1 190 ? 17.422 -24.797 -24.109 1 93 190 GLU B CA 1
ATOM 5167 C C . GLU B 1 190 ? 16.516 -26.031 -24.125 1 93 190 GLU B C 1
ATOM 5169 O O . GLU B 1 190 ? 16.609 -26.859 -25.031 1 93 190 GLU B O 1
ATOM 5174 N N . VAL B 1 191 ? 15.711 -26.078 -23.094 1 94.69 191 VAL B N 1
ATOM 5175 C CA . VAL B 1 191 ? 14.773 -27.203 -23.031 1 94.69 191 VAL B CA 1
ATOM 5176 C C . VAL B 1 191 ? 13.828 -27.156 -24.219 1 94.69 191 VAL B C 1
ATOM 5178 O O . VAL B 1 191 ? 13.57 -28.188 -24.859 1 94.69 191 VAL B O 1
ATOM 5181 N N . ALA B 1 192 ? 13.328 -25.984 -24.562 1 95.38 192 ALA B N 1
ATOM 5182 C CA . ALA B 1 192 ? 12.406 -25.828 -25.703 1 95.38 192 ALA B CA 1
ATOM 5183 C C . ALA B 1 192 ? 13.094 -26.188 -27.016 1 95.38 192 ALA B C 1
ATOM 5185 O O . ALA B 1 192 ? 12.5 -26.844 -27.875 1 95.38 192 ALA B O 1
ATOM 5186 N N . GLN B 1 193 ? 14.297 -25.859 -27.188 1 95.5 193 GLN B N 1
ATOM 5187 C CA . GLN B 1 193 ? 15.055 -26.172 -28.391 1 95.5 193 GLN B CA 1
ATOM 5188 C C . GLN B 1 193 ? 15.336 -27.672 -28.5 1 95.5 193 GLN B C 1
ATOM 5190 O O . GLN B 1 193 ? 15.289 -28.25 -29.578 1 95.5 193 GLN B O 1
ATOM 5195 N N . ALA B 1 194 ? 15.672 -28.25 -27.359 1 95.19 194 ALA B N 1
ATOM 5196 C CA . ALA B 1 194 ? 15.852 -29.688 -27.344 1 95.19 194 ALA B CA 1
ATOM 5197 C C . ALA B 1 194 ? 14.57 -30.422 -27.75 1 95.19 194 ALA B C 1
ATOM 5199 O O . ALA B 1 194 ? 14.617 -31.438 -28.438 1 95.19 194 ALA B O 1
ATOM 5200 N N . GLN B 1 195 ? 13.438 -29.891 -27.312 1 96.19 195 GLN B N 1
ATOM 5201 C CA . GLN B 1 195 ? 12.148 -30.469 -27.688 1 96.19 195 GLN B CA 1
ATOM 5202 C C . GLN B 1 195 ? 11.922 -30.359 -29.203 1 96.19 195 GLN B C 1
ATOM 5204 O O . GLN B 1 195 ? 11.445 -31.312 -29.828 1 96.19 195 GLN B O 1
ATOM 5209 N N . VAL B 1 196 ? 12.234 -29.25 -29.781 1 96.56 196 VAL B N 1
ATOM 5210 C CA . VAL B 1 196 ? 12.125 -29.062 -31.234 1 96.56 196 VAL B CA 1
ATOM 5211 C C . VAL B 1 196 ? 12.992 -30.094 -31.953 1 96.56 196 VAL B C 1
ATOM 5213 O O . VAL B 1 196 ? 12.539 -30.734 -32.906 1 96.56 196 VAL B O 1
ATOM 5216 N N . SER B 1 197 ? 14.156 -30.281 -31.5 1 97.12 197 SER B N 1
ATOM 5217 C CA . SER B 1 197 ? 15.07 -31.25 -32.125 1 97.12 197 SER B CA 1
ATOM 5218 C C . SER B 1 197 ? 14.523 -32.656 -32 1 97.12 197 SER B C 1
ATOM 5220 O O . SER B 1 197 ? 14.602 -33.438 -32.969 1 97.12 197 SER B O 1
ATOM 5222 N N . ALA B 1 198 ? 13.992 -32.938 -30.859 1 95.5 198 ALA B N 1
ATOM 5223 C CA . ALA B 1 198 ? 13.43 -34.281 -30.672 1 95.5 198 ALA B CA 1
ATOM 5224 C C . ALA B 1 198 ? 12.266 -34.531 -31.625 1 95.5 198 ALA B C 1
ATOM 5226 O O . ALA B 1 198 ? 12.164 -35.625 -32.219 1 95.5 198 ALA B O 1
ATOM 5227 N N . TRP B 1 199 ? 11.406 -33.562 -31.844 1 96.56 199 TRP B N 1
ATOM 5228 C CA . TRP B 1 199 ? 10.273 -33.719 -32.75 1 96.56 199 TRP B CA 1
ATOM 5229 C C . TRP B 1 199 ? 10.734 -33.75 -34.219 1 96.56 199 TRP B C 1
ATOM 5231 O O . TRP B 1 199 ? 10.125 -34.469 -35.031 1 96.56 199 TRP B O 1
ATOM 5241 N N . ARG B 1 200 ? 11.758 -33.094 -34.531 1 96.75 200 ARG B N 1
ATOM 5242 C CA . ARG B 1 200 ? 12.328 -33.188 -35.875 1 96.75 200 ARG B CA 1
ATOM 5243 C C . ARG B 1 200 ? 12.805 -34.594 -36.188 1 96.75 200 ARG B C 1
ATOM 5245 O O . ARG B 1 200 ? 12.586 -35.125 -37.281 1 96.75 200 ARG B O 1
ATOM 5252 N N . GLU B 1 201 ? 13.445 -35.188 -35.219 1 95.25 201 GLU B N 1
ATOM 5253 C CA . GLU B 1 201 ? 13.883 -36.562 -35.344 1 95.25 201 GLU B CA 1
ATOM 5254 C C . GLU B 1 201 ? 12.695 -37.5 -35.5 1 95.25 201 GLU B C 1
ATOM 5256 O O . GLU B 1 201 ? 12.719 -38.406 -36.344 1 95.25 201 GLU B O 1
ATOM 5261 N N . THR B 1 202 ? 11.68 -37.219 -34.719 1 94.62 202 THR B N 1
ATOM 5262 C CA . THR B 1 202 ? 10.484 -38.062 -34.781 1 94.62 202 THR B CA 1
ATOM 5263 C C . THR B 1 202 ? 9.812 -37.906 -36.156 1 94.62 202 THR B C 1
ATOM 5265 O O . THR B 1 202 ? 9.352 -38.906 -36.719 1 94.62 202 THR B O 1
ATOM 5268 N N . LEU B 1 203 ? 9.766 -36.719 -36.688 1 95.69 203 LEU B N 1
ATOM 5269 C CA . LEU B 1 203 ? 9.188 -36.5 -38 1 95.69 203 LEU B CA 1
ATOM 5270 C C . LEU B 1 203 ? 9.984 -37.219 -39.062 1 95.69 203 LEU B C 1
ATOM 5272 O O . LEU B 1 203 ? 9.414 -37.812 -40 1 95.69 203 LEU B O 1
ATOM 5276 N N . THR B 1 204 ? 11.266 -37.188 -38.969 1 96 204 THR B N 1
ATOM 5277 C CA . THR B 1 204 ? 12.125 -37.906 -39.906 1 96 204 THR B CA 1
ATOM 5278 C C . THR B 1 204 ? 11.844 -39.406 -39.906 1 96 204 THR B C 1
ATOM 5280 O O . THR B 1 204 ? 11.719 -40.031 -40.938 1 96 204 THR B O 1
ATOM 5283 N N . LEU B 1 205 ? 11.727 -39.875 -38.719 1 92.56 205 LEU B N 1
ATOM 5284 C CA . LEU B 1 205 ? 11.484 -41.312 -38.562 1 92.56 205 LEU B CA 1
ATOM 5285 C C . LEU B 1 205 ? 10.133 -41.688 -39.125 1 92.56 205 LEU B C 1
ATOM 5287 O O . LEU B 1 205 ? 10.031 -42.656 -39.875 1 92.56 205 LEU B O 1
ATOM 5291 N N . THR B 1 206 ? 9.102 -40.969 -38.812 1 94.5 206 THR B N 1
ATOM 5292 C CA . THR B 1 206 ? 7.762 -41.312 -39.281 1 94.5 206 THR B CA 1
ATOM 5293 C C . THR B 1 206 ? 7.66 -41.125 -40.781 1 94.5 206 THR B C 1
ATOM 5295 O O . THR B 1 206 ? 6.988 -41.906 -41.469 1 94.5 206 THR B O 1
ATOM 5298 N N . SER B 1 207 ? 8.352 -40.156 -41.344 1 95 207 SER B N 1
ATOM 5299 C CA . SER B 1 207 ? 8.375 -39.938 -42.781 1 95 207 SER B CA 1
ATOM 5300 C C . SER B 1 207 ? 9.047 -41.094 -43.5 1 95 207 SER B C 1
ATOM 5302 O O . SER B 1 207 ? 8.57 -41.562 -44.531 1 95 207 SER B O 1
ATOM 5304 N N . ALA B 1 208 ? 10.102 -41.562 -42.938 1 93.5 208 ALA B N 1
ATOM 5305 C CA . ALA B 1 208 ? 10.805 -42.719 -43.5 1 93.5 208 ALA B CA 1
ATOM 5306 C C . ALA B 1 208 ? 9.93 -43.969 -43.5 1 93.5 208 ALA B C 1
ATOM 5308 O O . ALA B 1 208 ? 9.922 -44.719 -44.469 1 93.5 208 ALA B O 1
ATOM 5309 N N . GLN B 1 209 ? 9.242 -44.156 -42.5 1 92.38 209 GLN B N 1
ATOM 5310 C CA . GLN B 1 209 ? 8.367 -45.312 -42.375 1 92.38 209 GLN B CA 1
ATOM 5311 C C . GLN B 1 209 ? 7.227 -45.25 -43.375 1 92.38 209 GLN B C 1
ATOM 5313 O O . GLN B 1 209 ? 6.852 -46.25 -44 1 92.38 209 GLN B O 1
ATOM 5318 N N . VAL B 1 210 ? 6.652 -44.031 -43.531 1 93.56 210 VAL B N 1
ATOM 5319 C CA . VAL B 1 210 ? 5.57 -43.875 -44.5 1 93.56 210 VAL B CA 1
ATOM 5320 C C . VAL B 1 210 ? 6.09 -44.094 -45.906 1 93.56 210 VAL B C 1
ATOM 5322 O O . VAL B 1 210 ? 5.438 -44.781 -46.719 1 93.56 210 VAL B O 1
ATOM 5325 N N . ARG B 1 211 ? 7.223 -43.688 -46.188 1 94.69 211 ARG B N 1
ATOM 5326 C CA . ARG B 1 211 ? 7.828 -43.875 -47.5 1 94.69 211 ARG B CA 1
ATOM 5327 C C . ARG B 1 211 ? 8.109 -45.344 -47.75 1 94.69 211 ARG B C 1
ATOM 5329 O O . ARG B 1 211 ? 7.98 -45.812 -48.875 1 94.69 211 ARG B O 1
ATOM 5336 N N . ALA B 1 212 ? 8.422 -46.062 -46.688 1 93.31 212 ALA B N 1
ATOM 5337 C CA . ALA B 1 212 ? 8.727 -47.469 -46.781 1 93.31 212 ALA B CA 1
ATOM 5338 C C . ALA B 1 212 ? 7.453 -48.312 -46.781 1 93.31 212 ALA B C 1
ATOM 5340 O O . ALA B 1 212 ? 7.5 -49.531 -46.969 1 93.31 212 ALA B O 1
ATOM 5341 N N . GLY B 1 213 ? 6.266 -47.625 -46.656 1 91.75 213 GLY B N 1
ATOM 5342 C CA . GLY B 1 213 ? 4.977 -48.281 -46.688 1 91.75 213 GLY B CA 1
ATOM 5343 C C . GLY B 1 213 ? 4.629 -48.969 -45.375 1 91.75 213 GLY B C 1
ATOM 5344 O O . GLY B 1 213 ? 3.604 -49.656 -45.281 1 91.75 213 GLY B O 1
ATOM 5345 N N . SER B 1 214 ? 5.453 -48.75 -44.375 1 89.25 214 SER B N 1
ATOM 5346 C CA . SER B 1 214 ? 5.254 -49.438 -43.094 1 89.25 214 SER B CA 1
ATOM 5347 C C . SER B 1 214 ? 4.711 -48.5 -42.031 1 89.25 214 SER B C 1
ATOM 5349 O O . SER B 1 214 ? 4.391 -48.906 -40.906 1 89.25 214 SER B O 1
ATOM 5351 N N . GLY B 1 215 ? 4.613 -47.188 -42.438 1 89 215 GLY B N 1
ATOM 5352 C CA . GLY B 1 215 ? 4.16 -46.188 -41.469 1 89 215 GLY B CA 1
ATOM 5353 C C . GLY B 1 215 ? 2.773 -45.656 -41.75 1 89 215 GLY B C 1
ATOM 5354 O O . GLY B 1 215 ? 2.223 -45.906 -42.812 1 89 215 GLY B O 1
ATOM 5355 N N . GLN B 1 216 ? 2.16 -45.031 -40.781 1 92.06 216 GLN B N 1
ATOM 5356 C CA . GLN B 1 216 ? 0.854 -44.406 -40.906 1 92.06 216 GLN B CA 1
ATOM 5357 C C . GLN B 1 216 ? 0.995 -42.906 -41.219 1 92.06 216 GLN B C 1
ATOM 5359 O O . GLN B 1 216 ? 1.757 -42.219 -40.562 1 92.06 216 GLN B O 1
ATOM 5364 N N . PHE B 1 217 ? 0.191 -42.469 -42.094 1 94 217 PHE B N 1
ATOM 5365 C CA . PHE B 1 217 ? 0.233 -41.062 -42.469 1 94 217 PHE B CA 1
ATOM 5366 C C . PHE B 1 217 ? -0.238 -40.188 -41.344 1 94 217 PHE B C 1
ATOM 5368 O O . PHE B 1 217 ? 0.243 -39.062 -41.156 1 94 217 PHE B O 1
ATOM 5375 N N . GLU B 1 218 ? -1.11 -40.594 -40.469 1 94.94 218 GLU B N 1
ATOM 5376 C CA . GLU B 1 218 ? -1.598 -39.906 -39.312 1 94.94 218 GLU B CA 1
ATOM 5377 C C . GLU B 1 218 ? -0.46 -39.594 -38.312 1 94.94 218 GLU B C 1
ATOM 5379 O O . GLU B 1 218 ? -0.42 -38.531 -37.719 1 94.94 218 GLU B O 1
ATOM 5384 N N . ASP B 1 219 ? 0.479 -40.531 -38.219 1 94.44 219 ASP B N 1
ATOM 5385 C CA . ASP B 1 219 ? 1.613 -40.344 -37.312 1 94.44 219 ASP B CA 1
ATOM 5386 C C . ASP B 1 219 ? 2.547 -39.25 -37.812 1 94.44 219 ASP B C 1
ATOM 5388 O O . ASP B 1 219 ? 3.027 -38.438 -37.031 1 94.44 219 ASP B O 1
ATOM 5392 N N . GLN B 1 220 ? 2.768 -39.312 -39.062 1 95 220 GLN B N 1
ATOM 5393 C CA . GLN B 1 220 ? 3.609 -38.281 -39.688 1 95 220 GLN B CA 1
ATOM 5394 C C . GLN B 1 220 ? 3.014 -36.906 -39.5 1 95 220 GLN B C 1
ATOM 5396 O O . GLN B 1 220 ? 3.723 -35.938 -39.156 1 95 220 GLN B O 1
ATOM 5401 N N . GLN B 1 221 ? 1.668 -36.781 -39.719 1 96.81 221 GLN B N 1
ATOM 5402 C CA . GLN B 1 221 ? 1.013 -35.5 -39.562 1 96.81 221 GLN B CA 1
ATOM 5403 C C . GLN B 1 221 ? 1.019 -35.031 -38.125 1 96.81 221 GLN B C 1
ATOM 5405 O O . GLN B 1 221 ? 1.182 -33.844 -37.844 1 96.81 221 GLN B O 1
ATOM 5410 N N . ASN B 1 222 ? 0.841 -35.906 -37.188 1 96.31 222 ASN B N 1
ATOM 5411 C CA . ASN B 1 222 ? 0.906 -35.594 -35.781 1 96.31 222 ASN B CA 1
ATOM 5412 C C . ASN B 1 222 ? 2.289 -35.094 -35.375 1 96.31 222 ASN B C 1
ATOM 5414 O O . ASN B 1 222 ? 2.41 -34.094 -34.688 1 96.31 222 ASN B O 1
ATOM 5418 N N . ALA B 1 223 ? 3.299 -35.75 -35.875 1 95.38 223 ALA B N 1
ATOM 5419 C CA . ALA B 1 223 ? 4.668 -35.344 -35.594 1 95.38 223 ALA B CA 1
ATOM 5420 C C . ALA B 1 223 ? 4.941 -33.938 -36.125 1 95.38 223 ALA B C 1
ATOM 5422 O O . ALA B 1 223 ? 5.59 -33.125 -35.469 1 95.38 223 ALA B O 1
ATOM 5423 N N . HIS B 1 224 ? 4.406 -33.688 -37.312 1 96.5 224 HIS B N 1
ATOM 5424 C CA . HIS B 1 224 ? 4.559 -32.375 -37.906 1 96.5 224 HIS B CA 1
ATOM 5425 C C . HIS B 1 224 ? 3.875 -31.312 -37.094 1 96.5 224 HIS B C 1
ATOM 5427 O O . HIS B 1 224 ? 4.449 -30.25 -36.844 1 96.5 224 HIS B O 1
ATOM 5433 N N . ALA B 1 225 ? 2.668 -31.594 -36.625 1 97.06 225 ALA B N 1
ATOM 5434 C CA . ALA B 1 225 ? 1.918 -30.656 -35.781 1 97.06 225 ALA B CA 1
ATOM 5435 C C . ALA B 1 225 ? 2.666 -30.375 -34.469 1 97.06 225 ALA B C 1
ATOM 5437 O O . ALA B 1 225 ? 2.766 -29.219 -34.062 1 97.06 225 ALA B O 1
ATOM 5438 N N . ASN B 1 226 ? 3.199 -31.375 -33.875 1 96.12 226 ASN B N 1
ATOM 5439 C CA . ASN B 1 226 ? 3.895 -31.203 -32.594 1 96.12 226 ASN B CA 1
ATOM 5440 C C . ASN B 1 226 ? 5.227 -30.484 -32.781 1 96.12 226 ASN B C 1
ATOM 5442 O O . ASN B 1 226 ? 5.648 -29.719 -31.906 1 96.12 226 ASN B O 1
ATOM 5446 N N . LEU B 1 227 ? 5.945 -30.75 -33.906 1 96.12 227 LEU B N 1
ATOM 5447 C CA . LEU B 1 227 ? 7.148 -29.984 -34.219 1 96.12 227 LEU B CA 1
ATOM 5448 C C . LEU B 1 227 ? 6.848 -28.484 -34.281 1 96.12 227 LEU B C 1
ATOM 5450 O O . LEU B 1 227 ? 7.5 -27.688 -33.625 1 96.12 227 LEU B O 1
ATOM 5454 N N . LEU B 1 228 ? 5.727 -28.156 -35 1 97.12 228 LEU B N 1
ATOM 5455 C CA . LEU B 1 228 ? 5.379 -26.75 -35.188 1 97.12 228 LEU B CA 1
ATOM 5456 C C . LEU B 1 228 ? 4.91 -26.125 -33.875 1 97.12 228 LEU B C 1
ATOM 5458 O O . LEU B 1 228 ? 5.211 -24.969 -33.594 1 97.12 228 LEU B O 1
ATOM 5462 N N . LEU B 1 229 ? 4.164 -26.844 -33.062 1 94.94 229 LEU B N 1
ATOM 5463 C CA . LEU B 1 229 ? 3.742 -26.391 -31.75 1 94.94 229 LEU B CA 1
ATOM 5464 C C . LEU B 1 229 ? 4.949 -26.109 -30.859 1 94.94 229 LEU B C 1
ATOM 5466 O O . LEU B 1 229 ? 4.973 -25.109 -30.125 1 94.94 229 LEU B O 1
ATOM 5470 N N . SER B 1 230 ? 5.93 -27.016 -30.859 1 96.5 230 SER B N 1
ATOM 5471 C CA . SER B 1 230 ? 7.148 -26.828 -30.078 1 96.5 230 SER B CA 1
ATOM 5472 C C . SER B 1 230 ? 7.934 -25.609 -30.547 1 96.5 230 SER B C 1
ATOM 5474 O O . SER B 1 230 ? 8.508 -24.891 -29.734 1 96.5 230 SER B O 1
ATOM 5476 N N . GLU B 1 231 ? 7.977 -25.406 -31.859 1 96.38 231 GLU B N 1
ATOM 5477 C CA . GLU B 1 231 ? 8.641 -24.234 -32.406 1 96.38 231 GLU B CA 1
ATOM 5478 C C . GLU B 1 231 ? 7.953 -22.953 -31.953 1 96.38 231 GLU B C 1
ATOM 5480 O O . GLU B 1 231 ? 8.617 -21.953 -31.688 1 96.38 231 GLU B O 1
ATOM 5485 N N . ALA B 1 232 ? 6.656 -22.938 -31.859 1 96.88 232 ALA B N 1
ATOM 5486 C CA . ALA B 1 232 ? 5.855 -21.781 -31.469 1 96.88 232 ALA B CA 1
ATOM 5487 C C . ALA B 1 232 ? 6.105 -21.406 -30.016 1 96.88 232 ALA B C 1
ATOM 5489 O O . ALA B 1 232 ? 5.762 -20.297 -29.578 1 96.88 232 ALA B O 1
ATOM 5490 N N . ALA B 1 233 ? 6.68 -22.281 -29.203 1 95.88 233 ALA B N 1
ATOM 5491 C CA . ALA B 1 233 ? 6.941 -22.047 -27.781 1 95.88 233 ALA B CA 1
ATOM 5492 C C . ALA B 1 233 ? 8.227 -21.25 -27.594 1 95.88 233 ALA B C 1
ATOM 5494 O O . ALA B 1 233 ? 8.492 -20.734 -26.5 1 95.88 233 ALA B O 1
ATOM 5495 N N . ILE B 1 234 ? 9.039 -21.062 -28.656 1 95.38 234 ILE B N 1
ATOM 5496 C CA . ILE B 1 234 ? 10.367 -20.469 -28.547 1 95.38 234 ILE B CA 1
ATOM 5497 C C . ILE B 1 234 ? 10.242 -18.953 -28.5 1 95.38 234 ILE B C 1
ATOM 5499 O O . ILE B 1 234 ? 10.828 -18.312 -27.609 1 95.38 234 ILE B O 1
ATOM 5503 N N . PRO B 1 235 ? 9.422 -18.219 -29.328 1 94.88 235 PRO B N 1
ATOM 5504 C CA . PRO B 1 235 ? 9.414 -16.75 -29.391 1 94.88 235 PRO B CA 1
ATOM 5505 C C . PRO 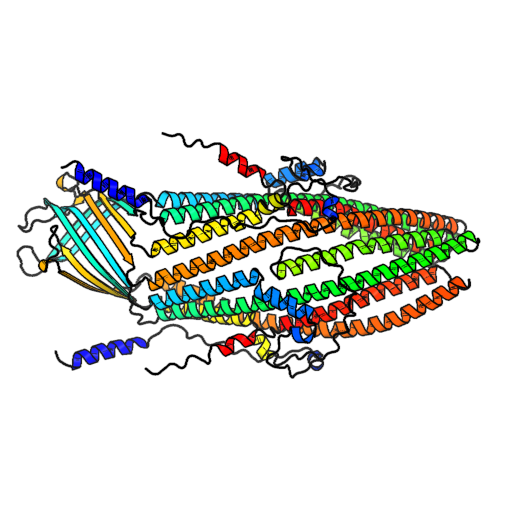B 1 235 ? 9.039 -16.109 -28.047 1 94.88 235 PRO B C 1
ATOM 5507 O O . PRO B 1 235 ? 9.68 -15.148 -27.625 1 94.88 235 PRO B O 1
ATOM 5510 N N . PRO B 1 236 ? 7.984 -16.578 -27.281 1 95.25 236 PRO B N 1
ATOM 5511 C CA . PRO B 1 236 ? 7.699 -15.953 -25.984 1 95.25 236 PRO B CA 1
ATOM 5512 C C . PRO B 1 236 ? 8.883 -16.016 -25.031 1 95.25 236 PRO B C 1
ATOM 5514 O O . PRO B 1 236 ? 9.07 -15.102 -24.219 1 95.25 236 PRO B O 1
ATOM 5517 N N . LEU B 1 237 ? 9.711 -17.109 -25.047 1 94.44 237 LEU B N 1
ATOM 5518 C CA . LEU B 1 237 ? 10.891 -17.219 -24.188 1 94.44 237 LEU B CA 1
ATOM 5519 C C . LEU B 1 237 ? 11.938 -16.188 -24.578 1 94.44 237 LEU B C 1
ATOM 5521 O O . LEU B 1 237 ? 12.523 -15.531 -23.719 1 94.44 237 LEU B O 1
ATOM 5525 N N . LEU B 1 238 ? 12.109 -16.031 -25.891 1 92.69 238 LEU B N 1
ATOM 5526 C CA . LEU B 1 238 ? 13.055 -15.023 -26.375 1 92.69 238 LEU B CA 1
ATOM 5527 C C . LEU B 1 238 ? 12.617 -13.625 -25.953 1 92.69 238 LEU B C 1
ATOM 5529 O O . LEU B 1 238 ? 13.445 -12.805 -25.562 1 92.69 238 LEU B O 1
ATOM 5533 N N . THR B 1 239 ? 11.359 -13.344 -26.047 1 93.94 239 THR B N 1
ATOM 5534 C CA . THR B 1 239 ? 10.805 -12.055 -25.641 1 93.94 239 THR B CA 1
ATOM 5535 C C . THR B 1 239 ? 11.094 -11.789 -24.156 1 93.94 239 THR B C 1
ATOM 5537 O O . THR B 1 239 ? 11.594 -10.727 -23.797 1 93.94 239 THR B O 1
ATOM 5540 N N . ARG B 1 240 ? 10.844 -12.758 -23.312 1 94.81 240 ARG B N 1
ATOM 5541 C CA . ARG B 1 240 ? 11.031 -12.586 -21.875 1 94.81 240 ARG B CA 1
ATOM 5542 C C . ARG B 1 240 ? 12.508 -12.43 -21.531 1 94.81 240 ARG B C 1
ATOM 5544 O O . ARG B 1 240 ? 12.859 -11.688 -20.609 1 94.81 240 ARG B O 1
ATOM 5551 N N . ILE B 1 241 ? 13.367 -13.156 -22.203 1 92.56 241 ILE B N 1
ATOM 5552 C CA . ILE B 1 241 ? 14.805 -13.023 -22 1 92.56 241 ILE B CA 1
ATOM 5553 C C . ILE B 1 241 ? 15.234 -11.594 -22.297 1 92.56 241 ILE B C 1
ATOM 5555 O O . ILE B 1 241 ? 15.961 -10.977 -21.5 1 92.56 241 ILE B O 1
ATOM 5559 N N . GLN B 1 242 ? 14.719 -11 -23.359 1 93.06 242 GLN B N 1
ATOM 5560 C CA . GLN B 1 242 ? 15.078 -9.633 -23.719 1 93.06 242 GLN B CA 1
ATOM 5561 C C . GLN B 1 242 ? 14.477 -8.633 -22.734 1 93.06 242 GLN B C 1
ATOM 5563 O O . GLN B 1 242 ? 15.141 -7.668 -22.344 1 93.06 242 GLN B O 1
ATOM 5568 N N . GLU B 1 243 ? 13.242 -8.836 -22.375 1 94.06 243 GLU B N 1
ATOM 5569 C CA . GLU B 1 243 ? 12.578 -7.957 -21.422 1 94.06 243 GLU B CA 1
ATOM 5570 C C . GLU B 1 243 ? 13.344 -7.898 -20.109 1 94.06 243 GLU B C 1
ATOM 5572 O O . GLU B 1 243 ? 13.5 -6.824 -19.516 1 94.06 243 GLU B O 1
ATOM 5577 N N . THR B 1 244 ? 13.789 -9.031 -19.594 1 94.94 244 THR B N 1
ATOM 5578 C CA . THR B 1 244 ? 14.555 -9.062 -18.359 1 94.94 244 THR B CA 1
ATOM 5579 C C . THR B 1 244 ? 15.891 -8.336 -18.516 1 94.94 244 THR B C 1
ATOM 5581 O O . THR B 1 244 ? 16.344 -7.66 -17.594 1 94.94 244 THR B O 1
ATOM 5584 N N . GLY B 1 245 ? 16.453 -8.469 -19.703 1 93.06 245 GLY B N 1
ATOM 5585 C CA . GLY B 1 245 ? 17.672 -7.727 -20 1 93.06 245 GLY B CA 1
ATOM 5586 C C . GLY B 1 245 ? 17.469 -6.223 -19.984 1 93.06 245 GLY B C 1
ATOM 5587 O O . GLY B 1 245 ? 18.266 -5.488 -19.391 1 93.06 245 GLY B O 1
ATOM 5588 N N . TYR B 1 246 ? 16.375 -5.715 -20.609 1 93.94 246 TYR B N 1
ATOM 5589 C CA . TYR B 1 246 ? 16.047 -4.293 -20.594 1 93.94 246 TYR B CA 1
ATOM 5590 C C . TYR B 1 246 ? 15.859 -3.797 -19.172 1 93.94 246 TYR B C 1
ATOM 5592 O O . TYR B 1 246 ? 16.312 -2.703 -18.812 1 93.94 246 TYR B O 1
ATOM 5600 N N . ARG B 1 247 ? 15.18 -4.621 -18.391 1 95.88 247 ARG B N 1
ATOM 5601 C CA . ARG B 1 247 ? 14.938 -4.234 -17 1 95.88 247 ARG B CA 1
ATOM 5602 C C . ARG B 1 247 ? 16.25 -4.105 -16.234 1 95.88 247 ARG B C 1
ATOM 5604 O O . ARG B 1 247 ? 16.422 -3.18 -15.438 1 95.88 247 ARG B O 1
ATOM 5611 N N . LEU B 1 248 ? 17.156 -5.055 -16.422 1 95.44 248 LEU B N 1
ATOM 5612 C CA . LEU B 1 248 ? 18.453 -4.996 -15.758 1 95.44 248 LEU B CA 1
ATOM 5613 C C . LEU B 1 248 ? 19.219 -3.74 -16.172 1 95.44 248 LEU B C 1
ATOM 5615 O O . LEU B 1 248 ? 19.859 -3.096 -15.344 1 95.44 248 LEU B O 1
ATOM 5619 N N . ASP B 1 249 ? 19.125 -3.385 -17.469 1 94.94 249 ASP B N 1
ATOM 5620 C CA . ASP B 1 249 ? 19.766 -2.164 -17.953 1 94.94 249 ASP B CA 1
ATOM 5621 C C . ASP B 1 249 ? 19.219 -0.938 -17.219 1 94.94 249 ASP B C 1
ATOM 5623 O O . ASP B 1 249 ? 20 -0.126 -16.703 1 94.94 249 ASP B O 1
ATOM 5627 N N . VAL B 1 250 ? 17.922 -0.847 -17.078 1 95.44 250 VAL B N 1
ATOM 5628 C CA . VAL B 1 250 ? 17.312 0.316 -16.453 1 95.44 250 VAL B CA 1
ATOM 5629 C C . VAL B 1 250 ? 17.656 0.351 -14.961 1 95.44 250 VAL B C 1
ATOM 5631 O O . VAL B 1 250 ? 17.953 1.415 -14.414 1 95.44 250 VAL B O 1
ATOM 5634 N N . LEU B 1 251 ? 17.656 -0.831 -14.273 1 96.88 251 LEU B N 1
ATOM 5635 C CA . LEU B 1 251 ? 18 -0.901 -12.859 1 96.88 251 LEU B CA 1
ATOM 5636 C C . LEU B 1 251 ? 19.422 -0.424 -12.633 1 96.88 251 LEU B C 1
ATOM 5638 O O . LEU B 1 251 ? 19.75 0.115 -11.57 1 96.88 251 LEU B O 1
ATOM 5642 N N . THR B 1 252 ? 20.297 -0.564 -13.633 1 96.12 252 THR B N 1
ATOM 5643 C CA . THR B 1 252 ? 21.703 -0.174 -13.5 1 96.12 252 THR B CA 1
ATOM 5644 C C . THR B 1 252 ? 21.922 1.236 -14.039 1 96.12 252 THR B C 1
ATOM 5646 O O . THR B 1 252 ? 23.062 1.668 -14.211 1 96.12 252 THR B O 1
ATOM 5649 N N . GLY B 1 253 ? 20.859 1.992 -14.398 1 94.12 253 GLY B N 1
ATOM 5650 C CA . GLY B 1 253 ? 20.938 3.383 -14.82 1 94.12 253 GLY B CA 1
ATOM 5651 C C . GLY B 1 253 ? 21.375 3.545 -16.266 1 94.12 253 GLY B C 1
ATOM 5652 O O . GLY B 1 253 ? 21.906 4.59 -16.641 1 94.12 253 GLY B O 1
ATOM 5653 N N . GLN B 1 254 ? 21.188 2.422 -17.047 1 93.56 254 GLN B N 1
ATOM 5654 C CA . GLN B 1 254 ? 21.609 2.428 -18.438 1 93.56 254 GLN B CA 1
ATOM 5655 C C . GLN B 1 254 ? 20.406 2.301 -19.375 1 93.56 254 GLN B C 1
ATOM 5657 O O . GLN B 1 254 ? 19.391 1.714 -19 1 93.56 254 GLN B O 1
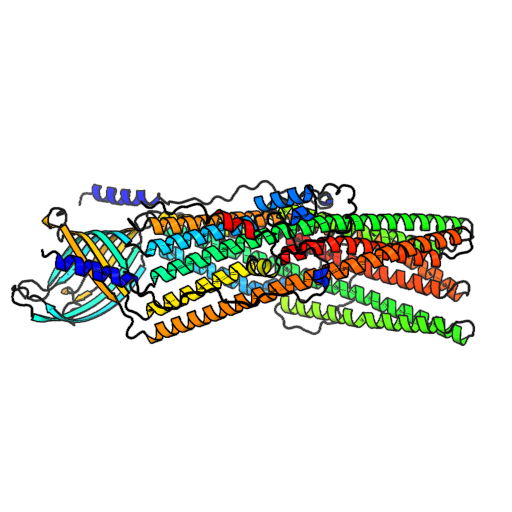ATOM 5662 N N . PRO B 1 255 ? 20.469 2.871 -20.562 1 93.81 255 PRO B N 1
ATOM 5663 C CA . PRO B 1 255 ? 19.406 2.613 -21.547 1 93.81 255 PRO B CA 1
ATOM 5664 C C . PRO B 1 255 ? 19.375 1.16 -22 1 93.81 255 PRO B C 1
ATOM 5666 O O . PRO B 1 255 ? 20.406 0.49 -22.031 1 93.81 255 PRO B O 1
ATOM 5669 N N . PRO B 1 256 ? 18.125 0.626 -22.312 1 92.62 256 PRO B N 1
ATOM 5670 C CA . PRO B 1 256 ? 18.031 -0.754 -22.781 1 92.62 256 PRO B CA 1
ATOM 5671 C C . PRO B 1 256 ? 18.922 -1.037 -23.984 1 92.62 256 PRO B C 1
ATOM 5673 O O . PRO B 1 256 ? 19.016 -0.221 -24.906 1 92.62 256 PRO B O 1
ATOM 5676 N N . ARG B 1 257 ? 19.75 -2.1 -23.906 1 87 257 ARG B N 1
ATOM 5677 C CA . ARG B 1 257 ? 20.625 -2.537 -24.984 1 87 257 ARG B CA 1
ATOM 5678 C C . ARG B 1 257 ? 20.25 -3.939 -25.469 1 87 257 ARG B C 1
ATOM 5680 O O . ARG B 1 257 ? 19.547 -4.668 -24.766 1 87 257 ARG B O 1
ATOM 5687 N N . GLN B 1 258 ? 20.719 -4.145 -26.656 1 75.88 258 GLN B N 1
ATOM 5688 C CA . GLN B 1 258 ? 20.516 -5.5 -27.156 1 75.88 258 GLN B CA 1
ATOM 5689 C C . GLN B 1 258 ? 21.312 -6.512 -26.344 1 75.88 258 GLN B C 1
ATOM 5691 O O . GLN B 1 258 ? 22.516 -6.32 -26.109 1 75.88 258 GLN B O 1
ATOM 5696 N N . GLN B 1 259 ? 20.5 -7.359 -25.688 1 69.31 259 GLN B N 1
ATOM 5697 C CA . GLN B 1 259 ? 21.141 -8.367 -24.859 1 69.31 259 GLN B CA 1
ATOM 5698 C C . GLN B 1 259 ? 21.891 -9.391 -25.719 1 69.31 259 GLN B C 1
ATOM 5700 O O . GLN B 1 259 ? 21.391 -9.82 -26.75 1 69.31 259 GLN B O 1
ATOM 5705 N N . GLN B 1 260 ? 23.25 -9.297 -25.547 1 58.41 260 GLN B N 1
ATOM 5706 C CA . GLN B 1 260 ? 23.984 -10.359 -26.234 1 58.41 260 GLN B CA 1
ATOM 5707 C C . GLN B 1 260 ? 23.531 -11.734 -25.75 1 58.41 260 GLN B C 1
ATOM 5709 O O . GLN B 1 260 ? 23.109 -11.883 -24.609 1 58.41 260 GLN B O 1
ATOM 5714 N N . ALA B 1 261 ? 23.312 -12.508 -26.656 1 53.59 261 ALA B N 1
ATOM 5715 C CA . ALA B 1 261 ? 22.938 -13.883 -26.344 1 53.59 261 ALA B CA 1
ATOM 5716 C C . ALA B 1 261 ? 23.609 -14.367 -25.062 1 53.59 261 ALA B C 1
ATOM 5718 O O . ALA B 1 261 ? 24.812 -14.219 -24.891 1 53.59 261 ALA B O 1
ATOM 5719 N N . LEU B 1 262 ? 22.797 -14.352 -23.969 1 53.44 262 LEU B N 1
ATOM 5720 C CA . LEU B 1 262 ? 23.375 -14.906 -22.75 1 53.44 262 LEU B CA 1
ATOM 5721 C C . LEU B 1 262 ? 24.219 -16.125 -23.062 1 53.44 262 LEU B C 1
ATOM 5723 O O . LEU B 1 262 ? 23.891 -16.906 -23.969 1 53.44 262 LEU B O 1
ATOM 5727 N N . ALA B 1 263 ? 25.531 -16.047 -22.891 1 50.06 263 ALA B N 1
ATOM 5728 C CA . ALA B 1 263 ? 26.328 -17.266 -22.953 1 50.06 263 ALA B CA 1
ATOM 5729 C C . ALA B 1 263 ? 25.516 -18.469 -22.516 1 50.06 263 ALA B C 1
ATOM 5731 O O . ALA B 1 263 ? 24.438 -18.328 -21.953 1 50.06 263 ALA B O 1
ATOM 5732 N N . LYS B 1 264 ? 25.984 -19.625 -22.844 1 53.59 264 LYS B N 1
ATOM 5733 C CA . LYS B 1 264 ? 25.438 -20.891 -22.391 1 53.59 264 LYS B CA 1
ATOM 5734 C C . LYS B 1 264 ? 24.969 -20.812 -20.938 1 53.59 264 LYS B C 1
ATOM 5736 O O . LYS B 1 264 ? 25.688 -20.297 -20.078 1 53.59 264 LYS B O 1
ATOM 5741 N N . ALA B 1 265 ? 23.656 -20.844 -20.859 1 54.19 265 ALA B N 1
ATOM 5742 C CA . ALA B 1 265 ? 23.062 -20.875 -19.531 1 54.19 265 ALA B CA 1
ATOM 5743 C C . ALA B 1 265 ? 23.859 -21.781 -18.594 1 54.19 265 ALA B C 1
ATOM 5745 O O . ALA B 1 265 ? 24.203 -22.906 -18.953 1 54.19 265 ALA B O 1
ATOM 5746 N N . HIS B 1 266 ? 24.672 -21.188 -17.766 1 55.31 266 HIS B N 1
ATOM 5747 C CA . HIS B 1 266 ? 25.312 -22.031 -16.766 1 55.31 266 HIS B CA 1
ATOM 5748 C C . HIS B 1 266 ? 24.281 -22.719 -15.883 1 55.31 266 HIS B C 1
ATOM 5750 O O . HIS B 1 266 ? 23.219 -22.172 -15.602 1 55.31 266 HIS B O 1
ATOM 5756 N N . PHE B 1 267 ? 24.438 -24.109 -15.852 1 56.84 267 PHE B N 1
ATOM 5757 C CA . PHE B 1 267 ? 23.641 -24.891 -14.914 1 56.84 267 PHE B CA 1
ATOM 5758 C C . PHE B 1 267 ? 23.609 -24.234 -13.547 1 56.84 267 PHE B C 1
ATOM 5760 O O . PHE B 1 267 ? 24.656 -23.875 -13 1 56.84 267 PHE B O 1
ATOM 5767 N N . LEU B 1 268 ? 22.391 -23.656 -13.211 1 64.12 268 LEU B N 1
ATOM 5768 C CA . LEU B 1 268 ? 22.25 -23.219 -11.828 1 64.12 268 LEU B CA 1
ATOM 5769 C C . LEU B 1 268 ? 22.25 -24.406 -10.867 1 64.12 268 LEU B C 1
ATOM 5771 O O . LEU B 1 268 ? 21.312 -25.188 -10.844 1 64.12 268 LEU B O 1
ATOM 5775 N N . ALA B 1 269 ? 23.484 -24.734 -10.281 1 61.47 269 ALA B N 1
ATOM 5776 C CA . ALA B 1 269 ? 23.484 -25.797 -9.266 1 61.47 269 ALA B CA 1
ATOM 5777 C C . ALA B 1 269 ? 22.5 -25.484 -8.141 1 61.47 269 ALA B C 1
ATOM 5779 O O . ALA B 1 269 ? 22.297 -24.312 -7.793 1 61.47 269 ALA B O 1
ATOM 5780 N N . PRO B 1 270 ? 21.688 -26.562 -7.816 1 60.38 270 PRO B N 1
ATOM 5781 C CA . PRO B 1 270 ? 20.797 -26.328 -6.676 1 60.38 270 PRO B CA 1
ATOM 5782 C C . PRO B 1 270 ? 21.5 -25.641 -5.508 1 60.38 270 PRO B C 1
ATOM 5784 O O . PRO B 1 270 ? 22.672 -25.922 -5.238 1 60.38 270 PRO B O 1
ATOM 5787 N N . LEU B 1 271 ? 20.906 -24.562 -5.066 1 61.06 271 LEU B N 1
ATOM 5788 C CA . LEU B 1 271 ? 21.469 -23.844 -3.916 1 61.06 271 LEU B CA 1
ATOM 5789 C C . LEU B 1 271 ? 21.656 -24.797 -2.734 1 61.06 271 LEU B C 1
ATOM 5791 O O . LEU B 1 271 ? 20.688 -25.141 -2.047 1 61.06 271 LEU B O 1
ATOM 5795 N N . ALA B 1 272 ? 22.562 -25.828 -2.811 1 56.56 272 ALA B N 1
ATOM 5796 C CA . ALA B 1 272 ? 22.812 -26.844 -1.796 1 56.56 272 ALA B CA 1
ATOM 5797 C C . ALA B 1 272 ? 23.312 -26.219 -0.499 1 56.56 272 ALA B C 1
ATOM 5799 O O . ALA B 1 272 ? 23.391 -26.891 0.531 1 56.56 272 ALA B O 1
ATOM 5800 N N . ARG B 1 273 ? 23.562 -24.922 -0.477 1 57.78 273 ARG B N 1
ATOM 5801 C CA . ARG B 1 273 ? 24.266 -24.406 0.691 1 57.78 273 ARG B CA 1
ATOM 5802 C C . ARG B 1 273 ? 23.281 -24.031 1.8 1 57.78 273 ARG B C 1
ATOM 5804 O O . ARG B 1 273 ? 22.156 -23.609 1.525 1 57.78 273 ARG B O 1
ATOM 5811 N N . GLN B 1 274 ? 23.672 -24.469 2.986 1 66.44 274 GLN B N 1
ATOM 5812 C CA . GLN B 1 274 ? 22.953 -24.016 4.172 1 66.44 274 GLN B CA 1
ATOM 5813 C C . GLN B 1 274 ? 23.094 -22.5 4.336 1 66.44 274 GLN B C 1
ATOM 5815 O O . GLN B 1 274 ? 24.188 -21.984 4.598 1 66.44 274 GLN B O 1
ATOM 5820 N N . LEU B 1 275 ? 22.078 -21.859 3.932 1 74.25 275 LEU B N 1
ATOM 5821 C CA . LEU B 1 275 ? 22.047 -20.406 4.047 1 74.25 275 LEU B CA 1
ATOM 5822 C C . LEU B 1 275 ? 22 -19.984 5.508 1 74.25 275 LEU B C 1
ATOM 5824 O O . LEU B 1 275 ? 21.188 -20.484 6.285 1 74.25 275 LEU B O 1
ATOM 5828 N N . PRO B 1 276 ? 22.938 -19.156 5.895 1 76.06 276 PRO B N 1
ATOM 5829 C CA . PRO B 1 276 ? 22.875 -18.703 7.281 1 76.06 276 PRO B CA 1
ATOM 5830 C C . PRO B 1 276 ? 21.703 -17.766 7.543 1 76.06 276 PRO B C 1
ATOM 5832 O O . PRO B 1 276 ? 21.438 -16.859 6.762 1 76.06 276 PRO B O 1
ATOM 5835 N N . LEU B 1 277 ? 20.969 -18.016 8.562 1 78.56 277 LEU B N 1
ATOM 5836 C CA . LEU B 1 277 ? 19.828 -17.156 8.914 1 78.56 277 LEU B CA 1
ATOM 5837 C C . LEU B 1 277 ? 20.266 -16.047 9.859 1 78.56 277 LEU B C 1
ATOM 5839 O O . LEU B 1 277 ? 19.688 -14.953 9.844 1 78.56 277 LEU B O 1
ATOM 5843 N N . GLY B 1 278 ? 21.375 -16.266 10.695 1 78.06 278 GLY B N 1
ATOM 5844 C CA . GLY B 1 278 ? 21.766 -15.305 11.711 1 78.06 278 GLY B CA 1
ATOM 5845 C C . GLY B 1 278 ? 20.734 -15.133 12.805 1 78.06 278 GLY B C 1
ATOM 5846 O O . GLY B 1 278 ? 19.938 -16.031 13.062 1 78.06 278 GLY B O 1
ATOM 5847 N N . ASP B 1 279 ? 20.875 -13.961 13.562 1 82.81 279 ASP B N 1
ATOM 5848 C CA . ASP B 1 279 ? 19.906 -13.633 14.609 1 82.81 279 ASP B CA 1
ATOM 5849 C C . ASP B 1 279 ? 18.641 -13.031 14.008 1 82.81 279 ASP B C 1
ATOM 5851 O O . ASP B 1 279 ? 18.547 -11.82 13.797 1 82.81 279 ASP B O 1
ATOM 5855 N N . VAL B 1 280 ? 17.688 -13.891 13.797 1 86.12 280 VAL B N 1
ATOM 5856 C CA . VAL B 1 280 ? 16.484 -13.516 13.078 1 86.12 280 VAL B CA 1
ATOM 5857 C C . VAL B 1 280 ? 15.773 -12.383 13.812 1 86.12 280 VAL B C 1
ATOM 5859 O O . VAL B 1 280 ? 15.273 -11.445 13.195 1 86.12 280 VAL B O 1
ATOM 5862 N N . ASP B 1 281 ? 15.719 -12.461 15.125 1 87.5 281 ASP B N 1
ATOM 5863 C CA . ASP B 1 281 ? 15.086 -11.406 15.914 1 87.5 281 ASP B CA 1
ATOM 5864 C C . ASP B 1 281 ? 15.75 -10.055 15.656 1 87.5 281 ASP B C 1
ATOM 5866 O O . ASP B 1 281 ? 15.078 -9.086 15.305 1 87.5 281 ASP B O 1
ATOM 5870 N N . GLN B 1 282 ? 17.031 -10.047 15.719 1 86.06 282 GLN B N 1
ATOM 5871 C CA . GLN B 1 282 ? 17.781 -8.805 15.516 1 86.06 282 GLN B CA 1
ATOM 5872 C C . GLN B 1 282 ? 17.656 -8.328 14.07 1 86.06 282 GLN B C 1
ATOM 5874 O O . GLN B 1 282 ? 17.531 -7.125 13.82 1 86.06 282 GLN B O 1
ATOM 5879 N N . LEU B 1 283 ? 17.688 -9.219 13.156 1 88.06 283 LEU B N 1
ATOM 5880 C CA . LEU B 1 283 ? 17.594 -8.852 11.75 1 88.06 283 LEU B CA 1
ATOM 5881 C C . LEU B 1 283 ? 16.25 -8.227 11.43 1 88.06 283 LEU B C 1
ATOM 5883 O O . LEU B 1 283 ? 16.172 -7.211 10.734 1 88.06 283 LEU B O 1
ATOM 5887 N N . ILE B 1 284 ? 15.172 -8.812 12 1 90.31 284 ILE B N 1
ATOM 5888 C CA . ILE B 1 284 ? 13.836 -8.281 11.758 1 90.31 284 ILE B CA 1
ATOM 5889 C C . ILE B 1 284 ? 13.703 -6.898 12.383 1 90.31 284 ILE B C 1
ATOM 5891 O O . ILE B 1 284 ? 13.18 -5.973 11.758 1 90.31 284 ILE B O 1
ATOM 5895 N N . ARG B 1 285 ? 14.266 -6.727 13.539 1 90.25 285 ARG B N 1
ATOM 5896 C CA . ARG B 1 285 ? 14.164 -5.445 14.234 1 90.25 285 ARG B CA 1
ATOM 5897 C C . ARG B 1 285 ? 14.984 -4.371 13.523 1 90.25 285 ARG B C 1
ATOM 5899 O O . ARG B 1 285 ? 14.648 -3.188 13.594 1 90.25 285 ARG B O 1
ATOM 5906 N N . ASN B 1 286 ? 16.016 -4.836 12.773 1 89 286 ASN B N 1
ATOM 5907 C CA . ASN B 1 286 ? 16.906 -3.885 12.109 1 89 286 ASN B CA 1
ATOM 5908 C C . ASN B 1 286 ? 16.547 -3.734 10.633 1 89 286 ASN B C 1
ATOM 5910 O O . ASN B 1 286 ? 17.281 -3.078 9.883 1 89 286 ASN B O 1
ATOM 5914 N N . ARG B 1 287 ? 15.477 -4.426 10.211 1 92.38 287 ARG B N 1
ATOM 5915 C CA . ARG B 1 287 ? 15.047 -4.219 8.836 1 92.38 287 ARG B CA 1
ATOM 5916 C C . ARG B 1 287 ? 14.734 -2.75 8.57 1 92.38 287 ARG B C 1
ATOM 5918 O O . ARG B 1 287 ? 14.109 -2.084 9.406 1 92.38 287 ARG B O 1
ATOM 5925 N N . PRO B 1 288 ? 15.148 -2.225 7.441 1 92.81 288 PRO B N 1
ATOM 5926 C CA . PRO B 1 288 ? 15.047 -0.781 7.207 1 92.81 288 PRO B CA 1
ATOM 5927 C C . PRO B 1 288 ? 13.609 -0.27 7.277 1 92.81 288 PRO B C 1
ATOM 5929 O O . PRO B 1 288 ? 13.367 0.84 7.758 1 92.81 288 PRO B O 1
ATOM 5932 N N . ASP B 1 289 ? 12.617 -1.035 6.805 1 94.38 289 ASP B N 1
ATOM 5933 C CA . ASP B 1 289 ? 11.227 -0.586 6.875 1 94.38 289 ASP B CA 1
ATOM 5934 C C . ASP B 1 289 ? 10.742 -0.541 8.32 1 94.38 289 ASP B C 1
ATOM 5936 O O . ASP B 1 289 ? 9.953 0.336 8.688 1 94.38 289 ASP B O 1
ATOM 5940 N N . VAL B 1 290 ? 11.172 -1.463 9.148 1 94.06 290 VAL B N 1
ATOM 5941 C CA . VAL B 1 290 ? 10.836 -1.475 10.562 1 94.06 290 VAL B CA 1
ATOM 5942 C C . VAL B 1 290 ? 11.492 -0.286 11.266 1 94.06 290 VAL B C 1
ATOM 5944 O O . VAL B 1 290 ? 10.844 0.417 12.047 1 94.06 290 VAL B O 1
ATOM 5947 N N . VAL B 1 291 ? 12.781 -0.049 10.945 1 93.44 291 VAL B N 1
ATOM 5948 C CA . VAL B 1 291 ? 13.516 1.066 11.531 1 93.44 291 VAL B CA 1
ATOM 5949 C C . VAL B 1 291 ? 12.859 2.387 11.133 1 93.44 291 VAL B C 1
ATOM 5951 O O . VAL B 1 291 ? 12.68 3.273 11.969 1 93.44 291 VAL B O 1
ATOM 5954 N N . SER B 1 292 ? 12.484 2.543 9.867 1 94.31 292 SER B N 1
ATOM 5955 C CA . SER B 1 292 ? 11.812 3.748 9.406 1 94.31 292 SER B CA 1
ATOM 5956 C C . SER B 1 292 ? 10.523 3.992 10.18 1 94.31 292 SER B C 1
ATOM 5958 O O . SER B 1 292 ? 10.273 5.105 10.648 1 94.31 292 SER B O 1
ATOM 5960 N N . ALA B 1 293 ? 9.68 2.916 10.336 1 93.06 293 ALA B N 1
ATOM 5961 C CA . ALA B 1 293 ? 8.43 3.035 11.078 1 93.06 293 ALA B CA 1
ATOM 5962 C C . ALA B 1 293 ? 8.68 3.424 12.531 1 93.06 293 ALA B C 1
ATOM 5964 O O . ALA B 1 293 ? 7.941 4.227 13.102 1 93.06 293 ALA B O 1
ATOM 5965 N N . GLU B 1 294 ? 9.727 2.875 13.141 1 93.62 294 GLU B N 1
ATOM 5966 C CA . GLU B 1 294 ? 10.086 3.189 14.523 1 93.62 294 GLU B CA 1
ATOM 5967 C C . GLU B 1 294 ? 10.5 4.652 14.664 1 93.62 294 GLU B C 1
ATOM 5969 O O . GLU B 1 294 ? 10.102 5.324 15.617 1 93.62 294 GLU B O 1
ATOM 5974 N N . ARG B 1 295 ? 11.297 5.16 13.719 1 92.69 295 ARG B N 1
ATOM 5975 C CA . ARG B 1 295 ? 11.742 6.543 13.789 1 92.69 295 ARG B CA 1
ATOM 5976 C C . ARG B 1 295 ? 10.594 7.508 13.539 1 92.69 295 ARG B C 1
ATOM 5978 O O . ARG B 1 295 ? 10.547 8.594 14.117 1 92.69 295 ARG B O 1
ATOM 5985 N N . MET B 1 296 ? 9.648 7.109 12.734 1 94.12 296 MET B N 1
ATOM 5986 C CA . MET B 1 296 ? 8.461 7.93 12.523 1 94.12 296 MET B CA 1
ATOM 5987 C C . MET B 1 296 ? 7.605 7.98 13.781 1 94.12 296 MET B C 1
ATOM 5989 O O . MET B 1 296 ? 6.977 9 14.07 1 94.12 296 MET B O 1
ATOM 5993 N N . LEU B 1 297 ? 7.551 6.809 14.539 1 91.88 297 LEU B N 1
ATOM 5994 C CA . LEU B 1 297 ? 6.887 6.805 15.844 1 91.88 297 LEU B CA 1
ATOM 5995 C C . LEU B 1 297 ? 7.57 7.773 16.797 1 91.88 297 LEU B C 1
ATOM 5997 O O . LEU B 1 297 ? 6.895 8.531 17.516 1 91.88 297 LEU B O 1
ATOM 6001 N N . ALA B 1 298 ? 8.891 7.812 16.781 1 91.56 298 ALA B N 1
ATOM 6002 C CA . ALA B 1 298 ? 9.641 8.758 17.609 1 91.56 298 ALA B CA 1
ATOM 6003 C C . ALA B 1 298 ? 9.305 10.203 17.219 1 91.56 298 ALA B C 1
ATOM 6005 O O . ALA B 1 298 ? 9.031 11.031 18.094 1 91.56 298 ALA B O 1
ATOM 6006 N N . ALA B 1 299 ? 9.297 10.484 15.914 1 92.88 299 ALA B N 1
ATOM 6007 C CA . ALA B 1 299 ? 8.961 11.82 15.43 1 92.88 299 ALA B CA 1
ATOM 6008 C C . ALA B 1 299 ? 7.562 12.234 15.883 1 92.88 299 ALA B C 1
ATOM 6010 O O . ALA B 1 299 ? 7.363 13.359 16.359 1 92.88 299 ALA B O 1
ATOM 6011 N N . SER B 1 300 ? 6.617 11.312 15.742 1 90.81 300 SER B N 1
ATOM 6012 C CA . SER B 1 300 ? 5.234 11.602 16.109 1 90.81 300 SER B CA 1
ATOM 6013 C C . SER B 1 300 ? 5.098 11.844 17.609 1 90.81 300 SER B C 1
ATOM 6015 O O . SER B 1 300 ? 4.293 12.672 18.031 1 90.81 300 SER B O 1
ATOM 6017 N N . THR B 1 301 ? 5.855 11.133 18.438 1 88.88 301 THR B N 1
ATOM 6018 C CA . THR B 1 301 ? 5.863 11.336 19.875 1 88.88 301 THR B CA 1
ATOM 6019 C C . THR B 1 301 ? 6.41 12.719 20.219 1 88.88 301 THR B C 1
ATOM 6021 O O . THR B 1 301 ? 5.871 13.406 21.094 1 88.88 301 THR B O 1
ATOM 6024 N N . GLU B 1 302 ? 7.516 13.125 19.484 1 88.62 302 GLU B N 1
ATOM 6025 C CA . GLU B 1 302 ? 8.047 14.469 19.688 1 88.62 302 GLU B CA 1
ATOM 6026 C C . GLU B 1 302 ? 7.023 15.531 19.281 1 88.62 302 GLU B C 1
ATOM 6028 O O . GLU B 1 302 ? 6.938 16.578 19.922 1 88.62 302 GLU B O 1
ATOM 6033 N N . ASP B 1 303 ? 6.23 15.273 18.281 1 89.44 303 ASP B N 1
ATOM 6034 C CA . ASP B 1 303 ? 5.18 16.203 17.859 1 89.44 303 ASP B CA 1
ATOM 6035 C C . ASP B 1 303 ? 4.137 16.375 18.953 1 89.44 303 ASP B C 1
ATOM 6037 O O . ASP B 1 303 ? 3.576 17.469 19.125 1 89.44 303 ASP B O 1
ATOM 6041 N N . VAL B 1 304 ? 3.811 15.289 19.734 1 88.56 304 VAL B N 1
ATOM 6042 C CA . VAL B 1 304 ? 2.939 15.414 20.891 1 88.56 304 VAL B CA 1
ATOM 6043 C C . VAL B 1 304 ? 3.578 16.344 21.922 1 88.56 304 VAL B C 1
ATOM 6045 O O . VAL B 1 304 ? 2.887 17.141 22.562 1 88.56 304 VAL B O 1
ATOM 6048 N N . GLY B 1 305 ? 4.902 16.266 22.078 1 86.19 305 GLY B N 1
ATOM 6049 C CA . GLY B 1 305 ? 5.629 17.188 22.938 1 86.19 305 GLY B CA 1
ATOM 6050 C C . GLY B 1 305 ? 5.512 18.625 22.516 1 86.19 305 GLY B C 1
ATOM 6051 O O . GLY B 1 305 ? 5.316 19.516 23.344 1 86.19 305 GLY B O 1
ATOM 6052 N N . VAL B 1 306 ? 5.613 18.891 21.219 1 85.75 306 VAL B N 1
ATOM 6053 C CA . VAL B 1 306 ? 5.453 20.234 20.688 1 85.75 306 VAL B CA 1
ATOM 6054 C C . VAL B 1 306 ? 4.059 20.75 21 1 85.75 306 VAL B C 1
ATOM 6056 O O . VAL B 1 306 ? 3.908 21.875 21.516 1 85.75 306 VAL B O 1
ATOM 6059 N N . ALA B 1 307 ? 3.043 19.938 20.75 1 85.5 307 ALA B N 1
ATOM 6060 C CA . ALA B 1 307 ? 1.664 20.328 21.016 1 85.5 307 ALA B CA 1
ATOM 6061 C C . ALA B 1 307 ? 1.438 20.547 22.516 1 85.5 307 ALA B C 1
ATOM 6063 O O . ALA B 1 307 ? 0.669 21.422 22.906 1 85.5 307 ALA B O 1
ATOM 6064 N N . THR B 1 308 ? 2.068 19.719 23.359 1 85.25 308 THR B N 1
ATOM 6065 C CA . THR B 1 308 ? 1.977 19.906 24.812 1 85.25 308 THR B CA 1
ATOM 6066 C C . THR B 1 308 ? 2.596 21.234 25.234 1 85.25 308 THR B C 1
ATOM 6068 O O . THR B 1 308 ? 2.033 21.953 26.062 1 85.25 308 THR B O 1
ATOM 6071 N N . ALA B 1 309 ? 3.734 21.562 24.641 1 81.38 309 ALA B N 1
ATOM 6072 C CA . ALA B 1 309 ? 4.41 22.828 24.953 1 81.38 309 ALA B CA 1
ATOM 6073 C C . ALA B 1 309 ? 3.543 24.016 24.594 1 81.38 309 ALA B C 1
ATOM 6075 O O . ALA B 1 309 ? 3.635 25.078 25.234 1 81.38 309 ALA B O 1
ATOM 6076 N N . ASP B 1 310 ? 2.676 23.891 23.656 1 83.06 310 ASP B N 1
ATOM 6077 C CA . ASP B 1 310 ? 1.807 24.969 23.203 1 83.06 310 ASP B CA 1
ATOM 6078 C C . ASP B 1 310 ? 0.754 25.297 24.266 1 83.06 310 ASP B C 1
ATOM 6080 O O . ASP B 1 310 ? 0.093 26.328 24.188 1 83.06 310 ASP B O 1
ATOM 6084 N N . LEU B 1 311 ? 0.595 24.469 25.359 1 82.06 311 LEU B N 1
ATOM 6085 C CA . LEU B 1 311 ? -0.312 24.75 26.469 1 82.06 311 LEU B CA 1
ATOM 6086 C C . LEU B 1 311 ? 0.286 25.781 27.422 1 82.06 311 LEU B C 1
ATOM 6088 O O . LEU B 1 311 ? -0.425 26.344 28.25 1 82.06 311 LEU B O 1
ATOM 6092 N N . TYR B 1 312 ? 1.627 26.062 27.266 1 79.12 312 TYR B N 1
ATOM 6093 C CA . TYR B 1 312 ? 2.346 26.922 28.203 1 79.12 312 TYR B CA 1
ATOM 6094 C C . TYR B 1 312 ? 2.723 28.25 27.547 1 79.12 312 TYR B C 1
ATOM 6096 O O . TYR B 1 312 ? 2.695 28.375 26.312 1 79.12 312 TYR B O 1
ATOM 6104 N N . PRO B 1 313 ? 3.01 29.328 28.344 1 78.56 313 PRO B N 1
ATOM 6105 C CA . PRO B 1 313 ? 3.365 30.625 27.781 1 78.56 313 PRO B CA 1
ATOM 6106 C C . PRO B 1 313 ? 4.637 30.578 26.938 1 78.56 313 PRO B C 1
ATOM 6108 O O . PRO B 1 313 ? 5.527 29.766 27.203 1 78.56 313 PRO B O 1
ATOM 6111 N N . ARG B 1 314 ? 4.668 31.375 26 1 79.56 314 ARG B N 1
ATOM 6112 C CA . ARG B 1 314 ? 5.863 31.547 25.188 1 79.56 314 ARG B CA 1
ATOM 6113 C C . ARG B 1 314 ? 6.602 32.844 25.547 1 79.56 314 ARG B C 1
ATOM 6115 O O . ARG B 1 314 ? 5.984 33.906 25.656 1 79.56 314 ARG B O 1
ATOM 6122 N N . LEU B 1 315 ? 7.875 32.688 25.797 1 73.81 315 LEU B N 1
ATOM 6123 C CA . LEU B 1 315 ? 8.727 33.812 26.109 1 73.81 315 LEU B CA 1
ATOM 6124 C C . LEU B 1 315 ? 9.477 34.281 24.859 1 73.81 315 LEU B C 1
ATOM 6126 O O . LEU B 1 315 ? 10.219 33.5 24.25 1 73.81 315 LEU B O 1
ATOM 6130 N N . ASN B 1 316 ? 9.18 35.438 24.484 1 75.25 316 ASN B N 1
ATOM 6131 C CA . ASN B 1 316 ? 9.836 36.031 23.328 1 75.25 316 ASN B CA 1
ATOM 6132 C C . ASN B 1 316 ? 10.688 37.25 23.703 1 75.25 316 ASN B C 1
ATOM 6134 O O . ASN B 1 316 ? 10.305 38.031 24.594 1 75.25 316 ASN B O 1
ATOM 6138 N N . LEU B 1 317 ? 11.859 37.375 23.141 1 70.44 317 LEU B N 1
ATOM 6139 C CA . LEU B 1 317 ? 12.727 38.531 23.297 1 70.44 317 LEU B CA 1
ATOM 6140 C C . LEU B 1 317 ? 12.914 39.25 21.969 1 70.44 317 LEU B C 1
ATOM 6142 O O . LEU B 1 317 ? 13.422 38.688 21 1 70.44 317 LEU B O 1
ATOM 6146 N N . GLY B 1 318 ? 12.32 40.375 21.844 1 71.62 318 GLY B N 1
ATOM 6147 C CA . GLY B 1 318 ? 12.539 41.281 20.719 1 71.62 318 GLY B CA 1
ATOM 6148 C C . GLY B 1 318 ? 13.508 42.406 21.016 1 71.62 318 GLY B C 1
ATOM 6149 O O . GLY B 1 318 ? 13.602 42.844 22.156 1 71.62 318 GLY B O 1
ATOM 6150 N N . GLY B 1 319 ? 14.336 42.781 20.047 1 70.12 319 GLY B N 1
ATOM 6151 C CA . GLY B 1 319 ? 15.266 43.906 20.188 1 70.12 319 GLY B CA 1
ATOM 6152 C C . GLY B 1 319 ? 15.586 44.594 18.875 1 70.12 319 GLY B C 1
ATOM 6153 O O . GLY B 1 319 ? 15.312 44.031 17.812 1 70.12 319 GLY B O 1
ATOM 6154 N N . PHE B 1 320 ? 15.93 45.812 18.984 1 74.81 320 PHE B N 1
ATOM 6155 C CA . PHE B 1 320 ? 16.375 46.625 17.859 1 74.81 320 PHE B CA 1
ATOM 6156 C C . PHE B 1 320 ? 17.609 47.438 18.234 1 74.81 320 PHE B C 1
ATOM 6158 O O . PHE B 1 320 ? 17.703 47.938 19.359 1 74.81 320 PHE B O 1
ATOM 6165 N N . ILE B 1 321 ? 18.719 47.406 17.484 1 71.31 321 ILE B N 1
ATOM 6166 C CA . ILE B 1 321 ? 19.875 48.281 17.625 1 71.31 321 ILE B CA 1
ATOM 6167 C C . ILE B 1 321 ? 20.156 49 16.297 1 71.31 321 ILE B C 1
ATOM 6169 O O . ILE B 1 321 ? 20.172 48.344 15.25 1 71.31 321 ILE B O 1
ATOM 6173 N N . GLY B 1 322 ? 20.172 50.25 16.375 1 78.44 322 GLY B N 1
ATOM 6174 C CA . GLY B 1 322 ? 20.453 51.031 15.164 1 78.44 322 GLY B CA 1
ATOM 6175 C C . GLY B 1 322 ? 20.203 52.5 15.32 1 78.44 322 GLY B C 1
ATOM 6176 O O . GLY B 1 322 ? 20.594 53.125 16.312 1 78.44 322 GLY B O 1
ATOM 6177 N N . PHE B 1 323 ? 19.672 53.125 14.25 1 72.12 323 PHE B N 1
ATOM 6178 C CA . PHE B 1 323 ? 19.422 54.562 14.211 1 72.12 323 PHE B CA 1
ATOM 6179 C C . PHE B 1 323 ? 17.938 54.844 13.992 1 72.12 323 PHE B C 1
ATOM 6181 O O . PHE B 1 323 ? 17.266 54.125 13.227 1 72.12 323 PHE B O 1
ATOM 6188 N N . PHE B 1 324 ? 17.406 55.656 14.758 1 75.56 324 PHE B N 1
ATOM 6189 C CA . PHE B 1 324 ? 16.062 56.188 14.602 1 75.56 324 PHE B CA 1
ATOM 6190 C C . PHE B 1 324 ? 16.094 57.719 14.594 1 75.56 324 PHE B C 1
ATOM 6192 O O . PHE B 1 324 ? 16.516 58.344 15.562 1 75.56 324 PHE B O 1
ATOM 6199 N N . ALA B 1 325 ? 15.734 58.312 13.523 1 74 325 ALA B N 1
ATOM 6200 C CA . ALA B 1 325 ? 15.789 59.781 13.375 1 74 325 ALA B CA 1
ATOM 6201 C C . ALA B 1 325 ? 14.43 60.344 12.953 1 74 325 ALA B C 1
ATOM 6203 O O . ALA B 1 325 ? 13.695 59.688 12.203 1 74 325 ALA B O 1
ATOM 6204 N N . LEU B 1 326 ? 14.023 61.375 13.445 1 73.69 326 LEU B N 1
ATOM 6205 C CA . LEU B 1 326 ? 12.789 62.062 13.086 1 73.69 326 LEU B CA 1
ATOM 6206 C C . LEU B 1 326 ? 13.047 63.094 11.984 1 73.69 326 LEU B C 1
ATOM 6208 O O . LEU B 1 326 ? 12.102 63.656 11.414 1 73.69 326 LEU B O 1
ATOM 6212 N N . ARG B 1 327 ? 14.266 63.406 11.75 1 70.62 327 ARG B N 1
ATOM 6213 C CA . ARG B 1 327 ? 14.656 64.312 10.656 1 70.62 327 ARG B CA 1
ATOM 6214 C C . ARG B 1 327 ? 15.703 63.625 9.766 1 70.62 327 ARG B C 1
ATOM 6216 O O . ARG B 1 327 ? 16.547 62.875 10.25 1 70.62 327 ARG B O 1
ATOM 6223 N N . GLY B 1 328 ? 15.547 63.781 8.492 1 64.19 328 GLY B N 1
ATOM 6224 C CA . GLY B 1 328 ? 16.469 63.219 7.523 1 64.19 328 GLY B CA 1
ATOM 6225 C C . GLY B 1 328 ? 17.922 63.594 7.777 1 64.19 328 GLY B C 1
ATOM 6226 O O . GLY B 1 328 ? 18.188 64.75 8.195 1 64.19 328 GLY B O 1
ATOM 6227 N N . GLY B 1 329 ? 18.844 62.781 7.457 1 61.41 329 GLY B N 1
ATOM 6228 C CA . GLY B 1 329 ? 20.266 63.094 7.445 1 61.41 329 GLY B CA 1
ATOM 6229 C C . GLY B 1 329 ? 20.922 62.938 8.805 1 61.41 329 GLY B C 1
ATOM 6230 O O . GLY B 1 329 ? 22.141 63.031 8.922 1 61.41 329 GLY B O 1
ATOM 6231 N N . ASP B 1 330 ? 20.109 62.75 9.906 1 60.19 330 ASP B N 1
ATOM 6232 C CA . ASP B 1 330 ? 20.734 62.688 11.227 1 60.19 330 ASP B CA 1
ATOM 6233 C C . ASP B 1 330 ? 21.141 61.25 11.57 1 60.19 330 ASP B C 1
ATOM 6235 O O . ASP B 1 330 ? 20.359 60.5 12.172 1 60.19 330 ASP B O 1
ATOM 6239 N N . LEU B 1 331 ? 22.203 60.75 10.969 1 66.06 331 LEU B N 1
ATOM 6240 C CA . LEU B 1 331 ? 22.75 59.438 11.367 1 66.06 331 LEU B CA 1
ATOM 6241 C C . LEU B 1 331 ? 23.859 59.625 12.391 1 66.06 331 LEU B C 1
ATOM 6243 O O . LEU B 1 331 ? 24.734 58.75 12.516 1 66.06 331 LEU B O 1
ATOM 6247 N N . GLY B 1 332 ? 23.938 60.75 12.977 1 67.25 332 GLY B N 1
ATOM 6248 C CA . GLY B 1 332 ? 24.938 61.031 14 1 67.25 332 GLY B CA 1
ATOM 6249 C C . GLY B 1 332 ? 24.578 60.406 15.344 1 67.25 332 GLY B C 1
ATOM 6250 O O . GLY B 1 332 ? 23.75 59.5 15.422 1 67.25 332 GLY B O 1
ATOM 6251 N N . SER B 1 333 ? 25.281 60.719 16.422 1 74.56 333 SER B N 1
ATOM 6252 C CA . SER B 1 333 ? 25.172 60.188 17.781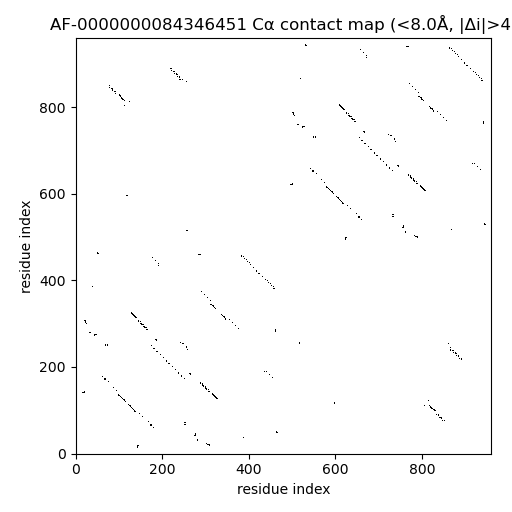 1 74.56 333 SER B CA 1
ATOM 6253 C C . SER B 1 333 ? 23.766 60.406 18.344 1 74.56 333 SER B C 1
ATOM 6255 O O . SER B 1 333 ? 23.281 59.594 19.141 1 74.56 333 SER B O 1
ATOM 6257 N N . ALA B 1 334 ? 23.094 61.438 17.797 1 72.5 334 ALA B N 1
ATOM 6258 C CA . ALA B 1 334 ? 21.781 61.781 18.328 1 72.5 334 ALA B CA 1
ATOM 6259 C C . ALA B 1 334 ? 20.719 60.812 17.828 1 72.5 334 ALA B C 1
ATOM 6261 O O . ALA B 1 334 ? 19.641 60.688 18.422 1 72.5 334 ALA B O 1
ATOM 6262 N N . SER B 1 335 ? 21.031 60.031 16.797 1 72.69 335 SER B N 1
ATOM 6263 C CA . SER B 1 335 ? 20.016 59.188 16.188 1 72.69 335 SER B CA 1
ATOM 6264 C C . SER B 1 335 ? 20.219 57.719 16.578 1 72.69 335 SER B C 1
ATOM 6266 O O . SER B 1 335 ? 19.391 56.844 16.25 1 72.69 335 SER B O 1
ATOM 6268 N N . ARG B 1 336 ? 21.312 57.438 17.312 1 74.12 336 ARG B N 1
ATOM 6269 C CA . ARG B 1 336 ? 21.5 56.062 17.781 1 74.12 336 ARG B CA 1
ATOM 6270 C C . ARG B 1 336 ? 20.344 55.625 18.672 1 74.12 336 ARG B C 1
ATOM 6272 O O . ARG B 1 336 ? 19.875 56.406 19.516 1 74.12 336 ARG B O 1
ATOM 6279 N N . ALA B 1 337 ? 19.812 54.438 18.344 1 74.06 337 ALA B N 1
ATOM 6280 C CA . ALA B 1 337 ? 18.641 53.969 19.078 1 74.06 337 ALA B CA 1
ATOM 6281 C C . ALA B 1 337 ? 18.75 52.469 19.359 1 74.06 337 ALA B C 1
ATOM 6283 O O . ALA B 1 337 ? 19.469 51.75 18.656 1 74.06 337 ALA B O 1
ATOM 6284 N N . TYR B 1 338 ? 18.312 52 20.438 1 72.25 338 TYR B N 1
ATOM 6285 C CA . TYR B 1 338 ? 18.125 50.562 20.734 1 72.25 338 TYR B CA 1
ATOM 6286 C C . TYR B 1 338 ? 16.766 50.344 21.375 1 72.25 338 TYR B C 1
ATOM 6288 O O . TYR B 1 338 ? 16.156 51.25 21.906 1 72.25 338 TYR B O 1
ATOM 6296 N N . GLU B 1 339 ? 16.172 49.25 21.188 1 76.25 339 GLU B N 1
ATOM 6297 C CA . GLU B 1 339 ? 14.945 48.781 21.828 1 76.25 339 GLU B CA 1
ATOM 6298 C C . GLU B 1 339 ? 15.07 47.344 22.312 1 76.25 339 GLU B C 1
ATOM 6300 O O . GLU B 1 339 ? 15.68 46.5 21.641 1 76.25 339 GLU B O 1
ATOM 6305 N N . LEU B 1 340 ? 14.805 47 23.578 1 75.5 340 LEU B N 1
ATOM 6306 C CA . LEU B 1 340 ? 14.641 45.688 24.156 1 75.5 340 LEU B CA 1
ATOM 6307 C C . LEU B 1 340 ? 13.188 45.438 24.531 1 75.5 340 LEU B C 1
ATOM 6309 O O . LEU B 1 340 ? 12.586 46.219 25.266 1 75.5 340 LEU B O 1
ATOM 6313 N N . ALA B 1 341 ? 12.633 44.406 24.047 1 76.88 341 ALA B N 1
ATOM 6314 C CA . ALA B 1 341 ? 11.195 44.156 24.219 1 76.88 341 ALA B CA 1
ATOM 6315 C C . ALA B 1 341 ? 10.914 42.688 24.531 1 76.88 341 ALA B C 1
ATOM 6317 O O . ALA B 1 341 ? 10.359 41.969 23.688 1 76.88 341 ALA B O 1
ATOM 6318 N N . PRO B 1 342 ? 11.25 42.219 25.781 1 72.88 342 PRO B N 1
ATOM 6319 C CA . PRO B 1 342 ? 10.789 40.906 26.188 1 72.88 342 PRO B CA 1
ATOM 6320 C C . PRO B 1 342 ? 9.273 40.812 26.359 1 72.88 342 PRO B C 1
ATOM 6322 O O . PRO B 1 342 ? 8.648 41.781 26.812 1 72.88 342 PRO B O 1
ATOM 6325 N N . SER B 1 343 ? 8.727 39.75 25.859 1 78.12 343 SER B N 1
ATOM 6326 C CA . SER B 1 343 ? 7.285 39.562 26.031 1 78.12 343 SER B CA 1
ATOM 6327 C C . SER B 1 343 ? 6.949 38.125 26.328 1 78.12 343 SER B C 1
ATOM 6329 O O . SER B 1 343 ? 7.715 37.219 25.984 1 78.12 343 SER B O 1
ATOM 6331 N N . VAL B 1 344 ? 5.914 37.844 27.094 1 74.56 344 VAL B N 1
ATOM 6332 C CA . VAL B 1 344 ? 5.352 36.531 27.391 1 74.56 344 VAL B CA 1
ATOM 6333 C C . VAL B 1 344 ? 3.93 36.438 26.844 1 74.56 344 VAL B C 1
ATOM 6335 O O . VAL B 1 344 ? 3.09 37.312 27.141 1 74.56 344 VAL B O 1
ATOM 6338 N N . ASP B 1 345 ? 3.727 35.531 25.922 1 77 345 ASP B N 1
ATOM 6339 C CA . ASP B 1 345 ? 2.402 35.281 25.359 1 77 345 ASP B CA 1
ATOM 6340 C C . ASP B 1 345 ? 1.854 33.938 25.797 1 77 345 ASP B C 1
ATOM 6342 O O . ASP B 1 345 ? 2.566 32.906 25.766 1 77 345 ASP B O 1
ATOM 6346 N N . TRP B 1 346 ? 0.648 33.844 26.359 1 75.12 346 TRP B N 1
ATOM 6347 C CA . TRP B 1 346 ? -0.001 32.625 26.781 1 75.12 346 TRP B CA 1
ATOM 6348 C C . TRP B 1 346 ? -1.425 32.531 26.25 1 75.12 346 TRP B C 1
ATOM 6350 O O . TRP B 1 346 ? -2.211 33.469 26.406 1 75.12 346 TRP B O 1
ATOM 6360 N N . PRO B 1 347 ? -1.73 31.516 25.516 1 73.12 347 PRO B N 1
ATOM 6361 C CA . PRO B 1 347 ? -3.074 31.406 24.938 1 73.12 347 PRO B CA 1
ATOM 6362 C C . PRO B 1 347 ? -4.137 31.078 25.984 1 73.12 347 PRO B C 1
ATOM 6364 O O . PRO B 1 347 ? -4.754 30.016 25.953 1 73.12 347 PRO B O 1
ATOM 6367 N N . ALA B 1 348 ? -4.461 31.906 26.828 1 69.81 348 ALA B N 1
ATOM 6368 C CA . ALA B 1 348 ? -5.316 31.734 28 1 69.81 348 ALA B CA 1
ATOM 6369 C C . ALA B 1 348 ? -6.688 31.203 27.594 1 69.81 348 ALA B C 1
ATOM 6371 O O . ALA B 1 348 ? -7.09 30.109 28.016 1 69.81 348 ALA B O 1
ATOM 6372 N N . PHE B 1 349 ? -7.449 31.859 26.703 1 69.12 349 PHE B N 1
ATOM 6373 C CA . PHE B 1 349 ? -8.805 31.406 26.391 1 69.12 349 PHE B CA 1
ATOM 6374 C C . PHE B 1 349 ? -8.844 30.656 25.078 1 69.12 349 PHE B C 1
ATOM 6376 O O . PHE B 1 349 ? -9.914 30.438 24.5 1 69.12 349 PHE B O 1
ATOM 6383 N N . ARG B 1 350 ? -7.664 30.359 24.469 1 77.25 350 ARG B N 1
ATOM 6384 C CA . ARG B 1 350 ? -7.602 29.516 23.281 1 77.25 350 ARG B CA 1
ATOM 6385 C C . ARG B 1 350 ? -7.094 28.125 23.641 1 77.25 350 ARG B C 1
ATOM 6387 O O . ARG B 1 350 ? -6.645 27.375 22.766 1 77.25 350 ARG B O 1
ATOM 6394 N N . LEU B 1 351 ? -7.168 27.859 24.953 1 80.81 351 LEU B N 1
ATOM 6395 C CA . LEU B 1 351 ? -6.68 26.578 25.438 1 80.81 351 LEU B CA 1
ATOM 6396 C C . LEU B 1 351 ? -7.488 25.438 24.844 1 80.81 351 LEU B C 1
ATOM 6398 O O . LEU B 1 351 ? -6.973 24.328 24.656 1 80.81 351 LEU B O 1
ATOM 6402 N N . GLY B 1 352 ? -8.789 25.734 24.516 1 80.75 352 GLY B N 1
ATOM 6403 C CA . GLY B 1 352 ? -9.578 24.719 23.844 1 80.75 352 GLY B CA 1
ATOM 6404 C C . GLY B 1 352 ? -9 24.297 22.5 1 80.75 352 GLY B C 1
ATOM 6405 O O . GLY B 1 352 ? -8.938 23.109 22.188 1 80.75 352 GLY B O 1
ATOM 6406 N N . ASN B 1 353 ? -8.539 25.328 21.656 1 85.62 353 ASN B N 1
ATOM 6407 C CA . ASN B 1 353 ? -7.891 25.047 20.375 1 85.62 353 ASN B CA 1
ATOM 6408 C C . ASN B 1 353 ? -6.598 24.266 20.562 1 85.62 353 ASN B C 1
ATOM 6410 O O . ASN B 1 353 ? -6.355 23.281 19.859 1 85.62 353 ASN B O 1
ATOM 6414 N N . VAL B 1 354 ? -5.77 24.688 21.531 1 84.19 354 VAL B N 1
ATOM 6415 C CA . VAL B 1 354 ? -4.492 24.031 21.781 1 84.19 354 VAL B CA 1
ATOM 6416 C C . VAL B 1 354 ? -4.73 22.578 22.219 1 84.19 354 VAL B C 1
ATOM 6418 O O . VAL B 1 354 ? -4.023 21.672 21.781 1 84.19 354 VAL B O 1
ATOM 6421 N N . ARG B 1 355 ? -5.77 22.359 23.031 1 86.56 355 ARG B N 1
ATOM 6422 C CA . ARG B 1 355 ? -6.086 21 23.484 1 86.56 355 ARG B CA 1
ATOM 6423 C C . ARG B 1 355 ? -6.578 20.141 22.328 1 86.56 355 ARG B C 1
ATOM 6425 O O . ARG B 1 355 ? -6.293 18.953 22.266 1 86.56 355 ARG B O 1
ATOM 6432 N N . ALA B 1 356 ? -7.379 20.688 21.469 1 87.88 356 ALA B N 1
ATOM 6433 C CA . ALA B 1 356 ? -7.816 19.953 20.281 1 87.88 356 ALA B CA 1
ATOM 6434 C C . ALA B 1 356 ? -6.625 19.547 19.422 1 87.88 356 ALA B C 1
ATOM 6436 O O . ALA B 1 356 ? -6.559 18.406 18.953 1 87.88 356 ALA B O 1
ATOM 6437 N N . ARG B 1 357 ? -5.66 20.422 19.172 1 86.5 357 ARG B N 1
ATOM 6438 C CA . ARG B 1 357 ? -4.461 20.109 18.406 1 86.5 357 ARG B CA 1
ATOM 6439 C C . ARG B 1 357 ? -3.623 19.031 19.109 1 86.5 357 ARG B C 1
ATOM 6441 O O . ARG B 1 357 ? -3.023 18.188 18.453 1 86.5 357 ARG B O 1
ATOM 6448 N N . LEU B 1 358 ? -3.512 19.109 20.469 1 86.94 358 LEU B N 1
ATOM 6449 C CA . LEU B 1 358 ? -2.838 18.078 21.234 1 86.94 358 LEU B CA 1
ATOM 6450 C C . LEU B 1 358 ? -3.51 16.719 21.031 1 86.94 358 LEU B C 1
ATOM 6452 O O . LEU B 1 358 ? -2.832 15.719 20.797 1 86.94 358 LEU B O 1
ATOM 6456 N N . ARG B 1 359 ? -4.859 16.672 21.047 1 89.56 359 ARG B N 1
ATOM 6457 C CA . ARG B 1 359 ? -5.586 15.438 20.812 1 89.56 359 ARG B CA 1
ATOM 6458 C C . ARG B 1 359 ? -5.297 14.891 19.422 1 89.56 359 ARG B C 1
ATOM 6460 O O . ARG B 1 359 ? -5.141 13.68 19.234 1 89.56 359 ARG B O 1
ATOM 6467 N N . ALA B 1 360 ? -5.23 15.773 18.391 1 92.31 360 ALA B N 1
ATOM 6468 C CA . ALA B 1 360 ? -4.895 15.352 17.031 1 92.31 360 ALA B CA 1
ATOM 6469 C C . ALA B 1 360 ? -3.51 14.711 16.984 1 92.31 360 ALA B C 1
ATOM 6471 O O . ALA B 1 360 ? -3.328 13.664 16.359 1 92.31 360 ALA B O 1
ATOM 6472 N N . SER B 1 361 ? -2.543 15.359 17.609 1 90.06 361 SER B N 1
ATOM 6473 C CA . SER B 1 361 ? -1.18 14.844 17.641 1 90.06 361 SER B CA 1
ATOM 6474 C C . SER B 1 361 ? -1.113 13.492 18.359 1 90.06 361 SER B C 1
ATOM 6476 O O . SER B 1 361 ? -0.406 12.586 17.906 1 90.06 361 SER B O 1
ATOM 6478 N N . GLN B 1 362 ? -1.847 13.375 19.453 1 90.38 362 GLN B N 1
ATOM 6479 C CA . GLN B 1 362 ? -1.898 12.117 20.188 1 90.38 362 GLN B CA 1
ATOM 6480 C C . GLN B 1 362 ? -2.498 11 19.344 1 90.38 362 GLN B C 1
ATOM 6482 O O . GLN B 1 362 ? -2.004 9.875 19.344 1 90.38 362 GLN B O 1
ATOM 6487 N N . ALA B 1 363 ? -3.568 11.305 18.656 1 93.81 363 ALA B N 1
ATOM 6488 C CA . ALA B 1 363 ? -4.18 10.328 17.75 1 93.81 363 ALA B CA 1
ATOM 6489 C C . ALA B 1 363 ? -3.197 9.898 16.672 1 93.81 363 ALA B C 1
ATOM 6491 O O . ALA B 1 363 ? -3.092 8.703 16.359 1 93.81 363 ALA B O 1
ATOM 6492 N N . GLN B 1 364 ? -2.428 10.828 16.109 1 91.88 364 GLN B N 1
ATOM 6493 C CA . GLN B 1 364 ? -1.435 10.523 15.078 1 91.88 364 GLN B CA 1
ATOM 6494 C C . GLN B 1 364 ? -0.323 9.641 15.633 1 91.88 364 GLN B C 1
ATOM 6496 O O . GLN B 1 364 ? 0.174 8.75 14.945 1 91.88 364 GLN B O 1
ATOM 6501 N N . ALA B 1 365 ? 0.085 9.898 16.875 1 90.88 365 ALA B N 1
ATOM 6502 C CA . ALA B 1 365 ? 1.098 9.062 17.516 1 90.88 365 ALA B CA 1
ATOM 6503 C C . ALA B 1 365 ? 0.59 7.637 17.703 1 90.88 365 ALA B C 1
ATOM 6505 O O . ALA B 1 365 ? 1.341 6.676 17.516 1 90.88 365 ALA B O 1
ATOM 6506 N N . GLU B 1 366 ? -0.68 7.523 18.078 1 91.88 366 GLU B N 1
ATOM 6507 C CA . GLU B 1 366 ? -1.275 6.195 18.188 1 91.88 366 GLU B CA 1
ATOM 6508 C C . GLU B 1 366 ? -1.281 5.477 16.844 1 91.88 366 GLU B C 1
ATOM 6510 O O . GLU B 1 366 ? -1.03 4.27 16.781 1 91.88 366 GLU B O 1
ATOM 6515 N N . GLY B 1 367 ? -1.634 6.191 15.766 1 94.44 367 GLY B N 1
ATOM 6516 C CA . GLY B 1 367 ? -1.544 5.629 14.422 1 94.44 367 GLY B CA 1
ATOM 6517 C C . GLY B 1 367 ? -0.144 5.176 14.062 1 94.44 367 GLY B C 1
ATOM 6518 O O . GLY B 1 367 ? 0.033 4.109 13.461 1 94.44 367 GLY B O 1
ATOM 6519 N N . ALA B 1 368 ? 0.888 5.98 14.43 1 93.12 368 ALA B N 1
ATOM 6520 C CA . ALA B 1 368 ? 2.283 5.633 14.172 1 93.12 368 ALA B CA 1
ATOM 6521 C C . ALA B 1 368 ? 2.693 4.383 14.945 1 93.12 368 ALA B C 1
ATOM 6523 O O . ALA B 1 368 ? 3.447 3.551 14.43 1 93.12 368 ALA B O 1
ATOM 6524 N N . LEU B 1 369 ? 2.225 4.27 16.203 1 92.75 369 LEU B N 1
ATOM 6525 C CA . LEU B 1 369 ? 2.488 3.068 16.984 1 92.75 369 LEU B CA 1
ATOM 6526 C C . LEU B 1 369 ? 1.906 1.836 16.297 1 92.75 369 LEU B C 1
ATOM 6528 O O . LEU B 1 369 ? 2.58 0.81 16.188 1 92.75 369 LEU B O 1
ATOM 6532 N N . ALA B 1 370 ? 0.672 1.893 15.844 1 93 370 ALA B N 1
ATOM 6533 C CA . ALA B 1 370 ? 0.027 0.792 15.133 1 93 370 ALA B CA 1
ATOM 6534 C C . ALA B 1 370 ? 0.804 0.424 13.875 1 93 370 ALA B C 1
ATOM 6536 O O . ALA B 1 370 ? 0.971 -0.758 13.562 1 93 370 ALA B O 1
ATOM 6537 N N . ARG B 1 371 ? 1.293 1.404 13.125 1 93 371 ARG B N 1
ATOM 6538 C CA . ARG B 1 371 ? 2.072 1.18 11.914 1 93 371 ARG B CA 1
ATOM 6539 C C . ARG B 1 371 ? 3.383 0.467 12.227 1 93 371 ARG B C 1
ATOM 6541 O O . ARG B 1 371 ? 3.793 -0.441 11.5 1 93 371 ARG B O 1
ATOM 6548 N N . TYR B 1 372 ? 4.043 0.884 13.328 1 94.06 372 TYR B N 1
ATOM 6549 C CA . TYR B 1 372 ? 5.277 0.238 13.758 1 94.06 372 TYR B CA 1
ATOM 6550 C C . TYR B 1 372 ? 5.035 -1.222 14.117 1 94.06 372 TYR B C 1
ATOM 6552 O O . TYR B 1 372 ? 5.742 -2.113 13.641 1 94.06 372 TYR B O 1
ATOM 6560 N N . GLN B 1 373 ? 4.02 -1.476 14.867 1 93.62 373 GLN B N 1
ATOM 6561 C CA . GLN B 1 373 ? 3.682 -2.84 15.258 1 93.62 373 GLN B CA 1
ATOM 6562 C C . GLN B 1 373 ? 3.318 -3.691 14.047 1 93.62 373 GLN B C 1
ATOM 6564 O O . GLN B 1 373 ? 3.705 -4.859 13.961 1 93.62 373 GLN B O 1
ATOM 6569 N N . GLN B 1 374 ? 2.568 -3.184 13.109 1 94.25 374 GLN B N 1
ATOM 6570 C CA . GLN B 1 374 ? 2.229 -3.867 11.867 1 94.25 374 GLN B CA 1
ATOM 6571 C C . GLN B 1 374 ? 3.484 -4.242 11.078 1 94.25 374 GLN B C 1
ATOM 6573 O O . GLN B 1 374 ? 3.564 -5.332 10.508 1 94.25 374 GLN B O 1
ATOM 6578 N N . SER B 1 375 ? 4.465 -3.283 11.031 1 94.88 375 SER B N 1
ATOM 6579 C CA . SER B 1 375 ? 5.688 -3.533 10.273 1 94.88 375 SER B CA 1
ATOM 6580 C C . SER B 1 375 ? 6.453 -4.727 10.844 1 94.88 375 SER B C 1
ATOM 6582 O O . SER B 1 375 ? 7.043 -5.504 10.086 1 94.88 375 SER B O 1
ATOM 6584 N N . LEU B 1 376 ? 6.414 -4.883 12.156 1 93.5 376 LEU B N 1
ATOM 6585 C CA . LEU B 1 376 ? 7.059 -6.031 12.789 1 93.5 376 LEU B CA 1
ATOM 6586 C C . LEU B 1 376 ? 6.367 -7.328 12.383 1 93.5 376 LEU B C 1
ATOM 6588 O O . LEU B 1 376 ? 7.027 -8.297 12.008 1 93.5 376 LEU B O 1
ATOM 6592 N N . LEU B 1 377 ? 5.055 -7.387 12.438 1 94 377 LEU B N 1
ATOM 6593 C CA . LEU B 1 377 ? 4.289 -8.578 12.086 1 94 377 LEU B CA 1
ATOM 6594 C C . LEU B 1 377 ? 4.492 -8.938 10.617 1 94 377 LEU B C 1
ATOM 6596 O O . LEU B 1 377 ? 4.684 -10.109 10.281 1 94 377 LEU B O 1
ATOM 6600 N N . LYS B 1 378 ? 4.484 -7.93 9.734 1 94.62 378 LYS B N 1
ATOM 6601 C CA . LYS B 1 378 ? 4.664 -8.156 8.297 1 94.62 378 LYS B CA 1
ATOM 6602 C C . LYS B 1 378 ? 6.074 -8.656 7.996 1 94.62 378 LYS B C 1
ATOM 6604 O O . LYS B 1 378 ? 6.262 -9.492 7.113 1 94.62 378 LYS B O 1
ATOM 6609 N N . ALA B 1 379 ? 7.043 -8.094 8.688 1 94.06 379 ALA B N 1
ATOM 6610 C CA . ALA B 1 379 ? 8.414 -8.562 8.516 1 94.06 379 ALA B CA 1
ATOM 6611 C C . ALA B 1 379 ? 8.547 -10.039 8.898 1 94.06 379 ALA B C 1
ATOM 6613 O O . ALA B 1 379 ? 9.195 -10.812 8.195 1 94.06 379 ALA B O 1
ATOM 6614 N N . GLN B 1 380 ? 7.957 -10.414 10.008 1 93.31 380 GLN B N 1
ATOM 6615 C CA . GLN B 1 380 ? 7.973 -11.812 10.422 1 93.31 380 GLN B CA 1
ATOM 6616 C C . GLN B 1 380 ? 7.266 -12.695 9.398 1 93.31 380 GLN B C 1
ATOM 6618 O O . GLN B 1 380 ? 7.75 -13.781 9.062 1 93.31 380 GLN B O 1
ATOM 6623 N N . GLU B 1 381 ? 6.125 -12.305 8.898 1 94.25 381 GLU B N 1
ATOM 6624 C CA . GLU B 1 381 ? 5.387 -13.023 7.859 1 94.25 381 GLU B CA 1
ATOM 6625 C C . GLU B 1 381 ? 6.246 -13.234 6.617 1 94.25 381 GLU B C 1
ATOM 6627 O O . GLU B 1 381 ? 6.277 -14.328 6.055 1 94.25 381 GLU B O 1
ATOM 6632 N N . ASP B 1 382 ? 6.949 -12.148 6.207 1 94.44 382 ASP B N 1
ATOM 6633 C CA . ASP B 1 382 ? 7.809 -12.219 5.031 1 94.44 382 ASP B CA 1
ATOM 6634 C C . ASP B 1 382 ? 8.875 -13.297 5.191 1 94.44 382 ASP B C 1
ATOM 6636 O O . ASP B 1 382 ? 9.117 -14.086 4.273 1 94.44 382 ASP B O 1
ATOM 6640 N N . VAL B 1 383 ? 9.469 -13.32 6.355 1 91.38 383 VAL B N 1
ATOM 6641 C CA . VAL B 1 383 ? 10.547 -14.266 6.613 1 91.38 383 VAL B CA 1
ATOM 6642 C C . VAL B 1 383 ? 9.984 -15.688 6.648 1 91.38 383 VAL B C 1
ATOM 6644 O O . VAL B 1 383 ? 10.531 -16.594 6.016 1 91.38 383 VAL B O 1
ATOM 6647 N N . GLU B 1 384 ? 8.898 -15.914 7.367 1 92.19 384 GLU B N 1
ATOM 6648 C CA . GLU B 1 384 ? 8.273 -17.234 7.449 1 92.19 384 GLU B CA 1
ATOM 6649 C C . GLU B 1 384 ? 7.887 -17.75 6.07 1 92.19 384 GLU B C 1
ATOM 6651 O O . GLU B 1 384 ? 8.156 -18.906 5.73 1 92.19 384 GLU B O 1
ATOM 6656 N N . ASN B 1 385 ? 7.285 -16.875 5.238 1 93.75 385 ASN B N 1
ATOM 6657 C CA . ASN B 1 385 ? 6.914 -17.234 3.873 1 93.75 385 ASN B CA 1
ATOM 6658 C C . ASN B 1 385 ? 8.133 -17.656 3.055 1 93.75 385 ASN B C 1
ATOM 6660 O O . ASN B 1 385 ? 8.102 -18.688 2.379 1 93.75 385 ASN B O 1
ATOM 6664 N N . ALA B 1 386 ? 9.125 -16.828 3.129 1 92.06 386 ALA B N 1
ATOM 6665 C CA . ALA B 1 386 ? 10.328 -17.094 2.334 1 92.06 386 ALA B CA 1
ATOM 6666 C C . ALA B 1 386 ? 10.977 -18.406 2.736 1 92.06 386 ALA B C 1
ATOM 6668 O O . ALA B 1 386 ? 11.406 -19.188 1.88 1 92.06 386 ALA B O 1
ATOM 6669 N N . LEU B 1 387 ? 11.031 -18.703 4.023 1 89.38 387 LEU B N 1
ATOM 6670 C CA . LEU B 1 387 ? 11.609 -19.953 4.52 1 89.38 387 LEU B CA 1
ATOM 6671 C C . LEU B 1 387 ? 10.781 -21.156 4.062 1 89.38 387 LEU B C 1
ATOM 6673 O O . LEU B 1 387 ? 11.344 -22.156 3.611 1 89.38 387 LEU B O 1
ATOM 6677 N N . MET B 1 388 ? 9.5 -21.016 4.164 1 89.44 388 MET B N 1
ATOM 6678 C CA . MET B 1 388 ? 8.609 -22.094 3.754 1 89.44 388 MET B CA 1
ATOM 6679 C C . MET B 1 388 ? 8.742 -22.375 2.26 1 89.44 388 MET B C 1
ATOM 6681 O O . MET B 1 388 ? 8.859 -23.531 1.847 1 89.44 388 MET B O 1
ATOM 6685 N N . ARG B 1 389 ? 8.805 -21.328 1.443 1 92.38 389 ARG B N 1
ATOM 6686 C CA . ARG B 1 389 ? 8.945 -21.484 -0.001 1 92.38 389 ARG B CA 1
ATOM 6687 C C . ARG B 1 389 ? 10.273 -22.141 -0.356 1 92.38 389 ARG B C 1
ATOM 6689 O O . ARG B 1 389 ? 10.32 -23.047 -1.19 1 92.38 389 ARG B O 1
ATOM 6696 N N . LEU B 1 390 ? 11.328 -21.672 0.272 1 88.94 390 LEU B N 1
ATOM 6697 C CA . LEU B 1 390 ? 12.648 -22.219 -0.01 1 88.94 390 LEU B CA 1
ATOM 6698 C C . LEU B 1 390 ? 12.711 -23.703 0.339 1 88.94 390 LEU B C 1
ATOM 6700 O O . LEU B 1 390 ? 13.18 -24.516 -0.465 1 88.94 390 LEU B O 1
ATOM 6704 N N . ALA B 1 391 ? 12.203 -24.094 1.473 1 87.69 391 ALA B N 1
ATOM 6705 C CA . ALA B 1 391 ? 12.242 -25.484 1.928 1 87.69 391 ALA B CA 1
ATOM 6706 C C . ALA B 1 391 ? 11.391 -26.375 1.031 1 87.69 391 ALA B C 1
ATOM 6708 O O . ALA B 1 391 ? 11.852 -27.422 0.585 1 87.69 391 ALA B O 1
ATOM 6709 N N . GLN B 1 392 ? 10.18 -25.938 0.74 1 91.44 392 GLN B N 1
ATOM 6710 C CA . GLN B 1 392 ? 9.266 -26.766 -0.046 1 91.44 392 GLN B CA 1
ATOM 6711 C C . GLN B 1 392 ? 9.719 -26.844 -1.5 1 91.44 392 GLN B C 1
ATOM 6713 O O . GLN B 1 392 ? 9.523 -27.875 -2.152 1 91.44 392 GLN B O 1
ATOM 6718 N N . ASP B 1 393 ? 10.359 -25.797 -2.002 1 91.75 393 ASP B N 1
ATOM 6719 C CA . ASP B 1 393 ? 10.875 -25.828 -3.367 1 91.75 393 ASP B CA 1
ATOM 6720 C C . ASP B 1 393 ? 12 -26.859 -3.504 1 91.75 393 ASP B C 1
ATOM 6722 O O . ASP B 1 393 ? 12.133 -27.5 -4.547 1 91.75 393 ASP B O 1
ATOM 6726 N N . GLN B 1 394 ? 12.805 -27.031 -2.494 1 87.56 394 GLN B N 1
ATOM 6727 C CA . GLN B 1 394 ? 13.859 -28.047 -2.525 1 87.56 394 GLN B CA 1
ATOM 6728 C C . GLN B 1 394 ? 13.273 -29.453 -2.609 1 87.56 394 GLN B C 1
ATOM 6730 O O . GLN B 1 394 ? 13.758 -30.281 -3.373 1 87.56 394 GLN B O 1
ATOM 6735 N N . THR B 1 395 ? 12.242 -29.672 -1.859 1 90 395 THR B N 1
ATOM 6736 C CA . THR B 1 395 ? 11.562 -30.953 -1.911 1 90 395 THR B CA 1
ATOM 6737 C C . THR B 1 395 ? 10.969 -31.203 -3.295 1 90 395 THR B C 1
ATOM 6739 O O . THR B 1 395 ? 11.117 -32.281 -3.859 1 90 395 THR B O 1
ATOM 6742 N N . ARG B 1 396 ? 10.383 -30.172 -3.875 1 94.5 396 ARG B N 1
ATOM 6743 C CA . ARG B 1 396 ? 9.797 -30.25 -5.211 1 94.5 396 ARG B CA 1
ATOM 6744 C C . ARG B 1 396 ? 10.859 -30.562 -6.254 1 94.5 396 ARG B C 1
ATOM 6746 O O . ARG B 1 396 ? 10.68 -31.453 -7.09 1 94.5 396 ARG B O 1
ATOM 6753 N N . LEU B 1 397 ? 11.984 -29.859 -6.168 1 91.62 397 LEU B N 1
ATOM 6754 C CA . LEU B 1 397 ? 13.055 -30.031 -7.137 1 91.62 397 LEU B CA 1
ATOM 6755 C C . LEU B 1 397 ? 13.609 -31.453 -7.078 1 91.62 397 LEU B C 1
ATOM 6757 O O . LEU B 1 397 ? 13.852 -32.094 -8.117 1 91.62 397 LEU B O 1
ATOM 6761 N N . GLY B 1 398 ? 13.734 -32.031 -5.867 1 91.62 398 GLY B N 1
ATOM 6762 C CA . GLY B 1 398 ? 14.195 -33.406 -5.734 1 91.62 398 GLY B CA 1
ATOM 6763 C C . GLY B 1 398 ? 13.289 -34.406 -6.418 1 91.62 398 GLY B C 1
ATOM 6764 O O . GLY B 1 398 ? 13.758 -35.281 -7.152 1 91.62 398 GLY B O 1
ATOM 6765 N N . ALA B 1 399 ? 12.031 -34.219 -6.227 1 94.94 399 ALA B N 1
ATOM 6766 C CA . ALA B 1 399 ? 11.055 -35.125 -6.844 1 94.94 399 ALA B CA 1
ATOM 6767 C C . ALA B 1 399 ? 11.062 -34.969 -8.359 1 94.94 399 ALA B C 1
ATOM 6769 O O . ALA B 1 399 ? 10.984 -35.969 -9.086 1 94.94 399 ALA B O 1
ATOM 6770 N N . LEU B 1 400 ? 11.227 -33.75 -8.891 1 95.56 400 LEU B N 1
ATOM 6771 C CA . LEU B 1 400 ? 11.203 -33.5 -10.328 1 95.56 400 LEU B CA 1
ATOM 6772 C C . LEU B 1 400 ? 12.438 -34.094 -11 1 95.56 400 LEU B C 1
ATOM 6774 O O . LEU B 1 400 ? 12.344 -34.625 -12.102 1 95.56 400 LEU B O 1
ATOM 6778 N N . LEU B 1 401 ? 13.578 -33.969 -10.359 1 93.56 401 LEU B N 1
ATOM 6779 C CA . LEU B 1 401 ? 14.797 -34.531 -10.93 1 93.56 401 LEU B CA 1
ATOM 6780 C C . LEU B 1 401 ? 14.711 -36.031 -11.016 1 93.56 401 LEU B C 1
ATOM 6782 O O . LEU B 1 401 ? 15.102 -36.625 -12.023 1 93.56 401 LEU B O 1
ATOM 6786 N N . ALA B 1 402 ? 14.18 -36.656 -9.984 1 95.38 402 ALA B N 1
ATOM 6787 C CA . ALA B 1 402 ? 13.984 -38.094 -10.008 1 95.38 402 ALA B CA 1
ATOM 6788 C C . ALA B 1 402 ? 12.984 -38.5 -11.094 1 95.38 402 ALA B C 1
ATOM 6790 O O . ALA B 1 402 ? 13.195 -39.469 -11.812 1 95.38 402 ALA B O 1
ATOM 6791 N N . SER B 1 403 ? 11.945 -37.719 -11.234 1 96.69 403 SER B N 1
ATOM 6792 C CA . SER B 1 403 ? 10.945 -37.938 -12.273 1 96.69 403 SER B CA 1
ATOM 6793 C C . SER B 1 403 ? 11.562 -37.875 -13.664 1 96.69 403 SER B C 1
ATOM 6795 O O . SER B 1 403 ? 11.281 -38.719 -14.523 1 96.69 403 SER B O 1
ATOM 6797 N N . ALA B 1 404 ? 12.391 -36.875 -13.875 1 95.94 404 ALA B N 1
ATOM 6798 C CA . ALA B 1 404 ? 13.031 -36.656 -15.172 1 95.94 404 ALA B CA 1
ATOM 6799 C C . ALA B 1 404 ? 13.891 -37.875 -15.562 1 95.94 404 ALA B C 1
ATOM 6801 O O . ALA B 1 404 ? 13.953 -38.25 -16.734 1 95.94 404 ALA B O 1
ATOM 6802 N N . THR B 1 405 ? 14.492 -38.531 -14.625 1 96.12 405 THR B N 1
ATOM 6803 C CA . THR B 1 405 ? 15.336 -39.688 -14.883 1 96.12 405 THR B CA 1
ATOM 6804 C C . THR B 1 405 ? 14.5 -40.844 -15.398 1 96.12 405 THR B C 1
ATOM 6806 O O . THR B 1 405 ? 14.867 -41.5 -16.391 1 96.12 405 THR B O 1
ATOM 6809 N N . HIS B 1 406 ? 13.414 -41.094 -14.758 1 96.5 406 HIS B N 1
ATOM 6810 C CA . HIS B 1 406 ? 12.539 -42.188 -15.188 1 96.5 406 HIS B CA 1
ATOM 6811 C C . HIS B 1 406 ? 11.891 -41.875 -16.531 1 96.5 406 HIS B C 1
ATOM 6813 O O . HIS B 1 406 ? 11.734 -42.75 -17.375 1 96.5 406 HIS B O 1
ATOM 6819 N N . ALA B 1 407 ? 11.539 -40.625 -16.781 1 96.69 407 ALA B N 1
ATOM 6820 C CA . ALA B 1 407 ? 10.938 -40.219 -18.047 1 96.69 407 ALA B CA 1
ATOM 6821 C C . ALA B 1 407 ? 11.922 -40.375 -19.203 1 96.69 407 ALA B C 1
ATOM 6823 O O . ALA B 1 407 ? 11.531 -40.75 -20.297 1 96.69 407 ALA B O 1
ATOM 6824 N N . GLU B 1 408 ? 13.141 -40.094 -18.938 1 95.94 408 GLU B N 1
ATOM 6825 C CA . GLU B 1 408 ? 14.18 -40.281 -19.953 1 95.94 408 GLU B CA 1
ATOM 6826 C C . GLU B 1 408 ? 14.328 -41.75 -20.344 1 95.94 408 GLU B C 1
ATOM 6828 O O . GLU B 1 408 ? 14.469 -42.094 -21.516 1 95.94 408 GLU B O 1
ATOM 6833 N N . GLN B 1 409 ? 14.266 -42.594 -19.344 1 96.12 409 GLN B N 1
ATOM 6834 C CA . GLN B 1 409 ? 14.344 -44.031 -19.609 1 96.12 409 GLN B CA 1
ATOM 6835 C C . GLN B 1 409 ? 13.125 -44.5 -20.406 1 96.12 409 GLN B C 1
ATOM 6837 O O . GLN B 1 409 ? 13.258 -45.312 -21.344 1 96.12 409 GLN B O 1
ATOM 6842 N N . ALA B 1 410 ? 11.992 -43.969 -20.094 1 95.12 410 ALA B N 1
ATOM 6843 C CA . ALA B 1 410 ? 10.758 -44.375 -20.766 1 95.12 410 ALA B CA 1
ATOM 6844 C C . ALA B 1 410 ? 10.789 -44 -22.234 1 95.12 410 ALA B C 1
ATOM 6846 O O . ALA B 1 410 ? 10.43 -44.781 -23.109 1 95.12 410 ALA B O 1
ATOM 6847 N N . ILE B 1 411 ? 11.234 -42.812 -22.531 1 95 411 ILE B N 1
ATOM 6848 C CA . ILE B 1 411 ? 11.25 -42.375 -23.922 1 95 411 ILE B CA 1
ATOM 6849 C C . ILE B 1 411 ? 12.32 -43.125 -24.703 1 95 411 ILE B C 1
ATOM 6851 O O . ILE B 1 411 ? 12.133 -43.438 -25.875 1 95 411 ILE B O 1
ATOM 6855 N N . ASP B 1 412 ? 13.391 -43.5 -24.078 1 95.19 412 ASP B N 1
ATOM 6856 C CA . ASP B 1 412 ? 14.438 -44.281 -24.734 1 95.19 412 ASP B CA 1
ATOM 6857 C C . ASP B 1 412 ? 13.914 -45.656 -25.141 1 95.19 412 ASP B C 1
ATOM 6859 O O . ASP B 1 412 ? 14.086 -46.062 -26.297 1 95.19 412 ASP B O 1
ATOM 6863 N N . ILE B 1 413 ? 13.242 -46.312 -24.234 1 95.56 413 ILE B N 1
ATOM 6864 C CA . ILE B 1 413 ? 12.695 -47.656 -24.5 1 95.56 413 ILE B CA 1
ATOM 6865 C C . ILE B 1 413 ? 11.617 -47.562 -25.562 1 95.56 413 ILE B C 1
ATOM 6867 O O . ILE B 1 413 ? 11.617 -48.344 -26.516 1 95.56 413 ILE B O 1
ATOM 6871 N N . ALA B 1 414 ? 10.727 -46.562 -25.469 1 93.94 414 ALA B N 1
ATOM 6872 C CA . ALA B 1 414 ? 9.648 -46.406 -26.438 1 93.94 414 ALA B CA 1
ATOM 6873 C C . ALA B 1 414 ? 10.195 -46.156 -27.828 1 93.94 414 ALA B C 1
ATOM 6875 O O . ALA B 1 414 ? 9.703 -46.719 -28.812 1 93.94 414 ALA B O 1
ATOM 6876 N N . SER B 1 415 ? 11.18 -45.375 -27.969 1 92.88 415 SER B N 1
ATOM 6877 C CA . SER B 1 415 ? 11.781 -45.062 -29.25 1 92.88 415 SER B CA 1
ATOM 6878 C C . SER B 1 415 ? 12.445 -46.281 -29.891 1 92.88 415 SER B C 1
ATOM 6880 O O . SER B 1 415 ? 12.297 -46.531 -31.078 1 92.88 415 SER B O 1
ATOM 6882 N N . LYS B 1 416 ? 13.133 -47.062 -29.094 1 94.12 416 LYS B N 1
ATOM 6883 C CA . LYS B 1 416 ? 13.781 -48.281 -29.578 1 94.12 416 LYS B CA 1
ATOM 6884 C C . LYS B 1 416 ? 12.758 -49.281 -30.062 1 94.12 416 LYS B C 1
ATOM 6886 O O . LYS B 1 416 ? 12.922 -49.906 -31.141 1 94.12 416 LYS B O 1
ATOM 6891 N N . ARG B 1 417 ? 11.734 -49.469 -29.359 1 93 417 ARG B N 1
ATOM 6892 C CA . ARG B 1 417 ? 10.688 -50.406 -29.75 1 93 417 ARG B CA 1
ATOM 6893 C C . ARG B 1 417 ? 9.984 -49.969 -31.016 1 93 417 ARG B C 1
ATOM 6895 O O . ARG B 1 417 ? 9.656 -50.781 -31.875 1 93 417 ARG B O 1
ATOM 6902 N N . TYR B 1 418 ? 9.727 -48.688 -31.125 1 91.69 418 TYR B N 1
ATOM 6903 C CA . TYR B 1 418 ? 9.078 -48.156 -32.312 1 91.69 418 TYR B CA 1
ATOM 6904 C C . TYR B 1 418 ? 9.961 -48.375 -33.531 1 91.69 418 TYR B C 1
ATOM 6906 O O . TYR B 1 418 ? 9.484 -48.812 -34.594 1 91.69 418 TYR B O 1
ATOM 6914 N N . ARG B 1 419 ? 11.227 -48.156 -33.406 1 89.38 419 ARG B N 1
ATOM 6915 C CA . ARG B 1 419 ? 12.172 -48.312 -34.5 1 89.38 419 ARG B CA 1
ATOM 6916 C C . ARG B 1 419 ? 12.258 -49.781 -34.938 1 89.38 419 ARG B C 1
ATOM 6918 O O . ARG B 1 419 ? 12.414 -50.094 -36.125 1 89.38 419 ARG B O 1
ATOM 6925 N N . SER B 1 420 ? 12.062 -50.719 -34 1 90 420 SER B N 1
ATOM 6926 C CA . SER B 1 420 ? 12.156 -52.125 -34.281 1 90 420 SER B CA 1
ATOM 6927 C C . SER B 1 420 ? 10.82 -52.688 -34.75 1 90 420 SER B C 1
ATOM 6929 O O . SER B 1 420 ? 10.727 -53.844 -35.125 1 90 420 SER B O 1
ATOM 6931 N N . GLY B 1 421 ? 9.797 -51.812 -34.75 1 87.44 421 GLY B N 1
ATOM 6932 C CA . GLY B 1 421 ? 8.477 -52.219 -35.188 1 87.44 421 GLY B CA 1
ATOM 6933 C C . GLY B 1 421 ? 7.672 -52.906 -34.125 1 87.44 421 GLY B C 1
ATOM 6934 O O . GLY B 1 421 ? 6.547 -53.344 -34.344 1 87.44 421 GLY B O 1
ATOM 6935 N N . SER B 1 422 ? 8.164 -52.969 -32.906 1 89.06 422 SER B N 1
ATOM 6936 C CA . SER B 1 422 ? 7.508 -53.656 -31.812 1 89.06 422 SER B CA 1
ATOM 6937 C C . SER B 1 422 ? 6.719 -52.719 -30.922 1 89.06 422 SER B C 1
ATOM 6939 O O . SER B 1 422 ? 6.066 -53.125 -29.969 1 89.06 422 SER B O 1
ATOM 6941 N N . GLY B 1 423 ? 6.867 -51.406 -31.203 1 88.19 423 GLY B N 1
ATOM 6942 C CA . GLY B 1 423 ? 6.168 -50.375 -30.438 1 88.19 423 GLY B CA 1
ATOM 6943 C C . GLY B 1 423 ? 5.352 -49.438 -31.297 1 88.19 423 GLY B C 1
ATOM 6944 O O . GLY B 1 423 ? 5.449 -49.469 -32.531 1 88.19 423 GLY B O 1
ATOM 6945 N N . THR B 1 424 ? 4.531 -48.625 -30.625 1 88.81 424 THR B N 1
ATOM 6946 C CA . THR B 1 424 ? 3.641 -47.75 -31.359 1 88.81 424 THR B CA 1
ATOM 6947 C C . THR B 1 424 ? 4.156 -46.312 -31.312 1 88.81 424 THR B C 1
ATOM 6949 O O . THR B 1 424 ? 4.867 -45.938 -30.375 1 88.81 424 THR B O 1
ATOM 6952 N N . TYR B 1 425 ? 3.752 -45.5 -32.312 1 90.06 425 TYR B N 1
ATOM 6953 C CA . TYR B 1 425 ? 4.031 -44.062 -32.312 1 90.06 425 TYR B CA 1
ATOM 6954 C C . TYR B 1 425 ? 3.426 -43.375 -31.094 1 90.06 425 TYR B C 1
ATOM 6956 O O . TYR B 1 425 ? 4.027 -42.438 -30.531 1 90.06 425 TYR B O 1
ATOM 6964 N N . MET B 1 426 ? 2.24 -43.781 -30.703 1 88.88 426 MET B N 1
ATOM 6965 C CA . MET B 1 426 ? 1.533 -43.188 -29.578 1 88.88 426 MET B CA 1
ATOM 6966 C C . MET B 1 426 ? 2.361 -43.281 -28.297 1 88.88 426 MET B C 1
ATOM 6968 O O . MET B 1 426 ? 2.365 -42.344 -27.484 1 88.88 426 MET B O 1
ATOM 6972 N N . ALA B 1 427 ? 3.086 -44.375 -28.156 1 91.31 427 ALA B N 1
ATOM 6973 C CA . ALA B 1 427 ? 3.949 -44.531 -27 1 91.31 427 ALA B CA 1
ATOM 6974 C C . ALA B 1 427 ? 5.098 -43.531 -27.016 1 91.31 427 ALA B C 1
ATOM 6976 O O . ALA B 1 427 ? 5.441 -42.938 -25.984 1 91.31 427 ALA B O 1
ATOM 6977 N N . VAL B 1 428 ? 5.699 -43.312 -28.172 1 92.12 428 VAL B N 1
ATOM 6978 C CA . VAL B 1 428 ? 6.762 -42.344 -28.328 1 92.12 428 VAL B CA 1
ATOM 6979 C C . VAL B 1 428 ? 6.215 -40.938 -28.031 1 92.12 428 VAL B C 1
ATOM 6981 O O . VAL B 1 428 ? 6.793 -40.188 -27.234 1 92.12 428 VAL B O 1
ATOM 6984 N N . LEU B 1 429 ? 5.047 -40.625 -28.625 1 92.44 429 LEU B N 1
ATOM 6985 C CA . LEU B 1 429 ? 4.398 -39.312 -28.453 1 92.44 429 LEU B CA 1
ATOM 6986 C C . LEU B 1 429 ? 4.152 -39.031 -26.984 1 92.44 429 LEU B C 1
ATOM 6988 O O . LEU B 1 429 ? 4.539 -37.969 -26.484 1 92.44 429 LEU B O 1
ATOM 6992 N N . GLU B 1 430 ? 3.572 -39.875 -26.234 1 91.88 430 GLU B N 1
ATOM 6993 C CA . GLU B 1 430 ? 3.184 -39.656 -24.828 1 91.88 430 GLU B CA 1
ATOM 6994 C C . GLU B 1 430 ? 4.406 -39.531 -23.938 1 91.88 430 GLU B C 1
ATOM 6996 O O . GLU B 1 430 ? 4.445 -38.656 -23.062 1 91.88 430 GLU B O 1
ATOM 7001 N N . ASN B 1 431 ? 5.371 -40.406 -24.156 1 93.69 431 ASN B N 1
ATOM 7002 C CA . ASN B 1 431 ? 6.566 -40.344 -23.328 1 93.69 431 ASN B CA 1
ATOM 7003 C C . ASN B 1 431 ? 7.398 -39.094 -23.641 1 93.69 431 ASN B C 1
ATOM 7005 O O . ASN B 1 431 ? 8.023 -38.531 -22.734 1 93.69 431 ASN B O 1
ATOM 7009 N N . GLN B 1 432 ? 7.445 -38.688 -24.875 1 93.94 432 GLN B N 1
ATOM 7010 C CA . GLN B 1 432 ? 8.156 -37.469 -25.234 1 93.94 432 GLN B CA 1
ATOM 7011 C C . GLN B 1 432 ? 7.484 -36.219 -24.625 1 93.94 432 GLN B C 1
ATOM 7013 O O . GLN B 1 432 ? 8.156 -35.344 -24.078 1 93.94 432 GLN B O 1
ATOM 7018 N N . ARG B 1 433 ? 6.172 -36.188 -24.688 1 92.38 433 ARG B N 1
ATOM 7019 C CA . ARG B 1 433 ? 5.422 -35.094 -24.078 1 92.38 433 ARG B CA 1
ATOM 7020 C C . ARG B 1 433 ? 5.656 -35.031 -22.578 1 92.38 433 ARG B C 1
ATOM 7022 O O . ARG B 1 433 ? 5.918 -33.969 -22.016 1 92.38 433 ARG B O 1
ATOM 7029 N N . ALA B 1 434 ? 5.586 -36.125 -21.938 1 93.38 434 ALA B N 1
ATOM 7030 C CA . ALA B 1 434 ? 5.793 -36.219 -20.5 1 93.38 434 ALA B CA 1
ATOM 7031 C C . ALA B 1 434 ? 7.199 -35.75 -20.109 1 93.38 434 ALA B C 1
ATOM 7033 O O . ALA B 1 434 ? 7.379 -34.969 -19.188 1 93.38 434 ALA B O 1
ATOM 7034 N N . PHE B 1 435 ? 8.195 -36.188 -20.906 1 94.69 435 PHE B N 1
ATOM 7035 C CA . PHE B 1 435 ? 9.594 -35.906 -20.625 1 94.69 435 PHE B CA 1
ATOM 7036 C C . PHE B 1 435 ? 9.844 -34.375 -20.672 1 94.69 435 PHE B C 1
ATOM 7038 O O . PHE B 1 435 ? 10.406 -33.812 -19.75 1 94.69 435 PHE B O 1
ATOM 7045 N N . PHE B 1 436 ? 9.367 -33.781 -21.672 1 94.25 436 PHE B N 1
ATOM 7046 C CA . PHE B 1 436 ? 9.703 -32.375 -21.859 1 94.25 436 PHE B CA 1
ATOM 7047 C C . PHE B 1 436 ? 8.859 -31.484 -20.938 1 94.25 436 PHE B C 1
ATOM 7049 O O . PHE B 1 436 ? 9.312 -30.422 -20.5 1 94.25 436 PHE B O 1
ATOM 7056 N N . LEU B 1 437 ? 7.617 -31.922 -20.531 1 94.12 437 LEU B N 1
ATOM 7057 C CA . LEU B 1 437 ? 6.855 -31.219 -19.5 1 94.12 437 LEU B CA 1
ATOM 7058 C C . LEU B 1 437 ? 7.594 -31.25 -18.172 1 94.12 437 LEU B C 1
ATOM 7060 O O . LEU B 1 437 ? 7.684 -30.234 -17.484 1 94.12 437 LEU B O 1
ATOM 7064 N N . ILE B 1 438 ? 8.148 -32.375 -17.828 1 95.62 438 ILE B N 1
ATOM 7065 C CA . ILE B 1 438 ? 8.891 -32.531 -16.578 1 95.62 438 ILE B CA 1
ATOM 7066 C C . ILE B 1 438 ? 10.164 -31.703 -16.625 1 95.62 438 ILE B C 1
ATOM 7068 O O . ILE B 1 438 ? 10.523 -31.047 -15.648 1 95.62 438 ILE B O 1
ATOM 7072 N N . LYS B 1 439 ? 10.859 -31.703 -17.797 1 94.62 439 LYS B N 1
ATOM 7073 C CA . LYS B 1 439 ? 12.07 -30.906 -17.938 1 94.62 439 LYS B CA 1
ATOM 7074 C C . LYS B 1 439 ? 11.781 -29.422 -17.781 1 94.62 439 LYS B C 1
ATOM 7076 O O . LYS B 1 439 ? 12.578 -28.672 -17.203 1 94.62 439 LYS B O 1
ATOM 7081 N N . LYS B 1 440 ? 10.672 -29.016 -18.312 1 94.31 440 LYS B N 1
ATOM 7082 C CA . LYS B 1 440 ? 10.25 -27.625 -18.125 1 94.31 440 LYS B CA 1
ATOM 7083 C C . LYS B 1 440 ? 10.031 -27.312 -16.641 1 94.31 440 LYS B C 1
ATOM 7085 O O . LYS B 1 440 ? 10.461 -26.266 -16.156 1 94.31 440 LYS B O 1
ATOM 7090 N N . ASP B 1 441 ? 9.398 -28.219 -15.898 1 95.12 441 ASP B N 1
ATOM 7091 C CA . ASP B 1 441 ? 9.148 -28.031 -14.469 1 95.12 441 ASP B CA 1
ATOM 7092 C C . ASP B 1 441 ? 10.453 -28.016 -13.68 1 95.12 441 ASP B C 1
ATOM 7094 O O . ASP B 1 441 ? 10.578 -27.281 -12.703 1 95.12 441 ASP B O 1
ATOM 7098 N N . VAL B 1 442 ? 11.438 -28.812 -14.102 1 93.38 442 VAL B N 1
ATOM 7099 C CA . VAL B 1 442 ? 12.75 -28.828 -13.461 1 93.38 442 VAL B CA 1
ATOM 7100 C C . VAL B 1 442 ? 13.406 -27.453 -13.625 1 93.38 442 VAL B C 1
ATOM 7102 O O . VAL B 1 442 ? 13.883 -26.859 -12.656 1 93.38 442 VAL B O 1
ATOM 7105 N N . ALA B 1 443 ? 13.359 -26.922 -14.836 1 91.69 443 ALA B N 1
ATOM 7106 C CA . ALA B 1 443 ? 13.953 -25.609 -15.094 1 91.69 443 ALA B CA 1
ATOM 7107 C C . ALA B 1 443 ? 13.281 -24.531 -14.25 1 91.69 443 ALA B C 1
ATOM 7109 O O . ALA B 1 443 ? 13.961 -23.672 -13.68 1 91.69 443 ALA B O 1
ATOM 7110 N N . ASP B 1 444 ? 11.992 -24.594 -14.117 1 92.69 444 ASP B N 1
ATOM 7111 C CA . ASP B 1 444 ? 11.234 -23.625 -13.32 1 92.69 444 ASP B CA 1
ATOM 7112 C C . ASP B 1 444 ? 11.602 -23.734 -11.844 1 92.69 444 ASP B C 1
ATOM 7114 O O . ASP B 1 444 ? 11.789 -22.734 -11.164 1 92.69 444 ASP B O 1
ATOM 7118 N N . ALA B 1 445 ? 11.672 -24.938 -11.344 1 92.5 445 ALA B N 1
ATOM 7119 C CA . ALA B 1 445 ? 11.977 -25.172 -9.938 1 92.5 445 ALA B CA 1
ATOM 7120 C C . ALA B 1 445 ? 13.414 -24.766 -9.609 1 92.5 445 ALA B C 1
ATOM 7122 O O . ALA B 1 445 ? 13.688 -24.25 -8.523 1 92.5 445 ALA B O 1
ATOM 7123 N N . GLU B 1 446 ? 14.336 -25.047 -10.547 1 89.88 446 GLU B N 1
ATOM 7124 C CA . GLU B 1 446 ? 15.719 -24.609 -10.375 1 89.88 446 GLU B CA 1
ATOM 7125 C C . GLU B 1 446 ? 15.797 -23.094 -10.258 1 89.88 446 GLU B C 1
ATOM 7127 O O . GLU B 1 446 ? 16.469 -22.562 -9.359 1 89.88 446 GLU B O 1
ATOM 7132 N N . THR B 1 447 ? 15.133 -22.391 -11.109 1 91.44 447 THR B N 1
ATOM 7133 C CA . THR B 1 447 ? 15.094 -20.938 -11.07 1 91.44 447 THR B CA 1
ATOM 7134 C C . THR B 1 447 ? 14.469 -20.438 -9.766 1 91.44 447 THR B C 1
ATOM 7136 O O . THR B 1 447 ? 14.984 -19.516 -9.133 1 91.44 447 THR B O 1
ATOM 7139 N N . ALA B 1 448 ? 13.383 -21.078 -9.352 1 92.38 448 ALA B N 1
ATOM 7140 C CA . ALA B 1 448 ? 12.664 -20.703 -8.133 1 92.38 448 ALA B CA 1
ATOM 7141 C C . ALA B 1 448 ? 13.562 -20.828 -6.906 1 92.38 448 ALA B C 1
ATOM 7143 O O . ALA B 1 448 ? 13.453 -20.047 -5.957 1 92.38 448 ALA B O 1
ATOM 7144 N N . SER B 1 449 ? 14.484 -21.781 -6.941 1 89.56 449 SER B N 1
ATOM 7145 C CA . SER B 1 449 ? 15.398 -21.969 -5.816 1 89.56 449 SER B CA 1
ATOM 7146 C C . SER B 1 449 ? 16.234 -20.703 -5.582 1 89.56 449 SER B C 1
ATOM 7148 O O . SER B 1 449 ? 16.406 -20.281 -4.441 1 89.56 449 SER B O 1
ATOM 7150 N N . TYR B 1 450 ? 16.656 -20.062 -6.598 1 89.62 450 TYR B N 1
ATOM 7151 C CA . TYR B 1 450 ? 17.453 -18.844 -6.48 1 89.62 450 TYR B CA 1
ATOM 7152 C C . TYR B 1 450 ? 16.578 -17.656 -6.094 1 89.62 450 TYR B C 1
ATOM 7154 O O . TYR B 1 450 ? 16.953 -16.844 -5.242 1 89.62 450 TYR B O 1
ATOM 7162 N N . LEU B 1 451 ? 15.43 -17.594 -6.723 1 93.25 451 LEU B N 1
ATOM 7163 C CA . LEU B 1 451 ? 14.516 -16.5 -6.43 1 93.25 451 LEU B CA 1
ATOM 7164 C C . LEU B 1 451 ? 14.062 -16.531 -4.973 1 93.25 451 LEU B C 1
ATOM 7166 O O . LEU B 1 451 ? 13.938 -15.492 -4.328 1 93.25 451 LEU B O 1
ATOM 7170 N N . ASN B 1 452 ? 13.867 -17.75 -4.488 1 91.62 452 ASN B N 1
ATOM 7171 C CA . ASN B 1 452 ? 13.453 -17.922 -3.1 1 91.62 452 ASN B CA 1
ATOM 7172 C C . ASN B 1 452 ? 14.578 -17.531 -2.135 1 91.62 452 ASN B C 1
ATOM 7174 O O . ASN B 1 452 ? 14.32 -16.938 -1.083 1 91.62 452 ASN B O 1
ATOM 7178 N N . ALA B 1 453 ? 15.742 -17.859 -2.439 1 89.06 453 ALA B N 1
ATOM 7179 C CA . ALA B 1 453 ? 16.875 -17.469 -1.613 1 89.06 453 ALA B CA 1
ATOM 7180 C C . ALA B 1 453 ? 17 -15.945 -1.553 1 89.06 453 ALA B C 1
ATOM 7182 O O . ALA B 1 453 ? 17.234 -15.375 -0.48 1 89.06 453 ALA B O 1
ATOM 7183 N N . ILE B 1 454 ? 16.891 -15.297 -2.709 1 91.5 454 ILE B N 1
ATOM 7184 C CA . ILE B 1 454 ? 16.938 -13.844 -2.779 1 91.5 454 ILE B CA 1
ATOM 7185 C C . ILE B 1 454 ? 15.82 -13.242 -1.935 1 91.5 454 ILE B C 1
ATOM 7187 O O . ILE B 1 454 ? 16.047 -12.289 -1.181 1 91.5 454 ILE B O 1
ATOM 7191 N N . ALA B 1 455 ? 14.594 -13.812 -2.059 1 92.94 455 ALA B N 1
ATOM 7192 C CA . ALA B 1 455 ? 13.445 -13.352 -1.289 1 92.94 455 ALA B CA 1
ATOM 7193 C C . ALA B 1 455 ? 13.703 -13.469 0.21 1 92.94 455 ALA B C 1
ATOM 7195 O O . ALA B 1 455 ? 13.297 -12.602 0.989 1 92.94 455 ALA B O 1
ATOM 7196 N N . LEU B 1 456 ? 14.32 -14.516 0.625 1 89.31 456 LEU B N 1
ATOM 7197 C CA . LEU B 1 456 ? 14.633 -14.727 2.035 1 89.31 456 LEU B CA 1
ATOM 7198 C C . LEU B 1 456 ? 15.578 -13.648 2.553 1 89.31 456 LEU B C 1
ATOM 7200 O O . LEU B 1 456 ? 15.328 -13.055 3.602 1 89.31 456 LEU B O 1
ATOM 7204 N N . TYR B 1 457 ? 16.578 -13.344 1.825 1 87.88 457 TYR B N 1
ATOM 7205 C CA . TYR B 1 457 ? 17.562 -12.383 2.303 1 87.88 457 TYR B CA 1
ATOM 7206 C C . TYR B 1 457 ? 17 -10.969 2.264 1 87.88 457 TYR B C 1
ATOM 7208 O O . TYR B 1 457 ? 17.328 -10.141 3.119 1 87.88 457 TYR B O 1
ATOM 7216 N N . LYS B 1 458 ? 16.203 -10.711 1.264 1 91.19 458 LYS B N 1
ATOM 7217 C CA . LYS B 1 458 ? 15.492 -9.438 1.28 1 91.19 458 LYS B CA 1
ATOM 7218 C C . LYS B 1 458 ? 14.578 -9.336 2.498 1 91.19 458 LYS B C 1
ATOM 7220 O O . LYS B 1 458 ? 14.539 -8.297 3.166 1 91.19 458 LYS B O 1
ATOM 7225 N N . ALA B 1 459 ? 13.852 -10.422 2.768 1 92.5 459 ALA B N 1
ATOM 7226 C CA . ALA B 1 459 ? 12.93 -10.453 3.898 1 92.5 459 ALA B CA 1
ATOM 7227 C C . ALA B 1 459 ? 13.672 -10.25 5.219 1 92.5 459 ALA B C 1
ATOM 7229 O O . ALA B 1 459 ? 13.156 -9.609 6.137 1 92.5 459 ALA B O 1
ATOM 7230 N N . LEU B 1 460 ? 14.898 -10.695 5.332 1 88.38 460 LEU B N 1
ATOM 7231 C CA . LEU B 1 460 ? 15.703 -10.594 6.547 1 88.38 460 LEU B CA 1
ATOM 7232 C C . LEU B 1 460 ? 16.359 -9.219 6.656 1 88.38 460 LEU B C 1
ATOM 7234 O O . LEU B 1 460 ? 16.844 -8.844 7.727 1 88.38 460 LEU B O 1
ATOM 7238 N N . GLY B 1 461 ? 16.266 -8.477 5.566 1 87.81 461 GLY B N 1
ATOM 7239 C CA . GLY B 1 461 ? 16.984 -7.211 5.562 1 87.81 461 GLY B CA 1
ATOM 7240 C C . GLY B 1 461 ? 18.484 -7.379 5.699 1 87.81 461 GLY B C 1
ATOM 7241 O O . GLY B 1 461 ? 19.156 -6.539 6.305 1 87.81 461 GLY B O 1
ATOM 7242 N N . TRP B 1 462 ? 18.922 -8.406 5.281 1 80.25 462 TRP B N 1
ATOM 7243 C CA . TRP B 1 462 ? 20.344 -8.742 5.465 1 80.25 462 TRP B CA 1
ATOM 7244 C C . TRP B 1 462 ? 21.234 -7.715 4.781 1 80.25 462 TRP B C 1
ATOM 7246 O O . TRP B 1 462 ? 21.016 -7.359 3.621 1 80.25 462 TRP B O 1
ATOM 7256 N N . GLY B 1 463 ? 22.297 -7.23 5.492 1 71.12 463 GLY B N 1
ATOM 7257 C CA . GLY B 1 463 ? 23.281 -6.301 4.953 1 71.12 463 GLY B CA 1
ATOM 7258 C C . GLY B 1 463 ? 22.938 -4.848 5.238 1 71.12 463 GLY B C 1
ATOM 7259 O O . GLY B 1 463 ? 23.734 -3.953 4.941 1 71.12 463 GLY B O 1
ATOM 7260 N N . SER B 1 464 ? 21.719 -4.602 5.625 1 67.44 464 SER B N 1
ATOM 7261 C CA . SER B 1 464 ? 21.312 -3.221 5.84 1 67.44 464 SER B CA 1
ATOM 7262 C C . SER B 1 464 ? 21.891 -2.67 7.141 1 67.44 464 SER B C 1
ATOM 7264 O O . SER B 1 464 ? 21.891 -1.456 7.359 1 67.44 464 SER B O 1
ATOM 7266 N N . GLY B 1 465 ? 22.25 -3.426 8.125 1 57.22 465 GLY B N 1
ATOM 7267 C CA . GLY B 1 465 ? 22.688 -2.977 9.438 1 57.22 465 GLY B CA 1
ATOM 7268 C C . GLY B 1 465 ? 24.094 -2.4 9.43 1 57.22 465 GLY B C 1
ATOM 7269 O O . GLY B 1 465 ? 24.516 -1.771 10.398 1 57.22 465 GLY B O 1
ATOM 7270 N N . GLY B 1 466 ? 24.953 -2.707 8.562 1 47.16 466 GLY B N 1
ATOM 7271 C CA . GLY B 1 466 ? 26.344 -2.33 8.766 1 47.16 466 GLY B CA 1
ATOM 7272 C C . GLY B 1 466 ? 26.562 -0.831 8.711 1 47.16 466 GLY B C 1
ATOM 7273 O O . GLY B 1 466 ? 27.594 -0.334 9.18 1 47.16 466 GLY B O 1
ATOM 7274 N N . ALA B 1 467 ? 25.828 -0.007 8.164 1 39.09 467 ALA B N 1
ATOM 7275 C CA . ALA B 1 467 ? 26.219 1.397 8.055 1 39.09 467 ALA B CA 1
ATOM 7276 C C . ALA B 1 467 ? 26 2.133 9.375 1 39.09 467 ALA B C 1
ATOM 7278 O O . ALA B 1 467 ? 26.656 3.139 9.648 1 39.09 467 ALA B O 1
ATOM 7279 N N . ALA B 1 468 ? 25.047 1.82 10.227 1 39.78 468 ALA B N 1
ATOM 7280 C CA . ALA B 1 468 ? 24.797 2.613 11.43 1 39.78 468 ALA B CA 1
ATOM 7281 C C . ALA B 1 468 ? 25.953 2.486 12.422 1 39.78 468 ALA B C 1
ATOM 7283 O O . ALA B 1 468 ? 26.156 3.367 13.258 1 39.78 468 ALA B O 1
ATOM 7284 N N . GLN B 1 469 ? 26.5 1.441 12.523 1 37.78 469 GLN B N 1
ATOM 7285 C CA . GLN B 1 469 ? 27.516 1.406 13.57 1 37.78 469 GLN B CA 1
ATOM 7286 C C . GLN B 1 469 ? 28.703 2.297 13.227 1 37.78 469 GLN B C 1
ATOM 7288 O O . GLN B 1 469 ? 29.5 2.646 14.094 1 37.78 469 GLN B O 1
ATOM 7293 N N . ALA B 1 470 ? 28.969 2.641 12.039 1 34.91 470 ALA B N 1
ATOM 7294 C CA . ALA B 1 470 ? 30.188 3.412 11.844 1 34.91 470 ALA B CA 1
ATOM 7295 C C . ALA B 1 470 ? 30.062 4.812 12.438 1 34.91 470 ALA B C 1
ATOM 7297 O O . ALA B 1 470 ? 31.047 5.391 12.914 1 34.91 470 ALA B O 1
ATOM 7298 N N . GLN B 1 471 ? 28.828 5.551 12.195 1 32.88 471 GLN B N 1
ATOM 7299 C CA . GLN B 1 471 ? 28.969 6.973 12.5 1 32.88 471 GLN B CA 1
ATOM 7300 C C . GLN B 1 471 ? 28.859 7.227 14 1 32.88 471 GLN B C 1
ATOM 7302 O O . GLN B 1 471 ? 29.078 8.344 14.461 1 32.88 471 GLN B O 1
ATOM 7307 N N . SER B 1 472 ? 28.234 6.312 14.727 1 35.59 472 SER B N 1
ATOM 7308 C CA . SER B 1 472 ? 28.109 6.801 16.094 1 35.59 472 SER B CA 1
ATOM 7309 C C . SER B 1 472 ? 29.453 6.855 16.797 1 35.59 472 SER B C 1
ATOM 7311 O O . SER B 1 472 ? 29.562 7.371 17.906 1 35.59 472 SER B O 1
ATOM 7313 N N . ALA B 1 473 ? 30.484 6.09 16.375 1 34.25 473 ALA B N 1
ATOM 7314 C CA . ALA B 1 473 ? 31.656 6.051 17.25 1 34.25 473 ALA B CA 1
ATOM 7315 C C . ALA B 1 473 ? 32.438 7.355 17.156 1 34.25 473 ALA B C 1
ATOM 7317 O O . ALA B 1 473 ? 33.375 7.566 17.922 1 34.25 473 ALA B O 1
ATOM 7318 N N . ASP B 1 474 ? 32.5 8.133 15.992 1 30.28 474 ASP B N 1
ATOM 7319 C CA . ASP B 1 474 ? 33.625 9.039 15.984 1 30.28 474 ASP B CA 1
ATOM 7320 C C . ASP B 1 474 ? 33.344 10.297 16.797 1 30.28 474 ASP B C 1
ATOM 7322 O O . ASP B 1 474 ? 34.219 11.156 16.969 1 30.28 474 ASP B O 1
ATOM 7326 N N . LYS B 1 475 ? 32.219 10.945 16.797 1 32.44 475 LYS B N 1
ATOM 7327 C CA . LYS B 1 475 ? 32.5 12.305 17.25 1 32.44 475 LYS B CA 1
ATOM 7328 C C . LYS B 1 475 ? 32.75 12.344 18.75 1 32.44 475 LYS B C 1
ATOM 7330 O O . LYS B 1 475 ? 31.859 12.039 19.547 1 32.44 475 LYS B O 1
ATOM 7335 N N . PRO B 1 476 ? 33.938 12.188 19.25 1 31.75 476 PRO B N 1
ATOM 7336 C CA . PRO B 1 476 ? 34.281 12.555 20.609 1 31.75 476 PRO B CA 1
ATOM 7337 C C . PRO B 1 476 ? 33.781 13.945 21 1 31.75 476 PRO B C 1
ATOM 7339 O O . PRO B 1 476 ? 33.812 14.859 20.172 1 31.75 476 PRO B O 1
ATOM 7342 N N . LEU B 1 477 ? 32.688 14.086 21.734 1 28.5 477 LEU B N 1
ATOM 7343 C CA . LEU B 1 477 ? 32.344 15.344 22.375 1 28.5 477 LEU B CA 1
ATOM 7344 C C . LEU B 1 477 ? 33.594 16.016 22.953 1 28.5 477 LEU B C 1
ATOM 7346 O O . LEU B 1 477 ? 34.281 15.43 23.797 1 28.5 477 LEU B O 1
ATOM 7350 N N . ALA B 1 478 ? 34.625 16.516 22.156 1 28.25 478 ALA B N 1
ATOM 7351 C CA . ALA B 1 478 ? 35.625 17.438 22.688 1 28.25 478 ALA B CA 1
ATOM 7352 C C . ALA B 1 478 ? 35 18.328 23.766 1 28.25 478 ALA B C 1
ATOM 7354 O O . ALA B 1 478 ? 33.969 18.953 23.547 1 28.25 478 ALA B O 1
ATOM 7355 N N . SER B 1 479 ? 35.125 18.031 25 1 27.03 479 SER B N 1
ATOM 7356 C CA . SER B 1 479 ? 35.125 18.797 26.25 1 27.03 479 SER B CA 1
ATOM 7357 C C . SER B 1 479 ? 35.781 20.156 26.078 1 27.03 479 SER B C 1
ATOM 7359 O O . SER B 1 479 ? 36 20.875 27.047 1 27.03 479 SER B O 1
ATOM 7361 N N . ASN B 1 480 ? 35.594 20.953 24.984 1 22.22 480 ASN B N 1
ATOM 7362 C CA . ASN B 1 480 ? 36.031 22.25 25.484 1 22.22 480 ASN B CA 1
ATOM 7363 C C . ASN B 1 480 ? 35.062 22.781 26.547 1 22.22 480 ASN B C 1
ATOM 7365 O O . ASN B 1 480 ? 33.875 22.609 26.453 1 22.22 480 ASN B O 1
#